Protein AF-0000000082578036 (afdb_homodimer)

Solvent-accessible surface area (backbone atoms only — not comparable to full-atom values): 52840 Å² total; per-residue (Å²): 138,72,38,44,97,33,31,33,40,34,28,41,21,12,24,48,29,72,38,16,24,22,36,36,40,25,34,68,50,31,33,39,33,42,30,36,7,18,36,70,48,51,85,89,39,60,57,35,60,39,32,31,52,32,55,61,60,54,63,76,40,39,90,32,44,64,32,37,40,42,39,36,60,50,49,33,27,42,52,29,39,63,79,47,39,57,81,58,63,42,42,34,38,21,39,60,52,29,39,47,55,50,49,52,47,18,48,75,67,69,43,51,86,61,43,51,75,43,70,46,60,95,76,57,68,52,76,58,84,66,34,39,40,29,75,38,41,28,32,41,44,34,55,62,14,17,17,39,38,38,36,40,97,67,43,25,34,40,34,37,44,62,27,34,68,48,97,60,58,82,48,59,70,51,63,45,70,66,56,40,27,52,52,18,73,69,53,26,43,30,31,37,32,62,10,66,28,46,84,34,79,50,62,34,55,45,66,60,58,24,39,54,33,44,40,53,56,60,55,70,46,73,26,32,36,35,37,22,33,59,48,67,31,47,39,55,51,46,42,50,34,50,38,23,61,76,54,63,25,47,37,26,75,39,42,72,60,40,53,50,42,52,51,40,32,43,74,60,72,32,67,75,84,46,62,76,64,46,55,64,67,55,54,72,69,43,63,45,54,34,30,34,33,38,25,29,32,64,61,34,40,75,88,26,42,43,35,26,28,51,72,60,77,37,92,50,75,80,47,64,60,16,36,41,33,46,37,52,81,82,56,84,57,28,50,55,44,30,47,52,46,49,26,48,32,34,74,50,46,29,42,78,40,41,68,89,77,39,53,40,60,63,56,43,39,32,7,36,55,43,48,54,50,48,47,66,32,30,51,32,45,25,38,38,39,29,41,8,34,42,45,29,22,47,48,34,28,52,49,41,45,73,72,63,32,80,37,56,45,87,60,38,46,15,37,28,28,32,55,20,76,92,44,78,38,78,76,49,73,46,72,56,49,48,25,27,42,41,68,73,28,75,43,57,54,86,34,67,33,52,51,38,15,54,50,34,20,44,38,6,38,34,42,39,32,42,34,33,44,93,31,33,75,46,44,61,59,35,76,50,79,39,26,52,73,37,81,93,46,39,69,62,48,49,53,48,30,38,49,28,38,52,50,26,35,73,73,28,33,76,55,54,68,66,58,28,45,50,40,32,36,51,36,33,37,50,46,43,28,73,72,19,61,40,73,41,48,59,48,71,38,76,26,60,90,138,71,38,44,97,32,31,35,39,33,28,42,21,13,24,48,30,72,38,16,24,23,35,35,40,26,33,67,52,30,32,38,33,42,30,36,6,19,34,68,48,49,84,88,41,60,54,36,59,38,32,32,52,32,56,62,57,52,63,77,38,40,92,33,44,65,32,37,40,41,39,34,60,51,50,33,27,43,52,29,38,64,77,46,40,57,82,59,63,42,42,35,38,21,38,60,53,31,38,47,55,49,48,52,47,18,48,73,67,69,42,50,88,61,44,52,75,42,71,46,60,91,78,54,70,51,74,58,86,67,34,38,39,30,72,39,43,28,32,41,45,33,57,62,13,18,18,40,38,39,36,40,97,66,43,26,34,41,33,36,46,63,28,33,70,50,98,61,61,80,49,58,71,52,63,47,70,66,57,41,28,53,50,20,73,70,52,25,44,30,32,36,31,60,10,69,28,46,84,34,79,51,61,35,55,44,66,60,57,24,40,56,34,43,40,53,56,60,56,69,46,71,26,31,35,37,37,21,33,59,49,68,30,48,38,55,51,45,42,50,35,51,38,24,61,75,54,62,24,47,37,27,75,39,43,70,61,40,52,49,41,53,52,39,32,43,74,58,72,32,67,74,84,46,63,76,63,45,56,65,68,56,53,71,69,43,63,46,54,35,30,34,35,39,25,29,33,63,58,35,40,75,89,27,41,44,38,26,28,51,72,60,77,36,92,51,76,78,47,64,59,14,36,40,32,43,37,52,81,82,56,84,59,29,49,56,44,30,47,52,46,49,25,48,32,33,73,50,46,28,42,78,39,40,68,88,76,39,55,40,58,64,55,45,39,31,8,39,53,43,49,53,50,48,47,66,32,29,51,31,46,24,38,38,37,28,41,8,34,41,43,29,21,47,49,35,27,52,49,40,45,74,72,63,33,78,37,56,44,84,64,39,47,15,38,29,29,33,55,19,74,90,44,79,38,78,76,48,72,46,71,54,48,48,26,27,41,42,68,74,29,74,44,57,53,86,34,68,31,51,52,37,15,54,50,32,21,45,39,6,38,36,42,39,33,44,35,33,45,94,31,34,75,47,46,62,59,36,76,50,78,40,27,54,74,35,81,93,46,41,69,62,48,49,52,50,31,39,50,29,38,51,51,27,34,72,72,28,33,77,54,55,67,68,58,28,44,50,40,33,35,51,36,33,37,51,47,42,29,72,74,20,61,40,73,41,47,60,48,71,38,76,25,60,87

pLDDT: mean 95.04, std 5.03, range [61.22, 98.88]

Structure (mmCIF, N/CA/C/O backbone):
data_AF-0000000082578036-model_v1
#
loop_
_entity.id
_entity.type
_entity.pdbx_description
1 polymer 'Ribonuclease J'
#
loop_
_atom_site.group_PDB
_atom_site.id
_atom_site.type_symbol
_atom_site.label_atom_id
_atom_site.label_alt_id
_atom_site.label_comp_id
_atom_site.label_asym_id
_atom_site.label_entity_id
_atom_site.label_seq_id
_atom_site.pdbx_PDB_ins_code
_atom_site.Cartn_x
_atom_site.Cartn_y
_atom_site.Cartn_z
_atom_site.occupancy
_atom_site.B_iso_or_equiv
_atom_site.auth_seq_id
_atom_site.auth_comp_id
_atom_site.auth_asym_id
_atom_site.auth_atom_id
_atom_site.pdbx_PDB_model_num
ATOM 1 N N . MET A 1 1 ? -8.484 -25.828 -27.875 1 76.19 1 MET A N 1
ATOM 2 C CA . MET A 1 1 ? -7.207 -25.844 -28.594 1 76.19 1 MET A CA 1
ATOM 3 C C . MET A 1 1 ? -6.387 -27.062 -28.188 1 76.19 1 MET A C 1
ATOM 5 O O . MET A 1 1 ? -6.125 -27.297 -27.016 1 76.19 1 MET A O 1
ATOM 9 N N . THR A 1 2 ? -6.191 -28 -29.016 1 85.88 2 THR A N 1
ATOM 10 C CA . THR A 1 2 ? -5.391 -29.203 -28.812 1 85.88 2 THR A CA 1
ATOM 11 C C . THR A 1 2 ? -4.023 -29.062 -29.484 1 85.88 2 THR A C 1
ATOM 13 O O . THR A 1 2 ? -3.938 -28.828 -30.688 1 85.88 2 THR A O 1
ATOM 16 N N . PRO A 1 3 ? -2.99 -29.094 -28.609 1 91.81 3 PRO A N 1
ATOM 17 C CA . PRO A 1 3 ? -1.664 -29 -29.234 1 91.81 3 PRO A CA 1
ATOM 18 C C . PRO A 1 3 ? -1.396 -30.125 -30.219 1 91.81 3 PRO A C 1
ATOM 20 O O . PRO A 1 3 ? -1.666 -31.297 -29.922 1 91.81 3 PRO A O 1
ATOM 23 N N . GLU A 1 4 ? -0.959 -29.859 -31.312 1 92.62 4 GLU A N 1
ATOM 24 C CA . GLU A 1 4 ? -0.638 -30.844 -32.344 1 92.62 4 GLU A CA 1
ATOM 25 C C . GLU A 1 4 ? 0.852 -31.172 -32.344 1 92.62 4 GLU A C 1
ATOM 27 O O . GLU A 1 4 ? 1.444 -31.406 -31.281 1 92.62 4 GLU A O 1
ATOM 32 N N . ASN A 1 5 ? 1.43 -31.375 -33.531 1 95.25 5 ASN A N 1
ATOM 33 C CA . ASN A 1 5 ? 2.867 -31.594 -33.656 1 95.25 5 ASN A CA 1
ATOM 34 C C . ASN A 1 5 ? 3.65 -30.297 -33.469 1 95.25 5 ASN A C 1
ATOM 36 O O . ASN A 1 5 ? 4.328 -29.828 -34.375 1 95.25 5 ASN A O 1
ATOM 40 N N . GLU A 1 6 ? 3.547 -29.781 -32.219 1 97.69 6 GLU A N 1
ATOM 41 C CA . GLU A 1 6 ? 4.121 -28.5 -31.828 1 97.69 6 GLU A CA 1
ATOM 42 C C . GLU A 1 6 ? 4.395 -28.453 -30.328 1 97.69 6 GLU A C 1
ATOM 44 O O . GLU A 1 6 ? 4.082 -29.391 -29.609 1 97.69 6 GLU A O 1
ATOM 49 N N . LEU A 1 7 ? 5.148 -27.531 -29.984 1 98.62 7 LEU A N 1
ATOM 50 C CA . LEU A 1 7 ? 5.383 -27.219 -28.578 1 98.62 7 LEU A CA 1
ATOM 51 C C . LEU A 1 7 ? 4.809 -25.844 -28.219 1 98.62 7 LEU A C 1
ATOM 53 O O . LEU A 1 7 ? 5.215 -24.828 -28.781 1 98.62 7 LEU A O 1
ATOM 57 N N . LEU A 1 8 ? 3.809 -25.906 -27.328 1 98.62 8 LEU A N 1
ATOM 58 C CA . LEU A 1 8 ? 3.121 -24.688 -26.906 1 98.62 8 LEU A CA 1
ATOM 59 C C . LEU A 1 8 ? 3.471 -24.328 -25.469 1 98.62 8 LEU A C 1
ATOM 61 O O . LEU A 1 8 ? 3.727 -25.203 -24.656 1 98.62 8 LEU A O 1
ATOM 65 N N . PHE A 1 9 ? 3.514 -23.047 -25.203 1 98.75 9 PHE A N 1
ATOM 66 C CA . PHE A 1 9 ? 3.619 -22.5 -23.859 1 98.75 9 PHE A CA 1
ATOM 67 C C . PHE A 1 9 ? 2.422 -21.609 -23.547 1 98.75 9 PHE A C 1
ATOM 69 O O . PHE A 1 9 ? 2 -20.812 -24.375 1 98.75 9 PHE A O 1
ATOM 76 N N . LEU A 1 10 ? 1.895 -21.797 -22.359 1 98.62 10 LEU A N 1
ATOM 77 C CA . LEU A 1 10 ? 0.766 -20.984 -21.906 1 98.62 10 LEU A CA 1
ATOM 78 C C . LEU A 1 10 ? 0.841 -20.75 -20.391 1 98.62 10 LEU A C 1
ATOM 80 O O . LEU A 1 10 ? 0.859 -21.703 -19.609 1 98.62 10 LEU A O 1
ATOM 84 N N . ALA A 1 11 ? 0.917 -19.516 -20 1 98.69 11 ALA A N 1
ATOM 85 C CA . ALA A 1 11 ? 0.823 -19.172 -18.578 1 98.69 11 ALA A CA 1
ATOM 86 C C . ALA A 1 11 ? -0.607 -18.797 -18.188 1 98.69 11 ALA A C 1
ATOM 88 O O . ALA A 1 11 ? -1.255 -18.016 -18.891 1 98.69 11 ALA A O 1
ATOM 89 N N . LEU A 1 12 ? -1.112 -19.359 -17.141 1 98.5 12 LEU A N 1
ATOM 90 C CA . LEU A 1 12 ? -2.414 -18.984 -16.594 1 98.5 12 LEU A CA 1
ATOM 91 C C . LEU A 1 12 ? -2.256 -18.125 -15.344 1 98.5 12 LEU A C 1
ATOM 93 O O . LEU A 1 12 ? -3.232 -17.562 -14.844 1 98.5 12 LEU A O 1
ATOM 97 N N . GLY A 1 13 ? -1.043 -18.047 -14.867 1 98.06 13 GLY A N 1
ATOM 98 C CA . GLY A 1 13 ? -0.657 -17.234 -13.734 1 98.06 13 GLY A CA 1
ATOM 99 C C . GLY A 1 13 ? 0.837 -16.969 -13.664 1 98.06 13 GLY A C 1
ATOM 100 O O . GLY A 1 13 ? 1.637 -17.812 -14.07 1 98.06 13 GLY A O 1
ATOM 101 N N . GLY A 1 14 ? 1.219 -15.836 -13.086 1 97.5 14 GLY A N 1
ATOM 102 C CA . GLY A 1 14 ? 2.619 -15.539 -12.828 1 97.5 14 GLY A CA 1
ATOM 103 C C . GLY A 1 14 ? 3.283 -14.773 -13.953 1 97.5 14 GLY A C 1
ATOM 104 O O . GLY A 1 14 ? 4.426 -14.328 -13.82 1 97.5 14 GLY A O 1
ATOM 105 N N . SER A 1 15 ? 2.678 -14.641 -15.094 1 97.94 15 SER A N 1
ATOM 106 C CA . SER A 1 15 ? 3.189 -13.844 -16.203 1 97.94 15 SER A CA 1
ATOM 107 C C . SER A 1 15 ? 2.426 -12.531 -16.344 1 97.94 15 SER A C 1
ATOM 109 O O . SER A 1 15 ? 1.245 -12.531 -16.703 1 97.94 15 SER A O 1
ATOM 111 N N . GLY A 1 16 ? 3.113 -11.469 -16.188 1 96.06 16 GLY A N 1
ATOM 112 C CA . GLY A 1 16 ? 2.484 -10.156 -16.094 1 96.06 16 GLY A CA 1
ATOM 113 C C . GLY A 1 16 ? 2.168 -9.758 -14.656 1 96.06 16 GLY A C 1
ATOM 114 O O . GLY A 1 16 ? 1.565 -8.703 -14.422 1 96.06 16 GLY A O 1
ATOM 115 N N . GLU A 1 17 ? 2.576 -10.594 -13.734 1 94.5 17 GLU A N 1
ATOM 116 C CA . GLU A 1 17 ? 2.389 -10.391 -12.297 1 94.5 17 GLU A CA 1
ATOM 117 C C . GLU A 1 17 ? 3.383 -11.219 -11.492 1 94.5 17 GLU A C 1
ATOM 119 O O . GLU A 1 17 ? 4 -12.148 -12.023 1 94.5 17 GLU A O 1
ATOM 124 N N . ILE A 1 18 ? 3.592 -10.867 -10.281 1 93.19 18 ILE A N 1
ATOM 125 C CA . ILE A 1 18 ? 4.441 -11.641 -9.383 1 93.19 18 ILE A CA 1
ATOM 126 C C . ILE A 1 18 ? 3.572 -12.508 -8.469 1 93.19 18 ILE A C 1
ATOM 128 O O . ILE A 1 18 ? 2.674 -12 -7.789 1 93.19 18 ILE A O 1
ATOM 132 N N . GLY A 1 19 ? 3.846 -13.758 -8.531 1 92.88 19 GLY A N 1
ATOM 133 C CA . GLY A 1 19 ? 3.078 -14.719 -7.762 1 92.88 19 GLY A CA 1
ATOM 134 C C . GLY A 1 19 ? 2.021 -15.438 -8.586 1 92.88 19 GLY A C 1
ATOM 135 O O . GLY A 1 19 ? 1.909 -15.211 -9.789 1 92.88 19 GLY A O 1
ATOM 136 N N . MET A 1 20 ? 1.372 -16.469 -8.047 1 96.88 20 MET A N 1
ATOM 137 C CA . MET A 1 20 ? 0.29 -17.219 -8.68 1 96.88 20 MET A CA 1
ATOM 138 C C . MET A 1 20 ? 0.787 -17.953 -9.922 1 96.88 20 MET A C 1
ATOM 140 O O . MET A 1 20 ? 0.153 -17.891 -10.977 1 96.88 20 MET A O 1
ATOM 144 N N . ASN A 1 21 ? 1.941 -18.531 -9.82 1 98.5 21 ASN A N 1
ATOM 145 C CA . ASN A 1 21 ? 2.582 -19.141 -10.984 1 98.5 21 ASN A CA 1
ATOM 146 C C . ASN A 1 21 ? 1.861 -20.406 -11.422 1 98.5 21 ASN A C 1
ATOM 148 O O . ASN A 1 21 ? 1.65 -21.328 -10.617 1 98.5 21 ASN A O 1
ATOM 152 N N . VAL A 1 22 ? 1.421 -20.453 -12.617 1 98.81 22 VAL A N 1
ATOM 153 C CA . VAL A 1 22 ? 0.853 -21.609 -13.305 1 98.81 22 VAL A CA 1
ATOM 154 C C . VAL A 1 22 ? 1.264 -21.578 -14.781 1 98.81 22 VAL A C 1
ATOM 156 O O . VAL A 1 22 ? 0.798 -20.734 -15.547 1 98.81 22 VAL A O 1
ATOM 159 N N . ASN A 1 23 ? 2.086 -22.516 -15.195 1 98.88 23 ASN A N 1
ATOM 160 C CA . ASN A 1 23 ? 2.551 -22.594 -16.578 1 98.88 23 ASN A CA 1
ATOM 161 C C . ASN A 1 23 ? 2.186 -23.938 -17.219 1 98.88 23 ASN A C 1
ATOM 163 O O . ASN A 1 23 ? 2.287 -24.984 -16.578 1 98.88 23 ASN A O 1
ATOM 167 N N . LEU A 1 24 ? 1.703 -23.891 -18.453 1 98.81 24 LEU A N 1
ATOM 168 C CA . LEU A 1 24 ? 1.323 -25.078 -19.188 1 98.81 24 LEU A CA 1
ATOM 169 C C . LEU A 1 24 ? 2.203 -25.266 -20.422 1 98.81 24 LEU A C 1
ATOM 171 O O . LEU A 1 24 ? 2.543 -24.281 -21.094 1 98.81 24 LEU A O 1
ATOM 175 N N . TYR A 1 25 ? 2.609 -26.516 -20.672 1 98.88 25 TYR A N 1
ATOM 176 C CA . TYR A 1 25 ? 3.287 -26.922 -21.891 1 98.88 25 TYR A CA 1
ATOM 177 C C . TYR A 1 25 ? 2.438 -27.922 -22.672 1 98.88 25 TYR A C 1
ATOM 179 O O . TYR A 1 25 ? 1.999 -28.938 -22.125 1 98.88 25 TYR A O 1
ATOM 187 N N . GLY A 1 26 ? 2.154 -27.609 -23.906 1 98.56 26 GLY A N 1
ATOM 188 C CA . GLY A 1 26 ? 1.348 -28.453 -24.766 1 98.56 26 GLY A CA 1
ATOM 189 C C . GLY A 1 26 ? 2.148 -29.125 -25.859 1 98.56 26 GLY A C 1
ATOM 190 O O . GLY A 1 26 ? 2.977 -28.484 -26.516 1 98.56 26 GLY A O 1
ATOM 191 N N . CYS A 1 27 ? 1.966 -30.375 -26.016 1 98.44 27 CYS A N 1
ATOM 192 C CA . CYS A 1 27 ? 2.666 -31.156 -27.031 1 98.44 27 CYS A CA 1
ATOM 193 C C . CYS A 1 27 ? 1.897 -32.438 -27.375 1 98.44 27 CYS A C 1
ATOM 195 O O . CYS A 1 27 ? 1.554 -33.219 -26.484 1 98.44 27 CYS A O 1
ATOM 197 N N . GLN A 1 28 ? 1.587 -32.625 -28.672 1 97.75 28 GLN A N 1
ATOM 198 C CA . GLN A 1 28 ? 0.988 -33.875 -29.188 1 97.75 28 GLN A CA 1
ATOM 199 C C . GLN A 1 28 ? -0.3 -34.188 -28.438 1 97.75 28 GLN A C 1
ATOM 201 O O . GLN A 1 28 ? -0.475 -35.344 -27.969 1 97.75 28 GLN A O 1
ATOM 206 N N . GLY A 1 29 ? -1.101 -33.219 -28.25 1 97.31 29 GLY A N 1
ATOM 207 C CA . GLY A 1 29 ? -2.439 -33.406 -27.703 1 97.31 29 GLY A CA 1
ATOM 208 C C . GLY A 1 29 ? -2.471 -33.438 -26.188 1 97.31 29 GLY A C 1
ATOM 209 O O . GLY A 1 29 ? -3.537 -33.594 -25.594 1 97.31 29 GLY A O 1
ATOM 210 N N . LYS A 1 30 ? -1.299 -33.281 -25.547 1 98.38 30 LYS A N 1
ATOM 211 C CA . LYS A 1 30 ? -1.223 -33.406 -24.094 1 98.38 30 LYS A CA 1
ATOM 212 C C . LYS A 1 30 ? -0.674 -32.125 -23.469 1 98.38 30 LYS A C 1
ATOM 214 O O . LYS A 1 30 ? -0.05 -31.312 -24.141 1 98.38 30 LYS A O 1
ATOM 219 N N . TRP A 1 31 ? -1.005 -31.969 -22.188 1 98.62 31 TRP A N 1
ATOM 220 C CA . TRP A 1 31 ? -0.553 -30.781 -21.453 1 98.62 31 TRP A CA 1
ATOM 221 C C . TRP A 1 31 ? 0.193 -31.203 -20.188 1 98.62 31 TRP A C 1
ATOM 223 O O . TRP A 1 31 ? -0.137 -32.219 -19.562 1 98.62 31 TRP A O 1
ATOM 233 N N . LEU A 1 32 ? 1.198 -30.469 -19.844 1 98.75 32 LEU A N 1
ATOM 234 C CA . LEU A 1 32 ? 1.952 -30.516 -18.594 1 98.75 32 LEU A CA 1
ATOM 235 C C . LEU A 1 32 ? 1.863 -29.203 -17.859 1 98.75 32 LEU A C 1
ATOM 237 O O . LEU A 1 32 ? 2.033 -28.125 -18.453 1 98.75 32 LEU A O 1
ATOM 241 N N . MET A 1 33 ? 1.523 -29.266 -16.594 1 98.81 33 MET A N 1
ATOM 242 C CA . MET A 1 33 ? 1.465 -28.047 -15.789 1 98.81 33 MET A CA 1
ATOM 243 C C . MET A 1 33 ? 2.691 -27.938 -14.891 1 98.81 33 MET A C 1
ATOM 245 O O . MET A 1 33 ? 3.133 -28.922 -14.305 1 98.81 33 MET A O 1
ATOM 249 N N . VAL A 1 34 ? 3.303 -26.797 -14.852 1 98.88 34 VAL A N 1
ATOM 250 C CA . VAL A 1 34 ? 4.402 -26.5 -13.938 1 98.88 34 VAL A CA 1
ATOM 251 C C . VAL A 1 34 ? 3.957 -25.469 -12.898 1 98.88 34 VAL A C 1
ATOM 253 O O . VAL A 1 34 ? 3.676 -24.328 -13.242 1 98.88 34 VAL A O 1
ATOM 256 N N . ASP A 1 35 ? 3.898 -25.859 -11.609 1 98.81 35 ASP A N 1
ATOM 257 C CA . ASP A 1 35 ? 3.543 -25.047 -10.445 1 98.81 35 ASP A CA 1
ATOM 258 C C . ASP A 1 35 ? 2.057 -24.703 -10.453 1 98.81 35 ASP A C 1
ATOM 260 O O . ASP A 1 35 ? 1.39 -24.812 -11.477 1 98.81 35 ASP A O 1
ATOM 264 N N . CYS A 1 36 ? 1.538 -24.375 -9.406 1 98.75 36 CYS A N 1
ATOM 265 C CA . CYS A 1 36 ? 0.164 -23.969 -9.133 1 98.75 36 CYS A CA 1
ATOM 266 C C . CYS A 1 36 ? 0.074 -23.203 -7.828 1 98.75 36 CYS A C 1
ATOM 268 O O . CYS A 1 36 ? -0.242 -23.766 -6.781 1 98.75 36 CYS A O 1
ATOM 270 N N . GLY A 1 37 ? 0.337 -21.938 -7.961 1 98.38 37 GLY A N 1
ATOM 271 C CA . GLY A 1 37 ? 0.524 -21.141 -6.754 1 98.38 37 GLY A CA 1
ATOM 272 C C . GLY A 1 37 ? -0.562 -20.109 -6.543 1 98.38 37 GLY A C 1
ATOM 273 O O . GLY A 1 37 ? -1.503 -20.016 -7.332 1 98.38 37 GLY A O 1
ATOM 274 N N . ILE A 1 38 ? -0.524 -19.375 -5.418 1 97.5 38 ILE A N 1
ATOM 275 C CA . ILE A 1 38 ? -1.476 -18.344 -5.047 1 97.5 38 ILE A CA 1
ATOM 276 C C . ILE A 1 38 ? -0.761 -16.984 -4.973 1 97.5 38 ILE A C 1
ATOM 278 O O . ILE A 1 38 ? 0.46 -16.922 -5.129 1 97.5 38 ILE A O 1
ATOM 282 N N . THR A 1 39 ? -1.439 -15.953 -4.891 1 94.25 39 THR A N 1
ATOM 283 C CA . THR A 1 39 ? -0.992 -14.664 -4.387 1 94.25 39 THR A CA 1
ATOM 284 C C . THR A 1 39 ? -1.887 -14.188 -3.246 1 94.25 39 THR A C 1
ATOM 286 O O . THR A 1 39 ? -2.951 -14.758 -3.006 1 94.25 39 THR A O 1
ATOM 289 N N . PHE A 1 40 ? -1.438 -13.32 -2.469 1 86.88 40 PHE A N 1
ATOM 290 C CA . PHE A 1 40 ? -2.17 -12.891 -1.282 1 86.88 40 PHE A CA 1
ATOM 291 C C . PHE A 1 40 ? -3.031 -11.672 -1.587 1 86.88 40 PHE A C 1
ATOM 293 O O . PHE A 1 40 ? -2.725 -10.898 -2.498 1 86.88 40 PHE A O 1
ATOM 300 N N . GLY A 1 41 ? -4.047 -11.586 -0.752 1 82.81 41 GLY A N 1
ATOM 301 C CA . GLY A 1 41 ? -4.996 -10.5 -0.917 1 82.81 41 GLY A CA 1
ATOM 302 C C . GLY A 1 41 ? -4.363 -9.125 -0.771 1 82.81 41 GLY A C 1
ATOM 303 O O . GLY A 1 41 ? -3.264 -9 -0.231 1 82.81 41 GLY A O 1
ATOM 304 N N . SER A 1 42 ? -5.008 -8.078 -1.399 1 82.94 42 SER A N 1
ATOM 305 C CA . SER A 1 42 ? -4.656 -6.664 -1.304 1 82.94 42 SER A CA 1
ATOM 306 C C . SER A 1 42 ? -5.871 -5.816 -0.954 1 82.94 42 SER A C 1
ATOM 308 O O . SER A 1 42 ? -7 -6.309 -0.945 1 82.94 42 SER A O 1
ATOM 310 N N . PRO A 1 43 ? -5.602 -4.598 -0.64 1 83 43 PRO A N 1
ATOM 311 C CA . PRO A 1 43 ? -6.738 -3.727 -0.329 1 83 43 PRO A CA 1
ATOM 312 C C . PRO A 1 43 ? -7.742 -3.639 -1.473 1 83 43 PRO A C 1
ATOM 314 O O . PRO A 1 43 ? -8.906 -3.281 -1.253 1 83 43 PRO A O 1
ATOM 317 N N . ASP A 1 44 ? -7.383 -4.051 -2.588 1 87.56 44 ASP A N 1
ATOM 318 C CA . ASP A 1 44 ? -8.266 -4.023 -3.746 1 87.56 44 ASP A CA 1
ATOM 319 C C . ASP A 1 44 ? -9.32 -5.125 -3.66 1 87.56 44 ASP A C 1
ATOM 321 O O . ASP A 1 44 ? -10.32 -5.098 -4.383 1 87.56 44 ASP A O 1
ATOM 325 N N . TYR A 1 45 ? -9.031 -6.129 -2.869 1 92.62 45 TYR A N 1
ATOM 326 C CA . TYR A 1 45 ? -9.961 -7.234 -2.658 1 92.62 45 TYR A CA 1
ATOM 327 C C . TYR A 1 45 ? -10.391 -7.312 -1.199 1 92.62 45 TYR A C 1
ATOM 329 O O . TYR A 1 45 ? -9.922 -8.172 -0.452 1 92.62 45 TYR A O 1
ATOM 337 N N . PRO A 1 46 ? -11.336 -6.449 -0.86 1 92.69 46 PRO A N 1
ATOM 338 C CA . PRO A 1 46 ? -11.719 -6.395 0.553 1 92.69 46 PRO A CA 1
ATOM 339 C C . PRO A 1 46 ? -12.266 -7.723 1.071 1 92.69 46 PRO A C 1
ATOM 341 O O . PRO A 1 46 ? -13.164 -8.297 0.464 1 92.69 46 PRO A O 1
ATOM 344 N N . GLY A 1 47 ? -11.703 -8.172 2.158 1 91.94 47 GLY A N 1
ATOM 345 C CA . GLY A 1 47 ? -12.203 -9.352 2.85 1 91.94 47 GLY A CA 1
ATOM 346 C C . GLY A 1 47 ? -11.602 -10.641 2.344 1 91.94 47 GLY A C 1
ATOM 347 O O . GLY A 1 47 ? -11.969 -11.727 2.801 1 91.94 47 GLY A O 1
ATOM 348 N N . ILE A 1 48 ? -10.609 -10.516 1.422 1 93.25 48 ILE A N 1
ATOM 349 C CA . ILE A 1 48 ? -10.062 -11.703 0.766 1 93.25 48 ILE A CA 1
ATOM 350 C C . ILE A 1 48 ? -8.664 -11.984 1.297 1 93.25 48 ILE A C 1
ATOM 352 O O . ILE A 1 48 ? -7.859 -11.07 1.479 1 93.25 48 ILE A O 1
ATOM 356 N N . ASP A 1 49 ? -8.367 -13.211 1.507 1 85.38 49 ASP A N 1
ATOM 357 C CA . ASP A 1 49 ? -7.047 -13.562 2.027 1 85.38 49 ASP A CA 1
ATOM 358 C C . ASP A 1 49 ? -6.121 -14.031 0.907 1 85.38 49 ASP A C 1
ATOM 360 O O . ASP A 1 49 ? -4.945 -13.656 0.869 1 85.38 49 ASP A O 1
ATOM 364 N N . VAL A 1 50 ? -6.699 -14.891 -0.007 1 94.12 50 VAL A N 1
ATOM 365 C CA . VAL A 1 50 ? -5.832 -15.453 -1.04 1 94.12 50 VAL A CA 1
ATOM 366 C C . VAL A 1 50 ? -6.516 -15.344 -2.4 1 94.12 50 VAL A C 1
ATOM 368 O O . VAL A 1 50 ? -7.746 -15.32 -2.486 1 94.12 50 VAL A O 1
ATOM 371 N N . ILE A 1 51 ? -5.723 -15.227 -3.355 1 96.31 51 ILE A N 1
ATOM 372 C CA . ILE A 1 51 ? -6.156 -15.164 -4.746 1 96.31 51 ILE A CA 1
ATOM 373 C C . ILE A 1 51 ? -5.586 -16.359 -5.52 1 96.31 51 ILE A C 1
ATOM 375 O O . ILE A 1 51 ? -4.402 -16.688 -5.383 1 96.31 51 ILE A O 1
ATOM 379 N N . LEU A 1 52 ? -6.395 -17.047 -6.262 1 97.81 52 LEU A N 1
ATOM 380 C CA . LEU A 1 52 ? -6.047 -18.234 -7.02 1 97.81 52 LEU A CA 1
ATOM 381 C C . LEU A 1 52 ? -6.105 -17.969 -8.516 1 97.81 52 LEU A C 1
ATOM 383 O O . LEU A 1 52 ? -6.824 -17.078 -8.961 1 97.81 52 LEU A O 1
ATOM 387 N N . PRO A 1 53 ? -5.328 -18.719 -9.289 1 98 53 PRO A N 1
ATOM 388 C CA . PRO A 1 53 ? -5.461 -18.609 -10.742 1 98 53 PRO A CA 1
ATOM 389 C C . PRO A 1 53 ? -6.738 -19.266 -11.266 1 98 53 PRO A C 1
ATOM 391 O O . PRO A 1 53 ? -7.184 -20.281 -10.719 1 98 53 PRO A O 1
ATOM 394 N N . ASP A 1 54 ? -7.398 -18.672 -12.242 1 97.69 54 ASP A N 1
ATOM 395 C CA . ASP A 1 54 ? -8.5 -19.312 -12.961 1 97.69 54 ASP A CA 1
ATOM 396 C C . ASP A 1 54 ? -7.988 -20.359 -13.945 1 97.69 54 ASP A C 1
ATOM 398 O O . ASP A 1 54 ? -7.316 -20.031 -14.922 1 97.69 54 ASP A O 1
ATOM 402 N N . LEU A 1 55 ? -8.336 -21.641 -13.719 1 98 55 LEU A N 1
ATOM 403 C CA . LEU A 1 55 ? -7.801 -22.734 -14.508 1 98 55 LEU A CA 1
ATOM 404 C C . LEU A 1 55 ? -8.828 -23.234 -15.516 1 98 55 LEU A C 1
ATOM 406 O O . LEU A 1 55 ? -8.766 -24.375 -15.969 1 98 55 LEU A O 1
ATOM 410 N N . GLN A 1 56 ? -9.773 -22.375 -15.859 1 96.38 56 GLN A N 1
ATOM 411 C CA . GLN A 1 56 ? -10.867 -22.766 -16.75 1 96.38 56 GLN A CA 1
ATOM 412 C C . GLN A 1 56 ? -10.336 -23.422 -18.016 1 96.38 56 GLN A C 1
ATOM 414 O O . GLN A 1 56 ? -10.875 -24.422 -18.484 1 96.38 56 GLN A O 1
ATOM 419 N N . PHE A 1 57 ? -9.289 -22.906 -18.625 1 97.69 57 PHE A N 1
ATOM 420 C CA . PHE A 1 57 ? -8.734 -23.391 -19.875 1 97.69 57 PHE A CA 1
ATOM 421 C C . PHE A 1 57 ? -8.383 -24.875 -19.766 1 97.69 57 PHE A C 1
ATOM 423 O O . PHE A 1 57 ? -8.789 -25.688 -20.594 1 97.69 57 PHE A O 1
ATOM 430 N N . ILE A 1 58 ? -7.637 -25.25 -18.719 1 97.75 58 ILE A N 1
ATOM 431 C CA . ILE A 1 58 ? -7.125 -26.609 -18.609 1 97.75 58 ILE A CA 1
ATOM 432 C C . ILE A 1 58 ? -8.203 -27.516 -18.031 1 97.75 58 ILE A C 1
ATOM 434 O O . ILE A 1 58 ? -8.227 -28.719 -18.312 1 97.75 58 ILE A O 1
ATOM 438 N N . GLU A 1 59 ? -9.07 -26.953 -17.219 1 96.5 59 GLU A N 1
ATOM 439 C CA . GLU A 1 59 ? -10.188 -27.734 -16.703 1 96.5 59 GLU A CA 1
ATOM 440 C C . GLU A 1 59 ? -11.07 -28.266 -17.828 1 96.5 59 GLU A C 1
ATOM 442 O O . GLU A 1 59 ? -11.625 -29.359 -17.734 1 96.5 59 GLU A O 1
ATOM 447 N N . GLU A 1 60 ? -11.203 -27.5 -18.844 1 95.75 60 GLU A N 1
ATOM 448 C CA . GLU A 1 60 ? -11.969 -27.906 -20.016 1 95.75 60 GLU A CA 1
ATOM 449 C C . GLU A 1 60 ? -11.227 -28.984 -20.812 1 95.75 60 GLU A C 1
ATOM 451 O O . GLU A 1 60 ? -11.797 -29.609 -21.703 1 95.75 60 GLU A O 1
ATOM 456 N N . ARG A 1 61 ? -10.023 -29.203 -20.469 1 96 61 ARG A N 1
ATOM 457 C CA . ARG A 1 61 ? -9.164 -30.172 -21.141 1 96 61 ARG A CA 1
ATOM 458 C C . ARG A 1 61 ? -8.531 -31.141 -20.125 1 96 61 ARG A C 1
ATOM 460 O O . ARG A 1 61 ? -7.359 -31.516 -20.266 1 96 61 ARG A O 1
ATOM 467 N N . ILE A 1 62 ? -9.227 -31.438 -19.156 1 95.62 62 ILE A N 1
ATOM 468 C CA . ILE A 1 62 ? -8.688 -32.125 -17.984 1 95.62 62 ILE A CA 1
ATOM 469 C C . ILE A 1 62 ? -8.164 -33.5 -18.391 1 95.62 62 ILE A C 1
ATOM 471 O O . ILE A 1 62 ? -7.176 -33.969 -17.828 1 95.62 62 ILE A O 1
ATOM 475 N N . ASP A 1 63 ? -8.766 -34.156 -19.406 1 96.5 63 ASP A N 1
ATOM 476 C CA . ASP A 1 63 ? -8.367 -35.5 -19.844 1 96.5 63 ASP A CA 1
ATOM 477 C C . ASP A 1 63 ? -7.004 -35.469 -20.531 1 96.5 63 ASP A C 1
ATOM 479 O O . ASP A 1 63 ? -6.355 -36.5 -20.688 1 96.5 63 ASP A O 1
ATOM 483 N N . ASP A 1 64 ? -6.637 -34.281 -20.906 1 97.75 64 ASP A N 1
ATOM 484 C CA . ASP A 1 64 ? -5.379 -34.125 -21.641 1 97.75 64 ASP A CA 1
ATOM 485 C C . ASP A 1 64 ? -4.262 -33.625 -20.719 1 97.75 64 ASP A C 1
ATOM 487 O O . ASP A 1 64 ? -3.1 -33.594 -21.125 1 97.75 64 ASP A O 1
ATOM 491 N N . LEU A 1 65 ? -4.562 -33.281 -19.516 1 98.44 65 LEU A N 1
ATOM 492 C CA . LEU A 1 65 ? -3.543 -32.906 -18.531 1 98.44 65 LEU A CA 1
ATOM 493 C C . LEU A 1 65 ? -2.898 -34.156 -17.922 1 98.44 65 LEU A C 1
ATOM 495 O O . LEU A 1 65 ? -3.59 -35 -17.344 1 98.44 65 LEU A O 1
ATOM 499 N N . LEU A 1 66 ? -1.576 -34.219 -18 1 98.5 66 LEU A N 1
ATOM 500 C CA . LEU A 1 66 ? -0.903 -35.469 -17.609 1 98.5 66 LEU A CA 1
ATOM 501 C C . LEU A 1 66 ? -0.443 -35.406 -16.156 1 98.5 66 LEU A C 1
ATOM 503 O O . LEU A 1 66 ? -0.329 -36.438 -15.492 1 98.5 66 LEU A O 1
ATOM 507 N N . GLY A 1 67 ? -0.123 -34.188 -15.688 1 98.56 67 GLY A N 1
ATOM 508 C CA . GLY A 1 67 ? 0.394 -34 -14.336 1 98.56 67 GLY A CA 1
ATOM 509 C C . GLY A 1 67 ? 0.85 -32.594 -14.031 1 98.56 67 GLY A C 1
ATOM 510 O O . GLY A 1 67 ? 0.842 -31.734 -14.914 1 98.56 67 GLY A O 1
ATOM 511 N N . ILE A 1 68 ? 1.143 -32.375 -12.766 1 98.81 68 ILE A N 1
ATOM 512 C CA . ILE A 1 68 ? 1.662 -31.078 -12.289 1 98.81 68 ILE A CA 1
ATOM 513 C C . ILE A 1 68 ? 3.051 -31.281 -11.688 1 98.81 68 ILE A C 1
ATOM 515 O O . ILE A 1 68 ? 3.223 -32.062 -10.75 1 98.81 68 ILE A O 1
ATOM 519 N N . VAL A 1 69 ? 4.012 -30.641 -12.25 1 98.5 69 VAL A N 1
ATOM 520 C CA . VAL A 1 69 ? 5.383 -30.656 -11.75 1 98.5 69 VAL A CA 1
ATOM 521 C C . VAL A 1 69 ? 5.648 -29.391 -10.93 1 98.5 69 VAL A C 1
ATOM 523 O O . VAL A 1 69 ? 5.379 -28.281 -11.391 1 98.5 69 VAL A O 1
ATOM 526 N N . LEU A 1 70 ? 6.148 -29.562 -9.672 1 98.44 70 LEU A N 1
ATOM 527 C CA . LEU A 1 70 ? 6.34 -28.438 -8.766 1 98.44 70 LEU A CA 1
ATOM 528 C C . LEU A 1 70 ? 7.82 -28.109 -8.625 1 98.44 70 LEU A C 1
ATOM 530 O O . LEU A 1 70 ? 8.617 -28.953 -8.227 1 98.44 70 LEU A O 1
ATOM 534 N N . THR A 1 71 ? 8.172 -26.844 -8.891 1 97.81 71 THR A N 1
ATOM 535 C CA . THR A 1 71 ? 9.57 -26.422 -8.891 1 97.81 71 THR A CA 1
ATOM 536 C C . THR A 1 71 ? 10.102 -26.297 -7.469 1 97.81 71 THR A C 1
ATOM 538 O O . THR A 1 71 ? 11.227 -26.719 -7.18 1 97.81 71 THR A O 1
ATOM 541 N N . HIS A 1 72 ? 9.312 -25.672 -6.59 1 96.5 72 HIS A N 1
ATOM 542 C CA . HIS A 1 72 ? 9.75 -25.516 -5.207 1 96.5 72 HIS A CA 1
ATOM 543 C C . HIS A 1 72 ? 8.57 -25.156 -4.301 1 96.5 72 HIS A C 1
ATOM 545 O O . HIS A 1 72 ? 7.438 -25.047 -4.762 1 96.5 72 HIS A O 1
ATOM 551 N N . GLY A 1 73 ? 8.867 -25 -3.062 1 96.88 73 GLY A N 1
ATOM 552 C CA . GLY A 1 73 ? 7.828 -25.078 -2.047 1 96.88 73 GLY A CA 1
ATOM 553 C C . GLY A 1 73 ? 7.227 -23.719 -1.696 1 96.88 73 GLY A C 1
ATOM 554 O O . GLY A 1 73 ? 6.367 -23.625 -0.818 1 96.88 73 GLY A O 1
ATOM 555 N N . HIS A 1 74 ? 7.57 -22.641 -2.355 1 96.44 74 HIS A N 1
ATOM 556 C CA . HIS A 1 74 ? 6.984 -21.328 -2.037 1 96.44 74 HIS A CA 1
ATOM 557 C C . HIS A 1 74 ? 5.492 -21.312 -2.359 1 96.44 74 HIS A C 1
ATOM 559 O O . HIS A 1 74 ? 5.047 -21.969 -3.303 1 96.44 74 HIS A O 1
ATOM 565 N N . GLU A 1 75 ? 4.754 -20.469 -1.643 1 95.56 75 GLU A N 1
ATOM 566 C CA . GLU A 1 75 ? 3.299 -20.406 -1.747 1 95.56 75 GLU A CA 1
ATOM 567 C C . GLU A 1 75 ? 2.865 -19.984 -3.15 1 95.56 75 GLU A C 1
ATOM 569 O O . GLU A 1 75 ? 1.832 -20.453 -3.646 1 95.56 75 GLU A O 1
ATOM 574 N N . ASP A 1 76 ? 3.596 -19.109 -3.736 1 97.06 76 ASP A N 1
ATOM 575 C CA . ASP A 1 76 ? 3.215 -18.641 -5.062 1 97.06 76 ASP A CA 1
ATOM 576 C C . ASP A 1 76 ? 3.518 -19.688 -6.129 1 97.06 76 ASP A C 1
ATOM 578 O O . ASP A 1 76 ? 3.273 -19.453 -7.316 1 97.06 76 ASP A O 1
ATOM 582 N N . HIS A 1 77 ? 3.984 -20.906 -5.746 1 98.44 77 HIS A N 1
ATOM 583 C CA . HIS A 1 77 ? 4.223 -22.016 -6.668 1 98.44 77 HIS A CA 1
ATOM 584 C C . HIS A 1 77 ? 3.402 -23.25 -6.289 1 98.44 77 HIS A C 1
ATOM 586 O O . HIS A 1 77 ? 3.123 -24.094 -7.137 1 98.44 77 HIS A O 1
ATOM 592 N N . ILE A 1 78 ? 2.959 -23.328 -5.02 1 98.44 78 ILE A N 1
ATOM 593 C CA . ILE A 1 78 ? 2.273 -24.562 -4.629 1 98.44 78 ILE A CA 1
ATOM 594 C C . ILE A 1 78 ? 0.979 -24.219 -3.896 1 98.44 78 ILE A C 1
ATOM 596 O O . ILE A 1 78 ? 0.162 -25.094 -3.621 1 98.44 78 ILE A O 1
ATOM 600 N N . GLY A 1 79 ? 0.738 -23 -3.59 1 97.56 79 GLY A N 1
ATOM 601 C CA . GLY A 1 79 ? -0.258 -22.578 -2.613 1 97.56 79 GLY A CA 1
ATOM 602 C C . GLY A 1 79 ? -1.681 -22.875 -3.053 1 97.56 79 GLY A C 1
ATOM 603 O O . GLY A 1 79 ? -2.59 -22.938 -2.223 1 97.56 79 GLY A O 1
ATOM 604 N N . ALA A 1 80 ? -1.96 -23.031 -4.297 1 98.19 80 ALA A N 1
ATOM 605 C CA . ALA A 1 80 ? -3.312 -23.219 -4.809 1 98.19 80 ALA A CA 1
ATOM 606 C C . ALA A 1 80 ? -3.691 -24.703 -4.805 1 98.19 80 ALA A C 1
ATOM 608 O O . ALA A 1 80 ? -4.863 -25.047 -4.977 1 98.19 80 ALA A O 1
ATOM 609 N N . LEU A 1 81 ? -2.766 -25.578 -4.574 1 98.44 81 LEU A N 1
ATOM 610 C CA . LEU A 1 81 ? -2.951 -27.016 -4.723 1 98.44 81 LEU A CA 1
ATOM 611 C C . LEU A 1 81 ? -4.047 -27.531 -3.787 1 98.44 81 LEU A C 1
ATOM 613 O O . LEU A 1 81 ? -4.902 -28.312 -4.195 1 98.44 81 LEU A O 1
ATOM 617 N N . PRO A 1 82 ? -4.055 -27.078 -2.529 1 96.94 82 PRO A N 1
ATOM 618 C CA . PRO A 1 82 ? -5.09 -27.594 -1.635 1 96.94 82 PRO A CA 1
ATOM 619 C C . PRO A 1 82 ? -6.504 -27.297 -2.125 1 96.94 82 PRO A C 1
ATOM 621 O O . PRO A 1 82 ? -7.457 -27.969 -1.733 1 96.94 82 PRO A O 1
ATOM 624 N N . TYR A 1 83 ? -6.641 -26.328 -3.01 1 96.56 83 TYR A N 1
ATOM 625 C CA . TYR A 1 83 ? -7.961 -25.875 -3.426 1 96.56 83 TYR A CA 1
ATOM 626 C C . TYR A 1 83 ? -8.312 -26.406 -4.812 1 96.56 83 TYR A C 1
ATOM 628 O O . TYR A 1 83 ? -9.492 -26.547 -5.148 1 96.56 83 TYR A O 1
ATOM 636 N N . LEU A 1 84 ? -7.297 -26.688 -5.648 1 97.25 84 LEU A N 1
ATOM 637 C CA . LEU A 1 84 ? -7.59 -26.906 -7.062 1 97.25 84 LEU A CA 1
ATOM 638 C C . LEU A 1 84 ? -7.129 -28.281 -7.508 1 97.25 84 LEU A C 1
ATOM 640 O O . LEU A 1 84 ? -7.617 -28.812 -8.516 1 97.25 84 LEU A O 1
ATOM 644 N N . ALA A 1 85 ? -6.223 -28.953 -6.828 1 97.12 85 ALA A N 1
ATOM 645 C CA . ALA A 1 85 ? -5.551 -30.156 -7.301 1 97.12 85 ALA A CA 1
ATOM 646 C C . ALA A 1 85 ? -6.527 -31.328 -7.387 1 97.12 85 ALA A C 1
ATOM 648 O O . ALA A 1 85 ? -6.461 -32.125 -8.32 1 97.12 85 ALA A O 1
ATOM 649 N N . ALA A 1 86 ? -7.395 -31.453 -6.387 1 96.19 86 ALA A N 1
ATOM 650 C CA . ALA A 1 86 ? -8.328 -32.562 -6.359 1 96.19 86 ALA A CA 1
ATOM 651 C C . ALA A 1 86 ? -9.234 -32.562 -7.59 1 96.19 86 ALA A C 1
ATOM 653 O O . ALA A 1 86 ? -9.531 -33.594 -8.156 1 96.19 86 ALA A O 1
ATOM 654 N N . ASP A 1 87 ? -9.688 -31.375 -7.988 1 95.06 87 ASP A N 1
ATOM 655 C CA . ASP A 1 87 ? -10.562 -31.234 -9.148 1 95.06 87 ASP A CA 1
ATOM 656 C C . ASP A 1 87 ? -9.812 -31.562 -10.445 1 95.06 87 ASP A C 1
ATOM 658 O O . ASP A 1 87 ? -10.406 -32.062 -11.398 1 95.06 87 ASP A O 1
ATOM 662 N N . LEU A 1 88 ? -8.547 -31.25 -10.484 1 97.06 88 LEU A N 1
ATOM 663 C CA . LEU A 1 88 ? -7.746 -31.562 -11.656 1 97.06 88 LEU A CA 1
ATOM 664 C C . LEU A 1 88 ? -7.512 -33.062 -11.766 1 97.06 88 LEU A C 1
ATOM 666 O O . LEU A 1 88 ? -7.426 -33.594 -12.875 1 97.06 88 LEU A O 1
ATOM 670 N N . GLY A 1 89 ? -7.324 -33.719 -10.648 1 96.5 89 GLY A N 1
ATOM 671 C CA . GLY A 1 89 ? -7.328 -35.188 -10.586 1 96.5 89 GLY A CA 1
ATOM 672 C C . GLY A 1 89 ? -6.078 -35.812 -11.18 1 96.5 89 GLY A C 1
ATOM 673 O O . GLY A 1 89 ? -6.102 -36.969 -11.609 1 96.5 89 GLY A O 1
ATOM 674 N N . VAL A 1 90 ? -5.023 -35.062 -11.367 1 98.06 90 VAL A N 1
ATOM 675 C CA . VAL A 1 90 ? -3.799 -35.594 -11.969 1 98.06 90 VAL A CA 1
ATOM 676 C C . VAL A 1 90 ? -2.703 -35.688 -10.906 1 98.06 90 VAL A C 1
ATOM 678 O O . VAL A 1 90 ? -2.783 -35.031 -9.867 1 98.06 90 VAL A O 1
ATOM 681 N N . PRO A 1 91 ? -1.646 -36.5 -11.117 1 98 91 PRO A N 1
ATOM 682 C CA . PRO A 1 91 ? -0.573 -36.625 -10.133 1 98 91 PRO A CA 1
ATOM 683 C C . PRO A 1 91 ? 0.292 -35.375 -10.016 1 98 91 PRO A C 1
ATOM 685 O O . PRO A 1 91 ? 0.491 -34.656 -11.008 1 98 91 PRO A O 1
ATOM 688 N N . LEU A 1 92 ? 0.736 -35.156 -8.789 1 98.5 92 LEU A N 1
ATOM 689 C CA . LEU A 1 92 ? 1.723 -34.125 -8.492 1 98.5 92 LEU A CA 1
ATOM 690 C C . LEU A 1 92 ? 3.123 -34.719 -8.398 1 98.5 92 LEU A C 1
ATOM 692 O O . LEU A 1 92 ? 3.297 -35.844 -7.91 1 98.5 92 LEU A O 1
ATOM 696 N N . TYR A 1 93 ? 4.133 -34.062 -8.883 1 98.12 93 TYR A N 1
ATOM 697 C CA . TYR A 1 93 ? 5.535 -34.438 -8.766 1 98.12 93 TYR A CA 1
ATOM 698 C C . TYR A 1 93 ? 6.34 -33.344 -8.062 1 98.12 93 TYR A C 1
ATOM 700 O O . TYR A 1 93 ? 6.309 -32.188 -8.469 1 98.12 93 TYR A O 1
ATOM 708 N N . ALA A 1 94 ? 7.008 -33.688 -7 1 97.12 94 ALA A N 1
ATOM 709 C CA . ALA A 1 94 ? 7.777 -32.719 -6.215 1 97.12 94 ALA A CA 1
ATOM 710 C C . ALA A 1 94 ? 8.969 -33.406 -5.531 1 97.12 94 ALA A C 1
ATOM 712 O O . ALA A 1 94 ? 8.969 -34.625 -5.324 1 97.12 94 ALA A O 1
ATOM 713 N N . THR A 1 95 ? 10.008 -32.656 -5.246 1 95.44 95 THR A N 1
ATOM 714 C CA . THR A 1 95 ? 11.133 -33.125 -4.453 1 95.44 95 THR A CA 1
ATOM 715 C C . THR A 1 95 ? 10.734 -33.281 -2.99 1 95.44 95 THR A C 1
ATOM 717 O O . THR A 1 95 ? 9.688 -32.781 -2.568 1 95.44 95 THR A O 1
ATOM 720 N N . PRO A 1 96 ? 11.523 -33.969 -2.207 1 94.56 96 PRO A N 1
ATOM 721 C CA . PRO A 1 96 ? 11.117 -34.406 -0.865 1 94.56 96 PRO A CA 1
ATOM 722 C C . PRO A 1 96 ? 10.656 -33.219 0.002 1 94.56 96 PRO A C 1
ATOM 724 O O . PRO A 1 96 ? 9.578 -33.281 0.601 1 94.56 96 PRO A O 1
ATOM 727 N N . PHE A 1 97 ? 11.398 -32.156 0.099 1 94.94 97 PHE A N 1
ATOM 728 C CA . PHE A 1 97 ? 11.047 -31.031 0.95 1 94.94 97 PHE A CA 1
ATOM 729 C C . PHE A 1 97 ? 9.742 -30.391 0.484 1 94.94 97 PHE A C 1
ATOM 731 O O . PHE A 1 97 ? 8.844 -30.141 1.289 1 94.94 97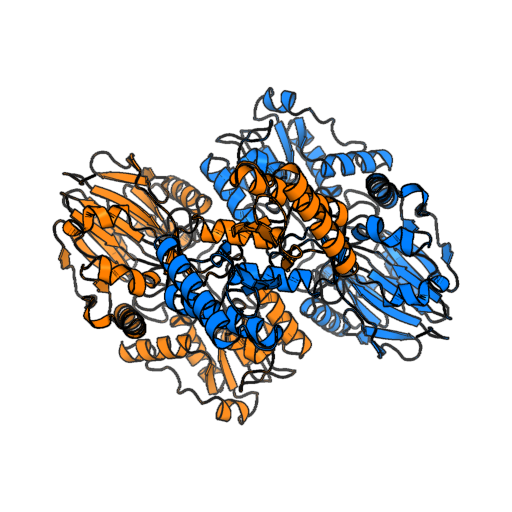 PHE A O 1
ATOM 738 N N . THR A 1 98 ? 9.672 -30.125 -0.852 1 96.38 98 THR A N 1
ATOM 739 C CA . THR A 1 98 ? 8.477 -29.516 -1.432 1 96.38 98 THR A CA 1
ATOM 740 C C . THR A 1 98 ? 7.258 -30.422 -1.214 1 96.38 98 THR A C 1
ATOM 742 O O . THR A 1 98 ? 6.184 -29.938 -0.858 1 96.38 98 THR A O 1
ATOM 745 N N . ALA A 1 99 ? 7.48 -31.688 -1.36 1 97.06 99 ALA A N 1
ATOM 746 C CA . ALA A 1 99 ? 6.402 -32.656 -1.141 1 97.06 99 ALA A CA 1
ATOM 747 C C . ALA A 1 99 ? 5.922 -32.594 0.307 1 97.06 99 ALA A C 1
ATOM 749 O O . ALA A 1 99 ? 4.723 -32.75 0.572 1 97.06 99 ALA A O 1
ATOM 750 N N . GLY A 1 100 ? 6.883 -32.531 1.195 1 96.38 100 GLY A N 1
ATOM 751 C CA . GLY A 1 100 ? 6.516 -32.406 2.598 1 96.38 100 GLY A CA 1
ATOM 752 C C . GLY A 1 100 ? 5.621 -31.219 2.883 1 96.38 100 GLY A C 1
ATOM 753 O O . GLY A 1 100 ? 4.648 -31.328 3.629 1 96.38 100 GLY A O 1
ATOM 754 N N . LEU A 1 101 ? 5.922 -30.078 2.312 1 97 101 LEU A N 1
ATOM 755 C CA . LEU A 1 101 ? 5.113 -28.875 2.484 1 97 101 LEU A CA 1
ATOM 756 C C . LEU A 1 101 ? 3.727 -29.062 1.877 1 97 101 LEU A C 1
ATOM 758 O O . LEU A 1 101 ? 2.723 -28.688 2.48 1 97 101 LEU A O 1
ATOM 762 N N . ILE A 1 102 ? 3.689 -29.688 0.7 1 98.12 102 ILE A N 1
ATOM 763 C CA . ILE A 1 102 ? 2.43 -29.906 -0.002 1 98.12 102 ILE A CA 1
ATOM 764 C C . ILE A 1 102 ? 1.541 -30.844 0.819 1 98.12 102 ILE A C 1
ATOM 766 O O . ILE A 1 102 ? 0.348 -30.578 0.99 1 98.12 102 ILE A O 1
ATOM 770 N N . ARG A 1 103 ? 2.123 -31.891 1.324 1 97.12 103 ARG A N 1
ATOM 771 C CA . ARG A 1 103 ? 1.362 -32.844 2.125 1 97.12 103 ARG A CA 1
ATOM 772 C C . ARG A 1 103 ? 0.696 -32.156 3.311 1 97.12 103 ARG A C 1
ATOM 774 O O . ARG A 1 103 ? -0.472 -32.406 3.609 1 97.12 103 ARG A O 1
ATOM 781 N N . GLY A 1 104 ? 1.466 -31.359 3.973 1 95.56 104 GLY A N 1
ATOM 782 C CA . GLY A 1 104 ? 0.904 -30.609 5.086 1 95.56 104 GLY A CA 1
ATOM 783 C C . GLY A 1 104 ? -0.294 -29.766 4.691 1 95.56 104 GLY A C 1
ATOM 784 O O . GLY A 1 104 ? -1.29 -29.719 5.414 1 95.56 104 GLY A O 1
ATOM 785 N N . LYS A 1 105 ? -0.229 -29.141 3.588 1 96 105 LYS A N 1
ATOM 786 C CA . LYS A 1 105 ? -1.31 -28.281 3.1 1 96 105 LYS A CA 1
ATOM 787 C C . LYS A 1 105 ? -2.541 -29.109 2.738 1 96 105 LYS A C 1
ATOM 789 O O . LYS A 1 105 ? -3.672 -28.688 2.98 1 96 105 LYS A O 1
ATOM 794 N N . LEU A 1 106 ? -2.33 -30.219 2.072 1 97.5 106 LEU A N 1
ATOM 795 C CA . LEU A 1 106 ? -3.428 -31.109 1.694 1 97.5 106 LEU A CA 1
ATOM 796 C C . LEU A 1 106 ? -4.121 -31.672 2.93 1 97.5 106 LEU A C 1
ATOM 798 O O . LEU A 1 106 ? -5.352 -31.781 2.961 1 97.5 106 LEU A O 1
ATOM 802 N N . GLU A 1 107 ? -3.346 -31.984 3.945 1 96.38 107 GLU A N 1
ATOM 803 C CA . GLU A 1 107 ? -3.891 -32.5 5.199 1 96.38 107 GLU A CA 1
ATOM 804 C C . GLU A 1 107 ? -4.754 -31.453 5.895 1 96.38 107 GLU A C 1
ATOM 806 O O . GLU A 1 107 ? -5.812 -31.781 6.438 1 96.38 107 GLU A O 1
ATOM 811 N N . GLU A 1 108 ? -4.258 -30.281 5.883 1 93.69 108 GLU A N 1
ATOM 812 C CA . GLU A 1 108 ? -5.004 -29.188 6.5 1 93.69 108 GLU A CA 1
ATOM 813 C C . GLU A 1 108 ? -6.387 -29.047 5.867 1 93.69 108 GLU A C 1
ATOM 815 O O . GLU A 1 108 ? -7.352 -28.688 6.551 1 93.69 108 GLU A O 1
ATOM 820 N N . GLU A 1 109 ? -6.492 -29.312 4.574 1 93.12 109 GLU A N 1
ATOM 821 C CA . GLU A 1 109 ? -7.762 -29.188 3.863 1 93.12 109 GLU A CA 1
ATOM 822 C C . GLU A 1 109 ? -8.508 -30.531 3.834 1 93.12 109 GLU A C 1
ATOM 824 O O . GLU A 1 109 ? -9.625 -30.609 3.314 1 93.12 109 GLU A O 1
ATOM 829 N N . GLY A 1 110 ? -7.906 -31.578 4.332 1 94.06 110 GLY A N 1
ATOM 830 C CA . GLY A 1 110 ? -8.531 -32.875 4.453 1 94.06 110 GLY A CA 1
ATOM 831 C C . GLY A 1 110 ? -8.664 -33.594 3.125 1 94.06 110 GLY A C 1
ATOM 832 O O . GLY A 1 110 ? -9.641 -34.344 2.902 1 94.06 110 GLY A O 1
ATOM 833 N N . ILE A 1 111 ? -7.703 -33.344 2.201 1 94.75 111 ILE A N 1
ATOM 834 C CA . ILE A 1 111 ? -7.855 -33.969 0.884 1 94.75 111 ILE A CA 1
ATOM 835 C C . ILE A 1 111 ? -6.586 -34.719 0.52 1 94.75 111 ILE A C 1
ATOM 837 O O . ILE A 1 111 ? -6.312 -34.969 -0.66 1 94.75 111 ILE A O 1
ATOM 841 N N . GLU A 1 112 ? -5.754 -35.031 1.461 1 94.5 112 GLU A N 1
ATOM 842 C CA . GLU A 1 112 ? -4.477 -35.688 1.232 1 94.5 112 GLU A CA 1
ATOM 843 C C . GLU A 1 112 ? -4.664 -37.031 0.516 1 94.5 112 GLU A C 1
ATOM 845 O O . GLU A 1 112 ? -3.803 -37.438 -0.257 1 94.5 112 GLU A O 1
ATOM 850 N N . GLU A 1 113 ? -5.836 -37.625 0.646 1 94.94 113 GLU A N 1
ATOM 851 C CA . GLU A 1 113 ? -6.086 -38.938 0.037 1 94.94 113 GLU A CA 1
ATOM 852 C C . GLU A 1 113 ? -6.613 -38.781 -1.387 1 94.94 113 GLU A C 1
ATOM 854 O O . GLU A 1 113 ? -6.609 -39.75 -2.158 1 94.94 113 GLU A O 1
ATOM 859 N N . LYS A 1 114 ? -6.977 -37.625 -1.746 1 95.75 114 LYS A N 1
ATOM 860 C CA . LYS A 1 114 ? -7.594 -37.406 -3.049 1 95.75 114 LYS A CA 1
ATOM 861 C C . LYS A 1 114 ? -6.555 -37 -4.094 1 95.75 114 LYS A C 1
ATOM 863 O O . LYS A 1 114 ? -6.84 -37 -5.293 1 95.75 114 LYS A O 1
ATOM 868 N N . VAL A 1 115 ? -5.398 -36.688 -3.668 1 96.75 115 VAL A N 1
ATOM 869 C CA . VAL A 1 115 ? -4.367 -36.188 -4.57 1 96.75 115 VAL A CA 1
ATOM 870 C C . VAL A 1 115 ? -3.146 -37.094 -4.523 1 96.75 115 VAL A C 1
ATOM 872 O O . VAL A 1 115 ? -2.607 -37.375 -3.451 1 96.75 115 VAL A O 1
ATOM 875 N N . GLU A 1 116 ? -2.748 -37.594 -5.668 1 97.88 116 GLU A N 1
ATOM 876 C CA . GLU A 1 116 ? -1.537 -38.406 -5.754 1 97.88 116 GLU A CA 1
ATOM 877 C C . GLU A 1 116 ? -0.287 -37.531 -5.773 1 97.88 116 GLU A C 1
ATOM 879 O O . GLU A 1 116 ? -0.126 -36.688 -6.66 1 97.88 116 GLU A O 1
ATOM 884 N N . LEU A 1 117 ? 0.535 -37.688 -4.801 1 97.56 117 LEU A N 1
ATOM 885 C CA . LEU A 1 117 ? 1.776 -36.938 -4.688 1 97.56 117 LEU A CA 1
ATOM 886 C C . LEU A 1 117 ? 2.988 -37.844 -4.844 1 97.56 117 LEU A C 1
ATOM 888 O O . LEU A 1 117 ? 3.219 -38.719 -4.012 1 97.56 117 LEU A O 1
ATOM 892 N N . ASN A 1 118 ? 3.732 -37.656 -5.957 1 96.75 118 ASN A N 1
ATOM 893 C CA . ASN A 1 118 ? 4.93 -38.469 -6.25 1 96.75 118 ASN A CA 1
ATOM 894 C C . ASN A 1 118 ? 6.199 -37.719 -5.852 1 96.75 118 ASN A C 1
ATOM 896 O O . ASN A 1 118 ? 6.414 -36.562 -6.27 1 96.75 118 ASN A O 1
ATOM 900 N N . ILE A 1 119 ? 7.008 -38.344 -5.086 1 95.69 119 ILE A N 1
ATOM 901 C CA . ILE A 1 119 ? 8.281 -37.75 -4.672 1 95.69 119 ILE A CA 1
ATOM 902 C C . ILE A 1 119 ? 9.359 -38.094 -5.691 1 95.69 119 ILE A C 1
ATOM 904 O O . ILE A 1 119 ? 9.594 -39.25 -5.992 1 95.69 119 ILE A O 1
ATOM 908 N N . VAL A 1 120 ? 9.836 -37.094 -6.312 1 91.94 120 VAL A N 1
ATOM 909 C CA . VAL A 1 120 ? 10.891 -37.281 -7.305 1 91.94 120 VAL A CA 1
ATOM 910 C C . VAL A 1 120 ? 12.258 -37.156 -6.633 1 91.94 120 VAL A C 1
ATOM 912 O O . VAL A 1 120 ? 12.531 -36.188 -5.93 1 91.94 120 VAL A O 1
ATOM 915 N N . ASP A 1 121 ? 12.938 -38.281 -6.551 1 75 121 ASP A N 1
ATOM 916 C CA . ASP A 1 121 ? 14.297 -38.219 -6.016 1 75 121 ASP A CA 1
ATOM 917 C C . ASP A 1 121 ? 15.258 -37.594 -7.035 1 75 121 ASP A C 1
ATOM 919 O O . ASP A 1 121 ? 15 -37.625 -8.242 1 75 121 ASP A O 1
ATOM 923 N N . GLU A 1 122 ? 15.969 -36.594 -6.758 1 61.22 122 GLU A N 1
ATOM 924 C CA . GLU A 1 122 ? 16.906 -35.938 -7.66 1 61.22 122 GLU A CA 1
ATOM 925 C C . GLU A 1 122 ? 17.641 -36.938 -8.531 1 61.22 122 GLU A C 1
ATOM 927 O O . GLU A 1 122 ? 18.672 -36.625 -9.133 1 61.22 122 GLU A O 1
ATOM 932 N N . GLU A 1 123 ? 16.891 -38.188 -8.531 1 62.25 123 GLU A N 1
ATOM 933 C CA . GLU A 1 123 ? 17.688 -39.281 -9.102 1 62.25 123 GLU A CA 1
ATOM 934 C C . GLU A 1 123 ? 17.312 -39.531 -10.562 1 62.25 123 GLU A C 1
ATOM 936 O O . GLU A 1 123 ? 17.609 -40.594 -11.109 1 62.25 123 GLU A O 1
ATOM 941 N N . GLY A 1 124 ? 16.891 -38.656 -11.312 1 79.94 124 GLY A N 1
ATOM 942 C CA . GLY A 1 124 ? 16.891 -38.812 -12.758 1 79.94 124 GLY A CA 1
ATOM 943 C C . GLY A 1 124 ? 15.609 -38.344 -13.414 1 79.94 124 GLY A C 1
ATOM 944 O O . GLY A 1 124 ? 14.711 -37.844 -12.734 1 79.94 124 GLY A O 1
ATOM 945 N N . PRO A 1 125 ? 15.578 -38.5 -14.805 1 93.75 125 PRO A N 1
ATOM 946 C CA . PRO A 1 125 ? 14.414 -38.062 -15.586 1 93.75 125 PRO A CA 1
ATOM 947 C C . PRO A 1 125 ? 13.234 -39.031 -15.492 1 93.75 125 PRO A C 1
ATOM 949 O O . PRO A 1 125 ? 13.422 -40.188 -15.156 1 93.75 125 PRO A O 1
ATOM 952 N N . PHE A 1 126 ? 12.031 -38.594 -15.547 1 95.19 126 PHE A N 1
ATOM 953 C CA . PHE A 1 126 ? 10.828 -39.375 -15.695 1 95.19 126 PHE A CA 1
ATOM 954 C C . PHE A 1 126 ? 9.977 -38.875 -16.859 1 95.19 126 PHE A C 1
ATOM 956 O O . PHE A 1 126 ? 10.164 -37.75 -17.328 1 95.19 126 PHE A O 1
ATOM 963 N N . ASN A 1 127 ? 9.07 -39.75 -17.375 1 96.38 127 ASN A N 1
ATOM 964 C CA . ASN A 1 127 ? 8.297 -39.438 -18.562 1 96.38 127 ASN A CA 1
ATOM 965 C C . ASN A 1 127 ? 6.816 -39.25 -18.234 1 96.38 127 ASN A C 1
ATOM 967 O O . ASN A 1 127 ? 6.27 -39.969 -17.391 1 96.38 127 ASN A O 1
ATOM 971 N N . LEU A 1 128 ? 6.223 -38.25 -18.828 1 97.69 128 LEU A N 1
ATOM 972 C CA . LEU A 1 128 ? 4.785 -38.031 -18.875 1 97.69 128 LEU A CA 1
ATOM 973 C C . LEU A 1 128 ? 4.324 -37.75 -20.312 1 97.69 128 LEU A C 1
ATOM 975 O O . LEU A 1 128 ? 4.324 -36.625 -20.766 1 97.69 128 LEU A O 1
ATOM 979 N N . GLY A 1 129 ? 3.883 -38.812 -20.969 1 97.75 129 GLY A N 1
ATOM 980 C CA . GLY A 1 129 ? 3.537 -38.656 -22.375 1 97.75 129 GLY A CA 1
ATOM 981 C C . GLY A 1 129 ? 4.703 -38.188 -23.234 1 97.75 129 GLY A C 1
ATOM 982 O O . GLY A 1 129 ? 5.777 -38.781 -23.203 1 97.75 129 GLY A O 1
ATOM 983 N N . PRO A 1 130 ? 4.434 -37.125 -23.953 1 98.25 130 PRO A N 1
ATOM 984 C CA . PRO A 1 130 ? 5.504 -36.656 -24.828 1 98.25 130 PRO A CA 1
ATOM 985 C C . PRO A 1 130 ? 6.574 -35.844 -24.078 1 98.25 130 PRO A C 1
ATOM 987 O O . PRO A 1 130 ? 7.512 -35.344 -24.703 1 98.25 130 PRO A O 1
ATOM 990 N N . PHE A 1 131 ? 6.492 -35.812 -22.812 1 98.56 131 PHE A N 1
ATOM 991 C CA . PHE A 1 131 ? 7.406 -34.969 -22.031 1 98.56 131 PHE A CA 1
ATOM 992 C C . PHE A 1 131 ? 8.375 -35.844 -21.25 1 98.56 131 PHE A C 1
ATOM 994 O O . PHE A 1 131 ? 7.957 -36.781 -20.547 1 98.56 131 PHE A O 1
ATOM 1001 N N . ARG A 1 132 ? 9.641 -35.594 -21.391 1 98.12 132 ARG A N 1
ATOM 1002 C CA . ARG A 1 132 ? 10.664 -36.125 -20.5 1 98.12 132 ARG A CA 1
ATOM 1003 C C . ARG A 1 132 ? 11.148 -35.031 -19.547 1 98.12 132 ARG A C 1
ATOM 1005 O O . ARG A 1 132 ? 11.664 -34 -19.969 1 98.12 132 ARG A O 1
ATOM 1012 N N . ILE A 1 133 ? 11.008 -35.25 -18.234 1 97.81 133 ILE A N 1
ATOM 1013 C CA . ILE A 1 133 ? 11.211 -34.188 -17.25 1 97.81 133 ILE A CA 1
ATOM 1014 C C . ILE A 1 133 ? 12.422 -34.531 -16.375 1 97.81 133 ILE A C 1
ATOM 1016 O O . ILE A 1 133 ? 12.531 -35.625 -15.859 1 97.81 133 ILE A O 1
ATOM 1020 N N . THR A 1 134 ? 13.312 -33.625 -16.281 1 96.5 134 THR A N 1
ATOM 1021 C CA . THR A 1 134 ? 14.469 -33.75 -15.398 1 96.5 134 THR A CA 1
ATOM 1022 C C . THR A 1 134 ? 14.539 -32.531 -14.453 1 96.5 134 THR A C 1
ATOM 1024 O O . THR A 1 134 ? 14.609 -31.391 -14.898 1 96.5 134 THR A O 1
ATOM 1027 N N . TYR A 1 135 ? 14.508 -32.812 -13.148 1 96.12 135 TYR A N 1
ATOM 1028 C CA . TYR A 1 135 ? 14.719 -31.75 -12.164 1 96.12 135 TYR A CA 1
ATOM 1029 C C . TYR A 1 135 ? 16.172 -31.328 -12.117 1 96.12 135 TYR A C 1
ATOM 1031 O O . TYR A 1 135 ? 17.078 -32.156 -12.141 1 96.12 135 TYR A O 1
ATOM 1039 N N . THR A 1 136 ? 16.406 -30.047 -12.164 1 94.62 136 THR A N 1
ATOM 1040 C CA . THR A 1 136 ? 17.75 -29.484 -12.086 1 94.62 136 THR A CA 1
ATOM 1041 C C . THR A 1 136 ? 17.859 -28.516 -10.914 1 94.62 136 THR A C 1
ATOM 1043 O O . THR A 1 136 ? 17.344 -27.391 -10.977 1 94.62 136 THR A O 1
ATOM 1046 N N . PRO A 1 137 ? 18.562 -28.906 -9.883 1 93.56 137 PRO A N 1
ATOM 1047 C CA . PRO A 1 137 ? 18.625 -28.062 -8.688 1 93.56 137 PRO A CA 1
ATOM 1048 C C . PRO A 1 137 ? 19.234 -26.688 -8.969 1 93.56 137 PRO A C 1
ATOM 1050 O O . PRO A 1 137 ? 20.25 -26.594 -9.648 1 93.56 137 PRO A O 1
ATOM 1053 N N . LEU A 1 138 ? 18.562 -25.672 -8.547 1 94 138 LEU A N 1
ATOM 1054 C CA . LEU A 1 138 ? 19.078 -24.312 -8.547 1 94 138 LEU A CA 1
ATOM 1055 C C . LEU A 1 138 ? 19 -23.688 -7.156 1 94 138 LEU A C 1
ATOM 1057 O O . LEU A 1 138 ? 18.141 -24.078 -6.355 1 94 138 LEU A O 1
ATOM 1061 N N . ALA A 1 139 ? 19.906 -22.781 -6.887 1 91.62 139 ALA A N 1
ATOM 1062 C CA . ALA A 1 139 ? 19.875 -22.078 -5.602 1 91.62 139 ALA A CA 1
ATOM 1063 C C . ALA A 1 139 ? 18.672 -21.141 -5.516 1 91.62 139 ALA A C 1
ATOM 1065 O O . ALA A 1 139 ? 18.297 -20.516 -6.508 1 91.62 139 ALA A O 1
ATOM 1066 N N . HIS A 1 140 ? 18.078 -21.109 -4.387 1 92.38 140 HIS A N 1
ATOM 1067 C CA . HIS A 1 140 ? 16.984 -20.219 -4.035 1 92.38 140 HIS A CA 1
ATOM 1068 C C . HIS A 1 140 ? 16.875 -20.031 -2.525 1 92.38 140 HIS A C 1
ATOM 1070 O O . HIS A 1 140 ? 17.797 -20.391 -1.79 1 92.38 140 HIS A O 1
ATOM 1076 N N . SER A 1 141 ? 15.883 -19.375 -2.055 1 89.06 141 SER A N 1
ATOM 1077 C CA . SER A 1 141 ? 15.766 -19.031 -0.64 1 89.06 141 SER A CA 1
ATOM 1078 C C . SER A 1 141 ? 15.125 -20.172 0.147 1 89.06 141 SER A C 1
ATOM 1080 O O . SER A 1 141 ? 15.031 -20.109 1.375 1 89.06 141 SER A O 1
ATOM 1082 N N . ILE A 1 142 ? 14.711 -21.172 -0.515 1 91.38 142 ILE A N 1
ATOM 1083 C CA . ILE A 1 142 ? 14.086 -22.359 0.059 1 91.38 142 ILE A CA 1
ATOM 1084 C C . ILE A 1 142 ? 14.812 -23.609 -0.426 1 91.38 142 ILE A C 1
ATOM 1086 O O . ILE A 1 142 ? 15.375 -23.625 -1.523 1 91.38 142 ILE A O 1
ATOM 1090 N N . PRO A 1 143 ? 14.828 -24.641 0.46 1 90.62 143 PRO A N 1
ATOM 1091 C CA . PRO A 1 143 ? 15.477 -25.859 -0.008 1 90.62 143 PRO A CA 1
ATOM 1092 C C . PRO A 1 143 ? 14.812 -26.438 -1.255 1 90.62 143 PRO A C 1
ATOM 1094 O O . PRO A 1 143 ? 13.594 -26.312 -1.426 1 90.62 143 PRO A O 1
ATOM 1097 N N . GLU A 1 144 ? 15.68 -27.031 -2.018 1 91.62 144 GLU A N 1
ATOM 1098 C CA . GLU A 1 144 ? 15.219 -27.828 -3.158 1 91.62 144 GLU A CA 1
ATOM 1099 C C . GLU A 1 144 ? 14.516 -26.953 -4.188 1 91.62 144 GLU A C 1
ATOM 1101 O O . GLU A 1 144 ? 13.414 -27.281 -4.633 1 91.62 144 GLU A O 1
ATOM 1106 N N . GLY A 1 145 ? 15.117 -25.766 -4.391 1 93.5 145 GLY A N 1
ATOM 1107 C CA . GLY A 1 145 ? 14.727 -25.062 -5.598 1 93.5 145 GLY A CA 1
ATOM 1108 C C . GLY A 1 145 ? 15.18 -25.75 -6.871 1 93.5 145 GLY A C 1
ATOM 1109 O O . GLY A 1 145 ? 16.312 -26.203 -6.961 1 93.5 145 GLY A O 1
ATOM 1110 N N . ASN A 1 146 ? 14.266 -25.875 -7.836 1 95.31 146 ASN A N 1
ATOM 1111 C CA . ASN A 1 146 ? 14.609 -26.641 -9.039 1 95.31 146 ASN A CA 1
ATOM 1112 C C . ASN A 1 146 ? 14.148 -25.922 -10.305 1 95.31 146 ASN A C 1
ATOM 1114 O O . ASN A 1 146 ? 13.062 -25.344 -10.328 1 95.31 146 ASN A O 1
ATOM 1118 N N . ALA A 1 147 ? 14.992 -25.984 -11.242 1 96.81 147 ALA A N 1
ATOM 1119 C CA . ALA A 1 147 ? 14.516 -25.875 -12.617 1 96.81 147 ALA A CA 1
ATOM 1120 C C . ALA A 1 147 ? 14.016 -27.219 -13.133 1 96.81 147 ALA A C 1
ATOM 1122 O O . ALA A 1 147 ? 14.305 -28.266 -12.547 1 96.81 147 ALA A O 1
ATOM 1123 N N . VAL A 1 148 ? 13.234 -27.156 -14.156 1 97.56 148 VAL A N 1
ATOM 1124 C CA . VAL A 1 148 ? 12.797 -28.391 -14.812 1 97.56 148 VAL A CA 1
ATOM 1125 C C . VAL A 1 148 ? 13.18 -28.344 -16.297 1 97.56 148 VAL A C 1
ATOM 1127 O O . VAL A 1 148 ? 12.828 -27.406 -17 1 97.56 148 VAL A O 1
ATOM 1130 N N . LEU A 1 149 ? 14.016 -29.328 -16.641 1 98 149 LEU A N 1
ATOM 1131 C CA . LEU A 1 149 ? 14.281 -29.547 -18.062 1 98 149 LEU A CA 1
ATOM 1132 C C . LEU A 1 149 ? 13.203 -30.406 -18.703 1 98 149 LEU A C 1
ATOM 1134 O O . LEU A 1 149 ? 13 -31.562 -18.297 1 98 149 LEU A O 1
ATOM 1138 N N . ILE A 1 150 ? 12.445 -29.812 -19.625 1 98.75 150 ILE A N 1
ATOM 1139 C CA . ILE A 1 150 ? 11.344 -30.5 -20.297 1 98.75 150 ILE A CA 1
ATOM 1140 C C . ILE A 1 150 ? 11.742 -30.812 -21.734 1 98.75 150 ILE A C 1
ATOM 1142 O O . ILE A 1 150 ? 11.852 -29.906 -22.562 1 98.75 150 ILE A O 1
ATOM 1146 N N . GLU A 1 151 ? 11.922 -32.062 -22 1 98.56 151 GLU A N 1
ATOM 1147 C CA . GLU A 1 151 ? 12.305 -32.469 -23.344 1 98.56 151 GLU A CA 1
ATOM 1148 C C . GLU A 1 151 ? 11.102 -33.031 -24.109 1 98.56 151 GLU A C 1
ATOM 1150 O O . GLU A 1 151 ? 10.32 -33.812 -23.578 1 98.56 151 GLU A O 1
ATOM 1155 N N . THR A 1 152 ? 10.93 -32.531 -25.328 1 98.5 152 THR A N 1
ATOM 1156 C CA . THR A 1 152 ? 9.883 -33 -26.234 1 98.5 152 THR A CA 1
ATOM 1157 C C . THR A 1 152 ? 10.453 -33.281 -27.609 1 98.5 152 THR A C 1
ATOM 1159 O O . THR A 1 152 ? 11.602 -32.969 -27.906 1 98.5 152 THR A O 1
ATOM 1162 N N . PRO A 1 153 ? 9.609 -33.906 -28.469 1 97.94 153 PRO A N 1
ATOM 1163 C CA . PRO A 1 153 ? 10.086 -34.156 -29.828 1 97.94 153 PRO A CA 1
ATOM 1164 C C . PRO A 1 153 ? 10.367 -32.875 -30.594 1 97.94 153 PRO A C 1
ATOM 1166 O O . PRO A 1 153 ? 11.031 -32.906 -31.641 1 97.94 153 PRO A O 1
ATOM 1169 N N . TYR A 1 154 ? 9.984 -31.766 -30.094 1 98.19 154 TYR A N 1
ATOM 1170 C CA . TYR A 1 154 ? 10.07 -30.531 -30.859 1 98.19 154 TYR A CA 1
ATOM 1171 C C . TYR A 1 154 ? 11.078 -29.562 -30.234 1 98.19 154 TYR A C 1
ATOM 1173 O O . TYR A 1 154 ? 11.328 -28.484 -30.766 1 98.19 154 TYR A O 1
ATOM 1181 N N . GLY A 1 155 ? 11.648 -30 -29.109 1 98.06 155 GLY A N 1
ATOM 1182 C CA . GLY A 1 155 ? 12.648 -29.156 -28.484 1 98.06 155 GLY A CA 1
ATOM 1183 C C . GLY A 1 155 ? 12.711 -29.312 -26.984 1 98.06 155 GLY A C 1
ATOM 1184 O O . GLY A 1 155 ? 11.875 -30 -26.391 1 98.06 155 GLY A O 1
ATOM 1185 N N . ARG A 1 156 ? 13.727 -28.688 -26.422 1 98.56 156 ARG A N 1
ATOM 1186 C CA . ARG A 1 156 ? 13.945 -28.719 -24.969 1 98.56 156 ARG A CA 1
ATOM 1187 C C . ARG A 1 156 ? 13.656 -27.359 -24.344 1 98.56 156 ARG A C 1
ATOM 1189 O O . ARG A 1 156 ? 14.062 -26.328 -24.875 1 98.56 156 ARG A O 1
ATOM 1196 N N . VAL A 1 157 ? 12.914 -27.391 -23.266 1 98.88 157 VAL A N 1
ATOM 1197 C CA . VAL A 1 157 ? 12.625 -26.172 -22.5 1 98.88 157 VAL A CA 1
ATOM 1198 C C . VAL A 1 157 ? 13.297 -26.266 -21.125 1 98.88 157 VAL A C 1
ATOM 1200 O O . VAL A 1 157 ? 13.188 -27.281 -20.438 1 98.88 157 VAL A O 1
ATOM 1203 N N . PHE A 1 158 ? 14.07 -25.281 -20.828 1 98.81 158 PHE A N 1
ATOM 1204 C CA . PHE A 1 158 ? 14.586 -25.125 -19.469 1 98.81 158 PHE A CA 1
ATOM 1205 C C . PHE A 1 158 ? 13.766 -24.125 -18.688 1 98.81 158 PHE A C 1
ATOM 1207 O O . PHE A 1 158 ? 13.906 -22.906 -18.891 1 98.81 158 PHE A O 1
ATOM 1214 N N . HIS A 1 159 ? 12.914 -24.578 -17.812 1 98.81 159 HIS A N 1
ATOM 1215 C CA . HIS A 1 159 ? 12.086 -23.766 -16.938 1 98.81 159 HIS A CA 1
ATOM 1216 C C . HIS A 1 159 ? 12.766 -23.547 -15.586 1 98.81 159 HIS A C 1
ATOM 1218 O O . HIS A 1 159 ? 12.812 -24.453 -14.75 1 98.81 159 HIS A O 1
ATOM 1224 N N . THR A 1 160 ? 13.141 -22.391 -15.281 1 98.25 160 THR A N 1
ATOM 1225 C CA . THR A 1 160 ? 14.102 -22.141 -14.211 1 98.25 160 THR A CA 1
ATOM 1226 C C . THR A 1 160 ? 13.422 -22.219 -12.844 1 98.25 160 THR A C 1
ATOM 1228 O O . THR A 1 160 ? 14.086 -22.406 -11.828 1 98.25 160 THR A O 1
ATOM 1231 N N . GLY A 1 161 ? 12.055 -22.031 -12.805 1 97.62 161 GLY A N 1
ATOM 1232 C CA . GLY A 1 161 ? 11.523 -21.672 -11.5 1 97.62 161 GLY A CA 1
ATOM 1233 C C . GLY A 1 161 ? 12.148 -20.406 -10.93 1 97.62 161 GLY A C 1
ATOM 1234 O O . GLY A 1 161 ? 12.578 -19.531 -11.672 1 97.62 161 GLY A O 1
ATOM 1235 N N . ASP A 1 162 ? 12.039 -20.281 -9.586 1 96.94 162 ASP A N 1
ATOM 1236 C CA . ASP A 1 162 ? 12.742 -19.188 -8.922 1 96.94 162 ASP A CA 1
ATOM 1237 C C . ASP A 1 162 ? 14.18 -19.578 -8.602 1 96.94 162 ASP A C 1
ATOM 1239 O O . ASP A 1 162 ? 14.445 -20.719 -8.219 1 96.94 162 ASP A O 1
ATOM 1243 N N . TRP A 1 163 ? 15.078 -18.594 -8.82 1 95.62 163 TRP A N 1
ATOM 1244 C CA . TRP A 1 163 ? 16.469 -19 -8.664 1 95.62 163 TRP A CA 1
ATOM 1245 C C . TRP A 1 163 ? 17.375 -17.797 -8.43 1 95.62 163 TRP A C 1
ATOM 1247 O O . TRP A 1 163 ? 16.938 -16.656 -8.578 1 95.62 163 TRP A O 1
ATOM 1257 N N . LYS A 1 164 ? 18.531 -18.062 -7.984 1 93.62 164 LYS A N 1
ATOM 1258 C CA . LYS A 1 164 ? 19.672 -17.156 -7.938 1 93.62 164 LYS A CA 1
ATOM 1259 C C . LYS A 1 164 ? 20.984 -17.922 -8.047 1 93.62 164 LYS A C 1
ATOM 1261 O O . LYS A 1 164 ? 20.984 -19.156 -8.125 1 93.62 164 LYS A O 1
ATOM 1266 N N . LEU A 1 165 ? 22 -17.234 -8.219 1 89.94 165 LEU A N 1
ATOM 1267 C CA . LEU A 1 165 ? 23.312 -17.875 -8.086 1 89.94 165 LEU A CA 1
ATOM 1268 C C . LEU A 1 165 ? 23.875 -17.672 -6.684 1 89.94 165 LEU A C 1
ATOM 1270 O O . LEU A 1 165 ? 23.719 -16.594 -6.105 1 89.94 165 LEU A O 1
ATOM 1274 N N . ASP A 1 166 ? 24.266 -18.703 -6.137 1 81.25 166 ASP A N 1
ATOM 1275 C CA . ASP A 1 166 ? 24.906 -18.641 -4.82 1 81.25 166 ASP A CA 1
ATOM 1276 C C . ASP A 1 166 ? 26.125 -19.547 -4.758 1 81.25 166 ASP A C 1
ATOM 1278 O O . ASP A 1 166 ? 26.016 -20.766 -4.922 1 81.25 166 ASP A O 1
ATOM 1282 N N . ASP A 1 167 ? 27.234 -18.969 -4.562 1 72.44 167 ASP A N 1
ATOM 1283 C CA . ASP A 1 167 ? 28.484 -19.719 -4.543 1 72.44 167 ASP A CA 1
ATOM 1284 C C . ASP A 1 167 ? 28.562 -20.625 -3.322 1 72.44 167 ASP A C 1
ATOM 1286 O O . ASP A 1 167 ? 29.328 -21.594 -3.312 1 72.44 167 ASP A O 1
ATOM 1290 N N . ALA A 1 168 ? 27.797 -20.281 -2.334 1 69.75 168 ALA A N 1
ATOM 1291 C CA . ALA A 1 168 ? 27.781 -21.078 -1.104 1 69.75 168 ALA A CA 1
ATOM 1292 C C . ALA A 1 168 ? 26.375 -21.234 -0.562 1 69.75 168 ALA A C 1
ATOM 1294 O O . ALA A 1 168 ? 26.031 -20.688 0.488 1 69.75 168 ALA A O 1
ATOM 1295 N N . PRO A 1 169 ? 25.656 -22.109 -1.308 1 71 169 PRO A N 1
ATOM 1296 C CA . PRO A 1 169 ? 24.297 -22.234 -0.796 1 71 169 PRO A CA 1
ATOM 1297 C C . PRO A 1 169 ? 24.234 -22.875 0.589 1 71 169 PRO A C 1
ATOM 1299 O O . PRO A 1 169 ? 24.953 -23.828 0.865 1 71 169 PRO A O 1
ATOM 1302 N N . ALA A 1 170 ? 23.484 -22.312 1.357 1 65.69 170 ALA A N 1
ATOM 1303 C CA . ALA A 1 170 ? 23.391 -22.781 2.742 1 65.69 170 ALA A CA 1
ATOM 1304 C C . ALA A 1 170 ? 22.641 -24.094 2.836 1 65.69 170 ALA A C 1
ATOM 1306 O O . ALA A 1 170 ? 22.875 -24.891 3.754 1 65.69 170 ALA A O 1
ATOM 1307 N N . LEU A 1 171 ? 21.688 -24.141 2.016 1 76.75 171 LEU A N 1
ATOM 1308 C CA . LEU A 1 171 ? 20.875 -25.359 2.088 1 76.75 171 LEU A CA 1
ATOM 1309 C C . LEU A 1 171 ? 20.672 -25.953 0.701 1 76.75 171 LEU A C 1
ATOM 1311 O O . LEU A 1 171 ? 20.234 -25.266 -0.218 1 76.75 171 LEU A O 1
ATOM 1315 N N . GLY A 1 172 ? 21 -27.094 0.598 1 69.62 172 GLY A N 1
ATOM 1316 C CA . GLY A 1 172 ? 20.703 -27.828 -0.624 1 69.62 172 GLY A CA 1
ATOM 1317 C C . GLY A 1 172 ? 21.75 -27.609 -1.706 1 69.62 172 GLY A C 1
ATOM 1318 O O . GLY A 1 172 ? 22.609 -26.75 -1.587 1 69.62 172 GLY A O 1
ATOM 1319 N N . GLY A 1 173 ? 21.891 -28.453 -2.6 1 76.5 173 GLY A N 1
ATOM 1320 C CA . GLY A 1 173 ? 22.844 -28.359 -3.699 1 76.5 173 GLY A CA 1
ATOM 1321 C C . GLY A 1 173 ? 22.312 -27.578 -4.887 1 76.5 173 GLY A C 1
ATOM 1322 O O . GLY A 1 173 ? 21.094 -27.391 -5.016 1 76.5 173 GLY A O 1
ATOM 1323 N N . ALA A 1 174 ? 23.141 -26.844 -5.551 1 85.44 174 ALA A N 1
ATOM 1324 C CA . ALA A 1 174 ? 22.812 -26.156 -6.797 1 85.44 174 ALA A CA 1
ATOM 1325 C C . ALA A 1 174 ? 23.703 -26.641 -7.938 1 85.44 174 ALA A C 1
ATOM 1327 O O . ALA A 1 174 ? 24.844 -27.047 -7.707 1 85.44 174 ALA A O 1
ATOM 1328 N N . SER A 1 175 ? 23.078 -26.641 -9.078 1 89.06 175 SER A N 1
ATOM 1329 C CA . SER A 1 175 ? 23.844 -27 -10.258 1 89.06 175 SER A CA 1
ATOM 1330 C C . SER A 1 175 ? 25.016 -26.047 -10.469 1 89.06 175 SER A C 1
ATOM 1332 O O . SER A 1 175 ? 24.906 -24.844 -10.211 1 89.06 175 SER A O 1
ATOM 1334 N N . THR A 1 176 ? 26.094 -26.609 -10.93 1 92 176 THR A N 1
ATOM 1335 C CA . THR A 1 176 ? 27.281 -25.812 -11.234 1 92 176 THR A CA 1
ATOM 1336 C C . THR A 1 176 ? 27.172 -25.203 -12.633 1 92 176 THR A C 1
ATOM 1338 O O . THR A 1 176 ? 26.328 -25.594 -13.43 1 92 176 THR A O 1
ATOM 1341 N N . ALA A 1 177 ? 28.047 -24.281 -12.828 1 95.5 177 ALA A N 1
ATOM 1342 C CA . ALA A 1 177 ? 28.141 -23.703 -14.156 1 95.5 177 ALA A CA 1
ATOM 1343 C C . ALA A 1 177 ? 28.391 -24.781 -15.219 1 95.5 177 ALA A C 1
ATOM 1345 O O . ALA A 1 177 ? 27.828 -24.703 -16.312 1 95.5 177 ALA A O 1
ATOM 1346 N N . ALA A 1 178 ? 29.172 -25.75 -14.867 1 96.44 178 ALA A N 1
ATOM 1347 C CA . ALA A 1 178 ? 29.516 -26.828 -15.797 1 96.44 178 ALA A CA 1
ATOM 1348 C C . ALA A 1 178 ? 28.281 -27.672 -16.125 1 96.44 178 ALA A C 1
ATOM 1350 O O . ALA A 1 178 ? 28.078 -28.078 -17.266 1 96.44 178 ALA A O 1
ATOM 1351 N N . GLU A 1 179 ? 27.562 -27.953 -15.117 1 94.88 179 GLU A N 1
ATOM 1352 C CA . GLU A 1 179 ? 26.344 -28.75 -15.312 1 94.88 179 GLU A CA 1
ATOM 1353 C C . GLU A 1 179 ? 25.328 -28.016 -16.172 1 94.88 179 GLU A C 1
ATOM 1355 O O . GLU A 1 179 ? 24.688 -28.625 -17.031 1 94.88 179 GLU A O 1
ATOM 1360 N N . LEU A 1 180 ? 25.172 -26.75 -15.953 1 97.19 180 LEU A N 1
ATOM 1361 C CA . LEU A 1 180 ? 24.25 -25.938 -16.734 1 97.19 180 LEU A CA 1
ATOM 1362 C C . LEU A 1 180 ? 24.734 -25.797 -18.172 1 97.19 180 LEU A C 1
ATOM 1364 O O . LEU A 1 180 ? 23.938 -25.859 -19.109 1 97.19 180 LEU A O 1
ATOM 1368 N N . THR A 1 181 ? 26.016 -25.656 -18.281 1 98.19 181 THR A N 1
ATOM 1369 C CA . THR A 1 181 ? 26.609 -25.609 -19.609 1 98.19 181 THR A CA 1
ATOM 1370 C C . THR A 1 181 ? 26.375 -26.906 -20.359 1 98.19 181 THR A C 1
ATOM 1372 O O . THR A 1 181 ? 26.109 -26.906 -21.562 1 98.19 181 THR A O 1
ATOM 1375 N N . ALA A 1 182 ? 26.5 -27.969 -19.625 1 98 182 ALA A N 1
ATOM 1376 C CA . ALA A 1 182 ? 26.25 -29.281 -20.234 1 98 182 ALA A CA 1
ATOM 1377 C C . ALA A 1 182 ? 24.812 -29.375 -20.766 1 98 182 ALA A C 1
ATOM 1379 O O . ALA A 1 182 ? 24.578 -30 -21.797 1 98 182 ALA A O 1
ATOM 1380 N N . ILE A 1 183 ? 23.922 -28.844 -20.062 1 97.69 183 ILE A N 1
ATOM 1381 C CA . ILE A 1 183 ? 22.531 -28.781 -20.531 1 97.69 183 ILE A CA 1
ATOM 1382 C C . ILE A 1 183 ? 22.438 -27.938 -21.797 1 97.69 183 ILE A C 1
ATOM 1384 O O . ILE A 1 183 ? 21.781 -28.328 -22.766 1 97.69 183 ILE A O 1
ATOM 1388 N N . GLY A 1 184 ? 23.062 -26.812 -21.734 1 98.44 184 GLY A N 1
ATOM 1389 C CA . GLY A 1 184 ? 23.109 -25.969 -22.922 1 98.44 184 GLY A CA 1
ATOM 1390 C C . GLY A 1 184 ? 23.688 -26.656 -24.141 1 98.44 184 GLY A C 1
ATOM 1391 O O . GLY A 1 184 ? 23.25 -26.438 -25.266 1 98.44 184 GLY A O 1
ATOM 1392 N N . ASP A 1 185 ? 24.688 -27.531 -23.891 1 98.25 185 ASP A N 1
ATOM 1393 C CA . ASP A 1 185 ? 25.375 -28.234 -24.953 1 98.25 185 ASP A CA 1
ATOM 1394 C C . ASP A 1 185 ? 24.422 -29.188 -25.688 1 98.25 185 ASP A C 1
ATOM 1396 O O . ASP A 1 185 ? 24.641 -29.531 -26.844 1 98.25 185 ASP A O 1
ATOM 1400 N N . LYS A 1 186 ? 23.391 -29.562 -25 1 97.38 186 LYS A N 1
ATOM 1401 C CA . LYS A 1 186 ? 22.406 -30.438 -25.609 1 97.38 186 LYS A CA 1
ATOM 1402 C C . LYS A 1 186 ? 21.453 -29.656 -26.516 1 97.38 186 LYS A C 1
ATOM 1404 O O . LYS A 1 186 ? 20.719 -30.25 -27.312 1 97.38 186 LYS A O 1
ATOM 1409 N N . GLY A 1 187 ? 21.547 -28.391 -26.453 1 98.25 187 GLY A N 1
ATOM 1410 C CA . GLY A 1 187 ? 20.625 -27.547 -27.203 1 98.25 187 GLY A CA 1
ATOM 1411 C C . GLY A 1 187 ? 19.344 -27.266 -26.453 1 98.25 187 GLY A C 1
ATOM 1412 O O . GLY A 1 187 ? 18.594 -28.188 -26.125 1 98.25 187 GLY A O 1
ATOM 1413 N N . VAL A 1 188 ? 19.109 -26.047 -26.172 1 98.75 188 VAL A N 1
ATOM 1414 C CA . VAL A 1 188 ? 17.891 -25.625 -25.484 1 98.75 188 VAL A CA 1
ATOM 1415 C C . VAL A 1 188 ? 17.094 -24.688 -26.375 1 98.75 188 VAL A C 1
ATOM 1417 O O . VAL A 1 188 ? 17.594 -23.641 -26.797 1 98.75 188 VAL A O 1
ATOM 1420 N N . LEU A 1 189 ? 15.883 -25.109 -26.656 1 98.81 189 LEU A N 1
ATOM 1421 C CA . LEU A 1 189 ? 15.016 -24.297 -27.516 1 98.81 189 LEU A CA 1
ATOM 1422 C C . LEU A 1 189 ? 14.57 -23.047 -26.781 1 98.81 189 LEU A C 1
ATOM 1424 O O . LEU A 1 189 ? 14.695 -21.938 -27.297 1 98.81 189 LEU A O 1
ATOM 1428 N N . ALA A 1 190 ? 14.055 -23.219 -25.609 1 98.88 190 ALA A N 1
ATOM 1429 C CA . ALA A 1 190 ? 13.484 -22.078 -24.891 1 98.88 190 ALA A CA 1
ATOM 1430 C C . ALA A 1 190 ? 13.922 -22.094 -23.422 1 98.88 190 ALA A C 1
ATOM 1432 O O . ALA A 1 190 ? 13.977 -23.141 -22.781 1 98.88 190 ALA A O 1
ATOM 1433 N N . LEU A 1 191 ? 14.328 -20.938 -22.953 1 98.88 191 LEU A N 1
ATOM 1434 C CA . LEU A 1 191 ? 14.539 -20.656 -21.531 1 98.88 191 LEU A CA 1
ATOM 1435 C C . LEU A 1 191 ? 13.375 -19.875 -20.953 1 98.88 191 LEU A C 1
ATOM 1437 O O . LEU A 1 191 ? 13.195 -18.688 -21.25 1 98.88 191 LEU A O 1
ATOM 1441 N N . VAL A 1 192 ? 12.492 -20.562 -20.203 1 98.88 192 VAL A N 1
ATOM 1442 C CA . VAL A 1 192 ? 11.43 -19.922 -19.438 1 98.88 192 VAL A CA 1
ATOM 1443 C C . VAL A 1 192 ? 11.969 -19.469 -18.078 1 98.88 192 VAL A C 1
ATOM 1445 O O . VAL A 1 192 ? 12.211 -20.297 -17.203 1 98.88 192 VAL A O 1
ATOM 1448 N N . CYS A 1 193 ? 12.016 -18.172 -17.891 1 98.31 193 CYS A N 1
ATOM 1449 C CA . CYS A 1 193 ? 13.008 -17.719 -16.922 1 98.31 193 CYS A CA 1
ATOM 1450 C C . CYS A 1 193 ? 12.406 -16.672 -15.984 1 98.31 193 CYS A C 1
ATOM 1452 O O . CYS A 1 193 ? 11.703 -15.758 -16.438 1 98.31 193 CYS A O 1
ATOM 1454 N N . ASP A 1 194 ? 12.773 -16.734 -14.727 1 98 194 ASP A N 1
ATOM 1455 C CA . ASP A 1 194 ? 12.445 -15.789 -13.664 1 98 194 ASP A CA 1
ATOM 1456 C C . ASP A 1 194 ? 12.867 -14.375 -14.047 1 98 194 ASP A C 1
ATOM 1458 O O . ASP A 1 194 ? 14.039 -14.125 -14.352 1 98 194 ASP A O 1
ATOM 1462 N N . SER A 1 195 ? 11.883 -13.398 -14 1 98 195 SER A N 1
ATOM 1463 C CA . SER A 1 195 ? 12.188 -12.039 -14.438 1 98 195 SER A CA 1
ATOM 1464 C C . SER A 1 195 ? 12.109 -11.055 -13.281 1 98 195 SER A C 1
ATOM 1466 O O . SER A 1 195 ? 12.242 -9.844 -13.484 1 98 195 SER A O 1
ATOM 1468 N N . THR A 1 196 ? 11.969 -11.5 -12.047 1 96.19 196 THR A N 1
ATOM 1469 C CA . THR A 1 196 ? 11.586 -10.711 -10.883 1 96.19 196 THR A CA 1
ATOM 1470 C C . THR A 1 196 ? 12.57 -9.57 -10.656 1 96.19 196 THR A C 1
ATOM 1472 O O . THR A 1 196 ? 12.164 -8.445 -10.352 1 96.19 196 THR A O 1
ATOM 1475 N N . ASN A 1 197 ? 13.891 -9.828 -10.805 1 95.88 197 ASN A N 1
ATOM 1476 C CA . ASN A 1 197 ? 14.898 -8.852 -10.43 1 95.88 197 ASN A CA 1
ATOM 1477 C C . ASN A 1 197 ? 15.672 -8.344 -11.641 1 95.88 197 ASN A C 1
ATOM 1479 O O . ASN A 1 197 ? 16.844 -7.953 -11.523 1 95.88 197 ASN A O 1
ATOM 1483 N N . VAL A 1 198 ? 15.055 -8.328 -12.797 1 96 198 VAL A N 1
ATOM 1484 C CA . VAL A 1 198 ? 15.742 -7.98 -14.031 1 96 198 VAL A CA 1
ATOM 1485 C C . VAL A 1 198 ? 16.234 -6.535 -13.969 1 96 198 VAL A C 1
ATOM 1487 O O . VAL A 1 198 ? 17.188 -6.164 -14.648 1 96 198 VAL A O 1
ATOM 1490 N N . PHE A 1 199 ? 15.633 -5.703 -13.156 1 91.94 199 PHE A N 1
ATOM 1491 C CA . PHE A 1 199 ? 16.031 -4.301 -13.086 1 91.94 199 PHE A CA 1
ATOM 1492 C C . PHE A 1 199 ? 17.203 -4.117 -12.125 1 91.94 199 PHE A C 1
ATOM 1494 O O . PHE A 1 199 ? 17.766 -3.027 -12.039 1 91.94 199 PHE A O 1
ATOM 1501 N N . ASN A 1 200 ? 17.531 -5.145 -11.375 1 92.69 200 ASN A N 1
ATOM 1502 C CA . ASN A 1 200 ? 18.656 -5.059 -10.445 1 92.69 200 ASN A CA 1
ATOM 1503 C C . ASN A 1 200 ? 19.984 -5.219 -11.164 1 92.69 200 ASN A C 1
ATOM 1505 O O . ASN A 1 200 ? 20.312 -6.305 -11.648 1 92.69 200 ASN A O 1
ATOM 1509 N N . PRO A 1 201 ? 20.781 -4.195 -11.203 1 92.19 201 PRO A N 1
ATOM 1510 C CA . PRO A 1 201 ? 22.062 -4.285 -11.906 1 92.19 201 PRO A CA 1
ATOM 1511 C C . PRO A 1 201 ? 23.078 -5.145 -11.156 1 92.19 201 PRO A C 1
ATOM 1513 O O . PRO A 1 201 ? 24.078 -5.586 -11.75 1 92.19 201 PRO A O 1
ATOM 1516 N N . GLU A 1 202 ? 22.844 -5.379 -9.867 1 91.06 202 GLU A N 1
ATOM 1517 C CA . GLU A 1 202 ? 23.766 -6.16 -9.031 1 91.06 202 GLU A CA 1
ATOM 1518 C C . GLU A 1 202 ? 23.266 -7.594 -8.867 1 91.06 202 GLU A C 1
ATOM 1520 O O . GLU A 1 202 ? 22.078 -7.867 -9.047 1 91.06 202 GLU A O 1
ATOM 1525 N N . ALA A 1 203 ? 24.172 -8.438 -8.516 1 90.62 203 ALA A N 1
ATOM 1526 C CA . ALA A 1 203 ? 23.828 -9.82 -8.188 1 90.62 203 ALA A CA 1
ATOM 1527 C C . ALA A 1 203 ? 23.016 -9.891 -6.898 1 90.62 203 ALA A C 1
ATOM 1529 O O . ALA A 1 203 ? 23.031 -8.953 -6.102 1 90.62 203 ALA A O 1
ATOM 1530 N N . SER A 1 204 ? 22.219 -10.844 -6.668 1 87.69 204 SER A N 1
ATOM 1531 C CA . SER A 1 204 ? 21.328 -11.023 -5.531 1 87.69 204 SER A CA 1
ATOM 1532 C C . SER A 1 204 ? 22.094 -11.102 -4.223 1 87.69 204 SER A C 1
ATOM 1534 O O . SER A 1 204 ? 21.562 -10.781 -3.158 1 87.69 204 SER A O 1
ATOM 1536 N N . GLY A 1 205 ? 23.344 -11.453 -4.215 1 84.12 205 GLY A N 1
ATOM 1537 C CA . GLY A 1 205 ? 24.125 -11.625 -2.996 1 84.12 205 GLY A CA 1
ATOM 1538 C C . GLY A 1 205 ? 24.047 -13.031 -2.441 1 84.12 205 GLY A C 1
ATOM 1539 O O . GLY A 1 205 ? 23.422 -13.914 -3.031 1 84.12 205 GLY A O 1
ATOM 1540 N N . SER A 1 206 ? 24.781 -13.258 -1.296 1 84.88 206 SER A N 1
ATOM 1541 C CA . SER A 1 206 ? 24.875 -14.609 -0.754 1 84.88 206 SER A CA 1
ATOM 1542 C C . SER A 1 206 ? 24.406 -14.664 0.692 1 84.88 206 SER A C 1
ATOM 1544 O O . SER A 1 206 ? 24.469 -13.672 1.414 1 84.88 206 SER A O 1
ATOM 1546 N N . GLU A 1 207 ? 23.906 -15.766 1.056 1 84.06 207 GLU A N 1
ATOM 1547 C CA . GLU A 1 207 ? 23.531 -15.992 2.447 1 84.06 207 GLU A CA 1
ATOM 1548 C C . GLU A 1 207 ? 24.719 -15.844 3.379 1 84.06 207 GLU A C 1
ATOM 1550 O O . GLU A 1 207 ? 24.578 -15.461 4.539 1 84.06 207 GLU A O 1
ATOM 1555 N N . GLY A 1 208 ? 25.828 -16.109 2.869 1 84.12 208 GLY A N 1
ATOM 1556 C CA . GLY A 1 208 ? 27.031 -15.93 3.65 1 84.12 208 GLY A CA 1
ATOM 1557 C C . GLY A 1 208 ? 27.25 -14.484 4.082 1 84.12 208 GLY A C 1
ATOM 1558 O O . GLY A 1 208 ? 27.609 -14.227 5.23 1 84.12 208 GLY A O 1
ATOM 1559 N N . ALA A 1 209 ? 27.047 -13.641 3.154 1 87.19 209 ALA A N 1
ATOM 1560 C CA . ALA A 1 209 ? 27.188 -12.219 3.465 1 87.19 209 ALA A CA 1
ATOM 1561 C C . ALA A 1 209 ? 26.141 -11.781 4.484 1 87.19 209 ALA A C 1
ATOM 1563 O O . ALA A 1 209 ? 26.406 -10.938 5.34 1 87.19 209 ALA A O 1
ATOM 1564 N N . VAL A 1 210 ? 25.031 -12.359 4.406 1 91 210 VAL A N 1
ATOM 1565 C CA . VAL A 1 210 ? 23.953 -12.055 5.348 1 91 210 VAL A CA 1
ATOM 1566 C C . VAL A 1 210 ? 24.344 -12.516 6.75 1 91 210 VAL A C 1
ATOM 1568 O O . VAL A 1 210 ? 24.094 -11.812 7.734 1 91 210 VAL A O 1
ATOM 1571 N N . ARG A 1 211 ? 24.906 -13.719 6.805 1 93.12 211 ARG A N 1
ATOM 1572 C CA . ARG A 1 211 ? 25.344 -14.242 8.102 1 93.12 211 ARG A CA 1
ATOM 1573 C C . ARG A 1 211 ? 26.297 -13.281 8.789 1 93.12 211 ARG A C 1
ATOM 1575 O O . ARG A 1 211 ? 26.172 -13.016 9.984 1 93.12 211 ARG A O 1
ATOM 1582 N N . GLU A 1 212 ? 27.25 -12.734 8.055 1 93.94 212 GLU A N 1
ATOM 1583 C CA . GLU A 1 212 ? 28.219 -11.781 8.609 1 93.94 212 GLU A CA 1
ATOM 1584 C C . GLU A 1 212 ? 27.516 -10.547 9.164 1 93.94 212 GLU A C 1
ATOM 1586 O O . GLU A 1 212 ? 27.844 -10.07 10.25 1 93.94 212 GLU A O 1
ATOM 1591 N N . GLY A 1 213 ? 26.609 -10.07 8.344 1 94.44 213 GLY A N 1
ATOM 1592 C CA . GLY A 1 213 ? 25.844 -8.922 8.781 1 94.44 213 GLY A CA 1
ATOM 1593 C C . GLY A 1 213 ? 25.031 -9.188 10.039 1 94.44 213 GLY A C 1
ATOM 1594 O O . GLY A 1 213 ? 25.016 -8.359 10.953 1 94.44 213 GLY A O 1
ATOM 1595 N N . LEU A 1 214 ? 24.406 -10.336 10.133 1 96.81 214 LEU A N 1
ATOM 1596 C CA . LEU A 1 214 ? 23.594 -10.711 11.281 1 96.81 214 LEU A CA 1
ATOM 1597 C C . LEU A 1 214 ? 24.453 -10.945 12.508 1 96.81 214 LEU A C 1
ATOM 1599 O O . LEU A 1 214 ? 24.078 -10.586 13.625 1 96.81 214 LEU A O 1
ATOM 1603 N N . ASP A 1 215 ? 25.625 -11.555 12.281 1 97 215 ASP A N 1
ATOM 1604 C CA . ASP A 1 215 ? 26.562 -11.766 13.375 1 97 215 ASP A CA 1
ATOM 1605 C C . ASP A 1 215 ? 26.969 -10.438 14.016 1 97 215 ASP A C 1
ATOM 1607 O O . ASP A 1 215 ? 27.047 -10.336 15.242 1 97 215 ASP A O 1
ATOM 1611 N N . GLN A 1 216 ? 27.219 -9.5 13.18 1 96.5 216 GLN A N 1
ATOM 1612 C CA . GLN A 1 216 ? 27.641 -8.188 13.664 1 96.5 216 GLN A CA 1
ATOM 1613 C C . GLN A 1 216 ? 26.531 -7.5 14.445 1 96.5 216 GLN A C 1
ATOM 1615 O O . GLN A 1 216 ? 26.75 -7.016 15.555 1 96.5 216 GLN A O 1
ATOM 1620 N N . VAL A 1 217 ? 25.328 -7.496 13.867 1 96.06 217 VAL A N 1
ATOM 1621 C CA . VAL A 1 217 ? 24.203 -6.781 14.453 1 96.06 217 VAL A CA 1
ATOM 1622 C C . VAL A 1 217 ? 23.766 -7.465 15.75 1 96.06 217 VAL A C 1
ATOM 1624 O O . VAL A 1 217 ? 23.578 -6.801 16.766 1 96.06 217 VAL A O 1
ATOM 1627 N N . ILE A 1 218 ? 23.641 -8.766 15.766 1 97.12 218 ILE A N 1
ATOM 1628 C CA . ILE A 1 218 ? 23.141 -9.531 16.906 1 97.12 218 ILE A CA 1
ATOM 1629 C C . ILE A 1 218 ? 24.219 -9.602 17.984 1 97.12 218 ILE A C 1
ATOM 1631 O O . ILE A 1 218 ? 23.922 -9.523 19.172 1 97.12 218 ILE A O 1
ATOM 1635 N N . GLY A 1 219 ? 25.469 -9.688 17.547 1 96.56 219 GLY A N 1
ATOM 1636 C CA . GLY A 1 219 ? 26.578 -9.695 18.484 1 96.56 219 GLY A CA 1
ATOM 1637 C C . GLY A 1 219 ? 26.734 -8.391 19.234 1 96.56 219 GLY A C 1
ATOM 1638 O O . GLY A 1 219 ? 27.156 -8.391 20.391 1 96.56 219 GLY A O 1
ATOM 1639 N N . ALA A 1 220 ? 26.422 -7.32 18.625 1 95.31 220 ALA A N 1
ATOM 1640 C CA . ALA A 1 220 ? 26.578 -5.996 19.219 1 95.31 220 ALA A CA 1
ATOM 1641 C C . ALA A 1 220 ? 25.406 -5.652 20.141 1 95.31 220 ALA A C 1
ATOM 1643 O O . ALA A 1 220 ? 25.5 -4.727 20.938 1 95.31 220 ALA A O 1
ATOM 1644 N N . ALA A 1 221 ? 24.312 -6.434 20.047 1 95.88 221 ALA A N 1
ATOM 1645 C CA . ALA A 1 221 ? 23.094 -6.125 20.797 1 95.88 221 ALA A CA 1
ATOM 1646 C C . ALA A 1 221 ? 23.281 -6.477 22.281 1 95.88 221 ALA A C 1
ATOM 1648 O O . ALA A 1 221 ? 23.797 -7.543 22.609 1 95.88 221 ALA A O 1
ATOM 1649 N N . LYS A 1 222 ? 22.797 -5.617 23.141 1 94.5 222 LYS A N 1
ATOM 1650 C CA . LYS A 1 222 ? 22.984 -5.805 24.578 1 94.5 222 LYS A CA 1
ATOM 1651 C C . LYS A 1 222 ? 21.781 -6.516 25.203 1 94.5 222 LYS A C 1
ATOM 1653 O O . LYS A 1 222 ? 21.875 -7.113 26.266 1 94.5 222 LYS A O 1
ATOM 1658 N N . GLY A 1 223 ? 20.641 -6.387 24.594 1 96.94 223 GLY A N 1
ATOM 1659 C CA . GLY A 1 223 ? 19.438 -7.031 25.078 1 96.94 223 GLY A CA 1
ATOM 1660 C C . GLY A 1 223 ? 18.984 -8.188 24.219 1 96.94 223 GLY A C 1
ATOM 1661 O O . GLY A 1 223 ? 19.812 -8.875 23.609 1 96.94 223 GLY A O 1
ATOM 1662 N N . ARG A 1 224 ? 17.734 -8.531 24.344 1 97.56 224 ARG A N 1
ATOM 1663 C CA . ARG A 1 224 ? 17.141 -9.555 23.5 1 97.56 224 ARG A CA 1
ATOM 1664 C C . ARG A 1 224 ? 17.141 -9.125 22.031 1 97.56 224 ARG A C 1
ATOM 1666 O O . ARG A 1 224 ? 17.047 -7.93 21.734 1 97.56 224 ARG A O 1
ATOM 1673 N N . VAL A 1 225 ? 17.266 -10.086 21.141 1 98.5 225 VAL A N 1
ATOM 1674 C CA . VAL A 1 225 ? 17.188 -9.797 19.719 1 98.5 225 VAL A CA 1
ATOM 1675 C C . VAL A 1 225 ? 16.062 -10.609 19.094 1 98.5 225 VAL A C 1
ATOM 1677 O O . VAL A 1 225 ? 15.93 -11.812 19.344 1 98.5 225 VAL A O 1
ATOM 1680 N N . LEU A 1 226 ? 15.195 -9.938 18.438 1 98.5 226 LEU A N 1
ATOM 1681 C CA . LEU A 1 226 ? 14.172 -10.594 17.625 1 98.5 226 LEU A CA 1
ATOM 1682 C C . LEU A 1 226 ? 14.422 -10.367 16.141 1 98.5 226 LEU A C 1
ATOM 1684 O O . LEU A 1 226 ? 14.602 -9.227 15.703 1 98.5 226 LEU A O 1
ATOM 1688 N N . VAL A 1 227 ? 14.523 -11.398 15.367 1 98.25 227 VAL A N 1
ATOM 1689 C CA . VAL A 1 227 ? 14.703 -11.32 13.922 1 98.25 227 VAL A CA 1
ATOM 1690 C C . VAL A 1 227 ? 13.438 -11.82 13.219 1 98.25 227 VAL A C 1
ATOM 1692 O O . VAL A 1 227 ? 12.969 -12.93 13.484 1 98.25 227 VAL A O 1
ATOM 1695 N N . THR A 1 228 ? 12.883 -10.938 12.438 1 97.12 228 THR A N 1
ATOM 1696 C CA . THR A 1 228 ? 11.766 -11.391 11.625 1 97.12 228 THR A CA 1
ATOM 1697 C C . THR A 1 228 ? 12.227 -11.75 10.211 1 97.12 228 THR A C 1
ATOM 1699 O O . THR A 1 228 ? 13.094 -11.078 9.648 1 97.12 228 THR A O 1
ATOM 1702 N N . THR A 1 229 ? 11.695 -12.836 9.672 1 94.06 229 THR A N 1
ATOM 1703 C CA . THR A 1 229 ? 11.984 -13.32 8.328 1 94.06 229 THR A CA 1
ATOM 1704 C C . THR A 1 229 ? 10.797 -14.094 7.762 1 94.06 229 THR A C 1
ATOM 1706 O O . THR A 1 229 ? 9.82 -14.344 8.469 1 94.06 229 THR A O 1
ATOM 1709 N N . PHE A 1 230 ? 10.859 -14.375 6.465 1 91.12 230 PHE A N 1
ATOM 1710 C CA . PHE A 1 230 ? 9.859 -15.266 5.875 1 91.12 230 PHE A CA 1
ATOM 1711 C C . PHE A 1 230 ? 10.047 -16.688 6.359 1 91.12 230 PHE A C 1
ATOM 1713 O O . PHE A 1 230 ? 11.172 -17.219 6.355 1 91.12 230 PHE A O 1
ATOM 1720 N N . ALA A 1 231 ? 8.969 -17.25 6.746 1 91.31 231 ALA A N 1
ATOM 1721 C CA . ALA A 1 231 ? 9.039 -18.609 7.273 1 91.31 231 ALA A CA 1
ATOM 1722 C C . ALA A 1 231 ? 9.625 -19.562 6.242 1 91.31 231 ALA A C 1
ATOM 1724 O O . ALA A 1 231 ? 10.344 -20.516 6.594 1 91.31 231 ALA A O 1
ATOM 1725 N N . SER A 1 232 ? 9.375 -19.266 5.008 1 89.44 232 SER A N 1
ATOM 1726 C CA . SER A 1 232 ? 9.781 -20.188 3.951 1 89.44 232 SER A CA 1
ATOM 1727 C C . SER A 1 232 ? 11.273 -20.094 3.672 1 89.44 232 SER A C 1
ATOM 1729 O O . SER A 1 232 ? 11.836 -20.953 2.98 1 89.44 232 SER A O 1
ATOM 1731 N N . ASN A 1 233 ? 11.891 -19.094 4.211 1 92.12 233 ASN A N 1
ATOM 1732 C CA . ASN A 1 233 ? 13.32 -18.938 3.994 1 92.12 233 ASN A CA 1
ATOM 1733 C C . ASN A 1 233 ? 14.133 -19.812 4.93 1 92.12 233 ASN A C 1
ATOM 1735 O O . ASN A 1 233 ? 14.766 -19.328 5.867 1 92.12 233 ASN A O 1
ATOM 1739 N N . ALA A 1 234 ? 14.203 -21.078 4.59 1 91.56 234 ALA A N 1
ATOM 1740 C CA . ALA A 1 234 ? 14.883 -22.062 5.422 1 91.56 234 ALA A CA 1
ATOM 1741 C C . ALA A 1 234 ? 16.375 -21.781 5.504 1 91.56 234 ALA A C 1
ATOM 1743 O O . ALA A 1 234 ? 17.016 -22.062 6.527 1 91.56 234 ALA A O 1
ATOM 1744 N N . ALA A 1 235 ? 16.906 -21.25 4.414 1 88.81 235 ALA A N 1
ATOM 1745 C CA . ALA A 1 235 ? 18.312 -20.891 4.43 1 88.81 235 ALA A CA 1
ATOM 1746 C C . ALA A 1 235 ? 18.594 -19.828 5.496 1 88.81 235 ALA A C 1
ATOM 1748 O O . ALA A 1 235 ? 19.609 -19.906 6.191 1 88.81 235 ALA A O 1
ATOM 1749 N N . ARG A 1 236 ? 17.75 -18.906 5.652 1 92.81 236 ARG A N 1
ATOM 1750 C CA . ARG A 1 236 ? 17.875 -17.875 6.676 1 92.81 236 ARG A CA 1
ATOM 1751 C C . ARG A 1 236 ? 17.75 -18.484 8.07 1 92.81 236 ARG A C 1
ATOM 1753 O O . ARG A 1 236 ? 18.438 -18.047 9.008 1 92.81 236 ARG A O 1
ATOM 1760 N N . LEU A 1 237 ? 16.859 -19.438 8.203 1 94.44 237 LEU A N 1
ATOM 1761 C CA . LEU A 1 237 ? 16.734 -20.109 9.492 1 94.44 237 LEU A CA 1
ATOM 1762 C C . LEU A 1 237 ? 18.031 -20.781 9.898 1 94.44 237 LEU A C 1
ATOM 1764 O O . LEU A 1 237 ? 18.453 -20.703 11.055 1 94.44 237 LEU A O 1
ATOM 1768 N N . GLN A 1 238 ? 18.594 -21.422 8.93 1 92.69 238 GLN A N 1
ATOM 1769 C CA . GLN A 1 238 ? 19.891 -22.031 9.188 1 92.69 238 GLN A CA 1
ATOM 1770 C C . GLN A 1 238 ? 20.906 -21 9.625 1 92.69 238 GLN A C 1
ATOM 1772 O O . GLN A 1 238 ? 21.641 -21.203 10.594 1 92.69 238 GLN A O 1
ATOM 1777 N N . THR A 1 239 ? 20.984 -19.938 8.906 1 93.56 239 THR A N 1
ATOM 1778 C CA . THR A 1 239 ? 21.891 -18.828 9.211 1 93.56 239 THR A CA 1
ATOM 1779 C C . THR A 1 239 ? 21.641 -18.312 10.625 1 93.56 239 THR A C 1
ATOM 1781 O O . THR A 1 239 ? 22.594 -18.094 11.383 1 93.56 239 THR A O 1
ATOM 1784 N N . LEU A 1 240 ? 20.391 -18.156 10.984 1 96.44 240 LEU A N 1
ATOM 1785 C CA . LEU A 1 240 ? 20.047 -17.625 12.297 1 96.44 240 LEU A CA 1
ATOM 1786 C C . LEU A 1 240 ? 20.438 -18.609 13.398 1 96.44 240 LEU A C 1
ATOM 1788 O O . LEU A 1 240 ? 20.812 -18.188 14.492 1 96.44 240 LEU A O 1
ATOM 1792 N N . GLY A 1 241 ? 20.281 -19.891 13.102 1 96.38 241 GLY A N 1
ATOM 1793 C CA . GLY A 1 241 ? 20.781 -20.891 14.031 1 96.38 241 GLY A CA 1
ATOM 1794 C C . GLY A 1 241 ? 22.266 -20.781 14.289 1 96.38 241 GLY A C 1
ATOM 1795 O O . GLY A 1 241 ? 22.719 -20.859 15.43 1 96.38 241 GLY A O 1
ATOM 1796 N N . GLU A 1 242 ? 23.031 -20.547 13.242 1 95.56 242 GLU A N 1
ATOM 1797 C CA . GLU A 1 242 ? 24.484 -20.391 13.344 1 95.56 242 GLU A CA 1
ATOM 1798 C C . GLU A 1 242 ? 24.828 -19.109 14.094 1 95.56 242 GLU A C 1
ATOM 1800 O O . GLU A 1 242 ? 25.734 -19.094 14.93 1 95.56 242 GLU A O 1
ATOM 1805 N N . VAL A 1 243 ? 24.125 -18.094 13.781 1 96.94 243 VAL A N 1
ATOM 1806 C CA . VAL A 1 243 ? 24.359 -16.812 14.438 1 96.94 243 VAL A CA 1
ATOM 1807 C C . VAL A 1 243 ? 24.078 -16.938 15.93 1 96.94 243 VAL A C 1
ATOM 1809 O O . VAL A 1 243 ? 24.797 -16.359 16.75 1 96.94 243 VAL A O 1
ATOM 1812 N N . ALA A 1 244 ? 22.984 -17.688 16.25 1 97.75 244 ALA A N 1
ATOM 1813 C CA . ALA A 1 244 ? 22.688 -17.906 17.672 1 97.75 244 ALA A CA 1
ATOM 1814 C C . ALA A 1 244 ? 23.859 -18.562 18.375 1 97.75 244 ALA A C 1
ATOM 1816 O O . ALA A 1 244 ? 24.219 -18.172 19.484 1 97.75 244 ALA A O 1
ATOM 1817 N N . ARG A 1 245 ? 24.453 -19.531 17.781 1 96.44 245 ARG A N 1
ATOM 1818 C CA . ARG A 1 245 ? 25.609 -20.219 18.328 1 96.44 245 ARG A CA 1
ATOM 1819 C C . ARG A 1 245 ? 26.797 -19.266 18.453 1 96.44 245 ARG A C 1
ATOM 1821 O O . ARG A 1 245 ? 27.453 -19.219 19.5 1 96.44 245 ARG A O 1
ATOM 1828 N N . ASP A 1 246 ? 27.031 -18.547 17.406 1 96.69 246 ASP A N 1
ATOM 1829 C CA . ASP A 1 246 ? 28.172 -17.641 17.359 1 96.69 246 ASP A CA 1
ATOM 1830 C C . ASP A 1 246 ? 28.078 -16.594 18.469 1 96.69 246 ASP A C 1
ATOM 1832 O O . ASP A 1 246 ? 29.094 -16.125 18.984 1 96.69 246 ASP A O 1
ATOM 1836 N N . THR A 1 247 ? 26.891 -16.188 18.812 1 97.19 247 THR A N 1
ATOM 1837 C CA . THR A 1 247 ? 26.703 -15.062 19.719 1 97.19 247 THR A CA 1
ATOM 1838 C C . THR A 1 247 ? 26.328 -15.547 21.109 1 97.19 247 THR A C 1
ATOM 1840 O O . THR A 1 247 ? 26.094 -14.734 22.016 1 97.19 247 THR A O 1
ATOM 1843 N N . GLY A 1 248 ? 26.25 -16.828 21.297 1 96.69 248 GLY A N 1
ATOM 1844 C CA . GLY A 1 248 ? 25.953 -17.391 22.609 1 96.69 248 GLY A CA 1
ATOM 1845 C C . GLY A 1 248 ? 24.516 -17.156 23.047 1 96.69 248 GLY A C 1
ATOM 1846 O O . GLY A 1 248 ? 24.25 -16.938 24.234 1 96.69 248 GLY A O 1
ATOM 1847 N N . ARG A 1 249 ? 23.625 -17.125 22.125 1 98.19 249 ARG A N 1
ATOM 1848 C CA . ARG A 1 249 ? 22.219 -16.891 22.438 1 98.19 249 ARG A CA 1
ATOM 1849 C C . ARG A 1 249 ? 21.391 -18.141 22.234 1 98.19 249 ARG A C 1
ATOM 1851 O O . ARG A 1 249 ? 21.656 -18.938 21.328 1 98.19 249 ARG A O 1
ATOM 1858 N N . GLU A 1 250 ? 20.391 -18.281 23.047 1 98.19 250 GLU A N 1
ATOM 1859 C CA . GLU A 1 250 ? 19.422 -19.375 22.875 1 98.19 250 GLU A CA 1
ATOM 1860 C C . GLU A 1 250 ? 18.312 -18.969 21.891 1 98.19 250 GLU A C 1
ATOM 1862 O O . GLU A 1 250 ? 17.797 -17.859 21.953 1 98.19 250 GLU A O 1
ATOM 1867 N N . LEU A 1 251 ? 18.016 -19.938 21.047 1 98.06 251 LEU A N 1
ATOM 1868 C CA . LEU A 1 251 ? 17.094 -19.641 19.953 1 98.06 251 LEU A CA 1
ATOM 1869 C C . LEU A 1 251 ? 15.656 -19.969 20.344 1 98.06 251 LEU A C 1
ATOM 1871 O O . LEU A 1 251 ? 15.383 -21.047 20.891 1 98.06 251 LEU A O 1
ATOM 1875 N N . CYS A 1 252 ? 14.75 -19.031 20.188 1 98.31 252 CYS A N 1
ATOM 1876 C CA . CYS A 1 252 ? 13.312 -19.219 20.328 1 98.31 252 CYS A CA 1
ATOM 1877 C C . CYS A 1 252 ? 12.586 -18.891 19.016 1 98.31 252 CYS A C 1
ATOM 1879 O O . CYS A 1 252 ? 12.867 -17.875 18.391 1 98.31 252 CYS A O 1
ATOM 1881 N N . VAL A 1 253 ? 11.727 -19.75 18.562 1 97.75 253 VAL A N 1
ATOM 1882 C CA . VAL A 1 253 ? 11.023 -19.562 17.312 1 97.75 253 VAL A CA 1
ATOM 1883 C C . VAL A 1 253 ? 9.539 -19.328 17.578 1 97.75 253 VAL A C 1
ATOM 1885 O O . VAL A 1 253 ? 8.906 -20.078 18.312 1 97.75 253 VAL A O 1
ATOM 1888 N N . ALA A 1 254 ? 9.047 -18.203 16.969 1 97.38 254 ALA A N 1
ATOM 1889 C CA . ALA A 1 254 ? 7.645 -17.844 17.188 1 97.38 254 ALA A CA 1
ATOM 1890 C C . ALA A 1 254 ? 6.895 -17.734 15.867 1 97.38 254 ALA A C 1
ATOM 1892 O O . ALA A 1 254 ? 7.043 -16.75 15.148 1 97.38 254 ALA A O 1
ATOM 1893 N N . GLY A 1 255 ? 6 -18.641 15.562 1 94.62 255 GLY A N 1
ATOM 1894 C CA . GLY A 1 255 ? 5.164 -18.672 14.375 1 94.62 255 GLY A CA 1
ATOM 1895 C C . GLY A 1 255 ? 4.875 -20.078 13.883 1 94.62 255 GLY A C 1
ATOM 1896 O O . GLY A 1 255 ? 5.797 -20.875 13.703 1 94.62 255 GLY A O 1
ATOM 1897 N N . ARG A 1 256 ? 3.627 -20.344 13.633 1 92 256 ARG A N 1
ATOM 1898 C CA . ARG A 1 256 ? 3.217 -21.672 13.203 1 92 256 ARG A CA 1
ATOM 1899 C C . ARG A 1 256 ? 3.887 -22.062 11.891 1 92 256 ARG A C 1
ATOM 1901 O O . ARG A 1 256 ? 4.262 -23.219 11.695 1 92 256 ARG A O 1
ATOM 1908 N N . SER A 1 257 ? 4.004 -21.125 10.992 1 92.56 257 SER A N 1
ATOM 1909 C CA . SER A 1 257 ? 4.633 -21.391 9.703 1 92.56 257 SER A CA 1
ATOM 1910 C C . SER A 1 257 ? 6.109 -21.734 9.867 1 92.56 257 SER A C 1
ATOM 1912 O O . SER A 1 257 ? 6.645 -22.578 9.133 1 92.56 257 SER A O 1
ATOM 1914 N N . LEU A 1 258 ? 6.773 -21.062 10.781 1 95.81 258 LEU A N 1
ATOM 1915 C CA . LEU A 1 258 ? 8.172 -21.375 11.07 1 95.81 258 LEU A CA 1
ATOM 1916 C C . LEU A 1 258 ? 8.312 -22.781 11.617 1 95.81 258 LEU A C 1
ATOM 1918 O O . LEU A 1 258 ? 9.203 -23.531 11.203 1 95.81 258 LEU A O 1
ATOM 1922 N N . ASP A 1 259 ? 7.379 -23.125 12.492 1 94.56 259 ASP A N 1
ATOM 1923 C CA . ASP A 1 259 ? 7.387 -24.469 13.055 1 94.56 259 ASP A CA 1
ATOM 1924 C C . ASP A 1 259 ? 7.215 -25.516 11.969 1 94.56 259 ASP A C 1
ATOM 1926 O O . ASP A 1 259 ? 7.891 -26.547 11.984 1 94.56 259 ASP A O 1
ATOM 1930 N N . ARG A 1 260 ? 6.344 -25.203 11.086 1 93.69 260 ARG A N 1
ATOM 1931 C CA . ARG A 1 260 ? 6.078 -26.141 9.984 1 93.69 260 ARG A CA 1
ATOM 1932 C C . ARG A 1 260 ? 7.316 -26.312 9.109 1 93.69 260 ARG A C 1
ATOM 1934 O O . ARG A 1 260 ? 7.672 -27.438 8.758 1 93.69 260 ARG A O 1
ATOM 1941 N N . ILE A 1 261 ? 7.957 -25.25 8.797 1 95.38 261 ILE A N 1
ATOM 1942 C CA . ILE A 1 261 ? 9.133 -25.297 7.938 1 95.38 261 ILE A CA 1
ATOM 1943 C C . ILE A 1 261 ? 10.258 -26.047 8.641 1 95.38 261 ILE A C 1
ATOM 1945 O O . ILE A 1 261 ? 10.938 -26.875 8.031 1 95.38 261 ILE A O 1
ATOM 1949 N N . LEU A 1 262 ? 10.469 -25.766 9.906 1 95.38 262 LEU A N 1
ATOM 1950 C CA . LEU A 1 262 ? 11.508 -26.438 10.68 1 95.38 262 LEU A CA 1
ATOM 1951 C C . LEU A 1 262 ? 11.258 -27.938 10.727 1 95.38 262 LEU A C 1
ATOM 1953 O O . LEU A 1 262 ? 12.172 -28.734 10.508 1 95.38 262 LEU A O 1
ATOM 1957 N N . ARG A 1 263 ? 10.023 -28.266 10.961 1 94.69 263 ARG A N 1
ATOM 1958 C CA . ARG A 1 263 ? 9.648 -29.672 11.055 1 94.69 263 ARG A CA 1
ATOM 1959 C C . ARG A 1 263 ? 9.898 -30.391 9.734 1 94.69 263 ARG A C 1
ATOM 1961 O O . ARG A 1 263 ? 10.562 -31.438 9.703 1 94.69 263 ARG A O 1
ATOM 1968 N N . VAL A 1 264 ? 9.43 -29.859 8.656 1 95.88 264 VAL A N 1
ATOM 1969 C CA . VAL A 1 264 ? 9.547 -30.484 7.344 1 95.88 264 VAL A CA 1
ATOM 1970 C C . VAL A 1 264 ? 11.008 -30.531 6.914 1 95.88 264 VAL A C 1
ATOM 1972 O O . VAL A 1 264 ? 11.461 -31.516 6.328 1 95.88 264 VAL A O 1
ATOM 1975 N N . ALA A 1 265 ? 11.727 -29.453 7.191 1 95.06 265 ALA A N 1
ATOM 1976 C CA . ALA A 1 265 ? 13.141 -29.406 6.848 1 95.06 265 ALA A CA 1
ATOM 1977 C C . ALA A 1 265 ? 13.914 -30.5 7.562 1 95.06 265 ALA A C 1
ATOM 1979 O O . ALA A 1 265 ? 14.656 -31.266 6.93 1 95.06 265 ALA A O 1
ATOM 1980 N N . LYS A 1 266 ? 13.711 -30.672 8.805 1 94.56 266 LYS A N 1
ATOM 1981 C CA . LYS A 1 266 ? 14.398 -31.703 9.57 1 94.56 266 LYS A CA 1
ATOM 1982 C C . LYS A 1 266 ? 14.031 -33.094 9.062 1 94.56 266 LYS A C 1
ATOM 1984 O O . LYS A 1 266 ? 14.898 -33.969 8.906 1 94.56 266 LYS A O 1
ATOM 1989 N N . GLN A 1 267 ? 12.781 -33.25 8.742 1 94.44 267 GLN A N 1
ATOM 1990 C CA . GLN A 1 267 ? 12.281 -34.531 8.281 1 94.44 267 GLN A CA 1
ATOM 1991 C C . GLN A 1 267 ? 12.875 -34.906 6.926 1 94.44 267 GLN A C 1
ATOM 1993 O O . GLN A 1 267 ? 12.984 -36.062 6.59 1 94.44 267 GLN A O 1
ATOM 1998 N N . THR A 1 268 ? 13.234 -33.938 6.188 1 92.88 268 THR A N 1
ATOM 1999 C CA . THR A 1 268 ? 13.719 -34.188 4.836 1 92.88 268 THR A CA 1
ATOM 2000 C C . THR A 1 268 ? 15.234 -34 4.758 1 92.88 268 THR A C 1
ATOM 2002 O O . THR A 1 268 ? 15.789 -33.844 3.668 1 92.88 268 THR A O 1
ATOM 2005 N N . GLY A 1 269 ? 15.875 -33.906 5.871 1 91.75 269 GLY A N 1
ATOM 2006 C CA . GLY A 1 269 ? 17.328 -33.969 5.93 1 91.75 269 GLY A CA 1
ATOM 2007 C C . GLY A 1 269 ? 17.984 -32.625 5.938 1 91.75 269 GLY A C 1
ATOM 2008 O O . GLY A 1 269 ? 19.203 -32.5 5.762 1 91.75 269 GLY A O 1
ATOM 2009 N N . TYR A 1 270 ? 17.188 -31.609 6.098 1 92.44 270 TYR A N 1
ATOM 2010 C CA . TYR A 1 270 ? 17.734 -30.266 6.191 1 92.44 270 TYR A CA 1
ATOM 2011 C C . TYR A 1 270 ? 17.656 -29.75 7.625 1 92.44 270 TYR A C 1
ATOM 2013 O O . TYR A 1 270 ? 16.922 -30.297 8.453 1 92.44 270 TYR A O 1
ATOM 2021 N N . LEU A 1 271 ? 18.5 -28.719 7.922 1 92.5 271 LEU A N 1
ATOM 2022 C CA . LEU A 1 271 ? 18.531 -28.062 9.219 1 92.5 271 LEU A CA 1
ATOM 2023 C C . LEU A 1 271 ? 18.781 -29.078 10.336 1 92.5 271 LEU A C 1
ATOM 2025 O O . LEU A 1 271 ? 18.234 -28.953 11.43 1 92.5 271 LEU A O 1
ATOM 2029 N N . ARG A 1 272 ? 19.562 -30.016 10.086 1 84.81 272 ARG A N 1
ATOM 2030 C CA . ARG A 1 272 ? 19.859 -31.062 11.062 1 84.81 272 ARG A CA 1
ATOM 2031 C C . ARG A 1 272 ? 20.703 -30.5 12.211 1 84.81 272 ARG A C 1
ATOM 2033 O O . ARG A 1 272 ? 20.609 -30.984 13.344 1 84.81 272 ARG A O 1
ATOM 2040 N N . ASP A 1 273 ? 21.484 -29.531 11.906 1 88.19 273 ASP A N 1
ATOM 2041 C CA . ASP A 1 273 ? 22.344 -28.938 12.938 1 88.19 273 ASP A CA 1
ATOM 2042 C C . ASP A 1 273 ? 21.719 -27.672 13.508 1 88.19 273 ASP A C 1
ATOM 2044 O O . ASP A 1 273 ? 22.422 -26.844 14.094 1 88.19 273 ASP A O 1
ATOM 2048 N N . PHE A 1 274 ? 20.469 -27.516 13.211 1 93.5 274 PHE A N 1
ATOM 2049 C CA . PHE A 1 274 ? 19.766 -26.375 13.781 1 93.5 274 PHE A CA 1
ATOM 2050 C C . PHE A 1 274 ? 19.672 -26.484 15.297 1 93.5 274 PHE A C 1
ATOM 2052 O O . PHE A 1 274 ? 19.375 -27.547 15.828 1 93.5 274 PHE A O 1
ATOM 2059 N N . PRO A 1 275 ? 20 -25.406 15.969 1 95.12 275 PRO A N 1
ATOM 2060 C CA . PRO A 1 275 ? 20.016 -25.5 17.422 1 95.12 275 PRO A CA 1
ATOM 2061 C C . PRO A 1 275 ? 18.641 -25.828 18.016 1 95.12 275 PRO A C 1
ATOM 2063 O O . PRO A 1 275 ? 17.625 -25.531 17.406 1 95.12 275 PRO A O 1
ATOM 2066 N N . ASP A 1 276 ? 18.672 -26.484 19.188 1 94.19 276 ASP A N 1
ATOM 2067 C CA . ASP A 1 276 ? 17.422 -26.688 19.906 1 94.19 276 ASP A CA 1
ATOM 2068 C C . ASP A 1 276 ? 16.797 -25.344 20.281 1 94.19 276 ASP A C 1
ATOM 2070 O O . ASP A 1 276 ? 17.5 -24.406 20.656 1 94.19 276 ASP A O 1
ATOM 2074 N N . THR A 1 277 ? 15.578 -25.312 20.109 1 96.69 277 THR A N 1
ATOM 2075 C CA . THR A 1 277 ? 14.867 -24.078 20.438 1 96.69 277 THR A CA 1
ATOM 2076 C C . THR A 1 277 ? 14.312 -24.141 21.859 1 96.69 277 THR A C 1
ATOM 2078 O O . THR A 1 277 ? 14 -25.219 22.359 1 96.69 277 THR A O 1
ATOM 2081 N N . VAL A 1 278 ? 14.258 -23.078 22.516 1 97.69 278 VAL A N 1
ATOM 2082 C CA . VAL A 1 278 ? 13.641 -22.984 23.828 1 97.69 278 VAL A CA 1
ATOM 2083 C C . VAL A 1 278 ? 12.203 -22.484 23.688 1 97.69 278 VAL A C 1
ATOM 2085 O O . VAL A 1 278 ? 11.867 -21.812 22.719 1 97.69 278 VAL A O 1
ATOM 2088 N N . ASP A 1 279 ? 11.344 -22.875 24.609 1 97.38 279 ASP A N 1
ATOM 2089 C CA . ASP A 1 279 ? 9.961 -22.422 24.578 1 97.38 279 ASP A CA 1
ATOM 2090 C C . ASP A 1 279 ? 9.852 -20.969 25.016 1 97.38 279 ASP A C 1
ATOM 2092 O O . ASP A 1 279 ? 10.852 -20.344 25.406 1 97.38 279 ASP A O 1
ATOM 2096 N N . PHE A 1 280 ? 8.703 -20.406 24.875 1 97.88 280 PHE A N 1
ATOM 2097 C CA . PHE A 1 280 ? 8.477 -18.984 25.125 1 97.88 280 PHE A CA 1
ATOM 2098 C C . PHE A 1 280 ? 8.789 -18.625 26.562 1 97.88 280 PHE A C 1
ATOM 2100 O O . PHE A 1 280 ? 9.406 -17.594 26.844 1 97.88 280 PHE A O 1
ATOM 2107 N N . GLU A 1 281 ? 8.383 -19.422 27.531 1 97.5 281 GLU A N 1
ATOM 2108 C CA . GLU A 1 281 ? 8.594 -19.156 28.938 1 97.5 281 GLU A CA 1
ATOM 2109 C C . GLU A 1 281 ? 10.086 -19.141 29.281 1 97.5 281 GLU A C 1
ATOM 2111 O O . GLU A 1 281 ? 10.555 -18.25 30 1 97.5 281 GLU A O 1
ATOM 2116 N N . THR A 1 282 ? 10.742 -20.109 28.75 1 97.81 282 THR A N 1
ATOM 2117 C CA . THR A 1 282 ? 12.18 -20.172 28.969 1 97.81 282 THR A CA 1
ATOM 2118 C C . THR A 1 282 ? 12.875 -18.938 28.391 1 97.81 282 THR A C 1
ATOM 2120 O O . THR A 1 282 ? 13.766 -18.359 29.031 1 97.81 282 THR A O 1
ATOM 2123 N N . ALA A 1 283 ? 12.477 -18.547 27.188 1 98 283 ALA A N 1
ATOM 2124 C CA . ALA A 1 283 ? 13.062 -17.375 26.547 1 98 283 ALA A CA 1
ATOM 2125 C C . ALA A 1 283 ? 12.875 -16.125 27.391 1 98 283 ALA A C 1
ATOM 2127 O O . ALA A 1 283 ? 13.758 -15.266 27.453 1 98 283 ALA A O 1
ATOM 2128 N N . MET A 1 284 ? 11.703 -16.031 28.094 1 97.25 284 MET A N 1
ATOM 2129 C CA . MET A 1 284 ? 11.391 -14.852 28.891 1 97.25 284 MET A CA 1
ATOM 2130 C C . MET A 1 284 ? 12.125 -14.891 30.234 1 97.25 284 MET A C 1
ATOM 2132 O O . MET A 1 284 ? 12.359 -13.852 30.859 1 97.25 284 MET A O 1
ATOM 2136 N N . ASP A 1 285 ? 12.57 -16.094 30.656 1 97.38 285 ASP A N 1
ATOM 2137 C CA . ASP A 1 285 ? 13.227 -16.25 31.953 1 97.38 285 ASP A CA 1
ATOM 2138 C C . ASP A 1 285 ? 14.742 -16.094 31.812 1 97.38 285 ASP A C 1
ATOM 2140 O O . ASP A 1 285 ? 15.43 -15.812 32.781 1 97.38 285 ASP A O 1
ATOM 2144 N N . LEU A 1 286 ? 15.258 -16.266 30.656 1 97.56 286 LEU A N 1
ATOM 2145 C CA . LEU A 1 286 ? 16.688 -16.125 30.406 1 97.56 286 LEU A CA 1
ATOM 2146 C C . LEU A 1 286 ? 17.109 -14.664 30.438 1 97.56 286 LEU A C 1
ATOM 2148 O O . LEU A 1 286 ? 16.297 -13.766 30.219 1 97.56 286 LEU A O 1
ATOM 2152 N N . PRO A 1 287 ? 18.438 -14.492 30.797 1 97.31 287 PRO A N 1
ATOM 2153 C CA . PRO A 1 287 ? 18.938 -13.125 30.609 1 97.31 287 PRO A CA 1
ATOM 2154 C C . PRO A 1 287 ? 18.703 -12.594 29.203 1 97.31 287 PRO A C 1
ATOM 2156 O O . PRO A 1 287 ? 18.859 -13.336 28.219 1 97.31 287 PRO A O 1
ATOM 2159 N N . ALA A 1 288 ? 18.359 -11.328 29.078 1 96.88 288 ALA A N 1
ATOM 2160 C CA . ALA A 1 288 ? 17.969 -10.727 27.812 1 96.88 288 ALA A CA 1
ATOM 2161 C C . ALA A 1 288 ? 19.062 -10.898 26.75 1 96.88 288 ALA A C 1
ATOM 2163 O O . ALA A 1 288 ? 18.766 -11.156 25.594 1 96.88 288 ALA A O 1
ATOM 2164 N N . ASN A 1 289 ? 20.266 -10.812 27.172 1 96.81 289 ASN A N 1
ATOM 2165 C CA . ASN A 1 289 ? 21.391 -10.828 26.219 1 96.81 289 ASN A CA 1
ATOM 2166 C C . ASN A 1 289 ? 21.703 -12.25 25.766 1 96.81 289 ASN A C 1
ATOM 2168 O O . ASN A 1 289 ? 22.609 -12.461 24.953 1 96.81 289 ASN A O 1
ATOM 2172 N N . GLU A 1 290 ? 20.906 -13.258 26.188 1 97.81 290 GLU A N 1
ATOM 2173 C CA . GLU A 1 290 ? 21.141 -14.656 25.844 1 97.81 290 GLU A CA 1
ATOM 2174 C C . GLU A 1 290 ? 20.016 -15.211 24.984 1 97.81 290 GLU A C 1
ATOM 2176 O O . GLU A 1 290 ? 19.922 -16.422 24.766 1 97.81 290 GLU A O 1
ATOM 2181 N N . VAL A 1 291 ? 19.203 -14.328 24.469 1 98.12 291 VAL A N 1
ATOM 2182 C CA . VAL A 1 291 ? 18.016 -14.82 23.781 1 98.12 291 VAL A CA 1
ATOM 2183 C C . VAL A 1 291 ? 17.984 -14.281 22.359 1 98.12 291 VAL A C 1
ATOM 2185 O O . VAL A 1 291 ? 18.172 -13.078 22.125 1 98.12 291 VAL A O 1
ATOM 2188 N N . LEU A 1 292 ? 17.797 -15.094 21.375 1 98.56 292 LEU A N 1
ATOM 2189 C CA . LEU A 1 292 ? 17.484 -14.766 19.984 1 98.56 292 LEU A CA 1
ATOM 2190 C C . LEU A 1 292 ? 16.141 -15.328 19.578 1 98.56 292 LEU A C 1
ATOM 2192 O O . LEU A 1 292 ? 15.938 -16.547 19.594 1 98.56 292 LEU A O 1
ATOM 2196 N N . ILE A 1 293 ? 15.188 -14.445 19.297 1 98.56 293 ILE A N 1
ATOM 2197 C CA . ILE A 1 293 ? 13.844 -14.844 18.875 1 98.56 293 ILE A CA 1
ATOM 2198 C C . ILE A 1 293 ? 13.711 -14.727 17.359 1 98.56 293 ILE A C 1
ATOM 2200 O O . ILE A 1 293 ? 14.062 -13.695 16.781 1 98.56 293 ILE A O 1
ATOM 2204 N N . VAL A 1 294 ? 13.305 -15.727 16.719 1 98.19 294 VAL A N 1
ATOM 2205 C CA . VAL A 1 294 ? 12.93 -15.68 15.305 1 98.19 294 VAL A CA 1
ATOM 2206 C C . VAL A 1 294 ? 11.406 -15.711 15.18 1 98.19 294 VAL A C 1
ATOM 2208 O O . VAL A 1 294 ? 10.75 -16.625 15.672 1 98.19 294 VAL A O 1
ATOM 2211 N N . ALA A 1 295 ? 10.883 -14.68 14.555 1 97.81 295 ALA A N 1
ATOM 2212 C CA . ALA A 1 295 ? 9.43 -14.57 14.547 1 97.81 295 ALA A CA 1
ATOM 2213 C C . ALA A 1 295 ? 8.914 -14.242 13.148 1 97.81 295 ALA A C 1
ATOM 2215 O O . ALA A 1 295 ? 9.617 -13.625 12.352 1 97.81 295 ALA A O 1
ATOM 2216 N N . THR A 1 296 ? 7.656 -14.695 12.852 1 95.75 296 THR A N 1
ATOM 2217 C CA . THR A 1 296 ? 6.953 -14.289 11.641 1 95.75 296 THR A CA 1
ATOM 2218 C C . THR A 1 296 ? 6.375 -12.883 11.797 1 95.75 296 THR A C 1
ATOM 2220 O O . THR A 1 296 ? 6.355 -12.336 12.906 1 95.75 296 THR A O 1
ATOM 2223 N N . GLY A 1 297 ? 5.949 -12.297 10.664 1 94.25 297 GLY A N 1
ATOM 2224 C CA . GLY A 1 297 ? 5.219 -11.039 10.758 1 94.25 297 GLY A CA 1
ATOM 2225 C C . GLY A 1 297 ? 5.984 -9.859 10.195 1 94.25 297 GLY A C 1
ATOM 2226 O O . GLY A 1 297 ? 5.641 -8.703 10.461 1 94.25 297 GLY A O 1
ATOM 2227 N N . GLY A 1 298 ? 6.996 -10.109 9.398 1 93.56 298 GLY A N 1
ATOM 2228 C CA . GLY A 1 298 ? 7.855 -9.055 8.875 1 93.56 298 GLY A CA 1
ATOM 2229 C C . GLY A 1 298 ? 7.164 -8.164 7.863 1 93.56 298 GLY A C 1
ATOM 2230 O O . GLY A 1 298 ? 7.664 -7.086 7.535 1 93.56 298 GLY A O 1
ATOM 2231 N N . GLN A 1 299 ? 5.961 -8.547 7.434 1 91.44 299 GLN A N 1
ATOM 2232 C CA . GLN A 1 299 ? 5.254 -7.766 6.426 1 91.44 299 GLN A CA 1
ATOM 2233 C C . GLN A 1 299 ? 4.105 -6.977 7.051 1 91.44 299 GLN A C 1
ATOM 2235 O O . GLN A 1 299 ? 3.295 -6.383 6.34 1 91.44 299 GLN A O 1
ATOM 2240 N N . GLY A 1 300 ? 4.004 -7.004 8.359 1 91.19 300 GLY A N 1
ATOM 2241 C CA . GLY A 1 300 ? 2.988 -6.23 9.055 1 91.19 300 GLY A CA 1
ATOM 2242 C C . GLY A 1 300 ? 1.685 -6.984 9.242 1 91.19 300 GLY A C 1
ATOM 2243 O O . GLY A 1 300 ? 0.636 -6.375 9.461 1 91.19 300 GLY A O 1
ATOM 2244 N N . GLU A 1 301 ? 1.703 -8.289 9.188 1 89.44 301 GLU A N 1
ATOM 2245 C CA . GLU A 1 301 ? 0.502 -9.094 9.391 1 89.44 301 GLU A CA 1
ATOM 2246 C C . GLU A 1 301 ? -0.035 -8.93 10.812 1 89.44 301 GLU A C 1
ATOM 2248 O O . GLU A 1 301 ? 0.678 -9.188 11.781 1 89.44 301 GLU A O 1
ATOM 2253 N N . PRO A 1 302 ? -1.3 -8.578 10.992 1 85.88 302 PRO A N 1
ATOM 2254 C CA . PRO A 1 302 ? -1.831 -8.242 12.32 1 85.88 302 PRO A CA 1
ATOM 2255 C C . PRO A 1 302 ? -1.799 -9.43 13.281 1 85.88 302 PRO A C 1
ATOM 2257 O O . PRO A 1 302 ? -1.576 -9.25 14.477 1 85.88 302 PRO A O 1
ATOM 2260 N N . ARG A 1 303 ? -2.004 -10.734 12.766 1 88.19 303 ARG A N 1
ATOM 2261 C CA . ARG A 1 303 ? -2.121 -11.883 13.656 1 88.19 303 ARG A CA 1
ATOM 2262 C C . ARG A 1 303 ? -0.784 -12.602 13.805 1 88.19 303 ARG A C 1
ATOM 2264 O O . ARG A 1 303 ? -0.661 -13.539 14.586 1 88.19 303 ARG A O 1
ATOM 2271 N N . ALA A 1 304 ? 0.245 -12.078 13.141 1 93.75 304 ALA A N 1
ATOM 2272 C CA . ALA A 1 304 ? 1.546 -12.742 13.203 1 93.75 304 ALA A CA 1
ATOM 2273 C C . ALA A 1 304 ? 2.26 -12.43 14.516 1 93.75 304 ALA A C 1
ATOM 2275 O O . ALA A 1 304 ? 1.862 -11.523 15.25 1 93.75 304 ALA A O 1
ATOM 2276 N N . ALA A 1 305 ? 3.248 -13.141 14.82 1 96.44 305 ALA A N 1
ATOM 2277 C CA . ALA A 1 305 ? 3.951 -13.102 16.109 1 96.44 305 ALA A CA 1
ATOM 2278 C C . ALA A 1 305 ? 4.531 -11.711 16.359 1 96.44 305 ALA A C 1
ATOM 2280 O O . ALA A 1 305 ? 4.348 -11.148 17.438 1 96.44 305 ALA A O 1
ATOM 2281 N N . LEU A 1 306 ? 5.195 -11.141 15.43 1 97.25 306 LEU A N 1
ATOM 2282 C CA . LEU A 1 306 ? 5.875 -9.859 15.609 1 97.25 306 LEU A CA 1
ATOM 2283 C C . LEU A 1 306 ? 4.887 -8.773 16.016 1 97.25 306 LEU A C 1
ATOM 2285 O O . LEU A 1 306 ? 5.152 -7.988 16.938 1 97.25 306 LEU A O 1
ATOM 2289 N N . ASN A 1 307 ? 3.762 -8.703 15.273 1 96.56 307 ASN A N 1
ATOM 2290 C CA . ASN A 1 307 ? 2.768 -7.688 15.594 1 96.56 307 ASN A CA 1
ATOM 2291 C C . ASN A 1 307 ? 2.199 -7.887 17 1 96.56 307 ASN A C 1
ATOM 2293 O O . ASN A 1 307 ? 2.016 -6.922 17.734 1 96.56 307 ASN A O 1
ATOM 2297 N N . ARG A 1 308 ? 1.896 -9.102 17.344 1 96.88 308 ARG A N 1
ATOM 2298 C CA . ARG A 1 308 ? 1.369 -9.414 18.672 1 96.88 308 ARG A CA 1
ATOM 2299 C C . ARG A 1 308 ? 2.381 -9.07 19.75 1 96.88 308 ARG A C 1
ATOM 2301 O O . ARG A 1 308 ? 2.008 -8.602 20.844 1 96.88 308 ARG A O 1
ATOM 2308 N N . ILE A 1 309 ? 3.627 -9.328 19.469 1 97.38 309 ILE A N 1
ATOM 2309 C CA . ILE A 1 309 ? 4.695 -8.977 20.406 1 97.38 309 ILE A CA 1
ATOM 2310 C C . ILE A 1 309 ? 4.785 -7.457 20.531 1 97.38 309 ILE A C 1
ATOM 2312 O O . ILE A 1 309 ? 4.867 -6.934 21.656 1 97.38 309 ILE A O 1
ATOM 2316 N N . ALA A 1 310 ? 4.727 -6.777 19.406 1 96.62 310 ALA A N 1
ATOM 2317 C CA . ALA A 1 310 ? 4.793 -5.316 19.406 1 96.62 310 ALA A CA 1
ATOM 2318 C C . ALA A 1 310 ? 3.643 -4.711 20.203 1 96.62 310 ALA A C 1
ATOM 2320 O O . ALA A 1 310 ? 3.838 -3.766 20.969 1 96.62 310 ALA A O 1
ATOM 2321 N N . GLU A 1 311 ? 2.477 -5.34 20.109 1 95.38 311 GLU A N 1
ATOM 2322 C CA . GLU A 1 311 ? 1.28 -4.816 20.766 1 95.38 311 GLU A CA 1
ATOM 2323 C C . GLU A 1 311 ? 1.181 -5.301 22.203 1 95.38 311 GLU A C 1
ATOM 2325 O O . GLU A 1 311 ? 0.356 -4.805 22.984 1 95.38 311 GLU A O 1
ATOM 2330 N N . GLY A 1 312 ? 1.882 -6.316 22.562 1 95.19 312 GLY A N 1
ATOM 2331 C CA . GLY A 1 312 ? 1.919 -6.801 23.938 1 95.19 312 GLY A CA 1
ATOM 2332 C C . GLY A 1 312 ? 0.935 -7.926 24.203 1 95.19 312 GLY A C 1
ATOM 2333 O O . GLY A 1 312 ? 0.641 -8.242 25.359 1 95.19 312 GLY A O 1
ATOM 2334 N N . SER A 1 313 ? 0.417 -8.508 23.141 1 95.12 313 SER A N 1
ATOM 2335 C CA . SER A 1 313 ? -0.585 -9.555 23.328 1 95.12 313 SER A CA 1
ATOM 2336 C C . SER A 1 313 ? 0.038 -10.945 23.203 1 95.12 313 SER A C 1
ATOM 2338 O O . SER A 1 31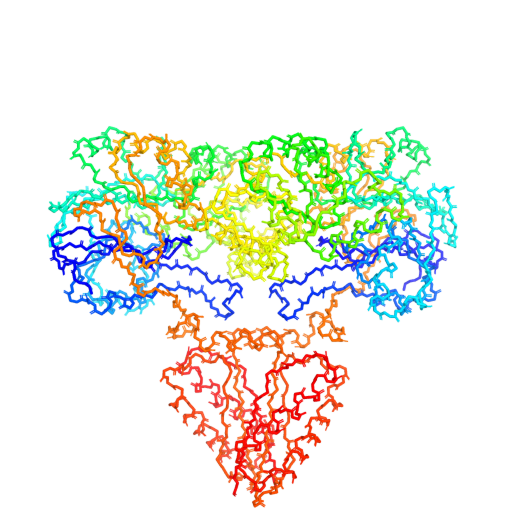3 ? -0.667 -11.953 23.25 1 95.12 313 SER A O 1
ATOM 2340 N N . HIS A 1 314 ? 1.314 -11.055 23 1 96.31 314 HIS A N 1
ATOM 2341 C CA . HIS A 1 314 ? 2.045 -12.32 22.922 1 96.31 314 HIS A CA 1
ATOM 2342 C C . HIS A 1 314 ? 2.773 -12.617 24.234 1 96.31 314 HIS A C 1
ATOM 2344 O O . HIS A 1 314 ? 3.076 -11.703 25 1 96.31 314 HIS A O 1
ATOM 2350 N N . VAL A 1 315 ? 3 -13.812 24.484 1 96.62 315 VAL A N 1
ATOM 2351 C CA . VAL A 1 315 ? 3.775 -14.25 25.641 1 96.62 315 VAL A CA 1
ATOM 2352 C C . VAL A 1 315 ? 5.184 -13.664 25.578 1 96.62 315 VAL A C 1
ATOM 2354 O O . VAL A 1 315 ? 5.727 -13.211 26.578 1 96.62 315 VAL A O 1
ATOM 2357 N N . LEU A 1 316 ? 5.766 -13.656 24.391 1 97.75 316 LEU A N 1
ATOM 2358 C CA . LEU A 1 316 ? 7.074 -13.047 24.188 1 97.75 316 LEU A CA 1
ATOM 2359 C C . LEU A 1 316 ? 6.98 -11.531 24.234 1 97.75 316 LEU A C 1
ATOM 2361 O O . LEU A 1 316 ? 6.02 -10.945 23.734 1 97.75 316 LEU A O 1
ATOM 2365 N N . LYS A 1 317 ? 7.922 -10.977 24.891 1 96.94 317 LYS A N 1
ATOM 2366 C CA . LYS A 1 317 ? 7.949 -9.523 25.047 1 96.94 317 LYS A CA 1
ATOM 2367 C C . LYS A 1 317 ? 9.305 -8.953 24.656 1 96.94 317 LYS A C 1
ATOM 2369 O O . LYS A 1 317 ? 10.32 -9.648 24.734 1 96.94 317 LYS A O 1
ATOM 2374 N N . VAL A 1 318 ? 9.266 -7.766 24.156 1 96.38 318 VAL A N 1
ATOM 2375 C CA . VAL A 1 318 ? 10.469 -6.973 23.938 1 96.38 318 VAL A CA 1
ATOM 2376 C C . VAL A 1 318 ? 10.375 -5.668 24.734 1 96.38 318 VAL A C 1
ATOM 2378 O O . VAL A 1 318 ? 9.289 -5.113 24.906 1 96.38 318 VAL A O 1
ATOM 2381 N N . HIS A 1 319 ? 11.477 -5.246 25.25 1 94.38 319 HIS A N 1
ATOM 2382 C CA . HIS A 1 319 ? 11.547 -4.07 26.109 1 94.38 319 HIS A CA 1
ATOM 2383 C C . HIS A 1 319 ? 12.578 -3.07 25.578 1 94.38 319 HIS A C 1
ATOM 2385 O O . HIS A 1 319 ? 13.242 -3.324 24.578 1 94.38 319 HIS A O 1
ATOM 2391 N N . GLU A 1 320 ? 12.555 -1.929 26.281 1 93.94 320 GLU A N 1
ATOM 2392 C CA . GLU A 1 320 ? 13.547 -0.905 25.969 1 93.94 320 GLU A CA 1
ATOM 2393 C C . GLU A 1 320 ? 14.961 -1.482 25.984 1 93.94 320 GLU A C 1
ATOM 2395 O O . GLU A 1 320 ? 15.344 -2.189 26.906 1 93.94 320 GLU A O 1
ATOM 2400 N N . GLY A 1 321 ? 15.688 -1.211 24.922 1 93.31 321 GLY A N 1
ATOM 2401 C CA . GLY A 1 321 ? 17.047 -1.708 24.828 1 93.31 321 GLY A CA 1
ATOM 2402 C C . GLY A 1 321 ? 17.172 -2.977 24 1 93.31 321 GLY A C 1
ATOM 2403 O O . GLY A 1 321 ? 18.266 -3.346 23.578 1 93.31 321 GLY A O 1
ATOM 2404 N N . ASP A 1 322 ? 16.031 -3.723 23.828 1 97.31 322 ASP A N 1
ATOM 2405 C CA . ASP A 1 322 ? 16.031 -4.879 22.938 1 97.31 322 ASP A CA 1
ATOM 2406 C C . ASP A 1 322 ? 16.125 -4.441 21.469 1 97.31 322 ASP A C 1
ATOM 2408 O O . ASP A 1 322 ? 15.984 -3.254 21.156 1 97.31 322 ASP A O 1
ATOM 2412 N N . THR A 1 323 ? 16.469 -5.391 20.594 1 97.62 323 THR A N 1
ATOM 2413 C CA . THR A 1 323 ? 16.656 -5.098 19.172 1 97.62 323 THR A CA 1
ATOM 2414 C C . THR A 1 323 ? 15.766 -5.98 18.312 1 97.62 323 THR A C 1
ATOM 2416 O O . THR A 1 323 ? 15.656 -7.188 18.547 1 97.62 323 THR A O 1
ATOM 2419 N N . VAL A 1 324 ? 15.07 -5.375 17.406 1 97.94 324 VAL A N 1
ATOM 2420 C CA . VAL A 1 324 ? 14.297 -6.113 16.406 1 97.94 324 VAL A CA 1
ATOM 2421 C C . VAL A 1 324 ? 14.914 -5.914 15.031 1 97.94 324 VAL A C 1
ATOM 2423 O O . VAL A 1 324 ? 15.102 -4.781 14.578 1 97.94 324 VAL A O 1
ATOM 2426 N N . VAL A 1 325 ? 15.234 -6.977 14.352 1 97.75 325 VAL A N 1
ATOM 2427 C CA . VAL A 1 325 ? 15.898 -6.977 13.055 1 97.75 325 VAL A CA 1
ATOM 2428 C C . VAL A 1 325 ? 14.922 -7.453 11.977 1 97.75 325 VAL A C 1
ATOM 2430 O O . VAL A 1 325 ? 14.398 -8.57 12.055 1 97.75 325 VAL A O 1
ATOM 2433 N N . PHE A 1 326 ? 14.695 -6.598 11.031 1 96.38 326 PHE A N 1
ATOM 2434 C CA . PHE A 1 326 ? 13.844 -6.961 9.906 1 96.38 326 PHE A CA 1
ATOM 2435 C C . PHE A 1 326 ? 14.664 -7.566 8.773 1 96.38 326 PHE A C 1
ATOM 2437 O O . PHE A 1 326 ? 15.078 -6.859 7.852 1 96.38 326 PHE A O 1
ATOM 2444 N N . SER A 1 327 ? 14.812 -8.844 8.812 1 95.25 327 SER A N 1
ATOM 2445 C CA . SER A 1 327 ? 15.656 -9.555 7.863 1 95.25 327 SER A CA 1
ATOM 2446 C C . SER A 1 327 ? 14.844 -10.07 6.676 1 95.25 327 SER A C 1
ATOM 2448 O O . SER A 1 327 ? 14.883 -11.266 6.359 1 95.25 327 SER A O 1
ATOM 2450 N N . SER A 1 328 ? 14.086 -9.281 6.066 1 90.56 328 SER A N 1
ATOM 2451 C CA . SER A 1 328 ? 13.289 -9.586 4.883 1 90.56 328 SER A CA 1
ATOM 2452 C C . SER A 1 328 ? 13.008 -8.336 4.059 1 90.56 328 SER A C 1
ATOM 2454 O O . SER A 1 328 ? 13.008 -7.223 4.59 1 90.56 328 SER A O 1
ATOM 2456 N N . ARG A 1 329 ? 12.852 -8.555 2.787 1 86 329 ARG A N 1
ATOM 2457 C CA . ARG A 1 329 ? 12.477 -7.449 1.909 1 86 329 ARG A CA 1
ATOM 2458 C C . ARG A 1 329 ? 11.016 -7.074 2.1 1 86 329 ARG A C 1
ATOM 2460 O O . ARG A 1 329 ? 10.164 -7.945 2.283 1 86 329 ARG A O 1
ATOM 2467 N N . GLN A 1 330 ? 10.727 -5.773 2.033 1 88.31 330 GLN A N 1
ATOM 2468 C CA . GLN A 1 330 ? 9.336 -5.316 2.072 1 88.31 330 GLN A CA 1
ATOM 2469 C C . GLN A 1 330 ? 8.609 -5.648 0.772 1 88.31 330 GLN A C 1
ATOM 2471 O O . GLN A 1 330 ? 9.117 -5.359 -0.316 1 88.31 330 GLN A O 1
ATOM 2476 N N . ILE A 1 331 ? 7.57 -6.41 0.806 1 86.69 331 ILE A N 1
ATOM 2477 C CA . ILE A 1 331 ? 6.719 -6.656 -0.353 1 86.69 331 ILE A CA 1
ATOM 2478 C C . ILE A 1 331 ? 5.93 -5.391 -0.688 1 86.69 331 ILE A C 1
ATOM 2480 O O . ILE A 1 331 ? 5.301 -4.793 0.19 1 86.69 331 ILE A O 1
ATOM 2484 N N . PRO A 1 332 ? 6.035 -4.953 -1.966 1 85.81 332 PRO A N 1
ATOM 2485 C CA . PRO A 1 332 ? 5.316 -3.736 -2.346 1 85.81 332 PRO A CA 1
ATOM 2486 C C . PRO A 1 332 ? 3.859 -3.748 -1.89 1 85.81 332 PRO A C 1
ATOM 2488 O O . PRO A 1 332 ? 3.16 -4.75 -2.068 1 85.81 332 PRO A O 1
ATOM 2491 N N . GLY A 1 333 ? 3.459 -2.588 -1.261 1 85.44 333 GLY A N 1
ATOM 2492 C CA . GLY A 1 333 ? 2.094 -2.469 -0.775 1 85.44 333 GLY A CA 1
ATOM 2493 C C . GLY A 1 333 ? 1.979 -2.629 0.729 1 85.44 333 GLY A C 1
ATOM 2494 O O . GLY A 1 333 ? 0.952 -2.287 1.318 1 85.44 333 GLY A O 1
ATOM 2495 N N . ASN A 1 334 ? 3.033 -3.164 1.394 1 89.19 334 ASN A N 1
ATOM 2496 C CA . ASN A 1 334 ? 2.965 -3.451 2.822 1 89.19 334 ASN A CA 1
ATOM 2497 C C . ASN A 1 334 ? 3.709 -2.398 3.643 1 89.19 334 ASN A C 1
ATOM 2499 O O . ASN A 1 334 ? 3.855 -2.543 4.855 1 89.19 334 ASN A O 1
ATOM 2503 N N . GLU A 1 335 ? 4.121 -1.313 3.012 1 90.44 335 GLU A N 1
ATOM 2504 C CA . GLU A 1 335 ? 4.969 -0.326 3.672 1 90.44 335 GLU A CA 1
ATOM 2505 C C . GLU A 1 335 ? 4.273 0.278 4.887 1 90.44 335 GLU A C 1
ATOM 2507 O O . GLU A 1 335 ? 4.887 0.456 5.938 1 90.44 335 GLU A O 1
ATOM 2512 N N . ILE A 1 336 ? 3.006 0.489 4.723 1 88.94 336 ILE A N 1
ATOM 2513 C CA . ILE A 1 336 ? 2.268 1.151 5.793 1 88.94 336 ILE A CA 1
ATOM 2514 C C . ILE A 1 336 ? 2.123 0.203 6.98 1 88.94 336 ILE A C 1
ATOM 2516 O O . ILE A 1 336 ? 2.361 0.592 8.125 1 88.94 336 ILE A O 1
ATOM 2520 N N . ALA A 1 337 ? 1.777 -1.026 6.719 1 91.19 337 ALA A N 1
ATOM 2521 C CA . ALA A 1 337 ? 1.607 -2.021 7.773 1 91.19 337 ALA A CA 1
ATOM 2522 C C . ALA A 1 337 ? 2.92 -2.27 8.508 1 91.19 337 ALA A C 1
ATOM 2524 O O . ALA A 1 337 ? 2.945 -2.344 9.742 1 91.19 337 ALA A O 1
ATOM 2525 N N . ILE A 1 338 ? 3.994 -2.381 7.816 1 94.5 338 ILE A N 1
ATOM 2526 C CA . ILE A 1 338 ? 5.312 -2.58 8.406 1 94.5 338 ILE A CA 1
ATOM 2527 C C . ILE A 1 338 ? 5.688 -1.367 9.25 1 94.5 338 ILE A C 1
ATOM 2529 O O . ILE A 1 338 ? 6.164 -1.516 10.383 1 94.5 338 ILE A O 1
ATOM 2533 N N . GLY A 1 339 ? 5.445 -0.193 8.688 1 93.62 339 GLY A N 1
ATOM 2534 C CA . GLY A 1 339 ? 5.73 1.035 9.414 1 93.62 339 GLY A CA 1
ATOM 2535 C C . GLY A 1 339 ? 5.016 1.116 10.75 1 93.62 339 GLY A C 1
ATOM 2536 O O . GLY A 1 339 ? 5.59 1.58 11.742 1 93.62 339 GLY A O 1
ATOM 2537 N N . ARG A 1 340 ? 3.807 0.653 10.805 1 94.12 340 ARG A N 1
ATOM 2538 C CA . ARG A 1 340 ? 3.023 0.682 12.039 1 94.12 340 ARG A CA 1
ATOM 2539 C C . ARG A 1 340 ? 3.689 -0.149 13.125 1 94.12 340 ARG A C 1
ATOM 2541 O O . ARG A 1 340 ? 3.77 0.28 14.281 1 94.12 340 ARG A O 1
ATOM 2548 N N . ILE A 1 341 ? 4.129 -1.281 12.766 1 96.44 341 ILE A N 1
ATOM 2549 C CA . ILE A 1 341 ? 4.793 -2.145 13.734 1 96.44 341 ILE A CA 1
ATOM 2550 C C . ILE A 1 341 ? 6.098 -1.496 14.195 1 96.44 341 ILE A C 1
ATOM 2552 O O . ILE A 1 341 ? 6.41 -1.504 15.391 1 96.44 341 ILE A O 1
ATOM 2556 N N . MET A 1 342 ? 6.84 -0.938 13.266 1 96.31 342 MET A N 1
ATOM 2557 C CA . MET A 1 342 ? 8.102 -0.283 13.594 1 96.31 342 MET A CA 1
ATOM 2558 C C . MET A 1 342 ? 7.883 0.881 14.547 1 96.31 342 MET A C 1
ATOM 2560 O O . MET A 1 342 ? 8.641 1.062 15.5 1 96.31 342 MET A O 1
ATOM 2564 N N . ASN A 1 343 ? 6.84 1.619 14.305 1 96.56 343 ASN A N 1
ATOM 2565 C CA . ASN A 1 343 ? 6.523 2.752 15.172 1 96.56 343 ASN A CA 1
ATOM 2566 C C . ASN A 1 343 ? 6.156 2.297 16.578 1 96.56 343 ASN A C 1
ATOM 2568 O O . ASN A 1 343 ? 6.566 2.916 17.562 1 96.56 343 ASN A O 1
ATOM 2572 N N . THR A 1 344 ? 5.352 1.218 16.656 1 96.25 344 THR A N 1
ATOM 2573 C CA . THR A 1 344 ? 4.953 0.667 17.953 1 96.25 344 THR A CA 1
ATOM 2574 C C . THR A 1 344 ? 6.176 0.209 18.75 1 96.25 344 THR A C 1
ATOM 2576 O O . THR A 1 344 ? 6.281 0.48 19.938 1 96.25 344 THR A O 1
ATOM 2579 N N . LEU A 1 345 ? 7.055 -0.428 18.062 1 96.81 345 LEU A N 1
ATOM 2580 C CA . LEU A 1 345 ? 8.281 -0.916 18.688 1 96.81 345 LEU A CA 1
ATOM 2581 C C . LEU A 1 345 ? 9.18 0.244 19.094 1 96.81 345 LEU A C 1
ATOM 2583 O O . LEU A 1 345 ? 9.742 0.247 20.203 1 96.81 345 LEU A O 1
ATOM 2587 N N . ALA A 1 346 ? 9.312 1.238 18.25 1 95.12 346 ALA A N 1
ATOM 2588 C CA . ALA A 1 346 ? 10.133 2.41 18.547 1 95.12 346 ALA A CA 1
ATOM 2589 C C . ALA A 1 346 ? 9.609 3.154 19.766 1 95.12 346 ALA A C 1
ATOM 2591 O O . ALA A 1 346 ? 10.398 3.639 20.594 1 95.12 346 ALA A O 1
ATOM 2592 N N . ALA A 1 347 ? 8.312 3.24 19.844 1 94.44 347 ALA A N 1
ATOM 2593 C CA . ALA A 1 347 ? 7.68 3.918 20.969 1 94.44 347 ALA A CA 1
ATOM 2594 C C . ALA A 1 347 ? 8.039 3.236 22.297 1 94.44 347 ALA A C 1
ATOM 2596 O O . ALA A 1 347 ? 8.047 3.877 23.344 1 94.44 347 ALA A O 1
ATOM 2597 N N . LYS A 1 348 ? 8.422 1.956 22.219 1 94.62 348 LYS A N 1
ATOM 2598 C CA . LYS A 1 348 ? 8.797 1.19 23.406 1 94.62 348 LYS A CA 1
ATOM 2599 C C . LYS A 1 348 ? 10.297 1.277 23.672 1 94.62 348 LYS A C 1
ATOM 2601 O O . LYS A 1 348 ? 10.805 0.651 24.594 1 94.62 348 LYS A O 1
ATOM 2606 N N . GLY A 1 349 ? 10.945 1.979 22.844 1 92.38 349 GLY A N 1
ATOM 2607 C CA . GLY A 1 349 ? 12.383 2.137 23.016 1 92.38 349 GLY A CA 1
ATOM 2608 C C . GLY A 1 349 ? 13.188 0.99 22.438 1 92.38 349 GLY A C 1
ATOM 2609 O O . GLY A 1 349 ? 14.367 0.835 22.734 1 92.38 349 GLY A O 1
ATOM 2610 N N . VAL A 1 350 ? 12.531 0.16 21.609 1 95.69 350 VAL A N 1
ATOM 2611 C CA . VAL A 1 350 ? 13.195 -0.969 20.953 1 95.69 350 VAL A CA 1
ATOM 2612 C C . VAL A 1 350 ? 14.008 -0.478 19.766 1 95.69 350 VAL A C 1
ATOM 2614 O O . VAL A 1 350 ? 13.562 0.388 19.016 1 95.69 350 VAL A O 1
ATOM 2617 N N . GLU A 1 351 ? 15.18 -0.987 19.625 1 93.25 351 GLU A N 1
ATOM 2618 C CA . GLU A 1 351 ? 16.016 -0.646 18.484 1 93.25 351 GLU A CA 1
ATOM 2619 C C . GLU A 1 351 ? 15.602 -1.433 17.234 1 93.25 351 GLU A C 1
ATOM 2621 O O . GLU A 1 351 ? 15.359 -2.641 17.312 1 93.25 351 GLU A O 1
ATOM 2626 N N . LEU A 1 352 ? 15.508 -0.702 16.156 1 94.69 352 LEU A N 1
ATOM 2627 C CA . LEU A 1 352 ? 15.102 -1.332 14.914 1 94.69 352 LEU A CA 1
ATOM 2628 C C . LEU A 1 352 ? 16.25 -1.353 13.906 1 94.69 352 LEU A C 1
ATOM 2630 O O . LEU A 1 352 ? 16.906 -0.335 13.695 1 94.69 352 LEU A O 1
ATOM 2634 N N . ILE A 1 353 ? 16.438 -2.521 13.336 1 94.12 353 ILE A N 1
ATOM 2635 C CA . ILE A 1 353 ? 17.469 -2.666 12.305 1 94.12 353 ILE A CA 1
ATOM 2636 C C . ILE A 1 353 ? 16.828 -3.191 11.023 1 94.12 353 ILE A C 1
ATOM 2638 O O . ILE A 1 353 ? 16.141 -4.215 11.039 1 94.12 353 ILE A O 1
ATOM 2642 N N . THR A 1 354 ? 16.984 -2.447 9.969 1 92.12 354 THR A N 1
ATOM 2643 C CA . THR A 1 354 ? 16.516 -2.844 8.648 1 92.12 354 THR A CA 1
ATOM 2644 C C . THR A 1 354 ? 17.672 -2.92 7.664 1 92.12 354 THR A C 1
ATOM 2646 O O . THR A 1 354 ? 18.844 -2.867 8.062 1 92.12 354 THR A O 1
ATOM 2649 N N . ASP A 1 355 ? 17.312 -3.125 6.367 1 87.31 355 ASP A N 1
ATOM 2650 C CA . ASP A 1 355 ? 18.344 -3.236 5.332 1 87.31 355 ASP A CA 1
ATOM 2651 C C . ASP A 1 355 ? 19.047 -1.896 5.102 1 87.31 355 ASP A C 1
ATOM 2653 O O . ASP A 1 355 ? 20.094 -1.841 4.469 1 87.31 355 ASP A O 1
ATOM 2657 N N . ARG A 1 356 ? 18.609 -0.833 5.664 1 77.81 356 ARG A N 1
ATOM 2658 C CA . ARG A 1 356 ? 19.219 0.488 5.551 1 77.81 356 ARG A CA 1
ATOM 2659 C C . ARG A 1 356 ? 20.438 0.606 6.461 1 77.81 356 ARG A C 1
ATOM 2661 O O . ARG A 1 356 ? 21.375 1.335 6.148 1 77.81 356 ARG A O 1
ATOM 2668 N N . GLN A 1 357 ? 20.328 -0.148 7.555 1 78.12 357 GLN A N 1
ATOM 2669 C CA . GLN A 1 357 ? 21.359 0 8.57 1 78.12 357 GLN A CA 1
ATOM 2670 C C . GLN A 1 357 ? 22.422 -1.093 8.445 1 78.12 357 GLN A C 1
ATOM 2672 O O . GLN A 1 357 ? 23.562 -0.91 8.867 1 78.12 357 GLN A O 1
ATOM 2677 N N . ALA A 1 358 ? 21.938 -2.271 7.926 1 84.38 358 ALA A N 1
ATOM 2678 C CA . ALA A 1 358 ? 22.859 -3.404 7.871 1 84.38 358 ALA A CA 1
ATOM 2679 C C . ALA A 1 358 ? 22.5 -4.348 6.727 1 84.38 358 ALA A C 1
ATOM 2681 O O . ALA A 1 358 ? 21.375 -4.32 6.219 1 84.38 358 ALA A O 1
ATOM 2682 N N . PHE A 1 359 ? 23.531 -5.102 6.324 1 87.19 359 PHE A N 1
ATOM 2683 C CA . PHE A 1 359 ? 23.328 -6.113 5.293 1 87.19 359 PHE A CA 1
ATOM 2684 C C . PHE A 1 359 ? 22.703 -7.367 5.883 1 87.19 359 PHE A C 1
ATOM 2686 O O . PHE A 1 359 ? 23.406 -8.312 6.246 1 87.19 359 PHE A O 1
ATOM 2693 N N . ILE A 1 360 ? 21.375 -7.426 5.969 1 90.38 360 ILE A N 1
ATOM 2694 C CA . ILE A 1 360 ? 20.719 -8.477 6.734 1 90.38 360 ILE A CA 1
ATOM 2695 C C . ILE A 1 360 ? 19.719 -9.211 5.84 1 90.38 360 ILE A C 1
ATOM 2697 O O . ILE A 1 360 ? 18.859 -9.953 6.332 1 90.38 360 ILE A O 1
ATOM 2701 N N . HIS A 1 361 ? 19.797 -8.914 4.562 1 89.56 361 HIS A N 1
ATOM 2702 C CA . HIS A 1 361 ? 18.891 -9.594 3.643 1 89.56 361 HIS A CA 1
ATOM 2703 C C . HIS A 1 361 ? 19.484 -9.68 2.242 1 89.56 361 HIS A C 1
ATOM 2705 O O . HIS A 1 361 ? 20.312 -8.844 1.859 1 89.56 361 HIS A O 1
ATOM 2711 N N . VAL A 1 362 ? 19.109 -10.695 1.564 1 86.94 362 VAL A N 1
ATOM 2712 C CA . VAL A 1 362 ? 19.453 -10.852 0.155 1 86.94 362 VAL A CA 1
ATOM 2713 C C . VAL A 1 362 ? 18.25 -11.398 -0.611 1 86.94 362 VAL A C 1
ATOM 2715 O O . VAL A 1 362 ? 17.406 -12.078 -0.037 1 86.94 362 VAL A O 1
ATOM 2718 N N . SER A 1 363 ? 18.203 -11.125 -1.889 1 87.94 363 SER A N 1
ATOM 2719 C CA . SER A 1 363 ? 17.094 -11.578 -2.729 1 87.94 363 SER A CA 1
ATOM 2720 C C . SER A 1 363 ? 17.266 -13.047 -3.098 1 87.94 363 SER A C 1
ATOM 2722 O O . SER A 1 363 ? 18.375 -13.57 -3.129 1 87.94 363 SER A O 1
ATOM 2724 N N . GLY A 1 364 ? 16.109 -13.68 -3.312 1 90.56 364 GLY A N 1
ATOM 2725 C CA . GLY A 1 364 ? 16.109 -15.055 -3.801 1 90.56 364 GLY A CA 1
ATOM 2726 C C . GLY A 1 364 ? 15.984 -15.148 -5.309 1 90.56 364 GLY A C 1
ATOM 2727 O O . GLY A 1 364 ? 15.867 -16.25 -5.859 1 90.56 364 GLY A O 1
ATOM 2728 N N . HIS A 1 365 ? 16.031 -14.008 -6.023 1 95.31 365 HIS A N 1
ATOM 2729 C CA . HIS A 1 365 ? 15.836 -13.969 -7.469 1 95.31 365 HIS A CA 1
ATOM 2730 C C . HIS A 1 365 ? 17.047 -13.367 -8.172 1 95.31 365 HIS A C 1
ATOM 2732 O O . HIS A 1 365 ? 17.781 -12.578 -7.574 1 95.31 365 HIS A O 1
ATOM 2738 N N . PRO A 1 366 ? 17.281 -13.703 -9.383 1 96.81 366 PRO A N 1
ATOM 2739 C CA . PRO A 1 366 ? 18.5 -13.305 -10.07 1 96.81 366 PRO A CA 1
ATOM 2740 C C . PRO A 1 366 ? 18.469 -11.859 -10.555 1 96.81 366 PRO A C 1
ATOM 2742 O O . PRO A 1 366 ? 17.484 -11.422 -11.141 1 96.81 366 PRO A O 1
ATOM 2745 N N . GLY A 1 367 ? 19.562 -11.172 -10.266 1 96.06 367 GLY A N 1
ATOM 2746 C CA . GLY A 1 367 ? 19.781 -9.891 -10.922 1 96.06 367 GLY A CA 1
ATOM 2747 C C . GLY A 1 367 ? 20.359 -10.031 -12.312 1 96.06 367 GLY A C 1
ATOM 2748 O O . GLY A 1 367 ? 20.484 -11.141 -12.844 1 96.06 367 GLY A O 1
ATOM 2749 N N . ARG A 1 368 ? 20.766 -8.961 -12.914 1 96.75 368 ARG A N 1
ATOM 2750 C CA . ARG A 1 368 ? 21.234 -8.938 -14.297 1 96.75 368 ARG A CA 1
ATOM 2751 C C . ARG A 1 368 ? 22.484 -9.773 -14.469 1 96.75 368 ARG A C 1
ATOM 2753 O O . ARG A 1 368 ? 22.609 -10.523 -15.445 1 96.75 368 ARG A O 1
ATOM 2760 N N . PRO A 1 369 ? 23.469 -9.695 -13.492 1 97 369 PRO A N 1
ATOM 2761 C CA . PRO A 1 369 ? 24.656 -10.516 -13.68 1 97 369 PRO A CA 1
ATOM 2762 C C . PRO A 1 369 ? 24.344 -12.016 -13.711 1 97 369 PRO A C 1
ATOM 2764 O O . PRO A 1 369 ? 24.922 -12.75 -14.523 1 97 369 PRO A O 1
ATOM 2767 N N . GLU A 1 370 ? 23.484 -12.43 -12.859 1 97.25 370 GLU A N 1
ATOM 2768 C CA . GLU A 1 370 ? 23.109 -13.844 -12.828 1 97.25 370 GLU A CA 1
ATOM 2769 C C . GLU A 1 370 ? 22.344 -14.242 -14.086 1 97.25 370 GLU A C 1
ATOM 2771 O O . GLU A 1 370 ? 22.562 -15.328 -14.633 1 97.25 370 GLU A O 1
ATOM 2776 N N . LEU A 1 371 ? 21.469 -13.375 -14.523 1 98.38 371 LEU A N 1
ATOM 2777 C CA . LEU A 1 371 ? 20.734 -13.625 -15.758 1 98.38 371 LEU A CA 1
ATOM 2778 C C . LEU A 1 371 ? 21.688 -13.797 -16.938 1 98.38 371 LEU A C 1
ATOM 2780 O O . LEU A 1 371 ? 21.547 -14.727 -17.734 1 98.38 371 LEU A O 1
ATOM 2784 N N . ALA A 1 372 ? 22.641 -12.906 -17.031 1 98.44 372 ALA A N 1
ATOM 2785 C CA . ALA A 1 372 ? 23.625 -12.969 -18.109 1 98.44 372 ALA A CA 1
ATOM 2786 C C . ALA A 1 372 ? 24.375 -14.297 -18.078 1 98.44 372 ALA A C 1
ATOM 2788 O O . ALA A 1 372 ? 24.609 -14.898 -19.125 1 98.44 372 ALA A O 1
ATOM 2789 N N . GLU A 1 373 ? 24.781 -14.719 -16.891 1 97.88 373 GLU A N 1
ATOM 2790 C CA . GLU A 1 373 ? 25.484 -15.984 -16.75 1 97.88 373 GLU A CA 1
ATOM 2791 C C . GLU A 1 373 ? 24.625 -17.156 -17.219 1 97.88 373 GLU A C 1
ATOM 2793 O O . GLU A 1 373 ? 25.094 -18.047 -17.906 1 97.88 373 GLU A O 1
ATOM 2798 N N . MET A 1 374 ? 23.375 -17.141 -16.828 1 98.31 374 MET A N 1
ATOM 2799 C CA . MET A 1 374 ? 22.453 -18.203 -17.219 1 98.31 374 MET A CA 1
ATOM 2800 C C . MET A 1 374 ? 22.328 -18.281 -18.734 1 98.31 374 MET A C 1
ATOM 2802 O O . MET A 1 374 ? 22.344 -19.375 -19.312 1 98.31 374 MET A O 1
ATOM 2806 N N . TYR A 1 375 ? 22.203 -17.109 -19.406 1 98.62 375 TYR A N 1
ATOM 2807 C CA . TYR A 1 375 ? 22.125 -17.078 -20.859 1 98.62 375 TYR A CA 1
ATOM 2808 C C . TYR A 1 375 ? 23.375 -17.672 -21.5 1 98.62 375 TYR A C 1
ATOM 2810 O O . TYR A 1 375 ? 23.281 -18.391 -22.5 1 98.62 375 TYR A O 1
ATOM 2818 N N . LYS A 1 376 ? 24.453 -17.375 -20.891 1 98.25 376 LYS A N 1
ATOM 2819 C CA . LYS A 1 376 ? 25.734 -17.844 -21.406 1 98.25 376 LYS A CA 1
ATOM 2820 C C . LYS A 1 376 ? 25.859 -19.359 -21.266 1 98.25 376 LYS A C 1
ATOM 2822 O O . LYS A 1 376 ? 26.391 -20.031 -22.156 1 98.25 376 LYS A O 1
ATOM 2827 N N . TRP A 1 377 ? 25.438 -19.891 -20.141 1 98.44 377 TRP A N 1
ATOM 2828 C CA . TRP A 1 377 ? 25.562 -21.328 -19.875 1 98.44 377 TRP A CA 1
ATOM 2829 C C . TRP A 1 377 ? 24.547 -22.125 -20.688 1 98.44 377 TRP A C 1
ATOM 2831 O O . TRP A 1 377 ? 24.906 -23.047 -21.422 1 98.44 377 TRP A O 1
ATOM 2841 N N . ILE A 1 378 ? 23.328 -21.719 -20.688 1 98.69 378 ILE A N 1
ATOM 2842 C CA . ILE A 1 378 ? 22.219 -22.484 -21.25 1 98.69 378 ILE A CA 1
ATOM 2843 C C . ILE A 1 378 ? 22.141 -22.25 -22.766 1 98.69 378 ILE A C 1
ATOM 2845 O O . ILE A 1 378 ? 21.766 -23.156 -23.516 1 98.69 378 ILE A O 1
ATOM 2849 N N . ARG A 1 379 ? 22.469 -21.016 -23.234 1 98.69 379 ARG A N 1
ATOM 2850 C CA . ARG A 1 379 ? 22.469 -20.625 -24.625 1 98.69 379 ARG A CA 1
ATOM 2851 C C . ARG A 1 379 ? 21.141 -20.953 -25.297 1 98.69 379 ARG A C 1
ATOM 2853 O O . ARG A 1 379 ? 21.109 -21.672 -26.312 1 98.69 379 ARG A O 1
ATOM 2860 N N . PRO A 1 380 ? 20.047 -20.453 -24.766 1 98.88 380 PRO A N 1
ATOM 2861 C CA . PRO A 1 380 ? 18.734 -20.766 -25.344 1 98.88 380 PRO A CA 1
ATOM 2862 C C . PRO A 1 380 ? 18.516 -20.078 -26.703 1 98.88 380 PRO A C 1
ATOM 2864 O O . PRO A 1 380 ? 19.094 -19.031 -26.969 1 98.88 380 PRO A O 1
ATOM 2867 N N . GLU A 1 381 ? 17.656 -20.656 -27.547 1 98.75 381 GLU A N 1
ATOM 2868 C CA . GLU A 1 381 ? 17.234 -20.016 -28.781 1 98.75 381 GLU A CA 1
ATOM 2869 C C . GLU A 1 381 ? 16.203 -18.938 -28.516 1 98.75 381 GLU A C 1
ATOM 2871 O O . GLU A 1 381 ? 16.141 -17.938 -29.234 1 98.75 381 GLU A O 1
ATOM 2876 N N . ILE A 1 382 ? 15.375 -19.188 -27.562 1 98.81 382 ILE A N 1
ATOM 2877 C CA . ILE A 1 382 ? 14.266 -18.297 -27.219 1 98.81 382 ILE A CA 1
ATOM 2878 C C . ILE A 1 382 ? 14.25 -18.031 -25.719 1 98.81 382 ILE A C 1
ATOM 2880 O O . ILE A 1 382 ? 14.398 -18.969 -24.922 1 98.81 382 ILE A O 1
ATOM 2884 N N . VAL A 1 383 ? 14.109 -16.781 -25.297 1 98.81 383 VAL A N 1
ATOM 2885 C CA . VAL A 1 383 ? 13.828 -16.484 -23.891 1 98.81 383 VAL A CA 1
ATOM 2886 C C . VAL A 1 383 ? 12.352 -16.156 -23.719 1 98.81 383 VAL A C 1
ATOM 2888 O O . VAL A 1 383 ? 11.789 -15.352 -24.469 1 98.81 383 VAL A O 1
ATOM 2891 N N . VAL A 1 384 ? 11.68 -16.812 -22.781 1 98.88 384 VAL A N 1
ATOM 2892 C CA . VAL A 1 384 ? 10.305 -16.578 -22.359 1 98.88 384 VAL A CA 1
ATOM 2893 C C . VAL A 1 384 ? 10.273 -16.109 -20.906 1 98.88 384 VAL A C 1
ATOM 2895 O O . VAL A 1 384 ? 10.211 -16.938 -20 1 98.88 384 VAL A O 1
ATOM 2898 N N . PRO A 1 385 ? 10.234 -14.766 -20.688 1 98.62 385 PRO A N 1
ATOM 2899 C CA . PRO A 1 385 ? 10.219 -14.281 -19.297 1 98.62 385 PRO A CA 1
ATOM 2900 C C . PRO A 1 385 ? 8.914 -14.625 -18.578 1 98.62 385 PRO A C 1
ATOM 2902 O O . PRO A 1 385 ? 7.836 -14.531 -19.156 1 98.62 385 PRO A O 1
ATOM 2905 N N . VAL A 1 386 ? 9.016 -15.086 -17.328 1 98.56 386 VAL A N 1
ATOM 2906 C CA . VAL A 1 386 ? 7.867 -15.344 -16.453 1 98.56 386 VAL A CA 1
ATOM 2907 C C . VAL A 1 386 ? 8.141 -14.789 -15.062 1 98.56 386 VAL A C 1
ATOM 2909 O O . VAL A 1 386 ? 9.219 -14.242 -14.797 1 98.56 386 VAL A O 1
ATOM 2912 N N . HIS A 1 387 ? 7.145 -14.859 -14.164 1 97.94 387 HIS A N 1
ATOM 2913 C CA . HIS A 1 387 ? 7.258 -14.492 -12.758 1 97.94 387 HIS A CA 1
ATOM 2914 C C . HIS A 1 387 ? 7.691 -13.039 -12.594 1 97.94 387 HIS A C 1
ATOM 2916 O O . HIS A 1 387 ? 8.688 -12.758 -11.93 1 97.94 387 HIS A O 1
ATOM 2922 N N . GLY A 1 388 ? 6.992 -12.172 -13.195 1 97 388 GLY A N 1
ATOM 2923 C CA . GLY A 1 388 ? 7.238 -10.742 -13.172 1 97 388 GLY A CA 1
ATOM 2924 C C . GLY A 1 388 ? 6.074 -9.93 -13.703 1 97 388 GLY A C 1
ATOM 2925 O O . GLY A 1 388 ? 5.25 -10.438 -14.469 1 97 388 GLY A O 1
ATOM 2926 N N . GLU A 1 389 ? 6.035 -8.734 -13.297 1 96.44 389 GLU A N 1
ATOM 2927 C CA . GLU A 1 389 ? 5.086 -7.809 -13.914 1 96.44 389 GLU A CA 1
ATOM 2928 C C . GLU A 1 389 ? 5.434 -7.555 -15.383 1 96.44 389 GLU A C 1
ATOM 2930 O O . GLU A 1 389 ? 6.492 -7.973 -15.852 1 96.44 389 GLU A O 1
ATOM 2935 N N . VAL A 1 390 ? 4.57 -6.898 -16.062 1 96.69 390 VAL A N 1
ATOM 2936 C CA . VAL A 1 390 ? 4.742 -6.656 -17.484 1 96.69 390 VAL A CA 1
ATOM 2937 C C . VAL A 1 390 ? 6.066 -5.934 -17.734 1 96.69 390 VAL A C 1
ATOM 2939 O O . VAL A 1 390 ? 6.844 -6.332 -18.609 1 96.69 390 VAL A O 1
ATOM 2942 N N . ARG A 1 391 ? 6.363 -4.953 -16.953 1 95.12 391 ARG A N 1
ATOM 2943 C CA . ARG A 1 391 ? 7.594 -4.191 -17.141 1 95.12 391 ARG A CA 1
ATOM 2944 C C . ARG A 1 391 ? 8.82 -5.066 -16.906 1 95.12 391 ARG A C 1
ATOM 2946 O O . ARG A 1 391 ? 9.844 -4.91 -17.578 1 95.12 391 ARG A O 1
ATOM 2953 N N . HIS A 1 392 ? 8.773 -6.023 -15.953 1 96.5 392 HIS A N 1
ATOM 2954 C CA . HIS A 1 392 ? 9.867 -6.953 -15.695 1 96.5 392 HIS A CA 1
ATOM 2955 C C . HIS A 1 392 ? 10.109 -7.871 -16.891 1 96.5 392 HIS A C 1
ATOM 2957 O O . HIS A 1 392 ? 11.25 -8.039 -17.328 1 96.5 392 HIS A O 1
ATOM 2963 N N . MET A 1 393 ? 9.023 -8.383 -17.359 1 97.62 393 MET A N 1
ATOM 2964 C CA . MET A 1 393 ? 9.109 -9.367 -18.422 1 97.62 393 MET A CA 1
ATOM 2965 C C . MET A 1 393 ? 9.617 -8.734 -19.719 1 97.62 393 MET A C 1
ATOM 2967 O O . MET A 1 393 ? 10.469 -9.297 -20.406 1 97.62 393 MET A O 1
ATOM 2971 N N . TYR A 1 394 ? 9.109 -7.57 -20 1 95.19 394 TYR A N 1
ATOM 2972 C CA . TYR A 1 394 ? 9.539 -6.871 -21.203 1 95.19 394 TYR A CA 1
ATOM 2973 C C . TYR A 1 394 ? 11.008 -6.465 -21.109 1 95.19 394 TYR A C 1
ATOM 2975 O O . TYR A 1 394 ? 11.758 -6.578 -22.078 1 95.19 394 TYR A O 1
ATOM 2983 N N . GLU A 1 395 ? 11.375 -6.027 -19.938 1 94.5 395 GLU A N 1
ATOM 2984 C CA . GLU A 1 395 ? 12.773 -5.668 -19.719 1 94.5 395 GLU A CA 1
ATOM 2985 C C . GLU A 1 395 ? 13.688 -6.887 -19.859 1 94.5 395 GLU A C 1
ATOM 2987 O O . GLU A 1 395 ? 14.781 -6.789 -20.406 1 94.5 395 GLU A O 1
ATOM 2992 N N . GLN A 1 396 ? 13.289 -8 -19.328 1 97.5 396 GLN A N 1
ATOM 2993 C CA . GLN A 1 396 ? 14.117 -9.195 -19.453 1 97.5 396 GLN A CA 1
ATOM 2994 C C . GLN A 1 396 ? 14.25 -9.625 -20.906 1 97.5 396 GLN A C 1
ATOM 2996 O O . GLN A 1 396 ? 15.328 -10.055 -21.344 1 97.5 396 GLN A O 1
ATOM 3001 N N . ALA A 1 397 ? 13.141 -9.586 -21.656 1 97.38 397 ALA A N 1
ATOM 3002 C CA . ALA A 1 397 ? 13.203 -9.898 -23.078 1 97.38 397 ALA A CA 1
ATOM 3003 C C . ALA A 1 397 ? 14.234 -9.023 -23.797 1 97.38 397 ALA A C 1
ATOM 3005 O O . ALA A 1 397 ? 15.07 -9.523 -24.547 1 97.38 397 ALA A O 1
ATOM 3006 N N . ARG A 1 398 ? 14.164 -7.742 -23.5 1 94.25 398 ARG A N 1
ATOM 3007 C CA . ARG A 1 398 ? 15.109 -6.801 -24.094 1 94.25 398 ARG A CA 1
ATOM 3008 C C . ARG A 1 398 ? 16.531 -7.129 -23.688 1 94.25 398 ARG A C 1
ATOM 3010 O O . ARG A 1 398 ? 17.438 -7.16 -24.531 1 94.25 398 ARG A O 1
ATOM 3017 N N . PHE A 1 399 ? 16.719 -7.371 -22.438 1 96.56 399 PHE A N 1
ATOM 3018 C CA . PHE A 1 399 ? 18.031 -7.648 -21.891 1 96.56 399 PHE A CA 1
ATOM 3019 C C . PHE A 1 399 ? 18.609 -8.922 -22.5 1 96.56 399 PHE A C 1
ATOM 3021 O O . PHE A 1 399 ? 19.797 -8.969 -22.844 1 96.56 399 PHE A O 1
ATOM 3028 N N . ALA A 1 400 ? 17.781 -9.961 -22.594 1 98.62 400 ALA A N 1
ATOM 3029 C CA . ALA A 1 400 ? 18.219 -11.227 -23.172 1 98.62 400 ALA A CA 1
ATOM 3030 C C . ALA A 1 400 ? 18.719 -11.031 -24.609 1 98.62 400 ALA A C 1
ATOM 3032 O O . ALA A 1 400 ? 19.75 -11.562 -24.984 1 98.62 400 ALA A O 1
ATOM 3033 N N . LEU A 1 401 ? 17.938 -10.266 -25.438 1 98 401 LEU A N 1
ATOM 3034 C CA . LEU A 1 401 ? 18.344 -9.969 -26.812 1 98 401 LEU A CA 1
ATOM 3035 C C . LEU A 1 401 ? 19.672 -9.219 -26.844 1 98 401 LEU A C 1
ATOM 3037 O O . LEU A 1 401 ? 20.547 -9.523 -27.656 1 98 401 LEU A O 1
ATOM 3041 N N . GLU A 1 402 ? 19.797 -8.289 -25.938 1 96.94 402 GLU A N 1
ATOM 3042 C CA . GLU A 1 402 ? 21.047 -7.527 -25.828 1 96.94 402 GLU A CA 1
ATOM 3043 C C . GLU A 1 402 ? 22.219 -8.438 -25.484 1 96.94 402 GLU A C 1
ATOM 3045 O O . GLU A 1 402 ? 23.359 -8.156 -25.875 1 96.94 402 GLU A O 1
ATOM 3050 N N . GLN A 1 403 ? 21.953 -9.492 -24.734 1 98 403 GLN A N 1
ATOM 3051 C CA . GLN A 1 403 ? 22.984 -10.422 -24.297 1 98 403 GLN A CA 1
ATOM 3052 C C . GLN A 1 403 ? 23.281 -11.461 -25.391 1 98 403 GLN A C 1
ATOM 3054 O O . GLN A 1 403 ? 24.109 -12.352 -25.188 1 98 403 GLN A O 1
ATOM 3059 N N . GLY A 1 404 ? 22.578 -11.414 -26.5 1 97.81 404 GLY A N 1
ATOM 3060 C CA . GLY A 1 404 ? 22.906 -12.258 -27.641 1 97.81 404 GLY A CA 1
ATOM 3061 C C . GLY A 1 404 ? 21.969 -13.422 -27.812 1 97.81 404 GLY A C 1
ATOM 3062 O O . GLY A 1 404 ? 22.156 -14.258 -28.703 1 97.81 404 GLY A O 1
ATOM 3063 N N . VAL A 1 405 ? 20.953 -13.617 -26.969 1 98.69 405 VAL A N 1
ATOM 3064 C CA . VAL A 1 405 ? 19.953 -14.641 -27.234 1 98.69 405 VAL A CA 1
ATOM 3065 C C . VAL A 1 405 ? 19.219 -14.328 -28.531 1 98.69 405 VAL A C 1
ATOM 3067 O O . VAL A 1 405 ? 18.797 -13.188 -28.766 1 98.69 405 VAL A O 1
ATOM 3070 N N . PRO A 1 406 ? 19.062 -15.258 -29.391 1 98.44 406 PRO A N 1
ATOM 3071 C CA . PRO A 1 406 ? 18.547 -14.977 -30.734 1 98.44 406 PRO A CA 1
ATOM 3072 C C . PRO A 1 406 ? 17.141 -14.398 -30.719 1 98.44 406 PRO A C 1
ATOM 3074 O O . PRO A 1 406 ? 16.828 -13.508 -31.516 1 98.44 406 PRO A O 1
ATOM 3077 N N . LYS A 1 407 ? 16.25 -14.961 -29.875 1 98.62 407 LYS A N 1
ATOM 3078 C CA . LYS A 1 407 ? 14.844 -14.539 -29.875 1 98.62 407 LYS A CA 1
ATOM 3079 C C . LYS A 1 407 ? 14.312 -14.391 -28.453 1 98.62 407 LYS A C 1
ATOM 3081 O O . LYS A 1 407 ? 14.828 -15.008 -27.531 1 98.62 407 LYS A O 1
ATOM 3086 N N . ALA A 1 408 ? 13.359 -13.57 -28.297 1 98.25 408 ALA A N 1
ATOM 3087 C CA . ALA A 1 408 ? 12.617 -13.391 -27.062 1 98.25 408 ALA A CA 1
ATOM 3088 C C . ALA A 1 408 ? 11.148 -13.086 -27.328 1 98.25 408 ALA A C 1
ATOM 3090 O O . ALA A 1 408 ? 10.805 -12.57 -28.406 1 98.25 408 ALA A O 1
ATOM 3091 N N . ILE A 1 409 ? 10.328 -13.477 -26.469 1 97.56 409 ILE A N 1
ATOM 3092 C CA . ILE A 1 409 ? 8.906 -13.211 -26.656 1 97.56 409 ILE A CA 1
ATOM 3093 C C . ILE A 1 409 ? 8.352 -12.445 -25.469 1 97.56 409 ILE A C 1
ATOM 3095 O O . ILE A 1 409 ? 8.773 -12.672 -24.328 1 97.56 409 ILE A O 1
ATOM 3099 N N . ARG A 1 410 ? 7.551 -11.461 -25.75 1 94.44 410 ARG A N 1
ATOM 3100 C CA . ARG A 1 410 ? 6.793 -10.719 -24.75 1 94.44 410 ARG A CA 1
ATOM 3101 C C . ARG A 1 410 ? 5.391 -11.297 -24.578 1 94.44 410 ARG A C 1
ATOM 3103 O O . ARG A 1 410 ? 4.488 -10.984 -25.359 1 94.44 410 ARG A O 1
ATOM 3110 N N . GLN A 1 411 ? 5.234 -12.133 -23.562 1 96.88 411 GLN A N 1
ATOM 3111 C CA . GLN A 1 411 ? 3.951 -12.797 -23.344 1 96.88 411 GLN A CA 1
ATOM 3112 C C . GLN A 1 411 ? 3.412 -12.492 -21.938 1 96.88 411 GLN A C 1
ATOM 3114 O O . GLN A 1 411 ? 4.168 -12.109 -21.047 1 96.88 411 GLN A O 1
ATOM 3119 N N . VAL A 1 412 ? 2.141 -12.492 -21.75 1 96.94 412 VAL A N 1
ATOM 3120 C CA . VAL A 1 412 ? 1.471 -12.391 -20.453 1 96.94 412 VAL A CA 1
ATOM 3121 C C . VAL A 1 412 ? 0.497 -13.547 -20.281 1 96.94 412 VAL A C 1
ATOM 3123 O O . VAL A 1 412 ? 0.307 -14.352 -21.188 1 96.94 412 VAL A O 1
ATOM 3126 N N . ASN A 1 413 ? -0.061 -13.656 -19.062 1 98.38 413 ASN A N 1
ATOM 3127 C CA . ASN A 1 413 ? -1.065 -14.688 -18.812 1 98.38 413 ASN A CA 1
ATOM 3128 C C . ASN A 1 413 ? -2.096 -14.742 -19.938 1 98.38 413 ASN A C 1
ATOM 3130 O O . ASN A 1 413 ? -2.598 -13.703 -20.375 1 98.38 413 ASN A O 1
ATOM 3134 N N . GLY A 1 414 ? -2.385 -15.914 -20.406 1 98.38 414 GLY A N 1
ATOM 3135 C CA . GLY A 1 414 ? -3.424 -16.109 -21.406 1 98.38 414 GLY A CA 1
ATOM 3136 C C . GLY A 1 414 ? -2.881 -16.203 -22.828 1 98.38 414 GLY A C 1
ATOM 3137 O O . GLY A 1 414 ? -3.537 -16.766 -23.703 1 98.38 414 GLY A O 1
ATOM 3138 N N . ASP A 1 415 ? -1.687 -15.711 -23.109 1 98.25 415 ASP A N 1
ATOM 3139 C CA . ASP A 1 415 ? -1.09 -15.812 -24.438 1 98.25 415 ASP A CA 1
ATOM 3140 C C . ASP A 1 415 ? -0.655 -17.25 -24.734 1 98.25 415 ASP A C 1
ATOM 3142 O O . ASP A 1 415 ? 0.163 -17.812 -24 1 98.25 415 ASP A O 1
ATOM 3146 N N . ILE A 1 416 ? -1.203 -17.812 -25.766 1 98.31 416 ILE A N 1
ATOM 3147 C CA . ILE A 1 416 ? -0.723 -19.125 -26.219 1 98.31 416 ILE A CA 1
ATOM 3148 C C . ILE A 1 416 ? 0.439 -18.938 -27.188 1 98.31 416 ILE A C 1
ATOM 3150 O O . ILE A 1 416 ? 0.263 -18.375 -28.281 1 98.31 416 ILE A O 1
ATOM 3154 N N . VAL A 1 417 ? 1.596 -19.406 -26.812 1 98.56 417 VAL A N 1
ATOM 3155 C CA . VAL A 1 417 ? 2.811 -19.188 -27.578 1 98.56 417 VAL A CA 1
ATOM 3156 C C . VAL A 1 417 ? 3.279 -20.5 -28.188 1 98.56 417 VAL A C 1
ATOM 3158 O O . VAL A 1 417 ? 3.508 -21.484 -27.484 1 98.56 417 VAL A O 1
ATOM 3161 N N . ARG A 1 418 ? 3.361 -20.562 -29.516 1 98.62 418 ARG A N 1
ATOM 3162 C CA . ARG A 1 418 ? 4.043 -21.672 -30.172 1 98.62 418 ARG A CA 1
ATOM 3163 C C . ARG A 1 418 ? 5.555 -21.5 -30.141 1 98.62 418 ARG A C 1
ATOM 3165 O O . ARG A 1 418 ? 6.078 -20.531 -30.703 1 98.62 418 ARG A O 1
ATOM 3172 N N . LEU A 1 419 ? 6.234 -22.344 -29.422 1 98.69 419 LEU A N 1
ATOM 3173 C CA . LEU A 1 419 ? 7.691 -22.297 -29.344 1 98.69 419 LEU A CA 1
ATOM 3174 C C . LEU A 1 419 ? 8.312 -23 -30.547 1 98.69 419 LEU A C 1
ATOM 3176 O O . LEU A 1 419 ? 9.367 -22.594 -31.031 1 98.69 419 LEU A O 1
ATOM 3180 N N . ALA A 1 420 ? 7.707 -24.062 -30.938 1 98.31 420 ALA A N 1
ATOM 3181 C CA . ALA A 1 420 ? 8.172 -24.844 -32.094 1 98.31 420 ALA A CA 1
ATOM 3182 C C . ALA A 1 420 ? 7.004 -25.547 -32.781 1 98.31 420 ALA A C 1
ATOM 3184 O O . ALA A 1 420 ? 6.055 -25.969 -32.125 1 98.31 420 ALA A O 1
ATOM 3185 N N . PRO A 1 421 ? 7.008 -25.703 -34.125 1 97.06 421 PRO A N 1
ATOM 3186 C CA . PRO A 1 421 ? 8.062 -25.203 -35.031 1 97.06 421 PRO A CA 1
ATOM 3187 C C . PRO A 1 421 ? 7.934 -23.703 -35.312 1 97.06 421 PRO A C 1
ATOM 3189 O O . PRO A 1 421 ? 6.906 -23.094 -35 1 97.06 421 PRO A O 1
ATOM 3192 N N . ASP A 1 422 ? 8.938 -23.031 -35.812 1 94.31 422 ASP A N 1
ATOM 3193 C CA . ASP A 1 422 ? 8.992 -21.672 -36.344 1 94.31 422 ASP A CA 1
ATOM 3194 C C . ASP A 1 422 ? 8.555 -20.641 -35.312 1 94.31 422 ASP A C 1
ATOM 3196 O O . ASP A 1 422 ? 7.77 -19.734 -35.594 1 94.31 422 ASP A O 1
ATOM 3200 N N . GLY A 1 423 ? 8.906 -20.984 -34.156 1 94.69 423 GLY A N 1
ATOM 3201 C CA . GLY A 1 423 ? 8.555 -20.062 -33.094 1 94.69 423 GLY A CA 1
ATOM 3202 C C . GLY A 1 423 ? 9.648 -19.062 -32.781 1 94.69 423 GLY A C 1
ATOM 3203 O O . GLY A 1 423 ? 10.68 -19.031 -33.469 1 94.69 423 GLY A O 1
ATOM 3204 N N . PRO A 1 424 ? 9.359 -18.172 -31.703 1 98 424 PRO A N 1
ATOM 3205 C CA . PRO A 1 424 ? 8.148 -18.078 -30.891 1 98 424 PRO A CA 1
ATOM 3206 C C . PRO A 1 424 ? 7.07 -17.219 -31.547 1 98 424 PRO A C 1
ATOM 3208 O O . PRO A 1 424 ? 7.383 -16.203 -32.156 1 98 424 PRO A O 1
ATOM 3211 N N . GLU A 1 425 ? 5.848 -17.609 -31.469 1 97.75 425 GLU A N 1
ATOM 3212 C CA . GLU A 1 425 ? 4.734 -16.875 -32.031 1 97.75 425 GLU A CA 1
ATOM 3213 C C . GLU A 1 425 ? 3.479 -17 -31.188 1 97.75 425 GLU A C 1
ATOM 3215 O O . GLU A 1 425 ? 3.129 -18.094 -30.75 1 97.75 425 GLU A O 1
ATOM 3220 N N . LYS A 1 426 ? 2.889 -15.875 -30.891 1 97.25 426 LYS A N 1
ATOM 3221 C CA . LYS A 1 426 ? 1.582 -15.922 -30.25 1 97.25 426 LYS A CA 1
ATOM 3222 C C . LYS A 1 426 ? 0.503 -16.391 -31.219 1 97.25 426 LYS A C 1
ATOM 3224 O O . LYS A 1 426 ? 0.214 -15.719 -32.219 1 97.25 426 LYS A O 1
ATOM 3229 N N . ILE A 1 427 ? -0.142 -17.453 -30.922 1 97.25 427 ILE A N 1
ATOM 3230 C CA . ILE A 1 427 ? -1.029 -18.047 -31.906 1 97.25 427 ILE A CA 1
ATOM 3231 C C . ILE A 1 427 ? -2.471 -18.016 -31.406 1 97.25 427 ILE A C 1
ATOM 3233 O O . ILE A 1 427 ? -3.398 -18.391 -32.125 1 97.25 427 ILE A O 1
ATOM 3237 N N . GLY A 1 428 ? -2.637 -17.672 -30.156 1 96.5 428 GLY A N 1
ATOM 3238 C CA . GLY A 1 428 ? -3.977 -17.594 -29.609 1 96.5 428 GLY A CA 1
ATOM 3239 C C . GLY A 1 428 ? -4.008 -17.031 -28.188 1 96.5 428 GLY A C 1
ATOM 3240 O O . GLY A 1 428 ? -2.99 -16.562 -27.688 1 96.5 428 GLY A O 1
ATOM 3241 N N . GLU A 1 429 ? -5.195 -16.984 -27.609 1 97.06 429 GLU A N 1
ATOM 3242 C CA . GLU A 1 429 ? -5.41 -16.484 -26.266 1 97.06 429 GLU A CA 1
ATOM 3243 C C . GLU A 1 429 ? -6.332 -17.406 -25.469 1 97.06 429 GLU A C 1
ATOM 3245 O O . GLU A 1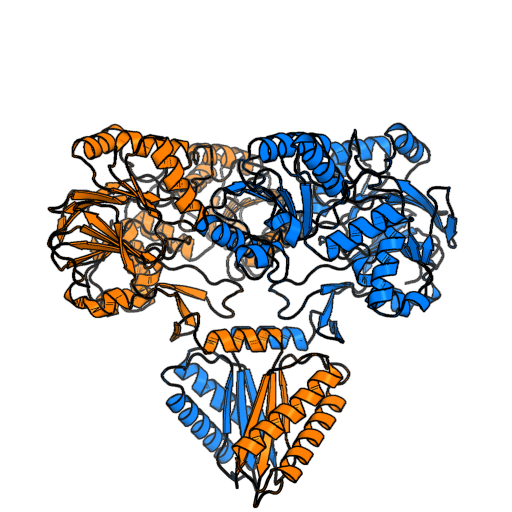 429 ? -7.375 -17.828 -25.969 1 97.06 429 GLU A O 1
ATOM 3250 N N . ALA A 1 430 ? -5.863 -17.812 -24.328 1 97.69 430 ALA A N 1
ATOM 3251 C CA . ALA A 1 430 ? -6.676 -18.578 -23.391 1 97.69 430 ALA A CA 1
ATOM 3252 C C . ALA A 1 430 ? -7.34 -17.672 -22.359 1 97.69 430 ALA A C 1
ATOM 3254 O O . ALA A 1 430 ? -6.805 -16.609 -22.016 1 97.69 430 ALA A O 1
ATOM 3255 N N . PRO A 1 431 ? -8.547 -18.094 -21.938 1 96.06 431 PRO A N 1
ATOM 3256 C CA . PRO A 1 431 ? -9.141 -17.312 -20.844 1 96.06 431 PRO A CA 1
ATOM 3257 C C . PRO A 1 431 ? -8.305 -17.344 -19.562 1 96.06 431 PRO A C 1
ATOM 3259 O O . PRO A 1 431 ? -7.793 -18.406 -19.188 1 96.06 431 PRO A O 1
ATOM 3262 N N . VAL A 1 432 ? -8.07 -16.219 -19.047 1 96.38 432 VAL A N 1
ATOM 3263 C CA . VAL A 1 432 ? -7.348 -16.109 -17.781 1 96.38 432 VAL A CA 1
ATOM 3264 C C . VAL A 1 432 ? -8.125 -15.219 -16.828 1 96.38 432 VAL A C 1
ATOM 3266 O O . VAL A 1 432 ? -8.969 -14.422 -17.25 1 96.38 432 VAL A O 1
ATOM 3269 N N . GLY A 1 433 ? -7.938 -15.398 -15.562 1 94.81 433 GLY A N 1
ATOM 3270 C CA . GLY A 1 433 ? -8.594 -14.617 -14.523 1 94.81 433 GLY A CA 1
ATOM 3271 C C . GLY A 1 433 ? -8.102 -14.969 -13.125 1 94.81 433 GLY A C 1
ATOM 3272 O O . GLY A 1 433 ? -7.148 -15.727 -12.969 1 94.81 433 GLY A O 1
ATOM 3273 N N . ARG A 1 434 ? -8.68 -14.297 -12.18 1 96.19 434 ARG A N 1
ATOM 3274 C CA . ARG A 1 434 ? -8.375 -14.531 -10.766 1 96.19 434 ARG A CA 1
ATOM 3275 C C . ARG A 1 434 ? -9.609 -15.016 -10.016 1 96.19 434 ARG A C 1
ATOM 3277 O O . ARG A 1 434 ? -10.719 -14.562 -10.281 1 96.19 434 ARG A O 1
ATOM 3284 N N . LEU A 1 435 ? -9.375 -15.969 -9.266 1 97 435 LEU A N 1
ATOM 3285 C CA . LEU A 1 435 ? -10.375 -16.422 -8.305 1 97 435 LEU A CA 1
ATOM 3286 C C . LEU A 1 435 ? -10.008 -16 -6.887 1 97 435 LEU A C 1
ATOM 3288 O O . LEU A 1 435 ? -8.836 -15.766 -6.59 1 97 435 LEU A O 1
ATOM 3292 N N . VAL A 1 436 ? -11.016 -15.812 -6.109 1 96.69 436 VAL A N 1
ATOM 3293 C CA . VAL A 1 436 ? -10.766 -15.43 -4.727 1 96.69 436 VAL A CA 1
ATOM 3294 C C . VAL A 1 436 ? -11.422 -16.438 -3.785 1 96.69 436 VAL A C 1
ATOM 3296 O O . VAL A 1 436 ? -12.5 -16.953 -4.078 1 96.69 436 VAL A O 1
ATOM 3299 N N . LEU A 1 437 ? -10.711 -16.719 -2.766 1 95.88 437 LEU A N 1
ATOM 3300 C CA . LEU A 1 437 ? -11.305 -17.469 -1.673 1 95.88 437 LEU A CA 1
ATOM 3301 C C . LEU A 1 437 ? -11.938 -16.547 -0.646 1 95.88 437 LEU A C 1
ATOM 3303 O O . LEU A 1 437 ? -11.242 -15.781 0.025 1 95.88 437 LEU A O 1
ATOM 3307 N N . ASP A 1 438 ? -13.219 -16.562 -0.558 1 95.38 438 ASP A N 1
ATOM 3308 C CA . ASP A 1 438 ? -13.984 -15.75 0.383 1 95.38 438 ASP A CA 1
ATOM 3309 C C . ASP A 1 438 ? -14.773 -16.641 1.348 1 95.38 438 ASP A C 1
ATOM 3311 O O . ASP A 1 438 ? -15.875 -17.094 1.026 1 95.38 438 ASP A O 1
ATOM 3315 N N . GLY A 1 439 ? -14.289 -16.766 2.564 1 93.06 439 GLY A N 1
ATOM 3316 C CA . GLY A 1 439 ? -14.812 -17.828 3.42 1 93.06 439 GLY A CA 1
ATOM 3317 C C . GLY A 1 439 ? -14.578 -19.219 2.871 1 93.06 439 GLY A C 1
ATOM 3318 O O . GLY A 1 439 ? -13.438 -19.578 2.57 1 93.06 439 GLY A O 1
ATOM 3319 N N . ASP A 1 440 ? -15.719 -19.891 2.588 1 93.06 440 ASP A N 1
ATOM 3320 C CA . ASP A 1 440 ? -15.609 -21.25 2.08 1 93.06 440 ASP A CA 1
ATOM 3321 C C . ASP A 1 440 ? -15.898 -21.312 0.583 1 93.06 440 ASP A C 1
ATOM 3323 O O . ASP A 1 440 ? -16.062 -22.391 0.015 1 93.06 440 ASP A O 1
ATOM 3327 N N . ILE A 1 441 ? -15.93 -20.141 0.028 1 94.75 441 ILE A N 1
ATOM 3328 C CA . ILE A 1 441 ? -16.406 -20.094 -1.349 1 94.75 441 ILE A CA 1
ATOM 3329 C C . ILE A 1 441 ? -15.305 -19.547 -2.26 1 94.75 441 ILE A C 1
ATOM 3331 O O . ILE A 1 441 ? -14.633 -18.578 -1.917 1 94.75 441 ILE A O 1
ATOM 3335 N N . ILE A 1 442 ? -15.062 -20.188 -3.316 1 95.31 442 ILE A N 1
ATOM 3336 C CA . ILE A 1 442 ? -14.195 -19.688 -4.371 1 95.31 442 ILE A CA 1
ATOM 3337 C C . ILE A 1 442 ? -15.039 -19.031 -5.465 1 95.31 442 ILE A C 1
ATOM 3339 O O . ILE A 1 442 ? -15.977 -19.641 -5.984 1 95.31 442 ILE A O 1
ATOM 3343 N N . LEU A 1 443 ? -14.852 -17.844 -5.777 1 95.12 443 LEU A N 1
ATOM 3344 C CA . LEU A 1 443 ? -15.617 -17.125 -6.797 1 95.12 443 LEU A CA 1
ATOM 3345 C C . LEU A 1 443 ? -14.711 -16.219 -7.625 1 95.12 443 LEU A C 1
ATOM 3347 O O . LEU A 1 443 ? -13.57 -15.961 -7.242 1 95.12 443 LEU A O 1
ATOM 3351 N N . PRO A 1 444 ? -15.188 -15.75 -8.734 1 94.88 444 PRO A N 1
ATOM 3352 C CA . PRO A 1 444 ? -14.375 -14.852 -9.562 1 94.88 444 PRO A CA 1
ATOM 3353 C C . PRO A 1 444 ? -14.062 -13.531 -8.859 1 94.88 444 PRO A C 1
ATOM 3355 O O . PRO A 1 444 ? -14.922 -12.969 -8.172 1 94.88 444 PRO A O 1
ATOM 3358 N N . ALA A 1 445 ? -12.805 -13.07 -9 1 94.88 445 ALA A N 1
ATOM 3359 C CA . ALA A 1 445 ? -12.344 -11.836 -8.359 1 94.88 445 ALA A CA 1
ATOM 3360 C C . ALA A 1 445 ? -13.047 -10.617 -8.953 1 94.88 445 ALA A C 1
ATOM 3362 O O . ALA A 1 445 ? -13.148 -9.578 -8.297 1 94.88 445 ALA A O 1
ATOM 3363 N N . ASP A 1 446 ? -13.508 -10.664 -10.141 1 92.81 446 ASP A N 1
ATOM 3364 C CA . ASP A 1 446 ? -14.172 -9.547 -10.812 1 92.81 446 ASP A CA 1
ATOM 3365 C C . ASP A 1 446 ? -15.68 -9.766 -10.875 1 92.81 446 ASP A C 1
ATOM 3367 O O . ASP A 1 446 ? -16.375 -9.133 -11.68 1 92.81 446 ASP A O 1
ATOM 3371 N N . GLY A 1 447 ? -16.141 -10.656 -10.086 1 94.31 447 GLY A N 1
ATOM 3372 C CA . GLY A 1 447 ? -17.578 -10.953 -10.055 1 94.31 447 GLY A CA 1
ATOM 3373 C C . GLY A 1 447 ? -18.375 -9.93 -9.281 1 94.31 447 GLY A C 1
ATOM 3374 O O . GLY A 1 447 ? -17.859 -8.891 -8.891 1 94.31 447 GLY A O 1
ATOM 3375 N N . THR A 1 448 ? -19.625 -10.195 -9.148 1 95.56 448 THR A N 1
ATOM 3376 C CA . THR A 1 448 ? -20.594 -9.297 -8.539 1 95.56 448 THR A CA 1
ATOM 3377 C C . THR A 1 448 ? -20.281 -9.078 -7.062 1 95.56 448 THR A C 1
ATOM 3379 O O . THR A 1 448 ? -20.375 -7.961 -6.559 1 95.56 448 THR A O 1
ATOM 3382 N N . THR A 1 449 ? -19.875 -10.109 -6.391 1 96.62 449 THR A N 1
ATOM 3383 C CA . THR A 1 449 ? -19.656 -10.047 -4.949 1 96.62 449 THR A CA 1
ATOM 3384 C C . THR A 1 449 ? -18.609 -8.984 -4.605 1 96.62 449 THR A C 1
ATOM 3386 O O . THR A 1 449 ? -18.891 -8.062 -3.832 1 96.62 449 THR A O 1
ATOM 3389 N N . ILE A 1 450 ? -17.438 -9.07 -5.211 1 96.38 450 ILE A N 1
ATOM 3390 C CA . ILE A 1 450 ? -16.328 -8.18 -4.879 1 96.38 450 ILE A CA 1
ATOM 3391 C C . ILE A 1 450 ? -16.656 -6.758 -5.344 1 96.38 450 ILE A C 1
ATOM 3393 O O . ILE A 1 450 ? -16.328 -5.785 -4.656 1 96.38 450 ILE A O 1
ATOM 3397 N N . ASN A 1 451 ? -17.312 -6.625 -6.457 1 96.94 451 ASN A N 1
ATOM 3398 C CA . ASN A 1 451 ? -17.688 -5.309 -6.961 1 96.94 451 ASN A CA 1
ATOM 3399 C C . ASN A 1 451 ? -18.688 -4.621 -6.043 1 96.94 451 ASN A C 1
ATOM 3401 O O . ASN A 1 451 ? -18.609 -3.414 -5.812 1 96.94 451 ASN A O 1
ATOM 3405 N N . GLU A 1 452 ? -19.625 -5.379 -5.578 1 97.44 452 GLU A N 1
ATOM 3406 C CA . GLU A 1 452 ? -20.578 -4.836 -4.625 1 97.44 452 GLU A CA 1
ATOM 3407 C C . GLU A 1 452 ? -19.891 -4.391 -3.338 1 97.44 452 GLU A C 1
ATOM 3409 O O . GLU A 1 452 ? -20.203 -3.326 -2.797 1 97.44 452 GLU A O 1
ATOM 3414 N N . ARG A 1 453 ? -19 -5.176 -2.842 1 96.94 453 ARG A N 1
ATOM 3415 C CA . ARG A 1 453 ? -18.281 -4.828 -1.625 1 96.94 453 ARG A CA 1
ATOM 3416 C C . ARG A 1 453 ? -17.469 -3.545 -1.812 1 96.94 453 ARG A C 1
ATOM 3418 O O . ARG A 1 453 ? -17.422 -2.699 -0.917 1 96.94 453 ARG A O 1
ATOM 3425 N N . ARG A 1 454 ? -16.812 -3.406 -2.965 1 95.88 454 ARG A N 1
ATOM 3426 C CA . ARG A 1 454 ? -16.062 -2.189 -3.262 1 95.88 454 ARG A CA 1
ATOM 3427 C C . ARG A 1 454 ? -16.984 -0.966 -3.232 1 95.88 454 ARG A C 1
ATOM 3429 O O . ARG A 1 454 ? -16.625 0.066 -2.66 1 95.88 454 ARG A O 1
ATOM 3436 N N . ARG A 1 455 ? -18.156 -1.107 -3.822 1 96.5 455 ARG A N 1
ATOM 3437 C CA . ARG A 1 455 ? -19.094 0.013 -3.928 1 96.5 455 ARG A CA 1
ATOM 3438 C C . ARG A 1 455 ? -19.594 0.43 -2.555 1 96.5 455 ARG A C 1
ATOM 3440 O O . ARG A 1 455 ? -19.594 1.616 -2.219 1 96.5 455 ARG A O 1
ATOM 3447 N N . ILE A 1 456 ? -20 -0.511 -1.756 1 97.69 456 ILE A N 1
ATOM 3448 C CA . ILE A 1 456 ? -20.562 -0.144 -0.466 1 97.69 456 ILE A CA 1
ATOM 3449 C C . ILE A 1 456 ? -19.469 0.323 0.478 1 97.69 456 ILE A C 1
ATOM 3451 O O . ILE A 1 456 ? -19.719 1.06 1.433 1 97.69 456 ILE A O 1
ATOM 3455 N N . ALA A 1 457 ? -18.25 -0.161 0.222 1 96.25 457 ALA A N 1
ATOM 3456 C CA . ALA A 1 457 ? -17.125 0.32 1.011 1 96.25 457 ALA A CA 1
ATOM 3457 C C . ALA A 1 457 ? -16.891 1.811 0.782 1 96.25 457 ALA A C 1
ATOM 3459 O O . ALA A 1 457 ? -16.5 2.533 1.704 1 96.25 457 ALA A O 1
ATOM 3460 N N . LEU A 1 458 ? -17.109 2.311 -0.434 1 95.31 458 LEU A N 1
ATOM 3461 C CA . LEU A 1 458 ? -16.812 3.686 -0.819 1 95.31 458 LEU A CA 1
ATOM 3462 C C . LEU A 1 458 ? -17.953 4.621 -0.438 1 95.31 458 LEU A C 1
ATOM 3464 O O . LEU A 1 458 ? -17.719 5.766 -0.048 1 95.31 458 LEU A O 1
ATOM 3468 N N . TYR A 1 459 ? -19.234 4.086 -0.526 1 96.88 459 TYR A N 1
ATOM 3469 C CA . TYR A 1 459 ? -20.359 5.02 -0.522 1 96.88 459 TYR A CA 1
ATOM 3470 C C . TYR A 1 459 ? -21.328 4.703 0.609 1 96.88 459 TYR A C 1
ATOM 3472 O O . TYR A 1 459 ? -22.203 5.516 0.938 1 96.88 459 TYR A O 1
ATOM 3480 N N . GLY A 1 460 ? -21.172 3.574 1.23 1 97.56 460 GLY A N 1
ATOM 3481 C CA . GLY A 1 460 ? -22.141 3.148 2.225 1 97.56 460 GLY A CA 1
ATOM 3482 C C . GLY A 1 460 ? -23.406 2.555 1.616 1 97.56 460 GLY A C 1
ATOM 3483 O O . GLY A 1 460 ? -23.5 2.422 0.394 1 97.56 460 GLY A O 1
ATOM 3484 N N . GLN A 1 461 ? -24.312 2.158 2.49 1 98.25 461 GLN A N 1
ATOM 3485 C CA . GLN A 1 461 ? -25.516 1.469 2.043 1 98.25 461 GLN A CA 1
ATOM 3486 C C . GLN A 1 461 ? -26.734 1.866 2.889 1 98.25 461 GLN A C 1
ATOM 3488 O O . GLN A 1 461 ? -26.609 2.023 4.105 1 98.25 461 GLN A O 1
ATOM 3493 N N . ILE A 1 462 ? -27.875 2.037 2.219 1 98.69 462 ILE A N 1
ATOM 3494 C CA . ILE A 1 462 ? -29.141 2.309 2.873 1 98.69 462 ILE A CA 1
ATOM 3495 C C . ILE A 1 462 ? -30.156 1.221 2.512 1 98.69 462 ILE A C 1
ATOM 3497 O O . ILE A 1 462 ? -30.25 0.812 1.353 1 98.69 462 ILE A O 1
ATOM 3501 N N . SER A 1 463 ? -30.875 0.718 3.488 1 98.62 463 SER A N 1
ATOM 3502 C CA . SER A 1 463 ? -32 -0.188 3.264 1 98.62 463 SER A CA 1
ATOM 3503 C C . SER A 1 463 ? -33.344 0.503 3.529 1 98.62 463 SER A C 1
ATOM 3505 O O . SER A 1 463 ? -33.5 1.164 4.559 1 98.62 463 SER A O 1
ATOM 3507 N N . VAL A 1 464 ? -34.219 0.361 2.576 1 98.69 464 VAL A N 1
ATOM 3508 C CA . VAL A 1 464 ? -35.562 0.921 2.693 1 98.69 464 VAL A CA 1
ATOM 3509 C C . VAL A 1 464 ? -36.594 -0.191 2.564 1 98.69 464 VAL A C 1
ATOM 3511 O O . VAL A 1 464 ? -36.594 -0.945 1.588 1 98.69 464 VAL A O 1
ATOM 3514 N N . ALA A 1 465 ? -37.469 -0.302 3.535 1 98.69 465 ALA A N 1
ATOM 3515 C CA . ALA A 1 465 ? -38.531 -1.299 3.477 1 98.69 465 ALA A CA 1
ATOM 3516 C C . ALA A 1 465 ? -39.906 -0.638 3.566 1 98.69 465 ALA A C 1
ATOM 3518 O O . ALA A 1 465 ? -40.094 0.255 4.391 1 98.69 465 ALA A O 1
ATOM 3519 N N . VAL A 1 466 ? -40.844 -1.035 2.707 1 98.31 466 VAL A N 1
ATOM 3520 C CA . VAL A 1 466 ? -42.219 -0.586 2.758 1 98.31 466 VAL A CA 1
ATOM 3521 C C . VAL A 1 466 ? -43.156 -1.784 2.621 1 98.31 466 VAL A C 1
ATOM 3523 O O . VAL A 1 466 ? -42.812 -2.783 1.988 1 98.31 466 VAL A O 1
ATOM 3526 N N . ALA A 1 467 ? -44.219 -1.736 3.287 1 97.69 467 ALA A N 1
ATOM 3527 C CA . ALA A 1 467 ? -45.312 -2.674 3.076 1 97.69 467 ALA A CA 1
ATOM 3528 C C . ALA A 1 467 ? -46.5 -1.988 2.391 1 97.69 467 ALA A C 1
ATOM 3530 O O . ALA A 1 467 ? -46.875 -0.877 2.764 1 97.69 467 ALA A O 1
ATOM 3531 N N . ILE A 1 468 ? -46.938 -2.65 1.375 1 96.19 468 ILE A N 1
ATOM 3532 C CA . ILE A 1 468 ? -48 -2.008 0.61 1 96.19 468 ILE A CA 1
ATOM 3533 C C . ILE A 1 468 ? -49.219 -2.945 0.508 1 96.19 468 ILE A C 1
ATOM 3535 O O . ILE A 1 468 ? -49.031 -4.16 0.364 1 96.19 468 ILE A O 1
ATOM 3539 N N . ARG A 1 469 ? -50.406 -2.348 0.647 1 93 469 ARG A N 1
ATOM 3540 C CA . ARG A 1 469 ? -51.688 -2.984 0.42 1 93 469 ARG A CA 1
ATOM 3541 C C . ARG A 1 469 ? -52.562 -2.133 -0.491 1 93 469 ARG A C 1
ATOM 3543 O O . ARG A 1 469 ? -52.906 -0.989 -0.162 1 93 469 ARG A O 1
ATOM 3550 N N . ASN A 1 470 ? -52.969 -2.652 -1.551 1 91.88 470 ASN A N 1
ATOM 3551 C CA . ASN A 1 470 ? -53.781 -1.954 -2.543 1 91.88 470 ASN A CA 1
ATOM 3552 C C . ASN A 1 470 ? -53.156 -0.603 -2.912 1 91.88 470 ASN A C 1
ATOM 3554 O O . ASN A 1 470 ? -53.875 0.411 -2.934 1 91.88 470 ASN A O 1
ATOM 3558 N N . GLY A 1 471 ? -51.812 -0.606 -3.021 1 92.12 471 GLY A N 1
ATOM 3559 C CA . GLY A 1 471 ? -51.094 0.562 -3.504 1 92.12 471 GLY A CA 1
ATOM 3560 C C . GLY A 1 471 ? -50.844 1.601 -2.424 1 92.12 471 GLY A C 1
ATOM 3561 O O . GLY A 1 471 ? -50.281 2.66 -2.691 1 92.12 471 GLY A O 1
ATOM 3562 N N . LYS A 1 472 ? -51.281 1.259 -1.238 1 94.69 472 LYS A N 1
ATOM 3563 C CA . LYS A 1 472 ? -51.094 2.193 -0.131 1 94.69 472 LYS A CA 1
ATOM 3564 C C . LYS A 1 472 ? -50.156 1.621 0.929 1 94.69 472 LYS A C 1
ATOM 3566 O O . LYS A 1 472 ? -50.031 0.402 1.071 1 94.69 472 LYS A O 1
ATOM 3571 N N . LEU A 1 473 ? -49.562 2.52 1.69 1 96.12 473 LEU A N 1
ATOM 3572 C CA . LEU A 1 473 ? -48.656 2.117 2.74 1 96.12 473 LEU A CA 1
ATOM 3573 C C . LEU A 1 473 ? -49.375 1.42 3.879 1 96.12 473 LEU A C 1
ATOM 3575 O O . LEU A 1 473 ? -50.438 1.877 4.312 1 96.12 473 LEU A O 1
ATOM 3579 N N . SER A 1 474 ? -48.906 0.371 4.172 1 94.81 474 SER A N 1
ATOM 3580 C CA . SER A 1 474 ? -49.344 -0.33 5.375 1 94.81 474 SER A CA 1
ATOM 3581 C C . SER A 1 474 ? -48.281 -0.297 6.457 1 94.81 474 SER A C 1
ATOM 3583 O O . SER A 1 474 ? -47.438 -1.212 6.551 1 94.81 474 SER A O 1
ATOM 3585 N N . GLY A 1 475 ? -48.312 0.64 7.375 1 94.75 475 GLY A N 1
ATOM 3586 C CA . GLY A 1 475 ? -47.25 0.868 8.352 1 94.75 475 GLY A CA 1
ATOM 3587 C C . GLY A 1 475 ? -46.25 1.914 7.918 1 94.75 475 GLY A C 1
ATOM 3588 O O . GLY A 1 475 ? -46.281 2.379 6.777 1 94.75 475 GLY A O 1
ATOM 3589 N N . GLU A 1 476 ? -45.344 2.213 8.734 1 96.44 476 GLU A N 1
ATOM 3590 C CA . GLU A 1 476 ? -44.344 3.242 8.453 1 96.44 476 GLU A CA 1
ATOM 3591 C C . GLU A 1 476 ? -43.125 2.652 7.73 1 96.44 476 GLU A C 1
ATOM 3593 O O . GLU A 1 476 ? -42.656 1.572 8.086 1 96.44 476 GLU A O 1
ATOM 3598 N N . PRO A 1 477 ? -42.75 3.336 6.656 1 98.25 477 PRO A N 1
ATOM 3599 C CA . PRO A 1 477 ? -41.5 2.885 6.039 1 98.25 477 PRO A CA 1
ATOM 3600 C C . PRO A 1 477 ? -40.344 2.771 7.043 1 98.25 477 PRO A C 1
ATOM 3602 O O . PRO A 1 477 ? -40.25 3.557 7.992 1 98.25 477 PRO A O 1
ATOM 3605 N N . GLN A 1 478 ? -39.5 1.825 6.883 1 98.31 478 GLN A N 1
ATOM 3606 C CA . GLN A 1 478 ? -38.312 1.637 7.734 1 98.31 478 GLN A CA 1
ATOM 3607 C C . GLN A 1 478 ? -37.031 1.912 6.965 1 98.31 478 GLN A C 1
ATOM 3609 O O . GLN A 1 478 ? -36.906 1.533 5.797 1 98.31 478 GLN A O 1
ATOM 3614 N N . ILE A 1 479 ? -36.094 2.65 7.609 1 98.44 479 ILE A N 1
ATOM 3615 C CA . ILE A 1 479 ? -34.812 3.01 7.016 1 98.44 479 ILE A CA 1
ATOM 3616 C C . ILE A 1 479 ? -33.688 2.521 7.906 1 98.44 479 ILE A C 1
ATOM 3618 O O . ILE A 1 479 ? -33.719 2.727 9.125 1 98.44 479 ILE A O 1
ATOM 3622 N N . ARG A 1 480 ? -32.719 1.843 7.41 1 97.94 480 ARG A N 1
ATOM 3623 C CA . ARG A 1 480 ? -31.5 1.471 8.109 1 97.94 480 ARG A CA 1
ATOM 3624 C C . ARG A 1 480 ? -30.266 1.913 7.324 1 97.94 480 ARG A C 1
ATOM 3626 O O . ARG A 1 480 ? -30.281 1.912 6.09 1 97.94 480 ARG A O 1
ATOM 3633 N N . LEU A 1 481 ? -29.266 2.352 8.031 1 97.88 481 LEU A N 1
ATOM 3634 C CA . LEU A 1 481 ? -28.078 2.918 7.414 1 97.88 481 LEU A CA 1
ATOM 3635 C C . LEU A 1 481 ? -26.844 2.107 7.781 1 97.88 481 LEU A C 1
ATOM 3637 O O . LEU A 1 481 ? -26.734 1.608 8.906 1 97.88 481 LEU A O 1
ATOM 3641 N N . GLN A 1 482 ? -25.906 1.931 6.844 1 97.81 482 GLN A N 1
ATOM 3642 C CA . GLN A 1 482 ? -24.547 1.428 7.059 1 97.81 482 GLN A CA 1
ATOM 3643 C C . GLN A 1 482 ? -23.516 2.332 6.398 1 97.81 482 GLN A C 1
ATOM 3645 O O . GLN A 1 482 ? -23.438 2.395 5.172 1 97.81 482 GLN A O 1
ATOM 3650 N N . GLY A 1 483 ? -22.688 3.039 7.18 1 97.19 483 GLY A N 1
ATOM 3651 C CA . GLY A 1 483 ? -21.547 3.789 6.68 1 97.19 483 GLY A CA 1
ATOM 3652 C C . GLY A 1 483 ? -21.938 5.086 6 1 97.19 483 GLY A C 1
ATOM 3653 O O . GLY A 1 483 ? -21.266 5.523 5.059 1 97.19 483 GLY A O 1
ATOM 3654 N N . ILE A 1 484 ? -23.094 5.703 6.344 1 97.81 484 ILE A N 1
ATOM 3655 C CA . ILE A 1 484 ? -23.531 6.984 5.801 1 97.81 484 ILE A CA 1
ATOM 3656 C C . ILE A 1 484 ? -23.078 8.117 6.73 1 97.81 484 ILE A C 1
ATOM 3658 O O . ILE A 1 484 ? -23.312 8.055 7.938 1 97.81 484 ILE A O 1
ATOM 3662 N N . PRO A 1 485 ? -22.422 9.117 6.168 1 96.44 485 PRO A N 1
ATOM 3663 C CA . PRO A 1 485 ? -21.844 10.156 7.023 1 96.44 485 PRO A CA 1
ATOM 3664 C C . PRO A 1 485 ? -22.891 11.156 7.512 1 96.44 485 PRO A C 1
ATOM 3666 O O . PRO A 1 485 ? -22.828 12.344 7.184 1 96.44 485 PRO A O 1
ATOM 3669 N N . VAL A 1 486 ? -23.844 10.727 8.352 1 96.56 486 VAL A N 1
ATOM 3670 C CA . VAL A 1 486 ? -24.891 11.562 8.938 1 96.56 486 VAL A CA 1
ATOM 3671 C C . VAL A 1 486 ? -24.906 11.375 10.453 1 96.56 486 VAL A C 1
ATOM 3673 O O . VAL A 1 486 ? -25.984 11.328 11.062 1 96.56 486 VAL A O 1
ATOM 3676 N N . GLU A 1 487 ? -23.844 11.227 11.102 1 91.31 487 GLU A N 1
ATOM 3677 C CA . GLU A 1 487 ? -23.75 10.922 12.531 1 91.31 487 GLU A CA 1
ATOM 3678 C C . GLU A 1 487 ? -24.484 11.969 13.367 1 91.31 487 GLU A C 1
ATOM 3680 O O . GLU A 1 487 ? -25.344 11.633 14.18 1 91.31 487 GLU A O 1
ATOM 3685 N N . GLU A 1 488 ? -24.281 13.242 13.148 1 90.19 488 GLU A N 1
ATOM 3686 C CA . GLU A 1 488 ? -24.906 14.312 13.922 1 90.19 488 GLU A CA 1
ATOM 3687 C C . GLU A 1 488 ? -26.344 14.531 13.484 1 90.19 488 GLU A C 1
ATOM 3689 O O . GLU A 1 488 ? -27.203 14.875 14.305 1 90.19 488 GLU A O 1
ATOM 3694 N N . ASP A 1 489 ? -26.672 14.219 12.234 1 93.06 489 ASP A N 1
ATOM 3695 C CA . ASP A 1 489 ? -27.984 14.508 11.664 1 93.06 489 ASP A CA 1
ATOM 3696 C C . ASP A 1 489 ? -28.719 13.211 11.32 1 93.06 489 ASP A C 1
ATOM 3698 O O . ASP A 1 489 ? -29.547 13.188 10.414 1 93.06 489 ASP A O 1
ATOM 3702 N N . ARG A 1 490 ? -28.422 12.18 12 1 95.5 490 ARG A N 1
ATOM 3703 C CA . ARG A 1 490 ? -28.922 10.867 11.633 1 95.5 490 ARG A CA 1
ATOM 3704 C C . ARG A 1 490 ? -30.453 10.836 11.68 1 95.5 490 ARG A C 1
ATOM 3706 O O . ARG A 1 490 ? -31.094 10.383 10.734 1 95.5 490 ARG A O 1
ATOM 3713 N N . GLU A 1 491 ? -31.047 11.328 12.766 1 96.75 491 GLU A N 1
ATOM 3714 C CA . GLU A 1 491 ? -32.5 11.297 12.93 1 96.75 491 GLU A CA 1
ATOM 3715 C C . GLU A 1 491 ? -33.188 12.164 11.875 1 96.75 491 GLU A C 1
ATOM 3717 O O . GLU A 1 491 ? -34.219 11.758 11.312 1 96.75 491 GLU A O 1
ATOM 3722 N N . ASP A 1 492 ? -32.625 13.336 11.609 1 97.56 492 ASP A N 1
ATOM 3723 C CA . ASP A 1 492 ? -33.156 14.211 10.578 1 97.56 492 ASP A CA 1
ATOM 3724 C C . ASP A 1 492 ? -33.094 13.547 9.203 1 97.56 492 ASP A C 1
ATOM 3726 O O . ASP A 1 492 ? -34.031 13.656 8.414 1 97.56 492 ASP A O 1
ATOM 3730 N N . PHE A 1 493 ? -32.062 12.977 8.992 1 97.56 493 PHE A N 1
ATOM 3731 C CA . PHE A 1 493 ? -31.906 12.289 7.719 1 97.56 493 PHE A CA 1
ATOM 3732 C C . PHE A 1 493 ? -32.938 11.164 7.582 1 97.56 493 PHE A C 1
ATOM 3734 O O . PHE A 1 493 ? -33.562 11.031 6.535 1 97.56 493 PHE A O 1
ATOM 3741 N N . ILE A 1 494 ? -33.031 10.297 8.617 1 98.25 494 ILE A N 1
ATOM 3742 C CA . ILE A 1 494 ? -33.969 9.172 8.578 1 98.25 494 ILE A CA 1
ATOM 3743 C C . ILE A 1 494 ? -35.375 9.688 8.336 1 98.25 494 ILE A C 1
ATOM 3745 O O . ILE A 1 494 ? -36.125 9.133 7.523 1 98.25 494 ILE A O 1
ATOM 3749 N N . ASP A 1 495 ? -35.75 10.781 9.008 1 98.12 495 ASP A N 1
ATOM 3750 C CA . ASP A 1 495 ? -37.062 11.367 8.828 1 98.12 495 ASP A CA 1
ATOM 3751 C C . ASP A 1 495 ? -37.281 11.789 7.375 1 98.12 495 ASP A C 1
ATOM 3753 O O . ASP A 1 495 ? -38.344 11.508 6.797 1 98.12 495 ASP A O 1
ATOM 3757 N N . GLU A 1 496 ? -36.312 12.352 6.852 1 98.06 496 GLU A N 1
ATOM 3758 C CA . GLU A 1 496 ? -36.438 12.797 5.465 1 98.06 496 GLU A CA 1
ATOM 3759 C C . GLU A 1 496 ? -36.5 11.609 4.512 1 98.06 496 GLU A C 1
ATOM 3761 O O . GLU A 1 496 ? -37.25 11.641 3.52 1 98.06 496 GLU A O 1
ATOM 3766 N N . ALA A 1 497 ? -35.719 10.625 4.766 1 98.5 497 ALA A N 1
ATOM 3767 C CA . ALA A 1 497 ? -35.719 9.422 3.936 1 98.5 497 ALA A CA 1
ATOM 3768 C C . ALA A 1 497 ? -37.094 8.727 4.012 1 98.5 497 ALA A C 1
ATOM 3770 O O . ALA A 1 497 ? -37.594 8.227 3.004 1 98.5 497 ALA A O 1
ATOM 3771 N N . VAL A 1 498 ? -37.656 8.695 5.207 1 98.5 498 VAL A N 1
ATOM 3772 C CA . VAL A 1 498 ? -38.969 8.109 5.406 1 98.5 498 VAL A CA 1
ATOM 3773 C C . VAL A 1 498 ? -40.031 8.906 4.609 1 98.5 498 VAL A C 1
ATOM 3775 O O . VAL A 1 498 ? -40.875 8.32 3.947 1 98.5 498 VAL A O 1
ATOM 3778 N N . ASP A 1 499 ? -39.938 10.188 4.656 1 98.38 499 ASP A N 1
ATOM 3779 C CA . ASP A 1 499 ? -40.844 11.047 3.902 1 98.38 499 ASP A CA 1
ATOM 3780 C C . ASP A 1 499 ? -40.688 10.805 2.4 1 98.38 499 ASP A C 1
ATOM 3782 O O . ASP A 1 499 ? -41.688 10.781 1.676 1 98.38 499 ASP A O 1
ATOM 3786 N N . ALA A 1 500 ? -39.5 10.695 1.984 1 98.31 500 ALA A N 1
ATOM 3787 C CA . ALA A 1 500 ? -39.25 10.406 0.573 1 98.31 500 ALA A CA 1
ATOM 3788 C C . ALA A 1 500 ? -39.906 9.086 0.165 1 98.31 500 ALA A C 1
ATOM 3790 O O . ALA A 1 500 ? -40.438 8.977 -0.931 1 98.31 500 ALA A O 1
ATOM 3791 N N . ALA A 1 501 ? -39.781 8.109 1.03 1 98.31 501 ALA A N 1
ATOM 3792 C CA . ALA A 1 501 ? -40.375 6.809 0.759 1 98.31 501 ALA A CA 1
ATOM 3793 C C . ALA A 1 501 ? -41.906 6.918 0.696 1 98.31 501 ALA A C 1
ATOM 3795 O O . ALA A 1 501 ? -42.531 6.316 -0.174 1 98.31 501 ALA A O 1
ATOM 3796 N N . ARG A 1 502 ? -42.531 7.68 1.608 1 98 502 ARG A N 1
ATOM 3797 C CA . ARG A 1 502 ? -43.969 7.898 1.612 1 98 502 ARG A CA 1
ATOM 3798 C C . ARG A 1 502 ? -44.438 8.523 0.299 1 98 502 ARG A C 1
ATOM 3800 O O . ARG A 1 502 ? -45.438 8.094 -0.278 1 98 502 ARG A O 1
ATOM 3807 N N . GLU A 1 503 ? -43.688 9.43 -0.089 1 97.75 503 GLU A N 1
ATOM 3808 C CA . GLU A 1 503 ? -44.062 10.133 -1.317 1 97.75 503 GLU A CA 1
ATOM 3809 C C . GLU A 1 503 ? -43.969 9.219 -2.531 1 97.75 503 GLU A C 1
ATOM 3811 O O . GLU A 1 503 ? -44.781 9.289 -3.438 1 97.75 503 GLU A O 1
ATOM 3816 N N . ALA A 1 504 ? -42.906 8.445 -2.553 1 97.62 504 ALA A N 1
ATOM 3817 C CA . ALA A 1 504 ? -42.719 7.508 -3.658 1 97.62 504 ALA A CA 1
ATOM 3818 C C . ALA A 1 504 ? -43.906 6.547 -3.748 1 97.62 504 ALA A C 1
ATOM 3820 O O . ALA A 1 504 ? -44.406 6.25 -4.844 1 97.62 504 ALA A O 1
ATOM 3821 N N . VAL A 1 505 ? -44.406 6.02 -2.613 1 96.88 505 VAL A N 1
ATOM 3822 C CA . VAL A 1 505 ? -45.5 5.082 -2.596 1 96.88 505 VAL A CA 1
ATOM 3823 C C . VAL A 1 505 ? -46.812 5.797 -3.016 1 96.88 505 VAL A C 1
ATOM 3825 O O . VAL A 1 505 ? -47.625 5.227 -3.727 1 96.88 505 VAL A O 1
ATOM 3828 N N . LYS A 1 506 ? -46.969 6.992 -2.529 1 95.94 506 LYS A N 1
ATOM 3829 C CA . LYS A 1 506 ? -48.125 7.773 -2.922 1 95.94 506 LYS A CA 1
ATOM 3830 C C . LYS A 1 506 ? -48.188 7.945 -4.438 1 95.94 506 LYS A C 1
ATOM 3832 O O . LYS A 1 506 ? -49.281 7.867 -5.031 1 95.94 506 LYS A O 1
ATOM 3837 N N . LYS A 1 507 ? -47.125 8.148 -4.996 1 95.31 507 LYS A N 1
ATOM 3838 C CA . LYS A 1 507 ? -47.031 8.43 -6.426 1 95.31 507 LYS A CA 1
ATOM 3839 C C . LYS A 1 507 ? -47.156 7.152 -7.246 1 95.31 507 LYS A C 1
ATOM 3841 O O . LYS A 1 507 ? -47.875 7.105 -8.234 1 95.31 507 LYS A O 1
ATOM 3846 N N . ASP A 1 508 ? -46.469 6.062 -6.836 1 93.88 508 ASP A N 1
ATOM 3847 C CA . ASP A 1 508 ? -46.281 4.918 -7.73 1 93.88 508 ASP A CA 1
ATOM 3848 C C . ASP A 1 508 ? -46.812 3.637 -7.074 1 93.88 508 ASP A C 1
ATOM 3850 O O . ASP A 1 508 ? -46.594 2.541 -7.594 1 93.88 508 ASP A O 1
ATOM 3854 N N . GLY A 1 509 ? -47.438 3.701 -6.004 1 91.81 509 GLY A N 1
ATOM 3855 C CA . GLY A 1 509 ? -47.844 2.543 -5.223 1 91.81 509 GLY A CA 1
ATOM 3856 C C . GLY A 1 509 ? -48.844 1.658 -5.941 1 91.81 509 GLY A C 1
ATOM 3857 O O . GLY A 1 509 ? -48.938 0.468 -5.641 1 91.81 509 GLY A O 1
ATOM 3858 N N . LYS A 1 510 ? -49.625 2.238 -6.844 1 89.69 510 LYS A N 1
ATOM 3859 C CA . LYS A 1 510 ? -50.656 1.483 -7.547 1 89.69 510 LYS A CA 1
ATOM 3860 C C . LYS A 1 510 ? -50.156 0.952 -8.883 1 89.69 510 LYS A C 1
ATOM 3862 O O . LYS A 1 510 ? -50.844 0.209 -9.57 1 89.69 510 LYS A O 1
ATOM 3867 N N . GLY A 1 511 ? -48.938 1.298 -9.125 1 85.75 511 GLY A N 1
ATOM 3868 C CA . GLY A 1 511 ? -48.406 0.944 -10.43 1 85.75 511 GLY A CA 1
ATOM 3869 C C . GLY A 1 511 ? -47.5 -0.273 -10.398 1 85.75 511 GLY A C 1
ATOM 3870 O O . GLY A 1 511 ? -47.75 -1.207 -9.625 1 85.75 511 GLY A O 1
ATOM 3871 N N . ASP A 1 512 ? -46.656 -0.33 -11.312 1 92.94 512 ASP A N 1
ATOM 3872 C CA . ASP A 1 512 ? -45.688 -1.394 -11.484 1 92.94 512 ASP A CA 1
ATOM 3873 C C . ASP A 1 512 ? -44.688 -1.406 -10.328 1 92.94 512 ASP A C 1
ATOM 3875 O O . ASP A 1 512 ? -44.156 -0.357 -9.93 1 92.94 512 ASP A O 1
ATOM 3879 N N . ILE A 1 513 ? -44.438 -2.598 -9.797 1 94.25 513 ILE A N 1
ATOM 3880 C CA . ILE A 1 513 ? -43.625 -2.764 -8.602 1 94.25 513 ILE A CA 1
ATOM 3881 C C . ILE A 1 513 ? -42.188 -2.299 -8.891 1 94.25 513 ILE A C 1
ATOM 3883 O O . ILE A 1 513 ? -41.531 -1.754 -8.008 1 94.25 513 ILE A O 1
ATOM 3887 N N . GLU A 1 514 ? -41.75 -2.482 -10.07 1 95.75 514 GLU A N 1
ATOM 3888 C CA . GLU A 1 514 ? -40.375 -2.08 -10.422 1 95.75 514 GLU A CA 1
ATOM 3889 C C . GLU A 1 514 ? -40.25 -0.561 -10.516 1 95.75 514 GLU A C 1
ATOM 3891 O O . GLU A 1 514 ? -39.219 0.006 -10.18 1 95.75 514 GLU A O 1
ATOM 3896 N N . LYS A 1 515 ? -41.281 -0.006 -11.016 1 96.44 515 LYS A N 1
ATOM 3897 C CA . LYS A 1 515 ? -41.281 1.453 -11.039 1 96.44 515 LYS A CA 1
ATOM 3898 C C . LYS A 1 515 ? -41.281 2.025 -9.625 1 96.44 515 LYS A C 1
ATOM 3900 O O . LYS A 1 515 ? -40.594 3.008 -9.352 1 96.44 515 LYS A O 1
ATOM 3905 N N . LEU A 1 516 ? -42.156 1.407 -8.797 1 97.12 516 LEU A N 1
ATOM 3906 C CA . LEU A 1 516 ? -42.156 1.824 -7.398 1 97.12 516 LEU A CA 1
ATOM 3907 C C . LEU A 1 516 ? -40.781 1.651 -6.77 1 97.12 516 LEU A C 1
ATOM 3909 O O . LEU A 1 516 ? -40.312 2.535 -6.051 1 97.12 516 LEU A O 1
ATOM 3913 N N . ARG A 1 517 ? -40.156 0.54 -7.031 1 97.81 517 ARG A N 1
ATOM 3914 C CA . ARG A 1 517 ? -38.812 0.262 -6.5 1 97.81 517 ARG A CA 1
ATOM 3915 C C . ARG A 1 517 ? -37.812 1.354 -6.898 1 97.81 517 ARG A C 1
ATOM 3917 O O . ARG A 1 517 ? -37.031 1.827 -6.066 1 97.81 517 ARG A O 1
ATOM 3924 N N . GLU A 1 518 ? -37.844 1.751 -8.094 1 97.81 518 GLU A N 1
ATOM 3925 C CA . GLU A 1 518 ? -36.938 2.777 -8.609 1 97.81 518 GLU A CA 1
ATOM 3926 C C . GLU A 1 518 ? -37.25 4.137 -7.988 1 97.81 518 GLU A C 1
ATOM 3928 O O . GLU A 1 518 ? -36.344 4.895 -7.66 1 97.81 518 GLU A O 1
ATOM 3933 N N . SER A 1 519 ? -38.531 4.387 -7.852 1 97.94 519 SER A N 1
ATOM 3934 C CA . SER A 1 519 ? -38.906 5.645 -7.227 1 97.94 519 SER A CA 1
ATOM 3935 C C . SER A 1 519 ? -38.438 5.723 -5.785 1 97.94 519 SER A C 1
ATOM 3937 O O . SER A 1 519 ? -37.969 6.773 -5.336 1 97.94 519 SER A O 1
ATOM 3939 N N . LEU A 1 520 ? -38.562 4.621 -5.09 1 98.5 520 LEU A N 1
ATOM 3940 C CA . LEU A 1 520 ? -38.094 4.539 -3.713 1 98.5 520 LEU A CA 1
ATOM 3941 C C . LEU A 1 520 ? -36.594 4.734 -3.646 1 98.5 520 LEU A C 1
ATOM 3943 O O . LEU A 1 520 ? -36.094 5.535 -2.848 1 98.5 520 LEU A O 1
ATOM 3947 N N . ARG A 1 521 ? -35.844 4.035 -4.484 1 98.5 521 ARG A N 1
ATOM 3948 C CA . ARG A 1 521 ? -34.406 4.102 -4.523 1 98.5 521 ARG A CA 1
ATOM 3949 C C . ARG A 1 521 ? -33.938 5.527 -4.777 1 98.5 521 ARG A C 1
ATOM 3951 O O . ARG A 1 521 ? -33.094 6.055 -4.031 1 98.5 521 ARG A O 1
ATOM 3958 N N . LEU A 1 522 ? -34.5 6.18 -5.766 1 98.25 522 LEU A N 1
ATOM 3959 C CA . LEU A 1 522 ? -34.062 7.516 -6.176 1 98.25 522 LEU A CA 1
ATOM 3960 C C . LEU A 1 522 ? -34.406 8.547 -5.105 1 98.25 522 LEU A C 1
ATOM 3962 O O . LEU A 1 522 ? -33.625 9.453 -4.832 1 98.25 522 LEU A O 1
ATOM 3966 N N . GLY A 1 523 ? -35.656 8.383 -4.582 1 98.25 523 GLY A N 1
ATOM 3967 C CA . GLY A 1 523 ? -36.094 9.32 -3.555 1 98.25 523 GLY A CA 1
ATOM 3968 C C . GLY A 1 523 ? -35.188 9.32 -2.336 1 98.25 523 GLY A C 1
ATOM 3969 O O . GLY A 1 523 ? -34.75 10.383 -1.875 1 98.25 523 GLY A O 1
ATOM 3970 N N . VAL A 1 524 ? -34.875 8.164 -1.863 1 98.5 524 VAL A N 1
ATOM 3971 C CA . VAL A 1 524 ? -34.031 8.031 -0.677 1 98.5 524 VAL A CA 1
ATOM 3972 C C . VAL A 1 524 ? -32.625 8.469 -1.003 1 98.5 524 VAL A C 1
ATOM 3974 O O . VAL A 1 524 ? -31.969 9.141 -0.199 1 98.5 524 VAL A O 1
ATOM 3977 N N . ARG A 1 525 ? -32.094 8.125 -2.141 1 98.38 525 ARG A N 1
ATOM 3978 C CA . ARG A 1 525 ? -30.734 8.508 -2.541 1 98.38 525 ARG A CA 1
ATOM 3979 C C . ARG A 1 525 ? -30.609 10.023 -2.658 1 98.38 525 ARG A C 1
ATOM 3981 O O . ARG A 1 525 ? -29.578 10.594 -2.312 1 98.38 525 ARG A O 1
ATOM 3988 N N . ARG A 1 526 ? -31.656 10.625 -3.182 1 98.19 526 ARG A N 1
ATOM 3989 C CA . ARG A 1 526 ? -31.656 12.078 -3.287 1 98.19 526 ARG A CA 1
ATOM 3990 C C . ARG A 1 526 ? -31.516 12.727 -1.914 1 98.19 526 ARG A C 1
ATOM 3992 O O . ARG A 1 526 ? -30.812 13.727 -1.759 1 98.19 526 ARG A O 1
ATOM 3999 N N . ALA A 1 527 ? -32.25 12.188 -1 1 98.06 527 ALA A N 1
ATOM 4000 C CA . ALA A 1 527 ? -32.125 12.68 0.369 1 98.06 527 ALA A CA 1
ATOM 4001 C C . ALA A 1 527 ? -30.672 12.539 0.866 1 98.06 527 ALA A C 1
ATOM 4003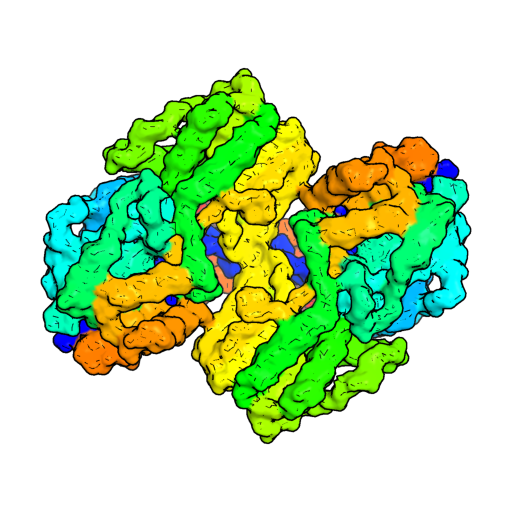 O O . ALA A 1 527 ? -30.125 13.461 1.479 1 98.06 527 ALA A O 1
ATOM 4004 N N . ALA A 1 528 ? -30.078 11.406 0.617 1 98.06 528 ALA A N 1
ATOM 4005 C CA . ALA A 1 528 ? -28.703 11.172 1.045 1 98.06 528 ALA A CA 1
ATOM 4006 C C . ALA A 1 528 ? -27.75 12.172 0.398 1 98.06 528 ALA A C 1
ATOM 4008 O O . ALA A 1 528 ? -26.844 12.711 1.062 1 98.06 528 ALA A O 1
ATOM 4009 N N . VAL A 1 529 ? -27.922 12.445 -0.881 1 97.75 529 VAL A N 1
ATOM 4010 C CA . VAL A 1 529 ? -27.078 13.383 -1.611 1 97.75 529 VAL A CA 1
ATOM 4011 C C . VAL A 1 529 ? -27.203 14.773 -0.997 1 97.75 529 VAL A C 1
ATOM 4013 O O . VAL A 1 529 ? -26.203 15.477 -0.827 1 97.75 529 VAL A O 1
ATOM 4016 N N . ARG A 1 530 ? -28.375 15.133 -0.624 1 97.12 530 ARG A N 1
ATOM 4017 C CA . ARG A 1 530 ? -28.625 16.453 -0.039 1 97.12 530 ARG A CA 1
ATOM 4018 C C . ARG A 1 530 ? -27.891 16.594 1.296 1 97.12 530 ARG A C 1
ATOM 4020 O O . ARG A 1 530 ? -27.344 17.656 1.597 1 97.12 530 ARG A O 1
ATOM 4027 N N . PHE A 1 531 ? -27.922 15.547 2.051 1 97.06 531 PHE A N 1
ATOM 4028 C CA . PHE A 1 531 ? -27.359 15.625 3.395 1 97.06 531 PHE A CA 1
ATOM 4029 C C . PHE A 1 531 ? -25.844 15.484 3.355 1 97.06 531 PHE A C 1
ATOM 4031 O O . PHE A 1 531 ? -25.141 16.047 4.195 1 97.06 531 PHE A O 1
ATOM 4038 N N . THR A 1 532 ? -25.312 14.711 2.4 1 96.62 532 THR A N 1
ATOM 4039 C CA . THR A 1 532 ? -23.938 14.258 2.568 1 96.62 532 THR A CA 1
ATOM 4040 C C . THR A 1 532 ? -23.109 14.547 1.318 1 96.62 532 THR A C 1
ATOM 4042 O O . THR A 1 532 ? -21.891 14.5 1.356 1 96.62 532 THR A O 1
ATOM 4045 N N . GLY A 1 533 ? -23.75 14.758 0.162 1 95.75 533 GLY A N 1
ATOM 4046 C CA . GLY A 1 533 ? -23.062 14.883 -1.113 1 95.75 533 GLY A CA 1
ATOM 4047 C C . GLY A 1 533 ? -22.641 13.547 -1.698 1 95.75 533 GLY A C 1
ATOM 4048 O O . GLY A 1 533 ? -22.031 13.492 -2.773 1 95.75 533 GLY A O 1
ATOM 4049 N N . LYS A 1 534 ? -23.031 12.43 -1.047 1 95.88 534 LYS A N 1
ATOM 4050 C CA . LYS A 1 534 ? -22.656 11.094 -1.5 1 95.88 534 LYS A CA 1
ATOM 4051 C C . LYS A 1 534 ? -23.844 10.367 -2.129 1 95.88 534 LYS A C 1
ATOM 4053 O O . LYS A 1 534 ? -24.984 10.727 -1.878 1 95.88 534 LYS A O 1
ATOM 4058 N N . LYS A 1 535 ? -23.547 9.422 -2.914 1 97.19 535 LYS A N 1
ATOM 4059 C CA . LYS A 1 535 ? -24.547 8.586 -3.562 1 97.19 535 LYS A CA 1
ATOM 4060 C C . LYS A 1 535 ? -24.438 7.137 -3.092 1 97.19 535 LYS A C 1
ATOM 4062 O O . LYS A 1 535 ? -23.953 6.273 -3.822 1 97.19 535 LYS A O 1
ATOM 4067 N N . PRO A 1 536 ? -24.969 6.805 -1.955 1 97.94 536 PRO A N 1
ATOM 4068 C CA . PRO A 1 536 ? -24.891 5.449 -1.406 1 97.94 536 PRO A CA 1
ATOM 4069 C C . PRO A 1 536 ? -25.703 4.434 -2.205 1 97.94 536 PRO A C 1
ATOM 4071 O O . PRO A 1 536 ? -26.516 4.816 -3.043 1 97.94 536 PRO A O 1
ATOM 4074 N N . VAL A 1 537 ? -25.344 3.193 -2.002 1 98.19 537 VAL A N 1
ATOM 4075 C CA . VAL A 1 537 ? -26.172 2.111 -2.525 1 98.19 537 VAL A CA 1
ATOM 4076 C C . VAL A 1 537 ? -27.469 2.033 -1.737 1 98.19 537 VAL A C 1
ATOM 4078 O O . VAL A 1 537 ? -27.469 2.105 -0.506 1 98.19 537 VAL A O 1
ATOM 4081 N N . VAL A 1 538 ? -28.609 1.958 -2.439 1 98.69 538 VAL A N 1
ATOM 4082 C CA . VAL A 1 538 ? -29.906 1.892 -1.772 1 98.69 538 VAL A CA 1
ATOM 4083 C C . VAL A 1 538 ? -30.609 0.583 -2.135 1 98.69 538 VAL A C 1
ATOM 4085 O O . VAL A 1 538 ? -30.953 0.359 -3.295 1 98.69 538 VAL A O 1
ATOM 4088 N N . ASP A 1 539 ? -30.797 -0.249 -1.154 1 98.12 539 ASP A N 1
ATOM 4089 C CA . ASP A 1 539 ? -31.578 -1.469 -1.322 1 98.12 539 ASP A CA 1
ATOM 4090 C C . ASP A 1 539 ? -33.031 -1.239 -0.936 1 98.12 539 ASP A C 1
ATOM 4092 O O . ASP A 1 539 ? -33.344 -0.714 0.142 1 98.12 539 ASP A O 1
ATOM 4096 N N . VAL A 1 540 ? -33.938 -1.638 -1.812 1 98.62 540 VAL A N 1
ATOM 4097 C CA . VAL A 1 540 ? -35.375 -1.419 -1.592 1 98.62 540 VAL A CA 1
ATOM 4098 C C . VAL A 1 540 ? -36.062 -2.76 -1.383 1 98.62 540 VAL A C 1
ATOM 4100 O O . VAL A 1 540 ? -35.969 -3.66 -2.219 1 98.62 540 VAL A O 1
ATOM 4103 N N . LEU A 1 541 ? -36.719 -2.91 -0.293 1 98.56 541 LEU A N 1
ATOM 4104 C CA . LEU A 1 541 ? -37.5 -4.098 0.043 1 98.56 541 LEU A CA 1
ATOM 4105 C C . LEU A 1 541 ? -38.969 -3.773 0.116 1 98.56 541 LEU A C 1
ATOM 4107 O O . LEU A 1 541 ? -39.406 -3.014 0.986 1 98.56 541 LEU A O 1
ATOM 4111 N N . ILE A 1 542 ? -39.75 -4.352 -0.798 1 98.19 542 ILE A N 1
ATOM 4112 C CA . ILE A 1 542 ? -41.188 -4.09 -0.866 1 98.19 542 ILE A CA 1
ATOM 4113 C C . ILE A 1 542 ? -41.969 -5.348 -0.474 1 98.19 542 ILE A C 1
ATOM 4115 O O . ILE A 1 542 ? -41.812 -6.398 -1.098 1 98.19 542 ILE A O 1
ATOM 4119 N N . ILE A 1 543 ? -42.719 -5.215 0.542 1 97.25 543 ILE A N 1
ATOM 4120 C CA . ILE A 1 543 ? -43.594 -6.309 0.977 1 97.25 543 ILE A CA 1
ATOM 4121 C C . ILE A 1 543 ? -45 -6.062 0.496 1 97.25 543 ILE A C 1
ATOM 4123 O O . ILE A 1 543 ? -45.656 -5.105 0.926 1 97.25 543 ILE A O 1
ATOM 4127 N N . GLU A 1 544 ? -45.375 -6.867 -0.337 1 93.81 544 GLU A N 1
ATOM 4128 C CA . GLU A 1 544 ? -46.75 -6.785 -0.822 1 93.81 544 GLU A CA 1
ATOM 4129 C C . GLU A 1 544 ? -47.688 -7.676 -0.002 1 93.81 544 GLU A C 1
ATOM 4131 O O . GLU A 1 544 ? -47.344 -8.82 0.308 1 93.81 544 GLU A O 1
ATOM 4136 N N . GLN A 1 545 ? -48.75 -7.016 0.323 1 89.44 545 GLN A N 1
ATOM 4137 C CA . GLN A 1 545 ? -49.719 -7.727 1.15 1 89.44 545 GLN A CA 1
ATOM 4138 C C . GLN A 1 545 ? -51.031 -7.988 0.383 1 89.44 545 GLN A C 1
ATOM 4140 O O . GLN A 1 545 ? -51.375 -7.223 -0.517 1 89.44 545 GLN A O 1
ATOM 4145 N N . MET B 1 1 ? -6.496 24.156 29.594 1 76.38 1 MET B N 1
ATOM 4146 C CA . MET B 1 1 ? -5.117 24.453 29.969 1 76.38 1 MET B CA 1
ATOM 4147 C C . MET B 1 1 ? -4.688 25.812 29.406 1 76.38 1 MET B C 1
ATOM 4149 O O . MET B 1 1 ? -4.781 26.047 28.203 1 76.38 1 MET B O 1
ATOM 4153 N N . THR B 1 2 ? -4.488 26.781 30.188 1 85.81 2 THR B N 1
ATOM 4154 C CA . THR B 1 2 ? -4.027 28.125 29.812 1 85.81 2 THR B CA 1
ATOM 4155 C C . THR B 1 2 ? -2.541 28.281 30.125 1 85.81 2 THR B C 1
ATOM 4157 O O . THR B 1 2 ? -2.115 28.109 31.266 1 85.81 2 THR B O 1
ATOM 4160 N N . PRO B 1 3 ? -1.776 28.484 29.031 1 91.75 3 PRO B N 1
ATOM 4161 C CA . PRO B 1 3 ? -0.35 28.688 29.297 1 91.75 3 PRO B CA 1
ATOM 4162 C C . PRO B 1 3 ? -0.084 29.875 30.219 1 91.75 3 PRO B C 1
ATOM 4164 O O . PRO B 1 3 ? -0.651 30.953 30.031 1 91.75 3 PRO B O 1
ATOM 4167 N N . GLU B 1 4 ? 0.659 29.734 31.172 1 92.69 4 GLU B N 1
ATOM 4168 C CA . GLU B 1 4 ? 1.009 30.797 32.094 1 92.69 4 GLU B CA 1
ATOM 4169 C C . GLU B 1 4 ? 2.357 31.422 31.75 1 92.69 4 GLU B C 1
ATOM 4171 O O . GLU B 1 4 ? 2.615 31.734 30.594 1 92.69 4 GLU B O 1
ATOM 4176 N N . ASN B 1 5 ? 3.152 31.766 32.781 1 95.31 5 ASN B N 1
ATOM 4177 C CA . ASN B 1 5 ? 4.504 32.281 32.562 1 95.31 5 ASN B CA 1
ATOM 4178 C C . ASN B 1 5 ? 5.457 31.156 32.125 1 95.31 5 ASN B C 1
ATOM 4180 O O . ASN B 1 5 ? 6.414 30.844 32.844 1 95.31 5 ASN B O 1
ATOM 4184 N N . GLU B 1 6 ? 5.164 30.594 30.938 1 97.62 6 GLU B N 1
ATOM 4185 C CA . GLU B 1 6 ? 5.871 29.453 30.375 1 97.62 6 GLU B CA 1
ATOM 4186 C C . GLU B 1 6 ? 5.77 29.422 28.859 1 97.62 6 GLU B C 1
ATOM 4188 O O . GLU B 1 6 ? 5.105 30.266 28.266 1 97.62 6 GLU B O 1
ATOM 4193 N N . LEU B 1 7 ? 6.59 28.672 28.312 1 98.62 7 LEU B N 1
ATOM 4194 C CA . LEU B 1 7 ? 6.531 28.391 26.891 1 98.62 7 LEU B CA 1
ATOM 4195 C C . LEU B 1 7 ? 6.176 26.922 26.641 1 98.62 7 LEU B C 1
ATOM 4197 O O . LEU B 1 7 ? 6.91 26.031 27.062 1 98.62 7 LEU B O 1
ATOM 4201 N N . LEU B 1 8 ? 5 26.734 26.031 1 98.62 8 LEU B N 1
ATOM 4202 C CA . LEU B 1 8 ? 4.496 25.391 25.766 1 98.62 8 LEU B CA 1
ATOM 4203 C C . LEU B 1 8 ? 4.547 25.078 24.281 1 98.62 8 LEU B C 1
ATOM 4205 O O . LEU B 1 8 ? 4.402 25.969 23.438 1 98.62 8 LEU B O 1
ATOM 4209 N N . PHE B 1 9 ? 4.785 23.844 23.969 1 98.75 9 PHE B N 1
ATOM 4210 C CA . PHE B 1 9 ? 4.668 23.297 22.625 1 98.75 9 PHE B CA 1
ATOM 4211 C C . PHE B 1 9 ? 3.641 22.172 22.594 1 98.75 9 PHE B C 1
ATOM 4213 O O . PHE B 1 9 ? 3.613 21.312 23.484 1 98.75 9 PHE B O 1
ATOM 4220 N N . LEU B 1 10 ? 2.811 22.203 21.578 1 98.62 10 LEU B N 1
ATOM 4221 C CA . LEU B 1 10 ? 1.793 21.172 21.406 1 98.62 10 LEU B CA 1
ATOM 4222 C C . LEU B 1 10 ? 1.543 20.906 19.922 1 98.62 10 LEU B C 1
ATOM 4224 O O . LEU B 1 10 ? 1.168 21.828 19.188 1 98.62 10 LEU B O 1
ATOM 4228 N N . ALA B 1 11 ? 1.783 19.703 19.484 1 98.69 11 ALA B N 1
ATOM 4229 C CA . ALA B 1 11 ? 1.413 19.312 18.125 1 98.69 11 ALA B CA 1
ATOM 4230 C C . ALA B 1 11 ? 0.04 18.656 18.094 1 98.69 11 ALA B C 1
ATOM 4232 O O . ALA B 1 11 ? -0.245 17.766 18.906 1 98.69 11 ALA B O 1
ATOM 4233 N N . LEU B 1 12 ? -0.813 19.062 17.203 1 98.5 12 LEU B N 1
ATOM 4234 C CA . LEU B 1 12 ? -2.105 18.406 17 1 98.5 12 LEU B CA 1
ATOM 4235 C C . LEU B 1 12 ? -2.09 17.562 15.727 1 98.5 12 LEU B C 1
ATOM 4237 O O . LEU B 1 12 ? -3.02 16.797 15.477 1 98.5 12 LEU B O 1
ATOM 4241 N N . GLY B 1 13 ? -1.045 17.734 14.961 1 98.06 13 GLY B N 1
ATOM 4242 C CA . GLY B 1 13 ? -0.793 16.984 13.742 1 98.06 13 GLY B CA 1
ATOM 4243 C C . GLY B 1 13 ? 0.656 17.031 13.297 1 98.06 13 GLY B C 1
ATOM 4244 O O . GLY B 1 13 ? 1.344 18.031 13.516 1 98.06 13 GLY B O 1
ATOM 4245 N N . GLY B 1 14 ? 1.104 15.977 12.609 1 97.56 14 GLY B N 1
ATOM 4246 C CA . GLY B 1 14 ? 2.426 15.969 12 1 97.56 14 GLY B CA 1
ATOM 4247 C C . GLY B 1 14 ? 3.49 15.383 12.914 1 97.56 14 GLY B C 1
ATOM 4248 O O . GLY B 1 14 ? 4.629 15.18 12.492 1 97.56 14 GLY B O 1
ATOM 4249 N N . SER B 1 15 ? 3.227 15.164 14.164 1 97.94 15 SER B N 1
ATOM 4250 C CA . SER B 1 15 ? 4.148 14.523 15.094 1 97.94 15 SER B CA 1
ATOM 4251 C C . SER B 1 15 ? 3.727 13.086 15.391 1 97.94 15 SER B C 1
ATOM 4253 O O . SER B 1 15 ? 2.699 12.852 16.031 1 97.94 15 SER B O 1
ATOM 4255 N N . GLY B 1 16 ? 4.551 12.188 15.039 1 96.06 16 GLY B N 1
ATOM 4256 C CA . GLY B 1 16 ? 4.199 10.773 15.07 1 96.06 16 GLY B CA 1
ATOM 4257 C C . GLY B 1 16 ? 3.639 10.273 13.75 1 96.06 16 GLY B C 1
ATOM 4258 O O . GLY B 1 16 ? 3.229 9.117 13.648 1 96.06 16 GLY B O 1
ATOM 4259 N N . GLU B 1 17 ? 3.629 11.156 12.773 1 94.62 17 GLU B N 1
ATOM 4260 C CA . GLU B 1 17 ? 3.148 10.875 11.422 1 94.62 17 GLU B CA 1
ATOM 4261 C C . GLU B 1 17 ? 3.719 11.867 10.414 1 94.62 17 GLU B C 1
ATOM 4263 O O . GLU B 1 17 ? 4.254 12.914 10.797 1 94.62 17 GLU B O 1
ATOM 4268 N N . ILE B 1 18 ? 3.691 11.531 9.18 1 93.25 18 ILE B N 1
ATOM 4269 C CA . ILE B 1 18 ? 4.113 12.438 8.117 1 93.25 18 ILE B CA 1
ATOM 4270 C C . ILE B 1 18 ? 2.889 13.078 7.469 1 93.25 18 ILE B C 1
ATOM 4272 O O . ILE B 1 18 ? 1.974 12.383 7.031 1 93.25 18 ILE B O 1
ATOM 4276 N N . GLY B 1 19 ? 2.906 14.367 7.484 1 92.88 19 GLY B N 1
ATOM 4277 C CA . GLY B 1 19 ? 1.789 15.133 6.957 1 92.88 19 GLY B CA 1
ATOM 4278 C C . GLY B 1 19 ? 0.844 15.633 8.031 1 92.88 19 GLY B C 1
ATOM 4279 O O . GLY B 1 19 ? 1.078 15.414 9.219 1 92.88 19 GLY B O 1
ATOM 4280 N N . MET B 1 20 ? -0.108 16.5 7.699 1 96.88 20 MET B N 1
ATOM 4281 C CA . MET B 1 20 ? -1.132 17.031 8.594 1 96.88 20 MET B CA 1
ATOM 4282 C C . MET B 1 20 ? -0.506 17.875 9.695 1 96.88 20 MET B C 1
ATOM 4284 O O . MET B 1 20 ? -0.833 17.719 10.875 1 96.88 20 MET B O 1
ATOM 4288 N N . ASN B 1 21 ? 0.435 18.688 9.336 1 98.5 21 ASN B N 1
ATOM 4289 C CA . ASN B 1 21 ? 1.204 19.438 10.32 1 98.5 21 ASN B CA 1
ATOM 4290 C C . ASN B 1 21 ? 0.37 20.547 10.953 1 98.5 21 ASN B C 1
ATOM 4292 O O . ASN B 1 21 ? -0.209 21.375 10.25 1 98.5 21 ASN B O 1
ATOM 4296 N N . VAL B 1 22 ? 0.239 20.531 12.227 1 98.81 22 VAL B N 1
ATOM 4297 C CA . VAL B 1 22 ? -0.362 21.562 13.07 1 98.81 22 VAL B CA 1
ATOM 4298 C C . VAL B 1 22 ? 0.395 21.656 14.391 1 98.81 22 VAL B C 1
ATOM 4300 O O . VAL B 1 22 ? 0.329 20.734 15.219 1 98.81 22 VAL B O 1
ATOM 4303 N N . ASN B 1 23 ? 1.079 22.75 14.617 1 98.88 23 ASN B N 1
ATOM 4304 C CA . ASN B 1 23 ? 1.845 22.969 15.844 1 98.88 23 ASN B CA 1
ATOM 4305 C C . ASN B 1 23 ? 1.384 24.219 16.594 1 98.88 23 ASN B C 1
ATOM 4307 O O . ASN B 1 23 ? 1.111 25.234 15.969 1 98.88 23 ASN B O 1
ATOM 4311 N N . LEU B 1 24 ? 1.241 24.094 17.906 1 98.81 24 LEU B N 1
ATOM 4312 C CA . LEU B 1 24 ? 0.817 25.219 18.75 1 98.81 24 LEU B CA 1
ATOM 4313 C C . LEU B 1 24 ? 1.918 25.609 19.719 1 98.81 24 LEU B C 1
ATOM 4315 O O . LEU B 1 24 ? 2.607 24.734 20.266 1 98.81 24 LEU B O 1
ATOM 4319 N N . TYR B 1 25 ? 2.107 26.906 19.891 1 98.88 25 TYR B N 1
ATOM 4320 C CA . TYR B 1 25 ? 2.965 27.484 20.922 1 98.88 25 TYR B CA 1
ATOM 4321 C C . TYR B 1 25 ? 2.148 28.312 21.922 1 98.88 25 TYR B C 1
ATOM 4323 O O . TYR B 1 25 ? 1.39 29.203 21.531 1 98.88 25 TYR B O 1
ATOM 4331 N N . GLY B 1 26 ? 2.252 27.969 23.172 1 98.56 26 GLY B N 1
ATOM 4332 C CA . GLY B 1 26 ? 1.523 28.656 24.234 1 98.56 26 GLY B CA 1
ATOM 4333 C C . GLY B 1 26 ? 2.416 29.5 25.109 1 98.56 26 GLY B C 1
ATOM 4334 O O . GLY B 1 26 ? 3.492 29.062 25.531 1 98.56 26 GLY B O 1
ATOM 4335 N N . CYS B 1 27 ? 2.023 30.703 25.328 1 98.5 27 CYS B N 1
ATOM 4336 C CA . CYS B 1 27 ? 2.777 31.625 26.172 1 98.5 27 CYS B CA 1
ATOM 4337 C C . CYS B 1 27 ? 1.871 32.719 26.719 1 98.5 27 CYS B C 1
ATOM 4339 O O . CYS B 1 27 ? 1.165 33.406 25.969 1 98.5 27 CYS B O 1
ATOM 4341 N N . GLN B 1 28 ? 1.851 32.906 28.062 1 97.75 28 GLN B N 1
ATOM 4342 C CA . GLN B 1 28 ? 1.158 34 28.734 1 97.75 28 GLN B CA 1
ATOM 4343 C C . GLN B 1 28 ? -0.315 34.031 28.344 1 97.75 28 GLN B C 1
ATOM 4345 O O . GLN B 1 28 ? -0.827 35.094 27.953 1 97.75 28 GLN B O 1
ATOM 4350 N N . GLY B 1 29 ? -0.923 32.906 28.328 1 97.31 29 GLY B N 1
ATOM 4351 C CA . GLY B 1 29 ? -2.359 32.781 28.141 1 97.31 29 GLY B CA 1
ATOM 4352 C C . GLY B 1 29 ? -2.77 32.781 26.672 1 97.31 29 GLY B C 1
ATOM 4353 O O . GLY B 1 29 ? -3.957 32.688 26.359 1 97.31 29 GLY B O 1
ATOM 4354 N N . LYS B 1 30 ? -1.791 32.875 25.766 1 98.38 30 LYS B N 1
ATOM 4355 C CA . LYS B 1 30 ? -2.102 32.969 24.328 1 98.38 30 LYS B CA 1
ATOM 4356 C C . LYS B 1 30 ? -1.475 31.812 23.562 1 98.38 30 LYS B C 1
ATOM 4358 O O . LYS B 1 30 ? -0.545 31.172 24.047 1 98.38 30 LYS B O 1
ATOM 4363 N N . TRP B 1 31 ? -2.068 31.547 22.406 1 98.62 31 TRP B N 1
ATOM 4364 C CA . TRP B 1 31 ? -1.585 30.469 21.547 1 98.62 31 TRP B CA 1
ATOM 4365 C C . TRP B 1 31 ? -1.273 30.984 20.141 1 98.62 31 TRP B C 1
ATOM 4367 O O . TRP B 1 31 ? -1.947 31.891 19.656 1 98.62 31 TRP B O 1
ATOM 4377 N N . LEU B 1 32 ? -0.251 30.469 19.547 1 98.75 32 LEU B N 1
ATOM 4378 C CA . LEU B 1 32 ? 0.144 30.656 18.156 1 98.75 32 LEU B CA 1
ATOM 4379 C C . LEU B 1 32 ? 0.147 29.312 17.422 1 98.75 32 LEU B C 1
ATOM 4381 O O . LEU B 1 32 ? 0.674 28.328 17.922 1 98.75 32 LEU B O 1
ATOM 4385 N N . MET B 1 33 ? -0.498 29.281 16.281 1 98.81 33 MET B N 1
ATOM 4386 C CA . MET B 1 33 ? -0.504 28.062 15.484 1 98.81 33 MET B CA 1
ATOM 4387 C C . MET B 1 33 ? 0.459 28.172 14.312 1 98.81 33 MET B C 1
ATOM 4389 O O . MET B 1 33 ? 0.528 29.219 13.656 1 98.81 33 MET B O 1
ATOM 4393 N N . VAL B 1 34 ? 1.265 27.188 14.094 1 98.88 34 VAL B N 1
ATOM 4394 C CA . VAL B 1 34 ? 2.137 27.109 12.93 1 98.88 34 VAL B CA 1
ATOM 4395 C C . VAL B 1 34 ? 1.669 25.969 12.008 1 98.88 34 VAL B C 1
ATOM 4397 O O . VAL B 1 34 ? 1.716 24.797 12.383 1 98.88 34 VAL B O 1
ATOM 4400 N N . ASP B 1 35 ? 1.219 26.297 10.781 1 98.81 35 ASP B N 1
ATOM 4401 C CA . ASP B 1 35 ? 0.761 25.406 9.727 1 98.81 35 ASP B CA 1
ATOM 4402 C C . ASP B 1 35 ? -0.574 24.766 10.086 1 98.81 35 ASP B C 1
ATOM 4404 O O . ASP B 1 35 ? -0.979 24.766 11.25 1 98.81 35 ASP B O 1
ATOM 4408 N N . CYS B 1 36 ? -1.261 24.312 9.188 1 98.75 36 CYS B N 1
ATOM 4409 C CA . CYS B 1 36 ? -2.547 23.625 9.258 1 98.75 36 CYS B CA 1
ATOM 4410 C C . CYS B 1 36 ? -2.793 22.812 7.988 1 98.75 36 CYS B C 1
ATOM 4412 O O . CYS B 1 36 ? -3.467 23.281 7.07 1 98.75 36 CYS B O 1
ATOM 4414 N N . GLY B 1 37 ? -2.24 21.625 8.023 1 98.38 37 GLY B N 1
ATOM 4415 C CA . GLY B 1 37 ? -2.197 20.859 6.785 1 98.38 37 GLY B CA 1
ATOM 4416 C C . GLY B 1 37 ? -3.068 19.625 6.82 1 98.38 37 GLY B C 1
ATOM 4417 O O . GLY B 1 37 ? -3.752 19.375 7.812 1 98.38 37 GLY B O 1
ATOM 4418 N N . ILE B 1 38 ? -3.16 18.891 5.703 1 97.56 38 ILE B N 1
ATOM 4419 C CA . ILE B 1 38 ? -3.941 17.672 5.551 1 97.56 38 ILE B CA 1
ATOM 4420 C C . ILE B 1 38 ? -3.01 16.5 5.262 1 97.56 38 ILE B C 1
ATOM 4422 O O . ILE B 1 38 ? -1.8 16.672 5.109 1 97.56 38 ILE B O 1
ATOM 4426 N N . THR B 1 39 ? -3.467 15.336 5.316 1 94.38 39 THR B N 1
ATOM 4427 C CA . THR B 1 39 ? -2.91 14.148 4.68 1 94.38 39 THR B CA 1
ATOM 4428 C C . THR B 1 39 ? -3.947 13.477 3.787 1 94.38 39 THR B C 1
ATOM 4430 O O . THR B 1 39 ? -5.137 13.797 3.857 1 94.38 39 THR B O 1
ATOM 4433 N N . PHE B 1 40 ? -3.541 12.719 2.885 1 86.94 40 PHE B N 1
ATOM 4434 C CA . PHE B 1 40 ? -4.449 12.125 1.91 1 86.94 40 PHE B CA 1
ATOM 4435 C C . PHE B 1 40 ? -4.934 10.766 2.385 1 86.94 40 PHE B C 1
ATOM 4437 O O . PHE B 1 40 ? -4.254 10.094 3.166 1 86.94 40 PHE B O 1
ATOM 4444 N N . GLY B 1 41 ? -6.094 10.453 1.832 1 82.88 41 GLY B N 1
ATOM 4445 C CA . GLY B 1 41 ? -6.723 9.195 2.201 1 82.88 41 GLY B CA 1
ATOM 4446 C C . GLY B 1 41 ? -5.879 7.98 1.863 1 82.88 41 GLY B C 1
ATOM 4447 O O . GLY B 1 41 ? -4.949 8.07 1.057 1 82.88 41 GLY B O 1
ATOM 4448 N N . SER B 1 42 ? -6.109 6.828 2.609 1 83 42 SER B N 1
ATOM 4449 C CA . SER B 1 42 ? -5.504 5.52 2.387 1 83 42 SER B CA 1
ATOM 4450 C C . SER B 1 42 ? -6.562 4.422 2.326 1 83 42 SER B C 1
ATOM 4452 O O . SER B 1 42 ? -7.738 4.672 2.607 1 83 42 SER B O 1
ATOM 4454 N N . PRO B 1 43 ? -6.125 3.285 1.92 1 83.12 43 PRO B N 1
ATOM 4455 C CA . PRO B 1 43 ? -7.094 2.186 1.874 1 83.12 43 PRO B CA 1
ATOM 4456 C C . PRO B 1 43 ? -7.742 1.914 3.229 1 83.12 43 PRO B C 1
ATOM 4458 O O . PRO B 1 43 ? -8.82 1.313 3.291 1 83.12 43 PRO B O 1
ATOM 4461 N N . ASP B 1 44 ? -7.203 2.422 4.238 1 87.69 44 ASP B N 1
ATOM 4462 C CA . ASP B 1 44 ? -7.75 2.232 5.578 1 87.69 44 ASP B CA 1
ATOM 4463 C C . ASP B 1 44 ? -8.992 3.092 5.789 1 87.69 44 ASP B C 1
ATOM 4465 O O . ASP B 1 44 ? -9.75 2.871 6.734 1 87.69 44 ASP B O 1
ATOM 4469 N N . TYR B 1 45 ? -9.117 4.113 4.984 1 92.75 45 TYR B N 1
ATOM 4470 C CA . TYR B 1 45 ? -10.281 4.996 5.043 1 92.75 45 TYR B CA 1
ATOM 4471 C C . TYR B 1 45 ? -11.062 4.953 3.736 1 92.75 45 TYR B C 1
ATOM 4473 O O . TYR B 1 45 ? -10.984 5.879 2.928 1 92.75 45 TYR B O 1
ATOM 4481 N N . PRO B 1 46 ? -11.859 3.893 3.605 1 92.75 46 PRO B N 1
ATOM 4482 C CA . PRO B 1 46 ? -12.555 3.729 2.328 1 92.75 46 PRO B CA 1
ATOM 4483 C C . PRO B 1 46 ? -13.484 4.895 2.006 1 92.75 46 PRO B C 1
ATOM 4485 O O . PRO B 1 46 ? -14.312 5.277 2.838 1 92.75 46 PRO B O 1
ATOM 4488 N N . GLY B 1 47 ? -13.312 5.441 0.825 1 92.19 47 GLY B N 1
ATOM 4489 C CA . GLY B 1 47 ? -14.203 6.469 0.319 1 92.19 47 GLY B CA 1
ATOM 4490 C C . GLY B 1 47 ? -13.781 7.875 0.703 1 92.19 47 GLY B C 1
ATOM 4491 O O . GLY B 1 47 ? -14.477 8.844 0.395 1 92.19 47 GLY B O 1
ATOM 4492 N N . ILE B 1 48 ? -12.578 7.984 1.335 1 93.31 48 ILE B N 1
ATOM 4493 C CA . ILE B 1 48 ? -12.156 9.273 1.883 1 93.31 48 ILE B CA 1
ATOM 4494 C C . ILE B 1 48 ? -11.055 9.867 1.012 1 93.31 48 ILE B C 1
ATOM 4496 O O . ILE B 1 48 ? -10.148 9.156 0.578 1 93.31 48 ILE B O 1
ATOM 4500 N N . ASP B 1 49 ? -11.133 11.133 0.807 1 85.12 49 ASP B N 1
ATOM 4501 C CA . ASP B 1 49 ? -10.125 11.781 -0.029 1 85.12 49 ASP B CA 1
ATOM 4502 C C . ASP B 1 49 ? -9.031 12.414 0.824 1 85.12 49 ASP B C 1
ATOM 4504 O O . ASP B 1 49 ? -7.84 12.266 0.532 1 85.12 49 ASP B O 1
ATOM 4508 N N . VAL B 1 50 ? -9.469 13.156 1.883 1 94.19 50 VAL B N 1
ATOM 4509 C CA . VAL B 1 50 ? -8.477 13.867 2.684 1 94.19 50 VAL B CA 1
ATOM 4510 C C . VAL B 1 50 ? -8.758 13.656 4.168 1 94.19 50 VAL B C 1
ATOM 4512 O O . VAL B 1 50 ? -9.898 13.391 4.555 1 94.19 50 VAL B O 1
ATOM 4515 N N . ILE B 1 51 ? -7.746 13.719 4.883 1 96.38 51 ILE B N 1
ATOM 4516 C CA . ILE B 1 51 ? -7.793 13.602 6.336 1 96.38 51 ILE B CA 1
ATOM 4517 C C . ILE B 1 51 ? -7.309 14.906 6.973 1 96.38 51 ILE B C 1
ATOM 4519 O O . ILE B 1 51 ? -6.293 15.461 6.555 1 96.38 51 ILE B O 1
ATOM 4523 N N . LEU B 1 52 ? -8.031 15.43 7.91 1 97.81 52 LEU B N 1
ATOM 4524 C CA . LEU B 1 52 ? -7.762 16.688 8.586 1 97.81 52 LEU B CA 1
ATOM 4525 C C . LEU B 1 52 ? -7.395 16.453 10.047 1 97.81 52 LEU B C 1
ATOM 4527 O O . LEU B 1 52 ? -7.781 15.438 10.633 1 97.81 52 LEU B O 1
ATOM 4531 N N . PRO B 1 53 ? -6.621 17.359 10.625 1 98 53 PRO B N 1
ATOM 4532 C CA . PRO B 1 53 ? -6.371 17.266 12.062 1 98 53 PRO B CA 1
ATOM 4533 C C . PRO B 1 53 ? -7.59 17.656 12.898 1 98 53 PRO B C 1
ATOM 4535 O O . PRO B 1 53 ? -8.352 18.547 12.5 1 98 53 PRO B O 1
ATOM 4538 N N . ASP B 1 54 ? -7.848 16.969 14 1 97.62 54 ASP B N 1
ATOM 4539 C CA . ASP B 1 54 ? -8.844 17.391 14.984 1 97.62 54 ASP B CA 1
ATOM 4540 C C . ASP B 1 54 ? -8.328 18.547 15.836 1 97.62 54 ASP B C 1
ATOM 4542 O O . ASP B 1 54 ? -7.387 18.375 16.609 1 97.62 54 ASP B O 1
ATOM 4546 N N . LEU B 1 55 ? -8.984 19.719 15.734 1 98 55 LEU B N 1
ATOM 4547 C CA . LEU B 1 55 ? -8.508 20.922 16.391 1 98 55 LEU B CA 1
ATOM 4548 C C . LEU B 1 55 ? -9.328 21.219 17.641 1 98 55 LEU B C 1
ATOM 4550 O O . LEU B 1 55 ? -9.391 22.359 18.094 1 98 55 LEU B O 1
ATOM 4554 N N . GLN B 1 56 ? -9.969 20.203 18.188 1 96.31 56 GLN B N 1
ATOM 4555 C CA . GLN B 1 56 ? -10.867 20.375 19.312 1 96.31 56 GLN B CA 1
ATOM 4556 C C . GLN B 1 56 ? -10.18 21.156 20.438 1 96.31 56 GLN B C 1
ATOM 4558 O O . GLN B 1 56 ? -10.781 22.047 21.047 1 96.31 56 GLN B O 1
ATOM 4563 N N . PHE B 1 57 ? -8.93 20.875 20.75 1 97.56 57 PHE B N 1
ATOM 4564 C CA . PHE B 1 57 ? -8.195 21.5 21.844 1 97.56 57 PHE B CA 1
ATOM 4565 C C . PHE B 1 57 ? -8.195 23.031 21.688 1 97.56 57 PHE B C 1
ATOM 4567 O O . PHE B 1 57 ? -8.531 23.75 22.625 1 97.56 57 PHE B O 1
ATOM 4574 N N . ILE B 1 58 ? -7.816 23.516 20.5 1 97.75 58 ILE B N 1
ATOM 4575 C CA . ILE B 1 58 ? -7.637 24.938 20.312 1 97.75 58 ILE B CA 1
ATOM 4576 C C . ILE B 1 58 ? -8.984 25.609 20.031 1 97.75 58 ILE B C 1
ATOM 4578 O O . ILE B 1 58 ? -9.18 26.781 20.344 1 97.75 58 ILE B O 1
ATOM 4582 N N . GLU B 1 59 ? -9.898 24.844 19.453 1 96.44 59 GLU B N 1
ATOM 4583 C CA . GLU B 1 59 ? -11.242 25.359 19.25 1 96.44 59 GLU B CA 1
ATOM 4584 C C . GLU B 1 59 ? -11.906 25.734 20.578 1 96.44 59 GLU B C 1
ATOM 4586 O O . GLU B 1 59 ? -12.68 26.688 20.641 1 96.44 59 GLU B O 1
ATOM 4591 N N . GLU B 1 60 ? -11.625 24.984 21.562 1 95.69 60 GLU B N 1
ATOM 4592 C CA . GLU B 1 60 ? -12.156 25.266 22.891 1 95.69 60 GLU B CA 1
ATOM 4593 C C . GLU B 1 60 ? -11.477 26.5 23.5 1 95.69 60 GLU B C 1
ATOM 4595 O O . GLU B 1 60 ? -11.922 27.016 24.531 1 95.69 60 GLU B O 1
ATOM 4600 N N . ARG B 1 61 ? -10.461 26.953 22.875 1 95.94 61 ARG B N 1
ATOM 4601 C CA . ARG B 1 61 ? -9.68 28.094 23.344 1 95.94 61 ARG B CA 1
ATOM 4602 C C . ARG B 1 61 ? -9.523 29.141 22.25 1 95.94 61 ARG B C 1
ATOM 4604 O O . ARG B 1 61 ? -8.461 29.75 22.109 1 95.94 61 ARG B O 1
ATOM 4611 N N . ILE B 1 62 ? -10.484 29.25 21.484 1 95.56 62 ILE B N 1
ATOM 4612 C CA . ILE B 1 62 ? -10.398 30 20.219 1 95.56 62 ILE B CA 1
ATOM 4613 C C . ILE B 1 62 ? -10.094 31.469 20.516 1 95.56 62 ILE B C 1
ATOM 4615 O O . ILE B 1 62 ? -9.398 32.125 19.75 1 95.56 62 ILE B O 1
ATOM 4619 N N . ASP B 1 63 ? -10.547 32.031 21.672 1 96.44 63 ASP B N 1
ATOM 4620 C CA . ASP B 1 63 ? -10.336 33.406 22.031 1 96.44 63 ASP B CA 1
ATOM 4621 C C . ASP B 1 63 ? -8.867 33.688 22.359 1 96.44 63 ASP B C 1
ATOM 4623 O O . ASP B 1 63 ? -8.43 34.844 22.375 1 96.44 63 ASP B O 1
ATOM 4627 N N . ASP B 1 64 ? -8.188 32.594 22.594 1 97.75 64 ASP B N 1
ATOM 4628 C CA . ASP B 1 64 ? -6.789 32.75 22.984 1 97.75 64 ASP B CA 1
ATOM 4629 C C . ASP B 1 64 ? -5.855 32.469 21.812 1 97.75 64 ASP B C 1
ATOM 4631 O O . ASP B 1 64 ? -4.641 32.656 21.922 1 97.75 64 ASP B O 1
ATOM 4635 N N . LEU B 1 65 ? -6.363 32.031 20.719 1 98.44 65 LEU B N 1
ATOM 4636 C CA . LEU B 1 65 ? -5.559 31.859 19.516 1 98.44 65 LEU B CA 1
ATOM 4637 C C . LEU B 1 65 ? -5.355 33.188 18.781 1 98.44 65 LEU B C 1
ATOM 4639 O O . LEU B 1 65 ? -6.324 33.844 18.422 1 98.44 65 LEU B O 1
ATOM 4643 N N . LEU B 1 66 ? -4.102 33.531 18.531 1 98.5 66 LEU B N 1
ATOM 4644 C CA . LEU B 1 66 ? -3.809 34.875 18.031 1 98.5 66 LEU B CA 1
ATOM 4645 C C . LEU B 1 66 ? -3.725 34.875 16.5 1 98.5 66 LEU B C 1
ATOM 4647 O O . LEU B 1 66 ? -3.992 35.875 15.867 1 98.5 66 LEU B O 1
ATOM 4651 N N . GLY B 1 67 ? -3.291 33.719 15.938 1 98.56 67 GLY B N 1
ATOM 4652 C CA . GLY B 1 67 ? -3.105 33.625 14.492 1 98.56 67 GLY B CA 1
ATOM 4653 C C . GLY B 1 67 ? -2.455 32.344 14.055 1 98.56 67 GLY B C 1
ATOM 4654 O O . GLY B 1 67 ? -2.068 31.516 14.891 1 98.56 67 GLY B O 1
ATOM 4655 N N . ILE B 1 68 ? -2.445 32.125 12.75 1 98.81 68 ILE B N 1
ATOM 4656 C CA . ILE B 1 68 ? -1.807 30.969 12.125 1 98.81 68 ILE B CA 1
ATOM 4657 C C . ILE B 1 68 ? -0.68 31.438 11.211 1 98.81 68 ILE B C 1
ATOM 4659 O O . ILE B 1 68 ? -0.911 32.219 10.273 1 98.81 68 ILE B O 1
ATOM 4663 N N . VAL B 1 69 ? 0.511 31.031 11.5 1 98.56 69 VAL B N 1
ATOM 4664 C CA . VAL B 1 69 ? 1.677 31.312 10.672 1 98.56 69 VAL B CA 1
ATOM 4665 C C . VAL B 1 69 ? 1.988 30.109 9.781 1 98.56 69 VAL B C 1
ATOM 4667 O O . VAL B 1 69 ? 2.078 28.984 10.266 1 98.56 69 VAL B O 1
ATOM 4670 N N . LEU B 1 70 ? 2.113 30.344 8.445 1 98.5 70 LEU B N 1
ATOM 4671 C CA . LEU B 1 70 ? 2.305 29.25 7.496 1 98.5 70 LEU B CA 1
ATOM 4672 C C . LEU B 1 70 ? 3.74 29.219 6.984 1 98.5 70 LEU B C 1
ATOM 4674 O O . LEU B 1 70 ? 4.223 30.219 6.422 1 98.5 70 LEU B O 1
ATOM 4678 N N . THR B 1 71 ? 4.406 28.078 7.121 1 97.81 71 THR B N 1
ATOM 4679 C CA . THR B 1 71 ? 5.816 27.938 6.77 1 97.81 71 THR B CA 1
ATOM 4680 C C . THR B 1 71 ? 5.988 27.906 5.254 1 97.81 71 THR B C 1
ATOM 4682 O O . THR B 1 71 ? 6.898 28.531 4.707 1 97.81 71 THR B O 1
ATOM 4685 N N . HIS B 1 72 ? 5.156 27.094 4.578 1 96.5 72 HIS B N 1
ATOM 4686 C CA . HIS B 1 72 ? 5.258 26.984 3.127 1 96.5 72 HIS B CA 1
ATOM 4687 C C . HIS B 1 72 ? 3.994 26.375 2.529 1 96.5 72 HIS B C 1
ATOM 4689 O O . HIS B 1 72 ? 3.051 26.062 3.256 1 96.5 72 HIS B O 1
ATOM 4695 N N . GLY B 1 73 ? 4.004 26.25 1.248 1 96.88 73 GLY B N 1
ATOM 4696 C CA . GLY B 1 73 ? 2.752 26.094 0.522 1 96.88 73 GLY B CA 1
ATOM 4697 C C . GLY B 1 73 ? 2.375 24.641 0.299 1 96.88 73 GLY B C 1
ATOM 4698 O O . GLY B 1 73 ? 1.359 24.359 -0.335 1 96.88 73 GLY B O 1
ATOM 4699 N N . HIS B 1 74 ? 3.078 23.656 0.831 1 96.38 74 HIS B N 1
ATOM 4700 C CA . HIS B 1 74 ? 2.713 22.266 0.635 1 96.38 74 HIS B CA 1
ATOM 4701 C C . HIS B 1 74 ? 1.387 21.938 1.316 1 96.38 74 HIS B C 1
ATOM 4703 O O . HIS B 1 74 ? 1.064 22.516 2.359 1 96.38 74 HIS B O 1
ATOM 4709 N N . GLU B 1 75 ? 0.682 20.953 0.781 1 95.62 75 GLU B N 1
ATOM 4710 C CA . GLU B 1 75 ? -0.654 20.578 1.239 1 95.62 75 GLU B CA 1
ATOM 4711 C C . GLU B 1 75 ? -0.632 20.125 2.695 1 95.62 75 GLU B C 1
ATOM 4713 O O . GLU B 1 75 ? -1.582 20.375 3.443 1 95.62 75 GLU B O 1
ATOM 4718 N N . ASP B 1 76 ? 0.387 19.438 3.055 1 97.06 76 ASP B N 1
ATOM 4719 C CA . ASP B 1 76 ? 0.454 18.922 4.422 1 97.06 76 ASP B CA 1
ATOM 4720 C C . ASP B 1 76 ? 0.786 20.047 5.406 1 97.06 76 ASP B C 1
ATOM 4722 O O . ASP B 1 76 ? 0.897 19.797 6.613 1 97.06 76 ASP B O 1
ATOM 4726 N N . HIS B 1 77 ? 0.881 21.328 4.949 1 98.44 77 HIS B N 1
ATOM 4727 C CA . HIS B 1 77 ? 1.11 22.484 5.812 1 98.44 77 HIS B CA 1
ATOM 4728 C C . HIS B 1 77 ? -0.014 23.5 5.68 1 98.44 77 HIS B C 1
ATOM 4730 O O . HIS B 1 77 ? -0.246 24.297 6.59 1 98.44 77 HIS B O 1
ATOM 4736 N N . ILE B 1 78 ? -0.767 23.469 4.566 1 98.44 78 ILE B N 1
ATOM 4737 C CA . ILE B 1 78 ? -1.765 24.516 4.387 1 98.44 78 ILE B CA 1
ATOM 4738 C C . ILE B 1 78 ? -3.102 23.891 3.986 1 98.44 78 ILE B C 1
ATOM 4740 O O . ILE B 1 78 ? -4.125 24.578 3.943 1 98.44 78 ILE B O 1
ATOM 4744 N N . GLY B 1 79 ? -3.158 22.641 3.725 1 97.56 79 GLY B N 1
ATOM 4745 C CA . GLY B 1 79 ? -4.258 22 3.014 1 97.56 79 GLY B CA 1
ATOM 4746 C C . GLY B 1 79 ? -5.555 22 3.795 1 97.56 79 GLY B C 1
ATOM 4747 O O . GLY B 1 79 ? -6.637 21.875 3.217 1 97.56 79 GLY B O 1
ATOM 4748 N N . ALA B 1 80 ? -5.547 22.141 5.066 1 98.19 80 ALA B N 1
ATOM 4749 C CA . ALA B 1 80 ? -6.746 22.062 5.902 1 98.19 80 ALA B CA 1
ATOM 4750 C C . ALA B 1 80 ? -7.41 23.438 6.027 1 98.19 80 ALA B C 1
ATOM 4752 O O . ALA B 1 80 ? -8.547 23.531 6.488 1 98.19 80 ALA B O 1
ATOM 4753 N N . LEU B 1 81 ? -6.766 24.469 5.598 1 98.44 81 LEU B N 1
ATOM 4754 C CA . LEU B 1 81 ? -7.203 25.844 5.824 1 98.44 81 LEU B CA 1
ATOM 4755 C C . LEU B 1 81 ? -8.57 26.094 5.199 1 98.44 81 LEU B C 1
ATOM 4757 O O . LEU B 1 81 ? -9.445 26.703 5.824 1 98.44 81 LEU B O 1
ATOM 4761 N N . PRO B 1 82 ? -8.797 25.625 3.975 1 96.88 82 PRO B N 1
ATOM 4762 C CA . PRO B 1 82 ? -10.109 25.891 3.373 1 96.88 82 PRO B CA 1
ATOM 4763 C C . PRO B 1 82 ? -11.266 25.312 4.188 1 96.88 82 PRO B C 1
ATOM 4765 O O . PRO B 1 82 ? -12.406 25.766 4.059 1 96.88 82 PRO B O 1
ATOM 4768 N N . TYR B 1 83 ? -10.977 24.375 5.07 1 96.5 83 TYR B N 1
ATOM 4769 C CA . TYR B 1 83 ? -12.031 23.672 5.789 1 96.5 83 TYR B CA 1
ATOM 4770 C C . TYR B 1 83 ? -12.133 24.156 7.23 1 96.5 83 TYR B C 1
ATOM 4772 O O . TYR B 1 83 ? -13.188 24.062 7.852 1 96.5 83 TYR B O 1
ATOM 4780 N N . LEU B 1 84 ? -11.016 24.656 7.793 1 97.19 84 LEU B N 1
ATOM 4781 C CA . LEU B 1 84 ? -10.984 24.828 9.234 1 97.19 84 LEU B CA 1
ATOM 4782 C C . LEU B 1 84 ? -10.727 26.297 9.594 1 97.19 84 LEU B C 1
ATOM 4784 O O . LEU B 1 84 ? -11.047 26.734 10.695 1 97.19 84 LEU B O 1
ATOM 4788 N N . ALA B 1 85 ? -10.172 27.109 8.727 1 97 85 ALA B N 1
ATOM 4789 C CA . ALA B 1 85 ? -9.672 28.438 9.047 1 97 85 ALA B CA 1
ATOM 4790 C C . ALA B 1 85 ? -10.812 29.391 9.406 1 97 85 ALA B C 1
ATOM 4792 O O . ALA B 1 85 ? -10.688 30.203 10.312 1 97 85 ALA B O 1
ATOM 4793 N N . ALA B 1 86 ? -11.906 29.297 8.656 1 96.06 86 ALA B N 1
ATOM 4794 C CA . ALA B 1 86 ? -13.031 30.203 8.891 1 96.06 86 ALA B CA 1
ATOM 4795 C C . ALA B 1 86 ? -13.578 30.047 10.305 1 96.06 86 ALA B C 1
ATOM 4797 O O . ALA B 1 86 ? -13.938 31.031 10.953 1 96.06 86 ALA B O 1
ATOM 4798 N N . ASP B 1 87 ? -13.672 28.797 10.766 1 95 87 ASP B N 1
ATOM 4799 C CA . ASP B 1 87 ? -14.188 28.516 12.109 1 95 87 ASP B CA 1
ATOM 4800 C C . ASP B 1 87 ? -13.219 29.016 13.18 1 95 87 ASP B C 1
ATOM 4802 O O . ASP B 1 87 ? -13.648 29.406 14.266 1 95 87 ASP B O 1
ATOM 4806 N N . LEU B 1 88 ? -11.945 28.969 12.891 1 97 88 LEU B N 1
ATOM 4807 C CA . LEU B 1 88 ? -10.961 29.469 13.836 1 97 88 LEU B CA 1
ATOM 4808 C C . LEU B 1 88 ? -11.023 30.984 13.922 1 97 88 LEU B C 1
ATOM 4810 O O . LEU B 1 88 ? -10.781 31.562 14.984 1 97 88 LEU B O 1
ATOM 4814 N N . GLY B 1 89 ? -11.266 31.656 12.82 1 96.5 89 GLY B N 1
ATOM 4815 C CA . GLY B 1 89 ? -11.578 33.062 12.797 1 96.5 89 GLY B CA 1
ATOM 4816 C C . GLY B 1 89 ? -10.383 33.969 13.086 1 96.5 89 GLY B C 1
ATOM 4817 O O . GLY B 1 89 ? -10.539 35.094 13.539 1 96.5 89 GLY B O 1
ATOM 4818 N N . VAL B 1 90 ? -9.18 33.469 12.984 1 98.06 90 VAL B N 1
ATOM 4819 C CA . VAL B 1 90 ? -7.988 34.25 13.281 1 98.06 90 VAL B CA 1
ATOM 4820 C C . VAL B 1 90 ? -7.227 34.531 11.984 1 98.06 90 VAL B C 1
ATOM 4822 O O . VAL B 1 90 ? -7.422 33.844 10.977 1 98.06 90 VAL B O 1
ATOM 4825 N N . PRO B 1 91 ? -6.34 35.531 11.953 1 98 91 PRO B N 1
ATOM 4826 C CA . PRO B 1 91 ? -5.594 35.875 10.734 1 98 91 PRO B CA 1
ATOM 4827 C C . PRO B 1 91 ? -4.543 34.844 10.375 1 98 91 PRO B C 1
ATOM 4829 O O . PRO B 1 91 ? -3.965 34.188 11.273 1 98 91 PRO B O 1
ATOM 4832 N N . LEU B 1 92 ? -4.387 34.688 9.07 1 98.5 92 LEU B N 1
ATOM 4833 C CA . LEU B 1 92 ? -3.311 33.875 8.516 1 98.5 92 LEU B CA 1
ATOM 4834 C C . LEU B 1 92 ? -2.129 34.75 8.102 1 98.5 92 LEU B C 1
ATOM 4836 O O . LEU B 1 92 ? -2.316 35.844 7.613 1 98.5 92 LEU B O 1
ATOM 4840 N N . TYR B 1 93 ? -0.913 34.281 8.297 1 98.19 93 TYR B N 1
ATOM 4841 C CA . TYR B 1 93 ? 0.308 34.969 7.852 1 98.19 93 TYR B CA 1
ATOM 4842 C C . TYR B 1 93 ? 1.123 34.031 6.945 1 98.19 93 TYR B C 1
ATOM 4844 O O . TYR B 1 93 ? 1.431 32.906 7.312 1 98.19 93 TYR B O 1
ATOM 4852 N N . ALA B 1 94 ? 1.425 34.5 5.762 1 97.25 94 ALA B N 1
ATOM 4853 C CA . ALA B 1 94 ? 2.156 33.688 4.789 1 97.25 94 ALA B CA 1
ATOM 4854 C C . ALA B 1 94 ? 2.979 34.562 3.852 1 97.25 94 ALA B C 1
ATOM 4856 O O . ALA B 1 94 ? 2.676 35.75 3.68 1 97.25 94 ALA B O 1
ATOM 4857 N N . THR B 1 95 ? 4.047 34.031 3.291 1 95.56 95 THR B N 1
ATOM 4858 C CA . THR B 1 95 ? 4.82 34.719 2.26 1 95.56 95 THR B CA 1
ATOM 4859 C C . THR B 1 95 ? 4.047 34.75 0.944 1 95.56 95 THR B C 1
ATOM 4861 O O . THR B 1 95 ? 3.051 34.062 0.781 1 95.56 95 THR B O 1
ATOM 4864 N N . PRO B 1 96 ? 4.461 35.562 -0.008 1 94.62 96 PRO B N 1
ATOM 4865 C CA . PRO B 1 96 ? 3.652 35.844 -1.195 1 94.62 96 PRO B CA 1
ATOM 4866 C C . PRO B 1 96 ? 3.246 34.594 -1.952 1 94.62 96 PRO B C 1
ATOM 4868 O O . PRO B 1 96 ? 2.068 34.406 -2.273 1 94.62 96 PRO B O 1
ATOM 4871 N N . PHE B 1 97 ? 4.148 33.75 -2.311 1 94.62 97 PHE B N 1
ATOM 4872 C CA . PHE B 1 97 ? 3.838 32.531 -3.074 1 94.62 97 PHE B CA 1
ATOM 4873 C C . PHE B 1 97 ? 2.854 31.656 -2.32 1 94.62 97 PHE B C 1
ATOM 4875 O O . PHE B 1 97 ? 1.853 31.203 -2.885 1 94.62 97 PHE B O 1
ATOM 4882 N N . THR B 1 98 ? 3.156 31.391 -0.981 1 96.56 98 THR B N 1
ATOM 4883 C CA . THR B 1 98 ? 2.295 30.578 -0.138 1 96.56 98 THR B CA 1
ATOM 4884 C C . THR B 1 98 ? 0.904 31.188 -0.021 1 96.56 98 THR B C 1
ATOM 4886 O O . THR B 1 98 ? -0.103 30.484 -0.115 1 96.56 98 THR B O 1
ATOM 4889 N N . ALA B 1 99 ? 0.893 32.469 0.124 1 97.12 99 ALA B N 1
ATOM 4890 C CA . ALA B 1 99 ? -0.379 33.188 0.204 1 97.12 99 ALA B CA 1
ATOM 4891 C C . ALA B 1 99 ? -1.186 33 -1.08 1 97.12 99 ALA B C 1
ATOM 4893 O O . ALA B 1 99 ? -2.412 32.906 -1.038 1 97.12 99 ALA B O 1
ATOM 4894 N N . GLY B 1 100 ? -0.47 33.094 -2.184 1 96.38 100 GLY B N 1
ATOM 4895 C CA . GLY B 1 100 ? -1.141 32.875 -3.455 1 96.38 100 GLY B CA 1
ATOM 4896 C C . GLY B 1 100 ? -1.809 31.516 -3.543 1 96.38 100 GLY B C 1
ATOM 4897 O O . GLY B 1 100 ? -2.938 31.406 -4.027 1 96.38 100 GLY B O 1
ATOM 4898 N N . LEU B 1 101 ? -1.157 30.484 -3.098 1 97 101 LEU B N 1
ATOM 4899 C CA . LEU B 1 101 ? -1.717 29.141 -3.098 1 97 101 LEU B CA 1
ATOM 4900 C C . LEU B 1 101 ? -2.92 29.047 -2.164 1 97 101 LEU B C 1
ATOM 4902 O O . LEU B 1 101 ? -3.938 28.453 -2.512 1 97 101 LEU B O 1
ATOM 4906 N N . ILE B 1 102 ? -2.789 29.672 -0.997 1 98.12 102 ILE B N 1
ATOM 4907 C CA . ILE B 1 102 ? -3.855 29.656 -0.002 1 98.12 102 ILE B CA 1
ATOM 4908 C C . ILE B 1 102 ? -5.094 30.359 -0.554 1 98.12 102 ILE B C 1
ATOM 4910 O O . ILE B 1 102 ? -6.211 29.859 -0.435 1 98.12 102 ILE B O 1
ATOM 4914 N N . ARG B 1 103 ? -4.883 31.5 -1.159 1 97.06 103 ARG B N 1
ATOM 4915 C CA . ARG B 1 103 ? -5.996 32.25 -1.721 1 97.06 103 ARG B CA 1
ATOM 4916 C C . ARG B 1 103 ? -6.777 31.422 -2.727 1 97.06 103 ARG B C 1
ATOM 4918 O O . ARG B 1 103 ? -8.008 31.422 -2.721 1 97.06 103 ARG B O 1
ATOM 4925 N N . GLY B 1 104 ? -6.051 30.781 -3.58 1 95.5 104 GLY B N 1
ATOM 4926 C CA . GLY B 1 104 ? -6.703 29.906 -4.539 1 95.5 104 GLY B CA 1
ATOM 4927 C C . GLY B 1 104 ? -7.566 28.844 -3.887 1 95.5 104 GLY B C 1
ATOM 4928 O O . GLY B 1 104 ? -8.672 28.562 -4.352 1 95.5 104 GLY B O 1
ATOM 4929 N N . LYS B 1 105 ? -7.105 28.266 -2.854 1 96 105 LYS B N 1
ATOM 4930 C CA . LYS B 1 105 ? -7.836 27.219 -2.139 1 96 105 LYS B CA 1
ATOM 4931 C C . LYS B 1 105 ? -9.078 27.781 -1.462 1 96 105 LYS B C 1
ATOM 4933 O O . LYS B 1 105 ? -10.125 27.125 -1.429 1 96 105 LYS B O 1
ATOM 4938 N N . LEU B 1 106 ? -8.945 28.938 -0.829 1 97.44 106 LEU B N 1
ATOM 4939 C CA . LEU B 1 106 ? -10.07 29.594 -0.169 1 97.44 106 LEU B CA 1
ATOM 4940 C C . LEU B 1 106 ? -11.148 29.969 -1.179 1 97.44 106 LEU B C 1
ATOM 4942 O O . LEU B 1 106 ? -12.344 29.828 -0.902 1 97.44 106 LEU B O 1
ATOM 4946 N N . GLU B 1 107 ? -10.727 30.406 -2.342 1 96.31 107 GLU B N 1
ATOM 4947 C CA . GLU B 1 107 ? -11.656 30.766 -3.408 1 96.31 107 GLU B CA 1
ATOM 4948 C C . GLU B 1 107 ? -12.43 29.547 -3.898 1 96.31 107 GLU B C 1
ATOM 4950 O O . GLU B 1 107 ? -13.633 29.625 -4.152 1 96.31 107 GLU B O 1
ATOM 4955 N N . GLU B 1 108 ? -11.727 28.5 -4.035 1 93.56 108 GLU B N 1
ATOM 4956 C CA . GLU B 1 108 ? -12.367 27.266 -4.477 1 93.56 108 GLU B CA 1
ATOM 4957 C C . GLU B 1 108 ? -13.484 26.844 -3.527 1 93.56 108 GLU B C 1
ATOM 4959 O O . GLU B 1 108 ? -14.5 26.297 -3.959 1 93.56 108 GLU B O 1
ATOM 4964 N N . GLU B 1 109 ? -13.328 27.125 -2.25 1 92.94 109 GLU B N 1
ATOM 4965 C CA . GLU B 1 109 ? -14.32 26.766 -1.249 1 92.94 109 GLU B CA 1
ATOM 4966 C C . GLU B 1 109 ? -15.297 27.922 -1.003 1 92.94 109 GLU B C 1
ATOM 4968 O O . GLU B 1 109 ? -16.25 27.781 -0.225 1 92.94 109 GLU B O 1
ATOM 4973 N N . GLY B 1 110 ? -15.07 29.047 -1.603 1 93.94 110 GLY B N 1
ATOM 4974 C CA . GLY B 1 110 ? -15.961 30.203 -1.529 1 93.94 110 GLY B CA 1
ATOM 4975 C C . GLY B 1 110 ? -15.914 30.906 -0.19 1 93.94 110 GLY B C 1
ATOM 4976 O O . GLY B 1 110 ? -16.922 31.422 0.288 1 93.94 110 GLY B O 1
ATOM 4977 N N . ILE B 1 111 ? -14.711 30.891 0.465 1 94.69 111 ILE B N 1
ATOM 4978 C CA . ILE B 1 111 ? -14.656 31.484 1.794 1 94.69 111 ILE B CA 1
ATOM 4979 C C . ILE B 1 111 ? -13.523 32.5 1.852 1 94.69 111 ILE B C 1
ATOM 4981 O O . ILE B 1 111 ? -13.016 32.812 2.932 1 94.69 111 ILE B O 1
ATOM 4985 N N . GLU B 1 112 ? -13.031 32.938 0.746 1 94.44 112 GLU B N 1
ATOM 4986 C CA . GLU B 1 112 ? -11.898 33.875 0.667 1 94.44 112 GLU B CA 1
ATOM 4987 C C . GLU B 1 112 ? -12.172 35.156 1.445 1 94.44 112 GLU B C 1
ATOM 4989 O O . GLU B 1 112 ? -11.25 35.75 1.993 1 94.44 112 GLU B O 1
ATOM 4994 N N . GLU B 1 113 ? -13.438 35.5 1.622 1 94.81 113 GLU B N 1
ATOM 4995 C CA . GLU B 1 113 ? -13.789 36.75 2.307 1 94.81 113 GLU B CA 1
ATOM 4996 C C . GLU B 1 113 ? -13.906 36.531 3.812 1 94.81 113 GLU B C 1
ATOM 4998 O O . GLU B 1 113 ? -13.906 37.5 4.586 1 94.81 113 GLU B O 1
ATOM 5003 N N . LYS B 1 114 ? -13.93 35.312 4.223 1 95.69 114 LYS B N 1
ATOM 5004 C CA . LYS B 1 114 ? -14.148 35 5.633 1 95.69 114 LYS B CA 1
ATOM 5005 C C . LYS B 1 114 ? -12.828 34.875 6.379 1 95.69 114 LYS B C 1
ATOM 5007 O O . LYS B 1 114 ? -12.805 34.844 7.609 1 95.69 114 LYS B O 1
ATOM 5012 N N . VAL B 1 115 ? -11.773 34.781 5.668 1 96.69 115 VAL B N 1
ATOM 5013 C CA . VAL B 1 115 ? -10.477 34.531 6.273 1 96.69 115 VAL B CA 1
ATOM 5014 C C . VAL B 1 115 ? -9.516 35.656 5.961 1 96.69 115 VAL B C 1
ATOM 5016 O O . VAL B 1 115 ? -9.328 36.031 4.793 1 96.69 115 VAL B O 1
ATOM 5019 N N . GLU B 1 116 ? -8.953 36.25 6.98 1 97.88 116 GLU B N 1
ATOM 5020 C CA . GLU B 1 116 ? -7.949 37.312 6.785 1 97.88 116 GLU B CA 1
ATOM 5021 C C . GLU B 1 116 ? -6.578 36.688 6.473 1 97.88 116 GLU B C 1
ATOM 5023 O O . GLU B 1 116 ? -6.035 35.938 7.273 1 97.88 116 GLU B O 1
ATOM 5028 N N . LEU B 1 117 ? -6.078 37 5.332 1 97.62 117 LEU B N 1
ATOM 5029 C CA . LEU B 1 117 ? -4.773 36.531 4.891 1 97.62 117 LEU B CA 1
ATOM 5030 C C . LEU B 1 117 ? -3.775 37.656 4.77 1 97.62 117 LEU B C 1
ATOM 5032 O O . LEU B 1 117 ? -3.941 38.562 3.93 1 97.62 117 LEU B O 1
ATOM 5036 N N . ASN B 1 118 ? -2.76 37.688 5.664 1 96.75 118 ASN B N 1
ATOM 5037 C CA . ASN B 1 118 ? -1.715 38.688 5.676 1 96.75 118 ASN B CA 1
ATOM 5038 C C . ASN B 1 118 ? -0.457 38.219 4.957 1 96.75 118 ASN B C 1
ATOM 5040 O O . ASN B 1 118 ? 0.081 37.156 5.277 1 96.75 118 ASN B O 1
ATOM 5044 N N . ILE B 1 119 ? 0 38.969 4.031 1 95.81 119 ILE B N 1
ATOM 5045 C CA . ILE B 1 119 ? 1.222 38.656 3.303 1 95.81 119 ILE B CA 1
ATOM 5046 C C . ILE B 1 119 ? 2.43 39.219 4.035 1 95.81 119 ILE B C 1
ATOM 5048 O O . ILE B 1 119 ? 2.48 40.438 4.305 1 95.81 119 ILE B O 1
ATOM 5052 N N . VAL B 1 120 ? 3.248 38.375 4.477 1 92.25 120 VAL B N 1
ATOM 5053 C CA . VAL B 1 120 ? 4.453 38.781 5.184 1 92.25 120 VAL B CA 1
ATOM 5054 C C . VAL B 1 120 ? 5.609 38.938 4.199 1 92.25 120 VAL B C 1
ATOM 5056 O O . VAL B 1 120 ? 5.898 38 3.434 1 92.25 120 VAL B O 1
ATOM 5059 N N . ASP B 1 121 ? 6.055 40.156 4.051 1 75.56 121 ASP B N 1
ATOM 5060 C CA . ASP B 1 121 ? 7.227 40.344 3.203 1 75.56 121 ASP B CA 1
ATOM 5061 C C . ASP B 1 121 ? 8.508 39.938 3.936 1 75.56 121 ASP B C 1
ATOM 5063 O O . ASP B 1 121 ? 8.547 39.969 5.168 1 75.56 121 ASP B O 1
ATOM 5067 N N . GLU B 1 122 ? 9.297 39.125 3.434 1 62.41 122 GLU B N 1
ATOM 5068 C CA . GLU B 1 122 ? 10.516 38.625 4.051 1 62.41 122 GLU B CA 1
ATOM 5069 C C . GLU B 1 122 ? 11.289 39.75 4.746 1 62.41 122 GLU B C 1
ATOM 5071 O O . GLU B 1 122 ? 12.414 39.531 5.199 1 62.41 122 GLU B O 1
ATOM 5076 N N . GLU B 1 123 ? 10.445 40.906 4.914 1 63.34 123 GLU B N 1
ATOM 5077 C CA . GLU B 1 123 ? 11.273 42.031 5.309 1 63.34 123 GLU B CA 1
ATOM 5078 C C . GLU B 1 123 ? 11.141 42.312 6.801 1 63.34 123 GLU B C 1
ATOM 5080 O O . GLU B 1 123 ? 11.516 43.406 7.27 1 63.34 123 GLU B O 1
ATOM 5085 N N . GLY B 1 124 ? 10.867 41.406 7.613 1 80.06 124 GLY B N 1
ATOM 5086 C CA . GLY B 1 124 ? 11.141 41.656 9.016 1 80.06 124 GLY B CA 1
ATOM 5087 C C . GLY B 1 124 ? 10.18 40.938 9.953 1 80.06 124 GLY B C 1
ATOM 5088 O O . GLY B 1 124 ? 9.297 40.219 9.508 1 80.06 124 GLY B O 1
ATOM 5089 N N . PRO B 1 125 ? 10.469 41.156 11.328 1 93.81 125 PRO B N 1
ATOM 5090 C CA . PRO B 1 125 ? 9.648 40.5 12.352 1 93.81 125 PRO B CA 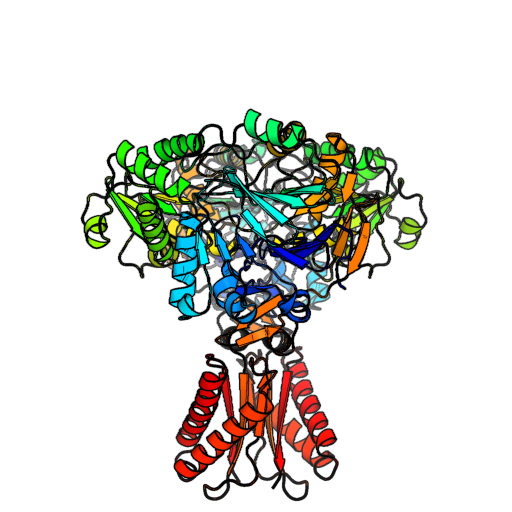1
ATOM 5091 C C . PRO B 1 125 ? 8.312 41.188 12.578 1 93.81 125 PRO B C 1
ATOM 5093 O O . PRO B 1 125 ? 8.156 42.375 12.227 1 93.81 125 PRO B O 1
ATOM 5096 N N . PHE B 1 126 ? 7.281 40.531 12.922 1 95.31 126 PHE B N 1
ATOM 5097 C CA . PHE B 1 126 ? 6.008 41.062 13.383 1 95.31 126 PHE B CA 1
ATOM 5098 C C . PHE B 1 126 ? 5.598 40.438 14.703 1 95.31 126 PHE B C 1
ATOM 5100 O O . PHE B 1 126 ? 6.125 39.375 15.078 1 95.31 126 PHE B O 1
ATOM 5107 N N . ASN B 1 127 ? 4.688 41.125 15.445 1 96.44 127 ASN B N 1
ATOM 5108 C CA . ASN B 1 127 ? 4.316 40.656 16.781 1 96.44 127 ASN B CA 1
ATOM 5109 C C . ASN B 1 127 ? 2.873 40.156 16.828 1 96.44 127 ASN B C 1
ATOM 5111 O O . ASN B 1 127 ? 1.999 40.719 16.156 1 96.44 127 ASN B O 1
ATOM 5115 N N . LEU B 1 128 ? 2.66 39.094 17.516 1 97.69 128 LEU B N 1
ATOM 5116 C CA . LEU B 1 128 ? 1.356 38.594 17.922 1 97.69 128 LEU B CA 1
ATOM 5117 C C . LEU B 1 128 ? 1.329 38.25 19.406 1 97.69 128 LEU B C 1
ATOM 5119 O O . LEU B 1 128 ? 1.681 37.156 19.828 1 97.69 128 LEU B O 1
ATOM 5123 N N . GLY B 1 129 ? 0.857 39.219 20.188 1 97.75 129 GLY B N 1
ATOM 5124 C CA . GLY B 1 129 ? 0.907 39.031 21.625 1 97.75 129 GLY B CA 1
ATOM 5125 C C . GLY B 1 129 ? 2.316 38.812 22.156 1 97.75 129 GLY B C 1
ATOM 5126 O O . GLY B 1 129 ? 3.203 39.625 21.891 1 97.75 129 GLY B O 1
ATOM 5127 N N . PRO B 1 130 ? 2.457 37.75 22.891 1 98.25 130 PRO B N 1
ATOM 5128 C CA . PRO B 1 130 ? 3.783 37.531 23.469 1 98.25 130 PRO B CA 1
ATOM 5129 C C . PRO B 1 130 ? 4.777 36.969 22.469 1 98.25 130 PRO B C 1
ATOM 5131 O O . PRO B 1 130 ? 5.922 36.656 22.812 1 98.25 130 PRO B O 1
ATOM 5134 N N . PHE B 1 131 ? 4.391 36.844 21.266 1 98.56 131 PHE B N 1
ATOM 5135 C CA . PHE B 1 131 ? 5.238 36.219 20.266 1 98.56 131 PHE B CA 1
ATOM 5136 C C . PHE B 1 131 ? 5.777 37.25 19.281 1 98.56 131 PHE B C 1
ATOM 5138 O O . PHE B 1 131 ? 5.02 38.062 18.734 1 98.56 131 PHE B O 1
ATOM 5145 N N . ARG B 1 132 ? 7.066 37.281 19.109 1 98.12 132 ARG B N 1
ATOM 5146 C CA . ARG B 1 132 ? 7.715 37.969 18 1 98.12 132 ARG B CA 1
ATOM 5147 C C . ARG B 1 132 ? 8.164 36.969 16.922 1 98.12 132 ARG B C 1
ATOM 5149 O O . ARG B 1 132 ? 8.961 36.094 17.188 1 98.12 132 ARG B O 1
ATOM 5156 N N . ILE B 1 133 ? 7.664 37.125 15.695 1 97.88 133 ILE B N 1
ATOM 5157 C CA . ILE B 1 133 ? 7.828 36.125 14.664 1 97.88 133 ILE B CA 1
ATOM 5158 C C . ILE B 1 133 ? 8.688 36.656 13.531 1 97.88 133 ILE B C 1
ATOM 5160 O O . ILE B 1 133 ? 8.445 37.781 13.031 1 97.88 133 ILE B O 1
ATOM 5164 N N . THR B 1 134 ? 9.695 35.969 13.188 1 96.56 134 THR B N 1
ATOM 5165 C CA . THR B 1 134 ? 10.547 36.281 12.047 1 96.56 134 THR B CA 1
ATOM 5166 C C . THR B 1 134 ? 10.633 35.094 11.086 1 96.56 134 THR B C 1
ATOM 5168 O O . THR B 1 134 ? 11.039 34 11.477 1 96.56 134 THR B O 1
ATOM 5171 N N . TYR B 1 135 ? 10.227 35.312 9.836 1 96.19 135 TYR B N 1
ATOM 5172 C CA . TYR B 1 135 ? 10.398 34.281 8.805 1 96.19 135 TYR B CA 1
ATOM 5173 C C . TYR B 1 135 ? 11.859 34.188 8.391 1 96.19 135 TYR B C 1
ATOM 5175 O O . TYR B 1 135 ? 12.547 35.188 8.219 1 96.19 135 TYR B O 1
ATOM 5183 N N . THR B 1 136 ? 12.352 33 8.336 1 94.62 136 THR B N 1
ATOM 5184 C CA . THR B 1 136 ? 13.711 32.688 7.918 1 94.62 136 THR B CA 1
ATOM 5185 C C . THR B 1 136 ? 13.727 31.734 6.73 1 94.62 136 THR B C 1
ATOM 5187 O O . THR B 1 136 ? 13.484 30.547 6.891 1 94.62 136 THR B O 1
ATOM 5190 N N . PRO B 1 137 ? 14.062 32.25 5.574 1 93.56 137 PRO B N 1
ATOM 5191 C CA . PRO B 1 137 ? 14 31.406 4.383 1 93.56 137 PRO B CA 1
ATOM 5192 C C . PRO B 1 137 ? 14.93 30.203 4.465 1 93.56 137 PRO B C 1
ATOM 5194 O O . PRO B 1 137 ? 16.094 30.344 4.867 1 93.56 137 PRO B O 1
ATOM 5197 N N . LEU B 1 138 ? 14.398 29.062 4.188 1 93.94 138 LEU B N 1
ATOM 5198 C CA . LEU B 1 138 ? 15.164 27.828 4.031 1 93.94 138 LEU B CA 1
ATOM 5199 C C . LEU B 1 138 ? 14.867 27.172 2.688 1 93.94 138 LEU B C 1
ATOM 5201 O O . LEU B 1 138 ? 13.781 27.344 2.131 1 93.94 138 LEU B O 1
ATOM 5205 N N . ALA B 1 139 ? 15.867 26.438 2.172 1 91.62 139 ALA B N 1
ATOM 5206 C CA . ALA B 1 139 ? 15.656 25.719 0.92 1 91.62 139 ALA B CA 1
ATOM 5207 C C . ALA B 1 139 ? 14.688 24.562 1.111 1 91.62 139 ALA B C 1
ATOM 5209 O O . ALA B 1 139 ? 14.703 23.891 2.146 1 91.62 139 ALA B O 1
ATOM 5210 N N . HIS B 1 140 ? 13.852 24.375 0.165 1 92.31 140 HIS B N 1
ATOM 5211 C CA . HIS B 1 140 ? 12.898 23.266 0.077 1 92.31 140 HIS B CA 1
ATOM 5212 C C . HIS B 1 140 ? 12.469 23.016 -1.366 1 92.31 140 HIS B C 1
ATOM 5214 O O . HIS B 1 140 ? 13.086 23.547 -2.297 1 92.31 140 HIS B O 1
ATOM 5220 N N . SER B 1 141 ? 11.555 22.172 -1.591 1 88.88 141 SER B N 1
ATOM 5221 C CA . SER B 1 141 ? 11.164 21.766 -2.941 1 88.88 141 SER B CA 1
ATOM 5222 C C . SER B 1 141 ? 10.125 22.734 -3.516 1 88.88 141 SER B C 1
ATOM 5224 O O . SER B 1 141 ? 9.742 22.609 -4.684 1 88.88 141 SER B O 1
ATOM 5226 N N . ILE B 1 142 ? 9.68 23.641 -2.752 1 91.31 142 ILE B N 1
ATOM 5227 C CA . ILE B 1 142 ? 8.711 24.656 -3.123 1 91.31 142 ILE B CA 1
ATOM 5228 C C . ILE B 1 142 ? 9.258 26.047 -2.799 1 91.31 142 ILE B C 1
ATOM 5230 O O . ILE B 1 142 ? 10.07 26.203 -1.881 1 91.31 142 ILE B O 1
ATOM 5234 N N . PRO B 1 143 ? 8.852 27.031 -3.629 1 90.69 143 PRO B N 1
ATOM 5235 C CA . PRO B 1 143 ? 9.336 28.375 -3.307 1 90.69 143 PRO B CA 1
ATOM 5236 C C . PRO B 1 143 ? 8.891 28.844 -1.922 1 90.69 143 PRO B C 1
ATOM 5238 O O . PRO B 1 143 ? 7.805 28.469 -1.462 1 90.69 143 PRO B O 1
ATOM 5241 N N . GLU B 1 144 ? 9.766 29.625 -1.387 1 91.75 144 GLU B N 1
ATOM 5242 C CA . GLU B 1 144 ? 9.453 30.328 -0.149 1 91.75 144 GLU B CA 1
ATOM 5243 C C . GLU B 1 144 ? 9.211 29.359 1 1 91.75 144 GLU B C 1
ATOM 5245 O O . GLU B 1 144 ? 8.211 29.453 1.714 1 91.75 144 GLU B O 1
ATOM 5250 N N . GLY B 1 145 ? 10.078 28.312 1.026 1 93.5 145 GLY B N 1
ATOM 5251 C CA . GLY B 1 145 ? 10.164 27.562 2.271 1 93.5 145 GLY B CA 1
ATOM 5252 C C . GLY B 1 145 ? 10.766 28.375 3.41 1 93.5 145 GLY B C 1
ATOM 5253 O O . GLY B 1 145 ? 11.773 29.062 3.227 1 93.5 145 GLY B O 1
ATOM 5254 N N . ASN B 1 146 ? 10.109 28.359 4.57 1 95.38 146 ASN B N 1
ATOM 5255 C CA . ASN B 1 146 ? 10.578 29.203 5.664 1 95.38 146 ASN B CA 1
ATOM 5256 C C . ASN B 1 146 ? 10.594 28.438 6.988 1 95.38 146 ASN B C 1
ATOM 5258 O O . ASN B 1 146 ? 9.695 27.656 7.27 1 95.38 146 ASN B O 1
ATOM 5262 N N . ALA B 1 147 ? 11.617 28.703 7.699 1 96.81 147 ALA B N 1
ATOM 5263 C CA . ALA B 1 147 ? 11.531 28.531 9.148 1 96.81 147 ALA B CA 1
ATOM 5264 C C . ALA B 1 147 ? 10.906 29.766 9.805 1 96.81 147 ALA B C 1
ATOM 5266 O O . ALA B 1 147 ? 10.828 30.828 9.195 1 96.81 147 ALA B O 1
ATOM 5267 N N . VAL B 1 148 ? 10.438 29.562 10.984 1 97.56 148 VAL B N 1
ATOM 5268 C CA . VAL B 1 148 ? 9.922 30.688 11.766 1 97.56 148 VAL B CA 1
ATOM 5269 C C . VAL B 1 148 ? 10.656 30.766 13.102 1 97.56 148 VAL B C 1
ATOM 5271 O O . VAL B 1 148 ? 10.695 29.797 13.859 1 97.56 148 VAL B O 1
ATOM 5274 N N . LEU B 1 149 ? 11.336 31.906 13.266 1 98 149 LEU B N 1
ATOM 5275 C CA . LEU B 1 149 ? 11.898 32.219 14.578 1 98 149 LEU B CA 1
ATOM 5276 C C . LEU B 1 149 ? 10.852 32.844 15.484 1 98 149 LEU B C 1
ATOM 5278 O O . LEU B 1 149 ? 10.328 33.938 15.172 1 98 149 LEU B O 1
ATOM 5282 N N . ILE B 1 150 ? 10.484 32.125 16.547 1 98.75 150 ILE B N 1
ATOM 5283 C CA . ILE B 1 150 ? 9.469 32.594 17.484 1 98.75 150 ILE B CA 1
ATOM 5284 C C . ILE B 1 150 ? 10.133 33 18.797 1 98.75 150 ILE B C 1
ATOM 5286 O O . ILE B 1 150 ? 10.625 32.156 19.547 1 98.75 150 ILE B O 1
ATOM 5290 N N . GLU B 1 151 ? 10.117 34.281 19.047 1 98.56 151 GLU B N 1
ATOM 5291 C CA . GLU B 1 151 ? 10.719 34.812 20.266 1 98.56 151 GLU B CA 1
ATOM 5292 C C . GLU B 1 151 ? 9.656 35.094 21.312 1 98.56 151 GLU B C 1
ATOM 5294 O O . GLU B 1 151 ? 8.617 35.688 21 1 98.56 151 GLU B O 1
ATOM 5299 N N . THR B 1 152 ? 9.891 34.656 22.516 1 98.5 152 THR B N 1
ATOM 5300 C CA . THR B 1 152 ? 9.023 34.875 23.672 1 98.5 152 THR B CA 1
ATOM 5301 C C . THR B 1 152 ? 9.844 35.344 24.875 1 98.5 152 THR B C 1
ATOM 5303 O O . THR B 1 152 ? 11.07 35.25 24.859 1 98.5 152 THR B O 1
ATOM 5306 N N . PRO B 1 153 ? 9.125 35.781 25.922 1 97.94 153 PRO B N 1
ATOM 5307 C CA . PRO B 1 153 ? 9.859 36.188 27.125 1 97.94 153 PRO B CA 1
ATOM 5308 C C . PRO B 1 153 ? 10.578 35 27.781 1 97.94 153 PRO B C 1
ATOM 5310 O O . PRO B 1 153 ? 11.453 35.188 28.625 1 97.94 153 PRO B O 1
ATOM 5313 N N . TYR B 1 154 ? 10.32 33.812 27.344 1 98.25 154 TYR B N 1
ATOM 5314 C CA . TYR B 1 154 ? 10.852 32.656 28.031 1 98.25 154 TYR B CA 1
ATOM 5315 C C . TYR B 1 154 ? 11.852 31.906 27.156 1 98.25 154 TYR B C 1
ATOM 5317 O O . TYR B 1 154 ? 12.438 30.906 27.594 1 98.25 154 TYR B O 1
ATOM 5325 N N . GLY B 1 155 ? 12.031 32.406 25.938 1 98.06 155 GLY B N 1
ATOM 5326 C CA . GLY B 1 155 ? 12.992 31.766 25.062 1 98.06 155 GLY B CA 1
ATOM 5327 C C . GLY B 1 155 ? 12.648 31.906 23.594 1 98.06 155 GLY B C 1
ATOM 5328 O O . GLY B 1 155 ? 11.57 32.375 23.25 1 98.06 155 GLY B O 1
ATOM 5329 N N . ARG B 1 156 ? 13.586 31.484 22.781 1 98.56 156 ARG B N 1
ATOM 5330 C CA . ARG B 1 156 ? 13.438 31.516 21.344 1 98.56 156 ARG B CA 1
ATOM 5331 C C . ARG B 1 156 ? 13.289 30.125 20.766 1 98.56 156 ARG B C 1
ATOM 5333 O O . ARG B 1 156 ? 14.023 29.203 21.156 1 98.56 156 ARG B O 1
ATOM 5340 N N . VAL B 1 157 ? 12.312 29.953 19.891 1 98.88 157 VAL B N 1
ATOM 5341 C CA . VAL B 1 157 ? 12.102 28.688 19.188 1 98.88 157 VAL B CA 1
ATOM 5342 C C . VAL B 1 157 ? 12.383 28.875 17.703 1 98.88 157 VAL B C 1
ATOM 5344 O O . VAL B 1 157 ? 11.891 29.812 17.078 1 98.88 157 VAL B O 1
ATOM 5347 N N . PHE B 1 158 ? 13.25 28.062 17.188 1 98.88 158 PHE B N 1
ATOM 5348 C CA . PHE B 1 158 ? 13.438 28 15.75 1 98.88 158 PHE B CA 1
ATOM 5349 C C . PHE B 1 158 ? 12.672 26.812 15.164 1 98.88 158 PHE B C 1
ATOM 5351 O O . PHE B 1 158 ? 13.102 25.672 15.289 1 98.88 158 PHE B O 1
ATOM 5358 N N . HIS B 1 159 ? 11.555 27.062 14.539 1 98.81 159 HIS B N 1
ATOM 5359 C CA . HIS B 1 159 ? 10.719 26.078 13.875 1 98.81 159 HIS B CA 1
ATOM 5360 C C . HIS B 1 159 ? 11.078 25.969 12.391 1 98.81 159 HIS B C 1
ATOM 5362 O O . HIS B 1 159 ? 10.727 26.844 11.602 1 98.81 159 HIS B O 1
ATOM 5368 N N . THR B 1 160 ? 11.602 24.906 11.984 1 98.31 160 THR B N 1
ATOM 5369 C CA . THR B 1 160 ? 12.297 24.828 10.703 1 98.31 160 THR B CA 1
ATOM 5370 C C . THR B 1 160 ? 11.297 24.734 9.555 1 98.31 160 THR B C 1
ATOM 5372 O O . THR B 1 160 ? 11.641 25.031 8.406 1 98.31 160 THR B O 1
ATOM 5375 N N . GLY B 1 161 ? 10.047 24.266 9.836 1 97.62 161 GLY B N 1
ATOM 5376 C CA . GLY B 1 161 ? 9.297 23.766 8.695 1 97.62 161 GLY B CA 1
ATOM 5377 C C . GLY B 1 161 ? 10 22.641 7.957 1 97.62 161 GLY B C 1
ATOM 5378 O O . GLY B 1 161 ? 10.781 21.891 8.547 1 97.62 161 GLY B O 1
ATOM 5379 N N . ASP B 1 162 ? 9.594 22.453 6.688 1 96.88 162 ASP B N 1
ATOM 5380 C CA . ASP B 1 162 ? 10.32 21.516 5.84 1 96.88 162 ASP B CA 1
ATOM 5381 C C . ASP B 1 162 ? 11.523 22.188 5.176 1 96.88 162 ASP B C 1
ATOM 5383 O O . ASP B 1 162 ? 11.445 23.344 4.766 1 96.88 162 ASP B O 1
ATOM 5387 N N . TRP B 1 163 ? 12.633 21.422 5.137 1 95.62 163 TRP B N 1
ATOM 5388 C CA . TRP B 1 163 ? 13.828 22.109 4.656 1 95.62 163 TRP B CA 1
ATOM 5389 C C . TRP B 1 163 ? 14.875 21.109 4.184 1 95.62 163 TRP B C 1
ATOM 5391 O O . TRP B 1 163 ? 14.734 19.906 4.402 1 95.62 163 TRP B O 1
ATOM 5401 N N . LYS B 1 164 ? 15.805 21.594 3.471 1 93.44 164 LYS B N 1
ATOM 5402 C CA . LYS B 1 164 ? 17.062 20.938 3.125 1 93.44 164 LYS B CA 1
ATOM 5403 C C . LYS B 1 164 ? 18.172 21.969 2.924 1 93.44 164 LYS B C 1
ATOM 5405 O O . LYS B 1 164 ? 17.953 23.172 3.033 1 93.44 164 LYS B O 1
ATOM 5410 N N . LEU B 1 165 ? 19.328 21.516 2.822 1 89.94 165 LEU B N 1
ATOM 5411 C CA . LEU B 1 165 ? 20.391 22.391 2.383 1 89.94 165 LEU B CA 1
ATOM 5412 C C . LEU B 1 165 ? 20.625 22.266 0.881 1 89.94 165 LEU B C 1
ATOM 5414 O O . LEU B 1 165 ? 20.578 21.156 0.335 1 89.94 165 LEU B O 1
ATOM 5418 N N . ASP B 1 166 ? 20.641 23.344 0.27 1 81.25 166 ASP B N 1
ATOM 5419 C CA . ASP B 1 166 ? 20.938 23.359 -1.161 1 81.25 166 ASP B CA 1
ATOM 5420 C C . ASP B 1 166 ? 21.891 24.484 -1.507 1 81.25 166 ASP B C 1
ATOM 5422 O O . ASP B 1 166 ? 21.578 25.672 -1.305 1 81.25 166 ASP B O 1
ATOM 5426 N N . ASP B 1 167 ? 23.016 24.141 -1.98 1 72.38 167 ASP B N 1
ATOM 5427 C CA . ASP B 1 167 ? 24.047 25.125 -2.295 1 72.38 167 ASP B CA 1
ATOM 5428 C C . ASP B 1 167 ? 23.625 26 -3.479 1 72.38 167 ASP B C 1
ATOM 5430 O O . ASP B 1 167 ? 24.141 27.109 -3.648 1 72.38 167 ASP B O 1
ATOM 5434 N N . ALA B 1 168 ? 22.734 25.469 -4.258 1 69.88 168 ALA B N 1
ATOM 5435 C CA . ALA B 1 168 ? 22.281 26.203 -5.434 1 69.88 168 ALA B CA 1
ATOM 5436 C C . ALA B 1 168 ? 20.766 26.062 -5.605 1 69.88 168 ALA B C 1
ATOM 5438 O O . ALA B 1 168 ? 20.297 25.422 -6.555 1 69.88 168 ALA B O 1
ATOM 5439 N N . PRO B 1 169 ? 20.109 26.797 -4.703 1 70.56 169 PRO B N 1
ATOM 5440 C CA . PRO B 1 169 ? 18.656 26.625 -4.848 1 70.56 169 PRO B CA 1
ATOM 5441 C C . PRO B 1 169 ? 18.125 27.203 -6.164 1 70.56 169 PRO B C 1
ATOM 5443 O O . PRO B 1 169 ? 18.547 28.281 -6.59 1 70.56 169 PRO B O 1
ATOM 5446 N N . ALA B 1 170 ? 17.312 26.453 -6.766 1 65.38 170 ALA B N 1
ATOM 5447 C CA . ALA B 1 170 ? 16.797 26.859 -8.07 1 65.38 170 ALA B CA 1
ATOM 5448 C C . ALA B 1 170 ? 15.797 28 -7.941 1 65.38 170 ALA B C 1
ATOM 5450 O O . ALA B 1 170 ? 15.633 28.797 -8.875 1 65.38 170 ALA B O 1
ATOM 5451 N N . LEU B 1 171 ? 15.078 27.891 -6.895 1 75.75 171 LEU B N 1
ATOM 5452 C CA . LEU B 1 171 ? 14.055 28.922 -6.738 1 75.75 171 LEU B CA 1
ATOM 5453 C C . LEU B 1 171 ? 14.086 29.5 -5.328 1 75.75 171 LEU B C 1
ATOM 5455 O O . LEU B 1 171 ? 14.047 28.75 -4.344 1 75.75 171 LEU B O 1
ATOM 5459 N N . GLY B 1 172 ? 14.188 30.672 -5.25 1 69.56 172 GLY B N 1
ATOM 5460 C CA . GLY B 1 172 ? 14.07 31.375 -3.979 1 69.56 172 GLY B CA 1
ATOM 5461 C C . GLY B 1 172 ? 15.367 31.422 -3.197 1 69.56 172 GLY B C 1
ATOM 5462 O O . GLY B 1 172 ? 16.344 30.75 -3.557 1 69.56 172 GLY B O 1
ATOM 5463 N N . GLY B 1 173 ? 15.531 32.281 -2.348 1 76.62 173 GLY B N 1
ATOM 5464 C CA . GLY B 1 173 ? 16.719 32.406 -1.521 1 76.62 173 GLY B CA 1
ATOM 5465 C C . GLY B 1 173 ? 16.656 31.594 -0.252 1 76.62 173 GLY B C 1
ATOM 5466 O O . GLY B 1 173 ? 15.578 31.172 0.175 1 76.62 173 GLY B O 1
ATOM 5467 N N . ALA B 1 174 ? 17.766 31.031 0.19 1 85.5 174 ALA B N 1
ATOM 5468 C CA . ALA B 1 174 ? 17.906 30.328 1.464 1 85.5 174 ALA B CA 1
ATOM 5469 C C . ALA B 1 174 ? 18.922 31.016 2.361 1 85.5 174 ALA B C 1
ATOM 5471 O O . ALA B 1 174 ? 19.859 31.656 1.87 1 85.5 174 ALA B O 1
ATOM 5472 N N . SER B 1 175 ? 18.609 30.922 3.615 1 88.94 175 SER B N 1
ATOM 5473 C CA . SER B 1 175 ? 19.562 31.469 4.578 1 88.94 175 SER B CA 1
ATOM 5474 C C . SER B 1 175 ? 20.922 30.781 4.477 1 88.94 175 SER B C 1
ATOM 5476 O O . SER B 1 175 ? 20.984 29.578 4.215 1 88.94 175 SER B O 1
ATOM 5478 N N . THR B 1 176 ? 21.922 31.562 4.68 1 91.94 176 THR B N 1
ATOM 5479 C CA . THR B 1 176 ? 23.297 31.047 4.664 1 91.94 176 THR B CA 1
ATOM 5480 C C . THR B 1 176 ? 23.656 30.453 6.023 1 91.94 176 THR B C 1
ATOM 5482 O O . THR B 1 176 ? 22.953 30.688 7.016 1 91.94 176 THR B O 1
ATOM 5485 N N . ALA B 1 177 ? 24.719 29.75 5.977 1 95.44 177 ALA B N 1
ATOM 5486 C CA . ALA B 1 177 ? 25.266 29.234 7.23 1 95.44 177 ALA B CA 1
ATOM 5487 C C . ALA B 1 177 ? 25.531 30.359 8.227 1 95.44 177 ALA B C 1
ATOM 5489 O O . ALA B 1 177 ? 25.297 30.219 9.422 1 95.44 177 ALA B O 1
ATOM 5490 N N . ALA B 1 178 ? 25.984 31.469 7.715 1 96.44 178 ALA B N 1
ATOM 5491 C CA . ALA B 1 178 ? 26.312 32.625 8.562 1 96.44 178 ALA B CA 1
ATOM 5492 C C . ALA B 1 178 ? 25.062 33.188 9.195 1 96.44 178 ALA B C 1
ATOM 5494 O O . ALA B 1 178 ? 25.062 33.562 10.367 1 96.44 178 ALA B O 1
ATOM 5495 N N . GLU B 1 179 ? 24.062 33.281 8.406 1 94.81 179 GLU B N 1
ATOM 5496 C CA . GLU B 1 179 ? 22.797 33.844 8.906 1 94.81 179 GLU B CA 1
ATOM 5497 C C . GLU B 1 179 ? 22.203 32.938 9.977 1 94.81 179 GLU B C 1
ATOM 5499 O O . GLU B 1 179 ? 21.672 33.406 10.984 1 94.81 179 GLU B O 1
ATOM 5504 N N . LEU B 1 180 ? 22.266 31.656 9.773 1 97.25 180 LEU B N 1
ATOM 5505 C CA . LEU B 1 180 ? 21.75 30.688 10.742 1 97.25 180 LEU B CA 1
ATOM 5506 C C . LEU B 1 180 ? 22.594 30.688 12.016 1 97.25 180 LEU B C 1
ATOM 5508 O O . LEU B 1 180 ? 22.062 30.609 13.117 1 97.25 180 LEU B O 1
ATOM 5512 N N . THR B 1 181 ? 23.859 30.828 11.797 1 98.19 181 THR B N 1
ATOM 5513 C CA . THR B 1 181 ? 24.75 30.922 12.938 1 98.19 181 THR B CA 1
ATOM 5514 C C . THR B 1 181 ? 24.438 32.188 13.758 1 98.19 181 THR B C 1
ATOM 5516 O O . THR B 1 181 ? 24.5 32.156 14.992 1 98.19 181 THR B O 1
ATOM 5519 N N . ALA B 1 182 ? 24.156 33.219 13.047 1 98 182 ALA B N 1
ATOM 5520 C CA . ALA B 1 182 ? 23.797 34.469 13.727 1 98 182 ALA B CA 1
ATOM 5521 C C . ALA B 1 182 ? 22.547 34.281 14.586 1 98 182 ALA B C 1
ATOM 5523 O O . ALA B 1 182 ? 22.438 34.875 15.664 1 98 182 ALA B O 1
ATOM 5524 N N . ILE B 1 183 ? 21.641 33.562 14.117 1 97.69 183 ILE B N 1
ATOM 5525 C CA . ILE B 1 183 ? 20.453 33.219 14.906 1 97.69 183 ILE B CA 1
ATOM 5526 C C . ILE B 1 183 ? 20.844 32.406 16.141 1 97.69 183 ILE B C 1
ATOM 5528 O O . ILE B 1 183 ? 20.375 32.688 17.234 1 97.69 183 ILE B O 1
ATOM 5532 N N . GLY B 1 184 ? 21.656 31.438 15.922 1 98.44 184 GLY B N 1
ATOM 5533 C CA . GLY B 1 184 ? 22.172 30.656 17.031 1 98.44 184 GLY B CA 1
ATOM 5534 C C . GLY B 1 184 ? 22.875 31.484 18.078 1 98.44 184 GLY B C 1
ATOM 5535 O O . GLY B 1 184 ? 22.781 31.203 19.266 1 98.44 184 GLY B O 1
ATOM 5536 N N . ASP B 1 185 ? 23.578 32.531 17.609 1 98.25 185 ASP B N 1
ATOM 5537 C CA . ASP B 1 185 ? 24.344 33.406 18.5 1 98.25 185 ASP B CA 1
ATOM 5538 C C . ASP B 1 185 ? 23.422 34.156 19.453 1 98.25 185 ASP B C 1
ATOM 5540 O O . ASP B 1 185 ? 23.844 34.562 20.547 1 98.25 185 ASP B O 1
ATOM 5544 N N . LYS B 1 186 ? 22.203 34.281 19.047 1 97.38 186 LYS B N 1
ATOM 5545 C CA . LYS B 1 186 ? 21.234 34.969 19.906 1 97.38 186 LYS B CA 1
ATOM 5546 C C . LYS B 1 186 ? 20.734 34.031 21 1 97.38 186 LYS B C 1
ATOM 5548 O O . LYS B 1 186 ? 20.109 34.469 21.969 1 97.38 186 LYS B O 1
ATOM 5553 N N . GLY B 1 187 ? 21.062 32.812 20.875 1 98.25 187 GLY B N 1
ATOM 5554 C CA . GLY B 1 187 ? 20.547 31.812 21.797 1 98.25 187 GLY B CA 1
ATOM 5555 C C . GLY B 1 187 ? 19.203 31.234 21.391 1 98.25 187 GLY B C 1
ATOM 5556 O O . GLY B 1 187 ? 18.219 31.984 21.266 1 98.25 187 GLY B O 1
ATOM 5557 N N . VAL B 1 188 ? 19.172 30 21.156 1 98.75 188 VAL B N 1
ATOM 5558 C CA . VAL B 1 188 ? 17.938 29.312 20.781 1 98.75 188 VAL B CA 1
ATOM 5559 C C . VAL B 1 188 ? 17.594 28.25 21.812 1 98.75 188 VAL B C 1
ATOM 5561 O O . VAL B 1 188 ? 18.375 27.344 22.078 1 98.75 188 VAL B O 1
ATOM 5564 N N . LEU B 1 189 ? 16.422 28.438 22.406 1 98.81 189 LEU B N 1
ATOM 5565 C CA . LEU B 1 189 ? 15.977 27.484 23.422 1 98.81 189 LEU B CA 1
ATOM 5566 C C . LEU B 1 189 ? 15.633 26.141 22.781 1 98.81 189 LEU B C 1
ATOM 5568 O O . LEU B 1 189 ? 16.109 25.094 23.234 1 98.81 189 LEU B O 1
ATOM 5572 N N . ALA B 1 190 ? 14.82 26.172 21.781 1 98.88 190 ALA B N 1
ATOM 5573 C CA . ALA B 1 190 ? 14.344 24.922 21.188 1 98.88 190 ALA B CA 1
ATOM 5574 C C . ALA B 1 190 ? 14.398 24.984 19.672 1 98.88 190 ALA B C 1
ATOM 5576 O O . ALA B 1 190 ? 14.07 26.016 19.062 1 98.88 190 ALA B O 1
ATOM 5577 N N . LEU B 1 191 ? 14.906 23.938 19.078 1 98.88 191 LEU B N 1
ATOM 5578 C CA . LEU B 1 191 ? 14.812 23.672 17.641 1 98.88 191 LEU B CA 1
ATOM 5579 C C . LEU B 1 191 ? 13.727 22.641 17.344 1 98.88 191 LEU B C 1
ATOM 5581 O O . LEU B 1 191 ? 13.875 21.469 17.656 1 98.88 191 LEU B O 1
ATOM 5585 N N . VAL B 1 192 ? 12.562 23.125 16.859 1 98.81 192 VAL B N 1
ATOM 5586 C CA . VAL B 1 192 ? 11.5 22.25 16.375 1 98.81 192 VAL B CA 1
ATOM 5587 C C . VAL B 1 192 ? 11.766 21.875 14.914 1 98.81 192 VAL B C 1
ATOM 5589 O O . VAL B 1 192 ? 11.609 22.719 14.016 1 98.81 192 VAL B O 1
ATOM 5592 N N . CYS B 1 193 ? 12.031 20.609 14.68 1 98.31 193 CYS B N 1
ATOM 5593 C CA . CYS B 1 193 ? 12.828 20.344 13.484 1 98.31 193 CYS B CA 1
ATOM 5594 C C . CYS B 1 193 ? 12.25 19.172 12.711 1 98.31 193 CYS B C 1
ATOM 5596 O O . CYS B 1 193 ? 11.883 18.141 13.297 1 98.31 193 CYS B O 1
ATOM 5598 N N . ASP B 1 194 ? 12.273 19.281 11.391 1 98 194 ASP B N 1
ATOM 5599 C CA . ASP B 1 194 ? 11.898 18.25 10.422 1 98 194 ASP B CA 1
ATOM 5600 C C . ASP B 1 194 ? 12.688 16.969 10.656 1 98 194 ASP B C 1
ATOM 5602 O O . ASP B 1 194 ? 13.914 16.984 10.664 1 98 194 ASP B O 1
ATOM 5606 N N . SER B 1 195 ? 11.938 15.805 10.82 1 98 195 SER B N 1
ATOM 5607 C CA . SER B 1 195 ? 12.609 14.555 11.141 1 98 195 SER B CA 1
ATOM 5608 C C . SER B 1 195 ? 12.461 13.539 10.008 1 98 195 SER B C 1
ATOM 5610 O O . SER B 1 195 ? 12.883 12.391 10.133 1 98 195 SER B O 1
ATOM 5612 N N . THR B 1 196 ? 11.922 13.922 8.867 1 96.19 196 THR B N 1
ATOM 5613 C CA . THR B 1 196 ? 11.438 13.039 7.809 1 96.19 196 THR B CA 1
ATOM 5614 C C . THR B 1 196 ? 12.547 12.125 7.309 1 96.19 196 THR B C 1
ATOM 5616 O O . THR B 1 196 ? 12.328 10.93 7.09 1 96.19 196 THR B O 1
ATOM 5619 N N . ASN B 1 197 ? 13.797 12.656 7.141 1 95.88 197 ASN B N 1
ATOM 5620 C CA . ASN B 1 197 ? 14.859 11.891 6.496 1 95.88 197 ASN B CA 1
ATOM 5621 C C . ASN B 1 197 ? 16 11.586 7.469 1 95.88 197 ASN B C 1
ATOM 5623 O O . ASN B 1 197 ? 17.156 11.445 7.059 1 95.88 197 ASN B O 1
ATOM 5627 N N . VAL B 1 198 ? 15.695 11.477 8.734 1 96 198 VAL B N 1
ATOM 5628 C CA . VAL B 1 198 ? 16.719 11.312 9.758 1 96 1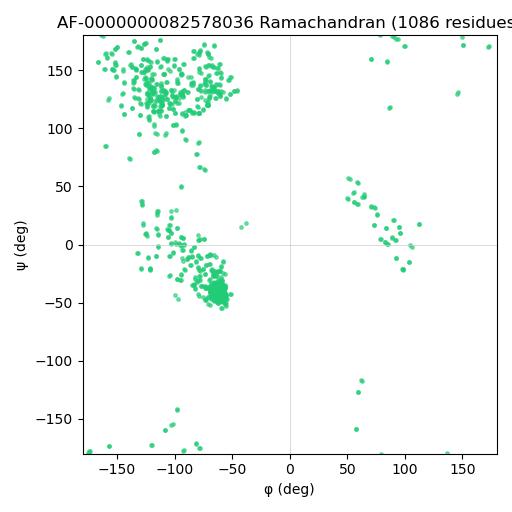98 VAL B CA 1
ATOM 5629 C C . VAL B 1 198 ? 17.469 10 9.539 1 96 198 VAL B C 1
ATOM 5631 O O . VAL B 1 198 ? 18.625 9.852 9.945 1 96 198 VAL B O 1
ATOM 5634 N N . PHE B 1 199 ? 16.875 9.031 8.875 1 91.94 199 PHE B N 1
ATOM 5635 C CA . PHE B 1 199 ? 17.516 7.742 8.672 1 91.94 199 PHE B CA 1
ATOM 5636 C C . PHE B 1 199 ? 18.438 7.777 7.453 1 91.94 199 PHE B C 1
ATOM 5638 O O . PHE B 1 199 ? 19.188 6.832 7.207 1 91.94 199 PHE B O 1
ATOM 5645 N N . ASN B 1 200 ? 18.359 8.828 6.676 1 92.69 200 ASN B N 1
ATOM 5646 C CA . ASN B 1 200 ? 19.203 8.953 5.5 1 92.69 200 ASN B CA 1
ATOM 5647 C C . ASN B 1 200 ? 20.609 9.406 5.871 1 92.69 200 ASN B C 1
ATOM 5649 O O . ASN B 1 200 ? 20.812 10.547 6.289 1 92.69 200 ASN B O 1
ATOM 5653 N N . PRO B 1 201 ? 21.578 8.578 5.688 1 92.19 201 PRO B N 1
ATOM 5654 C CA . PRO B 1 201 ? 22.953 8.945 6.055 1 92.19 201 PRO B CA 1
ATOM 5655 C C . PRO B 1 201 ? 23.562 9.969 5.102 1 92.19 201 PRO B C 1
ATOM 5657 O O . PRO B 1 201 ? 24.562 10.617 5.438 1 92.19 201 PRO B O 1
ATOM 5660 N N . GLU B 1 202 ? 22.969 10.125 3.908 1 91 202 GLU B N 1
ATOM 5661 C CA . GLU B 1 202 ? 23.469 11.055 2.898 1 91 202 GLU B CA 1
ATOM 5662 C C . GLU B 1 202 ? 22.656 12.352 2.887 1 91 202 GLU B C 1
ATOM 5664 O O . GLU B 1 202 ? 21.531 12.383 3.365 1 91 202 GLU B O 1
ATOM 5669 N N . ALA B 1 203 ? 23.266 13.344 2.348 1 90.44 203 ALA B N 1
ATOM 5670 C CA . ALA B 1 203 ? 22.578 14.609 2.146 1 90.44 203 ALA B CA 1
ATOM 5671 C C . ALA B 1 203 ? 21.469 14.469 1.102 1 90.44 203 ALA B C 1
ATOM 5673 O O . ALA B 1 203 ? 21.469 13.531 0.304 1 90.44 203 ALA B O 1
ATOM 5674 N N . SER B 1 204 ? 20.469 15.242 1.104 1 87.5 204 SER B N 1
ATOM 5675 C CA . SER B 1 204 ? 19.297 15.195 0.237 1 87.5 204 SER B CA 1
ATOM 5676 C C . SER B 1 204 ? 19.688 15.398 -1.225 1 87.5 204 SER B C 1
ATOM 5678 O O . SER B 1 204 ? 18.984 14.938 -2.127 1 87.5 204 SER B O 1
ATOM 5680 N N . GLY B 1 205 ? 20.781 16 -1.54 1 83.94 205 GLY B N 1
ATOM 5681 C CA . GLY B 1 205 ? 21.172 16.281 -2.91 1 83.94 205 GLY B CA 1
ATOM 5682 C C . GLY B 1 205 ? 20.688 17.641 -3.398 1 83.94 205 GLY B C 1
ATOM 5683 O O . GLY B 1 205 ? 20.047 18.391 -2.648 1 83.94 205 GLY B O 1
ATOM 5684 N N . SER B 1 206 ? 21.047 17.984 -4.676 1 84.88 206 SER B N 1
ATOM 5685 C CA . SER B 1 206 ? 20.734 19.312 -5.191 1 84.88 206 SER B CA 1
ATOM 5686 C C . SER B 1 206 ? 19.906 19.234 -6.473 1 84.88 206 SER B C 1
ATOM 5688 O O . SER B 1 206 ? 20.016 18.25 -7.219 1 84.88 206 SER B O 1
ATOM 5690 N N . GLU B 1 207 ? 19.125 20.203 -6.672 1 84 207 GLU B N 1
ATOM 5691 C CA . GLU B 1 207 ? 18.375 20.312 -7.922 1 84 207 GLU B CA 1
ATOM 5692 C C . GLU B 1 207 ? 19.312 20.375 -9.125 1 84 207 GLU B C 1
ATOM 5694 O O . GLU B 1 207 ? 18.953 19.938 -10.219 1 84 207 GLU B O 1
ATOM 5699 N N . GLY B 1 208 ? 20.422 20.891 -8.898 1 84 208 GLY B N 1
ATOM 5700 C CA . GLY B 1 208 ? 21.406 20.938 -9.961 1 84 208 GLY B CA 1
ATOM 5701 C C . GLY B 1 208 ? 21.797 19.562 -10.469 1 84 208 GLY B C 1
ATOM 5702 O O . GLY B 1 208 ? 21.922 19.359 -11.68 1 84 208 GLY B O 1
ATOM 5703 N N . ALA B 1 209 ? 22.016 18.719 -9.547 1 87.12 209 ALA B N 1
ATOM 5704 C CA . ALA B 1 209 ? 22.344 17.344 -9.922 1 87.12 209 ALA B CA 1
ATOM 5705 C C . ALA B 1 209 ? 21.203 16.672 -10.656 1 87.12 209 ALA B C 1
ATOM 5707 O O . ALA B 1 209 ? 21.422 15.875 -11.578 1 87.12 209 ALA B O 1
ATOM 5708 N N . VAL B 1 210 ? 20.047 17.016 -10.297 1 90.94 210 VAL B N 1
ATOM 5709 C CA . VAL B 1 210 ? 18.875 16.469 -10.953 1 90.94 210 VAL B CA 1
ATOM 5710 C C . VAL B 1 210 ? 18.812 16.969 -12.398 1 90.94 210 VAL B C 1
ATOM 5712 O O . VAL B 1 210 ? 18.469 16.203 -13.305 1 90.94 210 VAL B O 1
ATOM 5715 N N . ARG B 1 211 ? 19.078 18.266 -12.562 1 93.06 211 ARG B N 1
ATOM 5716 C CA . ARG B 1 211 ? 19.062 18.828 -13.906 1 93.06 211 ARG B CA 1
ATOM 5717 C C . ARG B 1 211 ? 20 18.062 -14.836 1 93.06 211 ARG B C 1
ATOM 5719 O O . ARG B 1 211 ? 19.641 17.75 -15.969 1 93.06 211 ARG B O 1
ATOM 5726 N N . GLU B 1 212 ? 21.188 17.734 -14.367 1 93.88 212 GLU B N 1
ATOM 5727 C CA . GLU B 1 212 ? 22.156 16.984 -15.164 1 93.88 212 GLU B CA 1
ATOM 5728 C C . GLU B 1 212 ? 21.609 15.617 -15.555 1 93.88 212 GLU B C 1
ATOM 5730 O O . GLU B 1 212 ? 21.75 15.195 -16.703 1 93.88 212 GLU B O 1
ATOM 5735 N N . GLY B 1 213 ? 21.062 14.992 -14.555 1 94.38 213 GLY B N 1
ATOM 5736 C CA . GLY B 1 213 ? 20.453 13.695 -14.82 1 94.38 213 GLY B CA 1
ATOM 5737 C C . GLY B 1 213 ? 19.328 13.75 -15.836 1 94.38 213 GLY B C 1
ATOM 5738 O O . GLY B 1 213 ? 19.266 12.914 -16.734 1 94.38 213 GLY B O 1
ATOM 5739 N N . LEU B 1 214 ? 18.469 14.75 -15.734 1 96.75 214 LEU B N 1
ATOM 5740 C CA . LEU B 1 214 ? 17.344 14.914 -16.641 1 96.75 214 LEU B CA 1
ATOM 5741 C C . LEU B 1 214 ? 17.828 15.297 -18.047 1 96.75 214 LEU B C 1
ATOM 5743 O O . LEU B 1 214 ? 17.266 14.828 -19.031 1 96.75 214 LEU B O 1
ATOM 5747 N N . ASP B 1 215 ? 18.844 16.125 -18.078 1 96.94 215 ASP B N 1
ATOM 5748 C CA . ASP B 1 215 ? 19.438 16.5 -19.375 1 96.94 215 ASP B CA 1
ATOM 5749 C C . ASP B 1 215 ? 19.922 15.266 -20.125 1 96.94 215 ASP B C 1
ATOM 5751 O O . ASP B 1 215 ? 19.719 15.148 -21.328 1 96.94 215 ASP B O 1
ATOM 5755 N N . GLN B 1 216 ? 20.562 14.422 -19.406 1 96.44 216 GLN B N 1
ATOM 5756 C CA . GLN B 1 216 ? 21.109 13.211 -20 1 96.44 216 GLN B CA 1
ATOM 5757 C C . GLN B 1 216 ? 20 12.289 -20.5 1 96.44 216 GLN B C 1
ATOM 5759 O O . GLN B 1 216 ? 20.047 11.836 -21.656 1 96.44 216 GLN B O 1
ATOM 5764 N N . VAL B 1 217 ? 19.016 12.055 -19.656 1 96 217 VAL B N 1
ATOM 5765 C CA . VAL B 1 217 ? 17.953 11.109 -19.969 1 96 217 VAL B CA 1
ATOM 5766 C C . VAL B 1 217 ? 17.094 11.656 -21.109 1 96 217 VAL B C 1
ATOM 5768 O O . VAL B 1 217 ? 16.797 10.938 -22.062 1 96 217 VAL B O 1
ATOM 5771 N N . ILE B 1 218 ? 16.688 12.898 -21.047 1 97.06 218 ILE B N 1
ATOM 5772 C CA . ILE B 1 218 ? 15.781 13.516 -22.016 1 97.06 218 ILE B CA 1
ATOM 5773 C C . ILE B 1 218 ? 16.516 13.773 -23.328 1 97.06 218 ILE B C 1
ATOM 5775 O O . ILE B 1 218 ? 15.961 13.609 -24.406 1 97.06 218 ILE B O 1
ATOM 5779 N N . GLY B 1 219 ? 17.797 14.125 -23.188 1 96.5 219 GLY B N 1
ATOM 5780 C CA . GLY B 1 219 ? 18.609 14.336 -24.375 1 96.5 219 GLY B CA 1
ATOM 5781 C C . GLY B 1 219 ? 18.828 13.07 -25.188 1 96.5 219 GLY B C 1
ATOM 5782 O O . GLY B 1 219 ? 18.953 13.125 -26.406 1 96.5 219 GLY B O 1
ATOM 5783 N N . ALA B 1 220 ? 18.906 11.977 -24.547 1 95.19 220 ALA B N 1
ATOM 5784 C CA . ALA B 1 220 ? 19.172 10.695 -25.188 1 95.19 220 ALA B CA 1
ATOM 5785 C C . ALA B 1 220 ? 17.906 10.102 -25.797 1 95.19 220 ALA B C 1
ATOM 5787 O O . ALA B 1 220 ? 17.984 9.195 -26.625 1 95.19 220 ALA B O 1
ATOM 5788 N N . ALA B 1 221 ? 16.734 10.641 -25.406 1 95.81 221 ALA B N 1
ATOM 5789 C CA . ALA B 1 221 ? 15.469 10.078 -25.859 1 95.81 221 ALA B CA 1
ATOM 5790 C C . ALA B 1 221 ? 15.203 10.414 -27.328 1 95.81 221 ALA B C 1
ATOM 5792 O O . ALA B 1 221 ? 15.398 11.555 -27.75 1 95.81 221 ALA B O 1
ATOM 5793 N N . LYS B 1 222 ? 14.711 9.469 -28.062 1 94.44 222 LYS B N 1
ATOM 5794 C CA . LYS B 1 222 ? 14.484 9.648 -29.5 1 94.44 222 LYS B CA 1
ATOM 5795 C C . LYS B 1 222 ? 13.055 10.078 -29.781 1 94.44 222 LYS B C 1
ATOM 5797 O O . LYS B 1 222 ? 12.773 10.656 -30.828 1 94.44 222 LYS B O 1
ATOM 5802 N N . GLY B 1 223 ? 12.156 9.742 -28.922 1 96.94 223 GLY B N 1
ATOM 5803 C CA . GLY B 1 223 ? 10.758 10.109 -29.078 1 96.94 223 GLY B CA 1
ATOM 5804 C C . GLY B 1 223 ? 10.305 11.18 -28.094 1 96.94 223 GLY B C 1
ATOM 5805 O O . GLY B 1 223 ? 11.094 12.031 -27.688 1 96.94 223 GLY B O 1
ATOM 5806 N N . ARG B 1 224 ? 9.016 11.25 -27.906 1 97.56 224 ARG B N 1
ATOM 5807 C CA . ARG B 1 224 ? 8.445 12.148 -26.922 1 97.56 224 ARG B CA 1
ATOM 5808 C C . ARG B 1 224 ? 8.898 11.766 -25.516 1 97.56 224 ARG B C 1
ATOM 5810 O O . ARG B 1 224 ? 9.141 10.586 -25.234 1 97.56 224 ARG B O 1
ATOM 5817 N N . VAL B 1 225 ? 9.047 12.75 -24.656 1 98.5 225 VAL B N 1
ATOM 5818 C CA . VAL B 1 225 ? 9.383 12.492 -23.266 1 98.5 225 VAL B CA 1
ATOM 5819 C C . VAL B 1 225 ? 8.297 13.07 -22.359 1 98.5 225 VAL B C 1
ATOM 5821 O O . VAL B 1 225 ? 7.871 14.211 -22.531 1 98.5 225 VAL B O 1
ATOM 5824 N N . LEU B 1 226 ? 7.785 12.258 -21.516 1 98.5 226 LEU B N 1
ATOM 5825 C CA . LEU B 1 226 ? 6.879 12.703 -20.469 1 98.5 226 LEU B CA 1
ATOM 5826 C C . LEU B 1 226 ? 7.535 12.57 -19.094 1 98.5 226 LEU B C 1
ATOM 5828 O O . LEU B 1 226 ? 8.047 11.508 -18.75 1 98.5 226 LEU B O 1
ATOM 5832 N N . VAL B 1 227 ? 7.602 13.633 -18.344 1 98.25 227 VAL B N 1
ATOM 5833 C CA . VAL B 1 227 ? 8.141 13.625 -16.984 1 98.25 227 VAL B CA 1
ATOM 5834 C C . VAL B 1 227 ? 7.016 13.875 -15.984 1 98.25 227 VAL B C 1
ATOM 5836 O O . VAL B 1 227 ? 6.281 14.859 -16.094 1 98.25 227 VAL B O 1
ATOM 5839 N N . THR B 1 228 ? 6.863 12.922 -15.102 1 97.06 228 THR B N 1
ATOM 5840 C CA . THR B 1 228 ? 5.906 13.164 -14.031 1 97.06 228 THR B CA 1
ATOM 5841 C C . THR B 1 228 ? 6.621 13.641 -12.766 1 97.06 228 THR B C 1
ATOM 5843 O O . THR B 1 228 ? 7.719 13.18 -12.453 1 97.06 228 THR B O 1
ATOM 5846 N N . THR B 1 229 ? 6.023 14.609 -12.094 1 94.12 229 THR B N 1
ATOM 5847 C CA . THR B 1 229 ? 6.539 15.172 -10.852 1 94.12 229 THR B CA 1
ATOM 5848 C C . THR B 1 229 ? 5.398 15.711 -9.984 1 94.12 229 THR B C 1
ATOM 5850 O O . THR B 1 229 ? 4.242 15.727 -10.422 1 94.12 229 THR B O 1
ATOM 5853 N N . PHE B 1 230 ? 5.719 16.031 -8.734 1 91.19 230 PHE B N 1
ATOM 5854 C CA . PHE B 1 230 ? 4.742 16.719 -7.891 1 91.19 230 PHE B CA 1
ATOM 5855 C C . PHE B 1 230 ? 4.508 18.141 -8.375 1 91.19 230 PHE B C 1
ATOM 5857 O O . PHE B 1 230 ? 5.461 18.875 -8.633 1 91.19 230 PHE B O 1
ATOM 5864 N N . ALA B 1 231 ? 3.268 18.453 -8.469 1 91.31 231 ALA B N 1
ATOM 5865 C CA . ALA B 1 231 ? 2.93 19.797 -8.969 1 91.31 231 ALA B CA 1
ATOM 5866 C C . ALA B 1 231 ? 3.541 20.875 -8.094 1 91.31 231 ALA B C 1
ATOM 5868 O O . ALA B 1 231 ? 3.939 21.938 -8.586 1 91.31 231 ALA B O 1
ATOM 5869 N N . SER B 1 232 ? 3.68 20.562 -6.844 1 89.5 232 SER B N 1
ATOM 5870 C CA . SER B 1 232 ? 4.129 21.578 -5.898 1 89.5 232 SER B CA 1
ATOM 5871 C C . SER B 1 232 ? 5.633 21.797 -5.996 1 89.5 232 SER B C 1
ATOM 5873 O O . SER B 1 232 ? 6.16 22.766 -5.441 1 89.5 232 SER B O 1
ATOM 5875 N N . ASN B 1 233 ? 6.285 20.922 -6.695 1 92.12 233 ASN B N 1
ATOM 5876 C CA . ASN B 1 233 ? 7.73 21.062 -6.844 1 92.12 233 ASN B CA 1
ATOM 5877 C C . ASN B 1 233 ? 8.086 22.078 -7.93 1 92.12 233 ASN B C 1
ATOM 5879 O O . ASN B 1 233 ? 8.562 21.703 -9 1 92.12 233 ASN B O 1
ATOM 5883 N N . ALA B 1 234 ? 7.98 23.344 -7.586 1 91.31 234 ALA B N 1
ATOM 5884 C CA . ALA B 1 234 ? 8.211 24.422 -8.539 1 91.31 234 ALA B CA 1
ATOM 5885 C C . ALA B 1 234 ? 9.672 24.453 -9 1 91.31 234 ALA B C 1
ATOM 5887 O O . ALA B 1 234 ? 9.961 24.812 -10.141 1 91.31 234 ALA B O 1
ATOM 5888 N N . ALA B 1 235 ? 10.539 24.062 -8.094 1 88.62 235 ALA B N 1
ATOM 5889 C CA . ALA B 1 235 ? 11.953 24 -8.461 1 88.62 235 ALA B CA 1
ATOM 5890 C C . ALA B 1 235 ? 12.172 22.984 -9.586 1 88.62 235 ALA B C 1
ATOM 5892 O O . ALA B 1 235 ? 12.953 23.234 -10.508 1 88.62 235 ALA B O 1
ATOM 5893 N N . ARG B 1 236 ? 11.516 21.906 -9.547 1 92.81 236 ARG B N 1
ATOM 5894 C CA . ARG B 1 236 ? 11.594 20.891 -10.594 1 92.81 236 ARG B CA 1
ATOM 5895 C C . ARG B 1 236 ? 11.008 21.422 -11.898 1 92.81 236 ARG B C 1
ATOM 5897 O O . ARG B 1 236 ? 11.508 21.094 -12.984 1 92.81 236 ARG B O 1
ATOM 5904 N N . LEU B 1 237 ? 9.945 22.172 -11.789 1 94.44 237 LEU B N 1
ATOM 5905 C CA . LEU B 1 237 ? 9.359 22.766 -12.984 1 94.44 237 LEU B CA 1
ATOM 5906 C C . LEU B 1 237 ? 10.359 23.688 -13.68 1 94.44 237 LEU B C 1
ATOM 5908 O O . LEU B 1 237 ? 10.484 23.656 -14.906 1 94.44 237 LEU B O 1
ATOM 5912 N N . GLN B 1 238 ? 10.992 24.453 -12.859 1 92.62 238 GLN B N 1
ATOM 5913 C CA . GLN B 1 238 ? 12.039 25.297 -13.414 1 92.62 238 GLN B CA 1
ATOM 5914 C C . GLN B 1 238 ? 13.109 24.484 -14.117 1 92.62 238 GLN B C 1
ATOM 5916 O O . GLN B 1 238 ? 13.523 24.797 -15.234 1 92.62 238 GLN B O 1
ATOM 5921 N N . THR B 1 239 ? 13.562 23.469 -13.453 1 93.5 239 THR B N 1
ATOM 5922 C CA . THR B 1 239 ? 14.578 22.562 -14.008 1 93.5 239 THR B CA 1
ATOM 5923 C C . THR B 1 239 ? 14.109 21.969 -15.328 1 93.5 239 THR B C 1
ATOM 5925 O O . THR B 1 239 ? 14.867 21.922 -16.297 1 93.5 239 THR B O 1
ATOM 5928 N N . LEU B 1 240 ? 12.867 21.547 -15.375 1 96.44 240 LEU B N 1
ATOM 5929 C CA . LEU B 1 240 ? 12.328 20.922 -16.578 1 96.44 240 LEU B CA 1
ATOM 5930 C C . LEU B 1 240 ? 12.219 21.938 -17.719 1 96.44 240 LEU B C 1
ATOM 5932 O O . LEU B 1 240 ? 12.391 21.578 -18.875 1 96.44 240 LEU B O 1
ATOM 5936 N N . GLY B 1 241 ? 11.883 23.172 -17.359 1 96.31 241 GLY B N 1
ATOM 5937 C CA . GLY B 1 241 ? 11.922 24.234 -18.359 1 96.31 241 GLY B CA 1
ATOM 5938 C C . GLY B 1 241 ? 13.297 24.406 -18.969 1 96.31 241 GLY B C 1
ATOM 5939 O O . GLY B 1 241 ? 13.43 24.547 -20.188 1 96.31 241 GLY B O 1
ATOM 5940 N N . GLU B 1 242 ? 14.32 24.375 -18.141 1 95.5 242 GLU B N 1
ATOM 5941 C CA . GLU B 1 242 ? 15.703 24.5 -18.609 1 95.5 242 GLU B CA 1
ATOM 5942 C C . GLU B 1 242 ? 16.109 23.312 -19.453 1 95.5 242 GLU B C 1
ATOM 5944 O O . GLU B 1 242 ? 16.766 23.469 -20.484 1 95.5 242 GLU B O 1
ATOM 5949 N N . VAL B 1 243 ? 15.719 22.188 -19 1 96.88 243 VAL B N 1
ATOM 5950 C CA . VAL B 1 243 ? 16.031 20.953 -19.719 1 96.88 243 VAL B CA 1
ATOM 5951 C C . VAL B 1 243 ? 15.383 20.984 -21.109 1 96.88 243 VAL B C 1
ATOM 5953 O O . VAL B 1 243 ? 15.977 20.547 -22.094 1 96.88 243 VAL B O 1
ATOM 5956 N N . ALA B 1 244 ? 14.125 21.484 -21.141 1 97.75 244 ALA B N 1
ATOM 5957 C CA . ALA B 1 244 ? 13.438 21.609 -22.422 1 97.75 244 ALA B CA 1
ATOM 5958 C C . ALA B 1 244 ? 14.242 22.469 -23.391 1 97.75 244 ALA B C 1
ATOM 5960 O O . ALA B 1 244 ? 14.391 22.125 -24.562 1 97.75 244 ALA B O 1
ATOM 5961 N N . ARG B 1 245 ? 14.758 23.547 -22.922 1 96.44 245 ARG B N 1
ATOM 5962 C CA . ARG B 1 245 ? 15.578 24.438 -23.719 1 96.44 245 ARG B CA 1
ATOM 5963 C C . ARG B 1 245 ? 16.875 23.75 -24.156 1 96.44 245 ARG B C 1
ATOM 5965 O O . ARG B 1 245 ? 17.25 23.812 -25.328 1 96.44 245 ARG B O 1
ATOM 5972 N N . ASP B 1 246 ? 17.5 23.125 -23.219 1 96.62 246 ASP B N 1
ATOM 5973 C CA . ASP B 1 246 ? 18.766 22.453 -23.484 1 96.62 246 ASP B CA 1
ATOM 5974 C C . ASP B 1 246 ? 18.625 21.391 -24.562 1 96.62 246 ASP B C 1
ATOM 5976 O O . ASP B 1 246 ? 19.547 21.141 -25.328 1 96.62 246 ASP B O 1
ATOM 5980 N N . THR B 1 247 ? 17.5 20.75 -24.609 1 97.19 247 THR B N 1
ATOM 5981 C CA . THR B 1 247 ? 17.328 19.594 -25.469 1 97.19 247 THR B CA 1
ATOM 5982 C C . THR B 1 247 ? 16.531 19.953 -26.719 1 97.19 247 THR B C 1
ATOM 5984 O O . THR B 1 247 ? 16.234 19.094 -27.547 1 97.19 247 THR B O 1
ATOM 5987 N N . GLY B 1 248 ? 16.141 21.172 -26.844 1 96.69 248 GLY B N 1
ATOM 5988 C CA . GLY B 1 248 ? 15.414 21.641 -28.016 1 96.69 248 GLY B CA 1
ATOM 5989 C C . GLY B 1 248 ? 14 21.109 -28.094 1 96.69 248 GLY B C 1
ATOM 5990 O O . GLY B 1 248 ? 13.5 20.828 -29.188 1 96.69 248 GLY B O 1
ATOM 5991 N N . ARG B 1 249 ? 13.391 20.922 -26.984 1 98.19 249 ARG B N 1
ATOM 5992 C CA . ARG B 1 249 ? 12.039 20.391 -26.953 1 98.19 249 ARG B CA 1
ATOM 5993 C C . ARG B 1 249 ? 11.039 21.453 -26.516 1 98.19 249 ARG B C 1
ATOM 5995 O O . ARG B 1 249 ? 11.352 22.312 -25.688 1 98.19 249 ARG B O 1
ATOM 6002 N N . GLU B 1 250 ? 9.859 21.375 -27.062 1 98.19 250 GLU B N 1
ATOM 6003 C CA . GLU B 1 250 ? 8.758 22.234 -26.625 1 98.19 250 GLU B CA 1
ATOM 6004 C C . GLU B 1 250 ? 8.047 21.656 -25.406 1 98.19 250 GLU B C 1
ATOM 6006 O O . GLU B 1 250 ? 7.766 20.453 -25.359 1 98.19 250 GLU B O 1
ATOM 6011 N N . LEU B 1 251 ? 7.77 22.547 -24.5 1 98.06 251 LEU B N 1
ATOM 6012 C CA . LEU B 1 251 ? 7.227 22.109 -23.219 1 98.06 251 LEU B CA 1
ATOM 6013 C C . LEU B 1 251 ? 5.703 22.125 -23.234 1 98.06 251 LEU B C 1
ATOM 6015 O O . LEU B 1 251 ? 5.09 23.094 -23.672 1 98.06 251 LEU B O 1
ATOM 6019 N N . CYS B 1 252 ? 5.078 21.016 -22.875 1 98.31 252 CYS B N 1
ATOM 6020 C CA . CYS B 1 252 ? 3.641 20.891 -22.656 1 98.31 252 CYS B CA 1
ATOM 6021 C C . CYS B 1 252 ? 3.34 20.469 -21.219 1 98.31 252 CYS B C 1
ATOM 6023 O O . CYS B 1 252 ? 3.971 19.547 -20.703 1 98.31 252 CYS B O 1
ATOM 6025 N N . VAL B 1 253 ? 2.457 21.141 -20.562 1 97.75 253 VAL B N 1
ATOM 6026 C CA . VAL B 1 253 ? 2.135 20.844 -19.156 1 97.75 253 VAL B CA 1
ATOM 6027 C C . VAL B 1 253 ? 0.711 20.312 -19.062 1 97.75 253 VAL B C 1
ATOM 6029 O O . VAL B 1 253 ? -0.225 20.891 -19.609 1 97.75 253 VAL B O 1
ATOM 6032 N N . ALA B 1 254 ? 0.617 19.125 -18.391 1 97.38 254 ALA B N 1
ATOM 6033 C CA . ALA B 1 254 ? -0.688 18.484 -18.266 1 97.38 254 ALA B CA 1
ATOM 6034 C C . ALA B 1 254 ? -1.049 18.266 -16.797 1 97.38 254 ALA B C 1
ATOM 6036 O O . ALA B 1 254 ? -0.521 17.344 -16.156 1 97.38 254 ALA B O 1
ATOM 6037 N N . GLY B 1 255 ? -2.01 18.969 -16.266 1 94.75 255 GLY B N 1
ATOM 6038 C CA . GLY B 1 255 ? -2.518 18.859 -14.898 1 94.75 255 GLY B CA 1
ATOM 6039 C C . GLY B 1 255 ? -2.955 20.188 -14.312 1 94.75 255 GLY B C 1
ATOM 6040 O O . GLY B 1 255 ? -2.203 21.172 -14.352 1 94.75 255 GLY B O 1
ATOM 6041 N N . ARG B 1 256 ? -4.137 20.219 -13.773 1 91.88 256 ARG B N 1
ATOM 6042 C CA . ARG B 1 256 ? -4.691 21.453 -13.219 1 91.88 256 ARG B CA 1
ATOM 6043 C C . ARG B 1 256 ? -3.809 22 -12.094 1 91.88 256 ARG B C 1
ATOM 6045 O O . ARG B 1 256 ? -3.641 23.219 -11.969 1 91.88 256 ARG B O 1
ATOM 6052 N N . SER B 1 257 ? -3.279 21.109 -11.266 1 92.62 257 SER B N 1
ATOM 6053 C CA . SER B 1 257 ? -2.42 21.531 -10.164 1 92.62 257 SER B CA 1
ATOM 6054 C C . SER B 1 257 ? -1.132 22.172 -10.688 1 92.62 257 SER B C 1
ATOM 6056 O O . SER B 1 257 ? -0.611 23.109 -10.078 1 92.62 257 SER B O 1
ATOM 6058 N N . LEU B 1 258 ? -0.594 21.625 -11.75 1 95.81 258 LEU B N 1
ATOM 6059 C CA . LEU B 1 258 ? 0.592 22.203 -12.367 1 95.81 258 LEU B CA 1
ATOM 6060 C C . LEU B 1 258 ? 0.299 23.609 -12.898 1 95.81 258 LEU B C 1
ATOM 6062 O O . LEU B 1 258 ? 1.094 24.531 -12.703 1 95.81 258 LEU B O 1
ATOM 6066 N N . ASP B 1 259 ? -0.866 23.719 -13.5 1 94.62 259 ASP B N 1
ATOM 6067 C CA . ASP B 1 259 ? -1.276 25.031 -14.016 1 94.62 259 ASP B CA 1
ATOM 6068 C C . ASP B 1 259 ? -1.384 26.047 -12.891 1 94.62 259 ASP B C 1
ATOM 6070 O O . ASP B 1 259 ? -0.963 27.203 -13.047 1 94.62 259 ASP B O 1
ATOM 6074 N N . ARG B 1 260 ? -1.92 25.578 -11.828 1 93.62 260 ARG B N 1
ATOM 6075 C CA . ARG B 1 260 ? -2.09 26.453 -10.672 1 93.62 260 ARG B CA 1
ATOM 6076 C C . ARG B 1 260 ? -0.739 26.922 -10.133 1 93.62 260 ARG B C 1
ATOM 6078 O O . ARG B 1 260 ? -0.548 28.094 -9.844 1 93.62 260 ARG B O 1
ATOM 6085 N N . ILE B 1 261 ? 0.161 26.031 -10.016 1 95.31 261 ILE B N 1
ATOM 6086 C CA . ILE B 1 261 ? 1.477 26.328 -9.469 1 95.31 261 ILE B CA 1
ATOM 6087 C C . ILE B 1 261 ? 2.221 27.281 -10.406 1 95.31 261 ILE B C 1
ATOM 6089 O O . ILE B 1 261 ? 2.842 28.25 -9.961 1 95.31 261 ILE B O 1
ATOM 6093 N N . LEU B 1 262 ? 2.162 27.016 -11.695 1 95.31 262 LEU B N 1
ATOM 6094 C CA . LEU B 1 262 ? 2.82 27.875 -12.68 1 95.31 262 LEU B CA 1
ATOM 6095 C C . LEU B 1 262 ? 2.264 29.281 -12.633 1 95.31 262 LEU B C 1
ATOM 6097 O O . LEU B 1 262 ? 3.025 30.266 -12.625 1 95.31 262 LEU B O 1
ATOM 6101 N N . ARG B 1 263 ? 0.969 29.344 -12.539 1 94.69 263 ARG B N 1
ATOM 6102 C CA . ARG B 1 263 ? 0.308 30.641 -12.5 1 94.69 263 ARG B CA 1
ATOM 6103 C C . ARG B 1 263 ? 0.719 31.438 -11.258 1 94.69 263 ARG B C 1
ATOM 6105 O O . ARG B 1 263 ? 1.144 32.594 -11.367 1 94.69 263 ARG B O 1
ATOM 6112 N N . VAL B 1 264 ? 0.653 30.844 -10.109 1 95.81 264 VAL B N 1
ATOM 6113 C CA . VAL B 1 264 ? 0.951 31.516 -8.852 1 95.81 264 VAL B CA 1
ATOM 6114 C C . VAL B 1 264 ? 2.436 31.859 -8.797 1 95.81 264 VAL B C 1
ATOM 6116 O O . VAL B 1 264 ? 2.809 32.938 -8.312 1 95.81 264 VAL B O 1
ATOM 6119 N N . ALA B 1 265 ? 3.266 30.953 -9.273 1 95 265 ALA B N 1
ATOM 6120 C CA . ALA B 1 265 ? 4.703 31.203 -9.297 1 95 265 ALA B CA 1
ATOM 6121 C C . ALA B 1 265 ? 5.035 32.438 -10.148 1 95 265 ALA B C 1
ATOM 6123 O O . ALA B 1 265 ? 5.738 33.344 -9.695 1 95 265 ALA B O 1
ATOM 6124 N N . LYS B 1 266 ? 4.512 32.5 -11.297 1 94.5 266 LYS B N 1
ATOM 6125 C CA . LYS B 1 266 ? 4.762 33.656 -12.18 1 94.5 266 LYS B CA 1
ATOM 6126 C C . LYS B 1 266 ? 4.254 34.938 -11.562 1 94.5 266 LYS B C 1
ATOM 6128 O O . LYS B 1 266 ? 4.938 35.969 -11.609 1 94.5 266 LYS B O 1
ATOM 6133 N N . GLN B 1 267 ? 3.113 34.844 -10.938 1 94.31 267 GLN B N 1
ATOM 6134 C CA . GLN B 1 267 ? 2.492 36 -10.328 1 94.31 267 GLN B CA 1
ATOM 6135 C C . GLN B 1 267 ? 3.316 36.531 -9.156 1 94.31 267 GLN B C 1
ATOM 6137 O O . GLN B 1 267 ? 3.268 37.719 -8.828 1 94.31 267 GLN B O 1
ATOM 6142 N N . THR B 1 268 ? 4.039 35.656 -8.555 1 92.81 268 THR B N 1
ATOM 6143 C CA . THR B 1 268 ? 4.773 36.062 -7.355 1 92.81 268 THR B CA 1
ATOM 6144 C C . THR B 1 268 ? 6.262 36.188 -7.656 1 92.81 268 THR B C 1
ATOM 6146 O O . THR B 1 268 ? 7.09 36.156 -6.742 1 92.81 268 THR B O 1
ATOM 6149 N N . GLY B 1 269 ? 6.621 36.188 -8.906 1 91.62 269 GLY B N 1
ATOM 6150 C CA . GLY B 1 269 ? 7.969 36.531 -9.312 1 91.62 269 GLY B CA 1
ATOM 6151 C C . GLY B 1 269 ? 8.875 35.344 -9.516 1 91.62 269 GLY B C 1
ATOM 6152 O O . GLY B 1 269 ? 10.094 35.5 -9.648 1 91.62 269 GLY B O 1
ATOM 6153 N N . TYR B 1 270 ? 8.273 34.188 -9.5 1 92.38 270 TYR B N 1
ATOM 6154 C CA . TYR B 1 270 ? 9.031 32.969 -9.758 1 92.38 270 TYR B CA 1
ATOM 6155 C C . TYR B 1 270 ? 8.727 32.438 -11.148 1 92.38 270 TYR B C 1
ATOM 6157 O O . TYR B 1 270 ? 7.73 32.812 -11.766 1 92.38 270 TYR B O 1
ATOM 6165 N N . LEU B 1 271 ? 9.648 31.594 -11.664 1 92.38 271 LEU B N 1
ATOM 6166 C CA . LEU B 1 271 ? 9.508 30.922 -12.953 1 92.38 271 LEU B CA 1
ATOM 6167 C C . LEU B 1 271 ? 9.281 31.938 -14.062 1 92.38 271 LEU B C 1
ATOM 6169 O O . LEU B 1 271 ? 8.508 31.688 -14.992 1 92.38 271 LEU B O 1
ATOM 6173 N N . ARG B 1 272 ? 9.891 33.031 -13.984 1 84.88 272 ARG B N 1
ATOM 6174 C CA . ARG B 1 272 ? 9.727 34.062 -14.984 1 84.88 272 ARG B CA 1
ATOM 6175 C C . ARG B 1 272 ? 10.359 33.656 -16.312 1 84.88 272 ARG B C 1
ATOM 6177 O O . ARG B 1 272 ? 9.898 34.094 -17.375 1 84.88 272 ARG B O 1
ATOM 6184 N N . ASP B 1 273 ? 11.367 32.875 -16.25 1 88.06 273 ASP B N 1
ATOM 6185 C CA . ASP B 1 273 ? 12.047 32.438 -17.469 1 88.06 273 ASP B CA 1
ATOM 6186 C C . ASP B 1 273 ? 11.578 31.047 -17.906 1 88.06 273 ASP B C 1
ATOM 6188 O O . ASP B 1 273 ? 12.266 30.375 -18.656 1 88.06 273 ASP B O 1
ATOM 6192 N N . PHE B 1 274 ? 10.492 30.656 -17.312 1 93.44 274 PHE B N 1
ATOM 6193 C CA . PHE B 1 274 ? 9.906 29.391 -17.719 1 93.44 274 PHE B CA 1
ATOM 6194 C C . PHE B 1 274 ? 9.43 29.438 -19.172 1 93.44 274 PHE B C 1
ATOM 6196 O O . PHE B 1 274 ? 8.797 30.422 -19.578 1 93.44 274 PHE B O 1
ATOM 6203 N N . PRO B 1 275 ? 9.789 28.438 -19.922 1 95.12 275 PRO B N 1
ATOM 6204 C CA . PRO B 1 275 ? 9.422 28.5 -21.344 1 95.12 275 PRO B CA 1
ATOM 6205 C C . PRO B 1 275 ? 7.91 28.516 -21.562 1 95.12 275 PRO B C 1
ATOM 6207 O O . PRO B 1 275 ? 7.152 28.031 -20.719 1 95.12 275 PRO B O 1
ATOM 6210 N N . ASP B 1 276 ? 7.516 29.141 -22.688 1 94.19 276 ASP B N 1
ATOM 6211 C CA . ASP B 1 276 ? 6.109 29.047 -23.078 1 94.19 276 ASP B CA 1
ATOM 6212 C C . ASP B 1 276 ? 5.691 27.609 -23.328 1 94.19 276 ASP B C 1
ATOM 6214 O O . ASP B 1 276 ? 6.461 26.812 -23.891 1 94.19 276 ASP B O 1
ATOM 6218 N N . THR B 1 277 ? 4.586 27.328 -22.859 1 96.69 277 THR B N 1
ATOM 6219 C CA . THR B 1 277 ? 4.078 25.969 -23.031 1 96.69 277 THR B CA 1
ATOM 6220 C C . THR B 1 277 ? 3.189 25.875 -24.266 1 96.69 277 THR B C 1
ATOM 6222 O O . THR B 1 277 ? 2.562 26.859 -24.656 1 96.69 277 THR B O 1
ATOM 6225 N N . VAL B 1 278 ? 3.201 24.812 -24.922 1 97.62 278 VAL B N 1
ATOM 6226 C CA . VAL B 1 278 ? 2.307 24.562 -26.047 1 97.62 278 VAL B CA 1
ATOM 6227 C C . VAL B 1 278 ? 1.086 23.781 -25.578 1 97.62 278 VAL B C 1
ATOM 6229 O O . VAL B 1 278 ? 1.146 23.078 -24.562 1 97.62 278 VAL B O 1
ATOM 6232 N N . ASP B 1 279 ? -0.04 23.969 -26.25 1 97.38 279 ASP B N 1
ATOM 6233 C CA . ASP B 1 279 ? -1.248 23.234 -25.875 1 97.38 279 ASP B CA 1
ATOM 6234 C C . ASP B 1 279 ? -1.163 21.766 -26.312 1 97.38 279 ASP B C 1
ATOM 6236 O O . ASP B 1 279 ? -0.184 21.359 -26.953 1 97.38 279 ASP B O 1
ATOM 6240 N N . PHE B 1 280 ? -2.1 21 -25.906 1 97.88 280 PHE B N 1
ATOM 6241 C CA . PHE B 1 280 ? -2.086 19.547 -26.109 1 97.88 280 PHE B CA 1
ATOM 6242 C C . PHE B 1 280 ? -2.072 19.234 -27.609 1 97.88 280 PHE B C 1
ATOM 6244 O O . PHE B 1 280 ? -1.341 18.344 -28.047 1 97.88 280 PHE B O 1
ATOM 6251 N N . GLU B 1 281 ? -2.852 19.906 -28.406 1 97.5 281 GLU B N 1
ATOM 6252 C CA . GLU B 1 281 ? -2.945 19.656 -29.844 1 97.5 281 GLU B CA 1
ATOM 6253 C C . GLU B 1 281 ? -1.615 19.938 -30.547 1 97.5 281 GLU B C 1
ATOM 6255 O O . GLU B 1 281 ? -1.162 19.141 -31.375 1 97.5 281 GLU B O 1
ATOM 6260 N N . THR B 1 282 ? -1.065 21.016 -30.172 1 97.81 282 THR B N 1
ATOM 6261 C CA . THR B 1 282 ? 0.233 21.375 -30.734 1 97.81 282 THR B CA 1
ATOM 6262 C C . THR B 1 282 ? 1.283 20.328 -30.375 1 97.81 282 THR B C 1
ATOM 6264 O O . THR B 1 282 ? 2.086 19.922 -31.219 1 97.81 282 THR B O 1
ATOM 6267 N N . ALA B 1 283 ? 1.29 19.906 -29.109 1 97.94 283 ALA B N 1
ATOM 6268 C CA . ALA B 1 283 ? 2.244 18.891 -28.656 1 97.94 283 ALA B CA 1
ATOM 6269 C C . ALA B 1 283 ? 2.115 17.609 -29.469 1 97.94 283 ALA B C 1
ATOM 6271 O O . ALA B 1 283 ? 3.113 16.938 -29.75 1 97.94 283 ALA B O 1
ATOM 6272 N N . MET B 1 284 ? 0.852 17.25 -29.875 1 97.25 284 MET B N 1
ATOM 6273 C CA . MET B 1 284 ? 0.604 16 -30.594 1 97.25 284 MET B CA 1
ATOM 6274 C C . MET B 1 284 ? 0.96 16.156 -32.062 1 97.25 284 MET B C 1
ATOM 6276 O O . MET B 1 284 ? 1.237 15.172 -32.75 1 97.25 284 MET B O 1
ATOM 6280 N N . ASP B 1 285 ? 1.032 17.406 -32.562 1 97.38 285 ASP B N 1
ATOM 6281 C CA . ASP B 1 285 ? 1.305 17.672 -33.969 1 97.38 285 ASP B CA 1
ATOM 6282 C C . ASP B 1 285 ? 2.803 17.828 -34.219 1 97.38 285 ASP B C 1
ATOM 6284 O O . ASP B 1 285 ? 3.271 17.656 -35.344 1 97.38 285 ASP B O 1
ATOM 6288 N N . LEU B 1 286 ? 3.545 18.141 -33.219 1 97.56 286 LEU B N 1
ATOM 6289 C CA . LEU B 1 286 ? 4.988 18.312 -33.344 1 97.56 286 LEU B CA 1
ATOM 6290 C C . LEU B 1 286 ? 5.68 16.953 -33.5 1 97.56 286 LEU B C 1
ATOM 6292 O O . LEU B 1 286 ? 5.148 15.922 -33.125 1 97.56 286 LEU B O 1
ATOM 6296 N N . PRO B 1 287 ? 6.883 17.047 -34.188 1 97.31 287 PRO B N 1
ATOM 6297 C CA . PRO B 1 287 ? 7.676 15.82 -34.188 1 97.31 287 PRO B CA 1
ATOM 6298 C C . PRO B 1 287 ? 7.918 15.297 -32.75 1 97.31 287 PRO B C 1
ATOM 6300 O O . PRO B 1 287 ? 8.156 16.078 -31.844 1 97.31 287 PRO B O 1
ATOM 6303 N N . ALA B 1 288 ? 7.875 13.984 -32.594 1 96.88 288 ALA B N 1
ATOM 6304 C CA . ALA B 1 288 ? 7.941 13.344 -31.281 1 96.88 288 ALA B CA 1
ATOM 6305 C C . ALA B 1 288 ? 9.203 13.766 -30.531 1 96.88 288 ALA B C 1
ATOM 6307 O O . ALA B 1 288 ? 9.156 14 -29.312 1 96.88 288 ALA B O 1
ATOM 6308 N N . ASN B 1 289 ? 10.258 13.922 -31.219 1 96.81 289 ASN B N 1
ATOM 6309 C CA . ASN B 1 289 ? 11.547 14.195 -30.578 1 96.81 289 ASN B CA 1
ATOM 6310 C C . ASN B 1 289 ? 11.664 15.664 -30.172 1 96.81 289 ASN B C 1
ATOM 6312 O O . ASN B 1 289 ? 12.68 16.062 -29.594 1 96.81 289 ASN B O 1
ATOM 6316 N N . GLU B 1 290 ? 10.602 16.469 -30.359 1 97.81 290 GLU B N 1
ATOM 6317 C CA . GLU B 1 290 ? 10.641 17.891 -30.047 1 97.81 290 GLU B CA 1
ATOM 6318 C C . GLU B 1 290 ? 9.664 18.234 -28.922 1 97.81 290 GLU B C 1
ATOM 6320 O O . GLU B 1 290 ? 9.398 19.406 -28.656 1 97.81 290 GLU B O 1
ATOM 6325 N N . VAL B 1 291 ? 9.195 17.219 -28.25 1 98.12 291 VAL B N 1
ATOM 6326 C CA . VAL B 1 291 ? 8.141 17.469 -27.281 1 98.12 291 VAL B CA 1
ATOM 6327 C C . VAL B 1 291 ? 8.57 16.969 -25.891 1 98.12 291 VAL B C 1
ATOM 6329 O O . VAL B 1 291 ? 9.047 15.844 -25.766 1 98.12 291 VAL B O 1
ATOM 6332 N N . LEU B 1 292 ? 8.469 17.75 -24.891 1 98.56 292 LEU B N 1
ATOM 6333 C CA . LEU B 1 292 ? 8.586 17.406 -23.469 1 98.56 292 LEU B CA 1
ATOM 6334 C C . LEU B 1 292 ? 7.289 17.688 -22.734 1 98.56 292 LEU B C 1
ATOM 6336 O O . LEU B 1 292 ? 6.852 18.844 -22.656 1 98.56 292 LEU B O 1
ATOM 6340 N N . ILE B 1 293 ? 6.645 16.641 -22.234 1 98.56 293 ILE B N 1
ATOM 6341 C CA . ILE B 1 293 ? 5.391 16.766 -21.5 1 98.56 293 ILE B CA 1
ATOM 6342 C C . ILE B 1 293 ? 5.664 16.656 -20 1 98.56 293 ILE B C 1
ATOM 6344 O O . ILE B 1 293 ? 6.348 15.742 -19.547 1 98.56 293 ILE B O 1
ATOM 6348 N N . VAL B 1 294 ? 5.234 17.578 -19.25 1 98.19 294 VAL B N 1
ATOM 6349 C CA . VAL B 1 294 ? 5.23 17.5 -17.797 1 98.19 294 VAL B CA 1
ATOM 6350 C C . VAL B 1 294 ? 3.812 17.219 -17.297 1 98.19 294 VAL B C 1
ATOM 6352 O O . VAL B 1 294 ? 2.883 17.969 -17.594 1 98.19 294 VAL B O 1
ATOM 6355 N N . ALA B 1 295 ? 3.684 16.125 -16.578 1 97.81 295 ALA B N 1
ATOM 6356 C CA . ALA B 1 295 ? 2.33 15.711 -16.219 1 97.81 295 ALA B CA 1
ATOM 6357 C C . ALA B 1 295 ? 2.25 15.336 -14.734 1 97.81 295 ALA B C 1
ATOM 6359 O O . ALA B 1 295 ? 3.244 14.898 -14.148 1 97.81 295 ALA B O 1
ATOM 6360 N N . THR B 1 296 ? 1.041 15.523 -14.133 1 95.75 296 THR B N 1
ATOM 6361 C CA . THR B 1 296 ? 0.759 15.008 -12.797 1 95.75 296 THR B CA 1
ATOM 6362 C C . THR B 1 296 ? 0.467 13.516 -12.844 1 95.75 296 THR B C 1
ATOM 6364 O O . THR B 1 296 ? 0.295 12.945 -13.922 1 95.75 296 THR B O 1
ATOM 6367 N N . GLY B 1 297 ? 0.461 12.883 -11.656 1 94.25 297 GLY B N 1
ATOM 6368 C CA . GLY B 1 297 ? 0.007 11.5 -11.602 1 94.25 297 GLY B CA 1
ATOM 6369 C C . GLY B 1 297 ? 1.119 10.523 -11.273 1 94.25 297 GLY B C 1
ATOM 6370 O O . GLY B 1 297 ? 0.969 9.312 -11.477 1 94.25 297 GLY B O 1
ATOM 6371 N N . GLY B 1 298 ? 2.215 10.992 -10.734 1 93.56 298 GLY B N 1
ATOM 6372 C CA . GLY B 1 298 ? 3.375 10.156 -10.469 1 93.56 298 GLY B CA 1
ATOM 6373 C C . GLY B 1 298 ? 3.15 9.172 -9.336 1 93.56 298 GLY B C 1
ATOM 6374 O O . GLY B 1 298 ? 3.926 8.227 -9.164 1 93.56 298 GLY B O 1
ATOM 6375 N N . GLN B 1 299 ? 2.039 9.312 -8.617 1 91.44 299 GLN B N 1
ATOM 6376 C CA . GLN B 1 299 ? 1.776 8.422 -7.492 1 91.44 299 GLN B CA 1
ATOM 6377 C C . GLN B 1 299 ? 0.695 7.406 -7.836 1 91.44 299 GLN B C 1
ATOM 6379 O O . GLN B 1 299 ? 0.222 6.676 -6.961 1 91.44 299 GLN B O 1
ATOM 6384 N N . GLY B 1 300 ? 0.265 7.383 -9.078 1 91.25 300 GLY B N 1
ATOM 6385 C CA . GLY B 1 300 ? -0.707 6.395 -9.516 1 91.25 300 GLY B CA 1
ATOM 6386 C C . GLY B 1 300 ? -2.143 6.859 -9.359 1 91.25 300 GLY B C 1
ATOM 6387 O O . GLY B 1 300 ? -3.064 6.039 -9.336 1 91.25 300 GLY B O 1
ATOM 6388 N N . GLU B 1 301 ? -2.381 8.141 -9.281 1 89.44 301 GLU B N 1
ATOM 6389 C CA . GLU B 1 301 ? -3.734 8.672 -9.156 1 89.44 301 GLU B CA 1
ATOM 6390 C C . GLU B 1 301 ? -4.562 8.375 -10.406 1 89.44 301 GLU B C 1
ATOM 6392 O O . GLU B 1 301 ? -4.18 8.742 -11.516 1 89.44 301 GLU B O 1
ATOM 6397 N N . PRO B 1 302 ? -5.73 7.766 -10.273 1 85.88 302 PRO B N 1
ATOM 6398 C CA . PRO B 1 302 ? -6.496 7.297 -11.43 1 85.88 302 PRO B CA 1
ATOM 6399 C C . PRO B 1 302 ? -6.945 8.438 -12.344 1 85.88 302 PRO B C 1
ATOM 6401 O O . PRO B 1 302 ? -7 8.273 -13.562 1 85.88 302 PRO B O 1
ATOM 6404 N N . ARG B 1 303 ? -7.273 9.688 -11.766 1 88.12 303 ARG B N 1
ATOM 6405 C CA . ARG B 1 303 ? -7.84 10.766 -12.562 1 88.12 303 ARG B CA 1
ATOM 6406 C C . ARG B 1 303 ? -6.754 11.734 -13.023 1 88.12 303 ARG B C 1
ATOM 6408 O O . ARG B 1 303 ? -7.027 12.664 -13.781 1 88.12 303 ARG B O 1
ATOM 6415 N N . ALA B 1 304 ? -5.504 11.438 -12.648 1 93.62 304 ALA B N 1
ATOM 6416 C CA . ALA B 1 304 ? -4.418 12.352 -13.016 1 93.62 304 ALA B CA 1
ATOM 6417 C C . ALA B 1 304 ? -4.004 12.156 -14.469 1 93.62 304 ALA B C 1
ATOM 6419 O O . ALA B 1 304 ? -4.375 11.164 -15.102 1 93.62 304 ALA B O 1
ATOM 6420 N N . ALA B 1 305 ? -3.301 13.047 -15 1 96.38 305 ALA B N 1
ATOM 6421 C CA . ALA B 1 305 ? -2.943 13.117 -16.406 1 96.38 305 ALA B CA 1
ATOM 6422 C C . ALA B 1 305 ? -2.172 11.867 -16.844 1 96.38 305 ALA B C 1
ATOM 6424 O O . ALA B 1 305 ? -2.5 11.25 -17.859 1 96.38 305 ALA B O 1
ATOM 6425 N N . LEU B 1 306 ? -1.195 11.461 -16.109 1 97.19 306 LEU B N 1
ATOM 6426 C CA . LEU B 1 306 ? -0.336 10.352 -16.5 1 97.19 306 LEU B CA 1
ATOM 6427 C C . LEU B 1 306 ? -1.15 9.07 -16.672 1 97.19 306 LEU B C 1
ATOM 6429 O O . LEU B 1 306 ? -0.958 8.336 -17.641 1 97.19 306 LEU B O 1
ATOM 6433 N N . ASN B 1 307 ? -2.014 8.797 -15.672 1 96.56 307 ASN B N 1
ATOM 6434 C CA . ASN B 1 307 ? -2.826 7.586 -15.766 1 96.56 307 ASN B CA 1
ATOM 6435 C C . ASN B 1 307 ? -3.748 7.629 -16.984 1 96.56 307 ASN B C 1
ATOM 6437 O O . ASN B 1 307 ? -3.906 6.625 -17.688 1 96.56 307 ASN B O 1
ATOM 6441 N N . ARG B 1 308 ? -4.383 8.75 -17.219 1 96.88 308 ARG B N 1
ATOM 6442 C CA . ARG B 1 308 ? -5.27 8.914 -18.359 1 96.88 308 ARG B CA 1
ATOM 6443 C C . ARG B 1 308 ? -4.504 8.75 -19.672 1 96.88 308 ARG B C 1
ATOM 6445 O O . ARG B 1 308 ? -5.027 8.195 -20.641 1 96.88 308 ARG B O 1
ATOM 6452 N N . ILE B 1 309 ? -3.301 9.266 -19.703 1 97.44 309 ILE B N 1
ATOM 6453 C CA . ILE B 1 309 ? -2.443 9.109 -20.875 1 97.44 309 ILE B CA 1
ATOM 6454 C C . ILE B 1 309 ? -2.084 7.641 -21.062 1 97.44 309 ILE B C 1
ATOM 6456 O O . ILE B 1 309 ? -2.172 7.113 -22.172 1 97.44 309 ILE B O 1
ATOM 6460 N N . ALA B 1 310 ? -1.723 6.996 -19.969 1 96.62 310 ALA B N 1
ATOM 6461 C CA . ALA B 1 310 ? -1.36 5.582 -20.016 1 96.62 310 ALA B CA 1
ATOM 6462 C C . ALA B 1 310 ? -2.525 4.734 -20.531 1 96.62 310 ALA B C 1
ATOM 6464 O O . ALA B 1 310 ? -2.334 3.826 -21.328 1 96.62 310 ALA B O 1
ATOM 6465 N N . GLU B 1 311 ? -3.732 5.113 -20.125 1 95.31 311 GLU B N 1
ATOM 6466 C CA . GLU B 1 311 ? -4.922 4.34 -20.469 1 95.31 311 GLU B CA 1
ATOM 6467 C C . GLU B 1 311 ? -5.465 4.754 -21.844 1 95.31 311 GLU B C 1
ATOM 6469 O O . GLU B 1 311 ? -6.336 4.082 -22.391 1 95.31 311 GLU B O 1
ATOM 6474 N N . GLY B 1 312 ? -5.094 5.879 -22.344 1 95.12 312 GLY B N 1
ATOM 6475 C CA . GLY B 1 312 ? -5.496 6.32 -23.656 1 95.12 312 GLY B CA 1
ATOM 6476 C C . GLY B 1 312 ? -6.723 7.211 -23.656 1 95.12 312 GLY B C 1
ATOM 6477 O O . GLY B 1 312 ? -7.348 7.434 -24.688 1 95.12 312 GLY B O 1
ATOM 6478 N N . SER B 1 313 ? -7.074 7.715 -22.484 1 95.12 313 SER B N 1
ATOM 6479 C CA . SER B 1 313 ? -8.281 8.531 -22.375 1 95.12 313 SER B CA 1
ATOM 6480 C C . SER B 1 313 ? -7.945 10.016 -22.391 1 95.12 313 SER B C 1
ATOM 6482 O O . SER B 1 313 ? -8.836 10.859 -22.234 1 95.12 313 SER B O 1
ATOM 6484 N N . HIS B 1 314 ? -6.707 10.383 -22.5 1 96.25 314 HIS B N 1
ATOM 6485 C CA . HIS B 1 314 ? -6.254 11.766 -22.562 1 96.25 314 HIS B CA 1
ATOM 6486 C C . HIS B 1 314 ? -5.949 12.18 -24 1 96.25 314 HIS B C 1
ATOM 6488 O O . HIS B 1 314 ? -5.664 11.328 -24.844 1 96.25 314 HIS B O 1
ATOM 6494 N N . VAL B 1 315 ? -6.043 13.398 -24.281 1 96.62 315 VAL B N 1
ATOM 6495 C CA . VAL B 1 315 ? -5.684 13.945 -25.578 1 96.62 315 VAL B CA 1
ATOM 6496 C C . VAL B 1 315 ? -4.211 13.664 -25.875 1 96.62 315 VAL B C 1
ATOM 6498 O O . VAL B 1 315 ? -3.852 13.297 -27 1 96.62 315 VAL B O 1
ATOM 6501 N N . LEU B 1 316 ? -3.363 13.805 -24.875 1 97.75 316 LEU B N 1
ATOM 6502 C CA . LEU B 1 316 ? -1.946 13.484 -25.016 1 97.75 316 LEU B CA 1
ATOM 6503 C C . LEU B 1 316 ? -1.735 11.977 -25.078 1 97.75 316 LEU B C 1
ATOM 6505 O O . LEU B 1 316 ? -2.404 11.219 -24.359 1 97.75 316 LEU B O 1
ATOM 6509 N N . LYS B 1 317 ? -0.89 11.609 -25.969 1 96.88 317 LYS B N 1
ATOM 6510 C CA . LYS B 1 317 ? -0.604 10.195 -26.156 1 96.88 317 LYS B CA 1
ATOM 6511 C C . LYS B 1 317 ? 0.897 9.922 -26.109 1 96.88 317 LYS B C 1
ATOM 6513 O O . LYS B 1 317 ? 1.699 10.805 -26.422 1 96.88 317 LYS B O 1
ATOM 6518 N N . VAL B 1 318 ? 1.216 8.766 -25.641 1 96.31 318 VAL B N 1
ATOM 6519 C CA . VAL B 1 318 ? 2.574 8.242 -25.75 1 96.31 318 VAL B CA 1
ATOM 6520 C C . VAL B 1 318 ? 2.557 6.926 -26.531 1 96.31 318 VAL B C 1
ATOM 6522 O O . VAL B 1 318 ? 1.598 6.156 -26.438 1 96.31 318 VAL B O 1
ATOM 6525 N N . HIS B 1 319 ? 3.557 6.734 -27.328 1 94.25 319 HIS B N 1
ATOM 6526 C CA . HIS B 1 319 ? 3.654 5.574 -28.203 1 94.25 319 HIS B CA 1
ATOM 6527 C C . HIS B 1 319 ? 4.957 4.82 -27.969 1 94.25 319 HIS B C 1
ATOM 6529 O O . HIS B 1 319 ? 5.785 5.23 -27.156 1 94.25 319 HIS B O 1
ATOM 6535 N N . GLU B 1 320 ? 4.996 3.672 -28.672 1 93.81 320 GLU B N 1
ATOM 6536 C CA . GLU B 1 320 ? 6.223 2.881 -28.641 1 93.81 320 GLU B CA 1
ATOM 6537 C C . GLU B 1 320 ? 7.441 3.734 -28.984 1 93.81 320 GLU B C 1
ATOM 6539 O O . GLU B 1 320 ? 7.426 4.48 -29.969 1 93.81 320 GLU B O 1
ATOM 6544 N N . GLY B 1 321 ? 8.453 3.652 -28.141 1 93.12 321 GLY B N 1
ATOM 6545 C CA . GLY B 1 321 ? 9.664 4.422 -28.375 1 93.12 321 GLY B CA 1
ATOM 6546 C C . GLY B 1 321 ? 9.719 5.707 -27.578 1 93.12 321 GLY B C 1
ATOM 6547 O O . GLY B 1 321 ? 10.789 6.305 -27.422 1 93.12 321 GLY B O 1
ATOM 6548 N N . ASP B 1 322 ? 8.531 6.211 -27.109 1 97.25 322 ASP B N 1
ATOM 6549 C CA . ASP B 1 322 ? 8.516 7.363 -26.219 1 97.25 322 ASP B CA 1
ATOM 6550 C C . ASP B 1 322 ? 9.047 6.992 -24.828 1 97.25 322 ASP B C 1
ATOM 6552 O O . ASP B 1 322 ? 9.242 5.812 -24.531 1 97.25 322 ASP B O 1
ATOM 6556 N N . THR B 1 323 ? 9.398 8.008 -24.031 1 97.56 323 THR B N 1
ATOM 6557 C CA . THR B 1 323 ? 9.984 7.797 -22.719 1 97.56 323 THR B CA 1
ATOM 6558 C C . THR B 1 323 ? 9.172 8.5 -21.641 1 97.56 323 THR B C 1
ATOM 6560 O O . THR B 1 323 ? 8.766 9.656 -21.812 1 97.56 323 THR B O 1
ATOM 6563 N N . VAL B 1 324 ? 8.852 7.793 -20.594 1 97.88 324 VAL B N 1
ATOM 6564 C CA . VAL B 1 324 ? 8.219 8.383 -19.438 1 97.88 324 VAL B CA 1
ATOM 6565 C C . VAL B 1 324 ? 9.18 8.359 -18.25 1 97.88 324 VAL B C 1
ATOM 6567 O O . VAL B 1 324 ? 9.703 7.297 -17.891 1 97.88 324 VAL B O 1
ATOM 6570 N N . VAL B 1 325 ? 9.43 9.477 -17.641 1 97.69 325 VAL B N 1
ATOM 6571 C CA . VAL B 1 325 ? 10.383 9.648 -16.547 1 97.69 325 VAL B CA 1
ATOM 6572 C C . VAL B 1 325 ? 9.625 9.945 -15.258 1 97.69 325 VAL B C 1
ATOM 6574 O O . VAL B 1 325 ? 8.883 10.922 -15.172 1 97.69 325 VAL B O 1
ATOM 6577 N N . PHE B 1 326 ? 9.82 9.086 -14.305 1 96.38 326 PHE B N 1
ATOM 6578 C CA . PHE B 1 326 ? 9.211 9.297 -12.992 1 96.38 326 PHE B CA 1
ATOM 6579 C C . PHE B 1 326 ? 10.148 10.086 -12.086 1 96.38 326 PHE B C 1
ATOM 6581 O O . PHE B 1 326 ? 10.914 9.5 -11.312 1 96.38 326 PHE B O 1
ATOM 6588 N N . SER B 1 327 ? 10 11.367 -12.133 1 95.25 327 SER B N 1
ATOM 6589 C CA . SER B 1 327 ? 10.898 12.266 -11.406 1 95.25 327 SER B CA 1
ATOM 6590 C C . SER B 1 327 ? 10.32 12.633 -10.039 1 95.25 327 SER B C 1
ATOM 6592 O O . SER B 1 327 ? 10.195 13.812 -9.711 1 95.25 327 SER B O 1
ATOM 6594 N N . SER B 1 328 ? 9.906 11.719 -9.281 1 90.62 328 SER B N 1
ATOM 6595 C CA . SER B 1 328 ? 9.391 11.898 -7.926 1 90.62 328 SER B CA 1
ATOM 6596 C C . SER B 1 328 ? 9.578 10.633 -7.09 1 90.62 328 SER B C 1
ATOM 6598 O O . SER B 1 328 ? 9.672 9.531 -7.633 1 90.62 328 SER B O 1
ATOM 6600 N N . ARG B 1 329 ? 9.711 10.859 -5.809 1 86.06 329 ARG B N 1
ATOM 6601 C CA . ARG B 1 329 ? 9.797 9.727 -4.895 1 86.06 329 ARG B CA 1
ATOM 6602 C C . ARG B 1 329 ? 8.438 9.055 -4.723 1 86.06 329 ARG B C 1
ATOM 6604 O O . ARG B 1 329 ? 7.406 9.727 -4.672 1 86.06 329 ARG B O 1
ATOM 6611 N N . GLN B 1 330 ? 8.445 7.715 -4.613 1 88.38 330 GLN B N 1
ATOM 6612 C CA . GLN B 1 330 ? 7.211 6.988 -4.324 1 88.38 330 GLN B CA 1
ATOM 6613 C C . GLN B 1 330 ? 6.77 7.203 -2.879 1 88.38 330 GLN B C 1
ATOM 6615 O O . GLN B 1 330 ? 7.57 7.051 -1.952 1 88.38 330 GLN B O 1
ATOM 6620 N N . ILE B 1 331 ? 5.617 7.734 -2.641 1 86.69 331 ILE B N 1
ATOM 6621 C CA . ILE B 1 331 ? 5.039 7.828 -1.305 1 86.69 331 ILE B CA 1
ATOM 6622 C C . ILE B 1 331 ? 4.637 6.438 -0.819 1 86.69 331 ILE B C 1
ATOM 6624 O O . ILE B 1 331 ? 3.959 5.695 -1.533 1 86.69 331 ILE B O 1
ATOM 6628 N N . PRO B 1 332 ? 5.141 6.062 0.38 1 85.75 332 PRO B N 1
ATOM 6629 C CA . PRO B 1 332 ? 4.805 4.734 0.892 1 85.75 332 PRO B CA 1
ATOM 6630 C C . PRO B 1 332 ? 3.309 4.43 0.807 1 85.75 332 PRO B C 1
ATOM 6632 O O . PRO B 1 332 ? 2.482 5.266 1.176 1 85.75 332 PRO B O 1
ATOM 6635 N N . GLY B 1 333 ? 3.02 3.203 0.265 1 85.31 333 GLY B N 1
ATOM 6636 C CA . GLY B 1 333 ? 1.631 2.791 0.126 1 85.31 333 GLY B CA 1
ATOM 6637 C C . GLY B 1 333 ? 1.12 2.885 -1.3 1 85.31 333 GLY B C 1
ATOM 6638 O O . GLY B 1 333 ? 0.073 2.324 -1.628 1 85.31 333 GLY B O 1
ATOM 6639 N N . ASN B 1 334 ? 1.847 3.609 -2.182 1 89.25 334 ASN B N 1
ATOM 6640 C CA . ASN B 1 334 ? 1.372 3.838 -3.541 1 89.25 334 ASN B CA 1
ATOM 6641 C C . ASN B 1 334 ? 2.092 2.939 -4.543 1 89.25 334 ASN B C 1
ATOM 6643 O O . ASN B 1 334 ? 1.901 3.076 -5.754 1 89.25 334 ASN B O 1
ATOM 6647 N N . GLU B 1 335 ? 2.859 1.982 -4.066 1 90.5 335 GLU B N 1
ATOM 6648 C CA . GLU B 1 335 ? 3.703 1.174 -4.938 1 90.5 335 GLU B CA 1
ATOM 6649 C C . GLU B 1 335 ? 2.867 0.403 -5.957 1 90.5 335 GLU B C 1
ATOM 6651 O O . GLU B 1 335 ? 3.232 0.32 -7.129 1 90.5 335 GLU B O 1
ATOM 6656 N N . ILE B 1 336 ? 1.752 -0.056 -5.492 1 88.88 336 ILE B N 1
ATOM 6657 C CA . ILE B 1 336 ? 0.928 -0.886 -6.363 1 88.88 336 ILE B CA 1
ATOM 6658 C C . ILE B 1 336 ? 0.302 -0.025 -7.457 1 88.88 336 ILE B C 1
ATOM 6660 O O . ILE B 1 336 ? 0.328 -0.39 -8.633 1 88.88 336 ILE B O 1
ATOM 6664 N N . ALA B 1 337 ? -0.216 1.113 -7.082 1 91.19 337 ALA B N 1
ATOM 6665 C CA . ALA B 1 337 ? -0.841 2.021 -8.039 1 91.19 337 ALA B CA 1
ATOM 6666 C C . ALA B 1 337 ? 0.171 2.512 -9.07 1 91.19 337 ALA B C 1
ATOM 6668 O O . ALA B 1 337 ? -0.124 2.553 -10.273 1 91.19 337 ALA B O 1
ATOM 6669 N N . ILE B 1 338 ? 1.337 2.854 -8.664 1 94.44 338 ILE B N 1
ATOM 6670 C CA . ILE B 1 338 ? 2.404 3.301 -9.555 1 94.44 338 ILE B CA 1
ATOM 6671 C C . ILE B 1 338 ? 2.799 2.168 -10.5 1 94.44 338 ILE B C 1
ATOM 6673 O O . ILE B 1 338 ? 2.939 2.377 -11.703 1 94.44 338 ILE B O 1
ATOM 6677 N N . GLY B 1 339 ? 2.949 0.989 -9.922 1 93.62 339 GLY B N 1
ATOM 6678 C CA . GLY B 1 339 ? 3.291 -0.175 -10.727 1 93.62 339 GLY B CA 1
ATOM 6679 C C . GLY B 1 339 ? 2.303 -0.438 -11.844 1 93.62 339 GLY B C 1
ATOM 6680 O O . GLY B 1 339 ? 2.699 -0.801 -12.953 1 93.62 339 GLY B O 1
ATOM 6681 N N . ARG B 1 340 ? 1.049 -0.232 -11.586 1 94.12 340 ARG B N 1
ATOM 6682 C CA . ARG B 1 340 ? 0.01 -0.453 -12.594 1 94.12 340 ARG B CA 1
ATOM 6683 C C . ARG B 1 340 ? 0.202 0.468 -13.789 1 94.12 340 ARG B C 1
ATOM 6685 O O . ARG B 1 340 ? 0.079 0.035 -14.938 1 94.12 340 ARG B O 1
ATOM 6692 N N . ILE B 1 341 ? 0.473 1.676 -13.516 1 96.5 341 ILE B N 1
ATOM 6693 C CA . ILE B 1 341 ? 0.688 2.633 -14.594 1 96.5 341 ILE B CA 1
ATOM 6694 C C . ILE B 1 341 ? 1.939 2.25 -15.383 1 96.5 341 ILE B C 1
ATOM 6696 O O . ILE B 1 341 ? 1.942 2.293 -16.609 1 96.5 341 ILE B O 1
ATOM 6700 N N . MET B 1 342 ? 2.988 1.878 -14.68 1 96.31 342 MET B N 1
ATOM 6701 C CA . MET B 1 342 ? 4.238 1.486 -15.32 1 96.31 342 MET B CA 1
ATOM 6702 C C . MET B 1 342 ? 4.027 0.276 -16.219 1 96.31 342 MET B C 1
ATOM 6704 O O . MET B 1 342 ? 4.551 0.228 -17.344 1 96.31 342 MET B O 1
ATOM 6708 N N . ASN B 1 343 ? 3.248 -0.649 -15.75 1 96.5 343 ASN B N 1
ATOM 6709 C CA . ASN B 1 343 ? 2.969 -1.846 -16.531 1 96.5 343 ASN B CA 1
ATOM 6710 C C . ASN B 1 343 ? 2.18 -1.514 -17.797 1 96.5 343 ASN B C 1
ATOM 6712 O O . ASN B 1 343 ? 2.455 -2.061 -18.875 1 96.5 343 ASN B O 1
ATOM 6716 N N . THR B 1 344 ? 1.178 -0.618 -17.656 1 96.19 344 THR B N 1
ATOM 6717 C CA . THR B 1 344 ? 0.372 -0.195 -18.797 1 96.19 344 THR B CA 1
ATOM 6718 C C . THR B 1 344 ? 1.241 0.483 -19.844 1 96.19 344 THR B C 1
ATOM 6720 O O . THR B 1 344 ? 1.104 0.208 -21.047 1 96.19 344 THR B O 1
ATOM 6723 N N . LEU B 1 345 ? 2.113 1.302 -19.391 1 96.81 345 LEU B N 1
ATOM 6724 C CA . LEU B 1 345 ? 3.018 2.012 -20.297 1 96.81 345 LEU B CA 1
ATOM 6725 C C . LEU B 1 345 ? 4.012 1.05 -20.938 1 96.81 345 LEU B C 1
ATOM 6727 O O . LEU B 1 345 ? 4.273 1.132 -22.141 1 96.81 345 LEU B O 1
ATOM 6731 N N . ALA B 1 346 ? 4.547 0.133 -20.172 1 95.06 346 ALA B N 1
ATOM 6732 C CA . ALA B 1 346 ? 5.492 -0.854 -20.688 1 95.06 346 ALA B CA 1
ATOM 6733 C C . ALA B 1 346 ? 4.852 -1.721 -21.766 1 95.06 346 ALA B C 1
ATOM 6735 O O . ALA B 1 346 ? 5.492 -2.057 -22.766 1 95.06 346 ALA B O 1
ATOM 6736 N N . ALA B 1 347 ? 3.621 -2.072 -21.516 1 94.31 347 ALA B N 1
ATOM 6737 C CA . ALA B 1 347 ? 2.885 -2.896 -22.469 1 94.31 347 ALA B CA 1
ATOM 6738 C C . ALA B 1 347 ? 2.758 -2.191 -23.812 1 94.31 347 ALA B C 1
ATOM 6740 O O . ALA B 1 347 ? 2.641 -2.844 -24.859 1 94.31 347 ALA B O 1
ATOM 6741 N N . LYS B 1 348 ? 2.871 -0.857 -23.812 1 94.56 348 LYS B N 1
ATOM 6742 C CA . LYS B 1 348 ? 2.777 -0.065 -25.031 1 94.56 348 LYS B CA 1
ATOM 6743 C C . LYS B 1 348 ? 4.152 0.148 -25.656 1 94.56 348 LYS B C 1
ATOM 6745 O O . LYS B 1 348 ? 4.281 0.841 -26.672 1 94.56 348 LYS B O 1
ATOM 6750 N N . GLY B 1 349 ? 5.121 -0.383 -25.031 1 92.25 349 GLY B N 1
ATOM 6751 C CA . GLY B 1 349 ? 6.469 -0.25 -25.562 1 92.25 349 GLY B CA 1
ATOM 6752 C C . GLY B 1 349 ? 7.141 1.05 -25.172 1 92.25 349 GLY B C 1
ATOM 6753 O O . GLY B 1 349 ? 8.156 1.435 -25.75 1 92.25 349 GLY B O 1
ATOM 6754 N N . VAL B 1 350 ? 6.555 1.748 -24.188 1 95.62 350 VAL B N 1
ATOM 6755 C CA . VAL B 1 350 ? 7.109 3.006 -23.688 1 95.62 350 VAL B CA 1
ATOM 6756 C C . VAL B 1 350 ? 8.273 2.723 -22.75 1 95.62 350 VAL B C 1
ATOM 6758 O O . VAL B 1 350 ? 8.211 1.805 -21.938 1 95.62 350 VAL B O 1
ATOM 6761 N N . GLU B 1 351 ? 9.312 3.461 -22.891 1 93.19 351 GLU B N 1
ATOM 6762 C CA . GLU B 1 351 ? 10.461 3.328 -22 1 93.19 351 GLU B CA 1
ATOM 6763 C C . GLU B 1 351 ? 10.211 4.047 -20.672 1 93.19 351 GLU B C 1
ATOM 6765 O O . GLU B 1 351 ? 9.719 5.176 -20.656 1 93.19 351 GLU B O 1
ATOM 6770 N N . LEU B 1 352 ? 10.531 3.344 -19.625 1 94.69 352 LEU B N 1
ATOM 6771 C CA . LEU B 1 352 ? 10.32 3.912 -18.297 1 94.69 352 LEU B CA 1
ATOM 6772 C C . LEU B 1 352 ? 11.648 4.195 -17.609 1 94.69 352 LEU B C 1
ATOM 6774 O O . LEU B 1 352 ? 12.539 3.342 -17.594 1 94.69 352 LEU B O 1
ATOM 6778 N N . ILE B 1 353 ? 11.734 5.395 -17.078 1 94.06 353 ILE B N 1
ATOM 6779 C CA . ILE B 1 353 ? 12.93 5.773 -16.328 1 94.06 353 ILE B CA 1
ATOM 6780 C C . ILE B 1 353 ? 12.539 6.188 -14.906 1 94.06 353 ILE B C 1
ATOM 6782 O O . ILE B 1 353 ? 11.672 7.051 -14.719 1 94.06 353 ILE B O 1
ATOM 6786 N N . THR B 1 354 ? 13.094 5.508 -13.945 1 92.12 354 THR B N 1
ATOM 6787 C CA . THR B 1 354 ? 12.891 5.832 -12.539 1 92.12 354 THR B CA 1
ATOM 6788 C C . THR B 1 354 ? 14.227 6.164 -11.867 1 92.12 354 THR B C 1
ATOM 6790 O O . THR B 1 354 ? 15.242 6.344 -12.547 1 92.12 354 THR B O 1
ATOM 6793 N N . ASP B 1 355 ? 14.164 6.332 -10.523 1 87.12 355 ASP B N 1
ATOM 6794 C CA . ASP B 1 355 ? 15.367 6.672 -9.766 1 87.12 355 ASP B CA 1
ATOM 6795 C C . ASP B 1 355 ? 16.359 5.504 -9.758 1 87.12 355 ASP B C 1
ATOM 6797 O O . ASP B 1 355 ? 17.531 5.68 -9.406 1 87.12 355 ASP B O 1
ATOM 6801 N N . ARG B 1 356 ? 16.016 4.355 -10.219 1 77.75 356 ARG B N 1
ATOM 6802 C CA . ARG B 1 356 ? 16.891 3.191 -10.297 1 77.75 356 ARG B CA 1
ATOM 6803 C C . ARG B 1 356 ? 17.844 3.299 -11.484 1 77.75 356 ARG B C 1
ATOM 6805 O O . ARG B 1 356 ? 18.953 2.785 -11.43 1 77.75 356 ARG B O 1
ATOM 6812 N N . GLN B 1 357 ? 17.312 3.99 -12.492 1 77.75 357 GLN B N 1
ATOM 6813 C CA . GLN B 1 357 ? 18.062 4.031 -13.742 1 77.75 357 GLN B CA 1
ATOM 6814 C C . GLN B 1 357 ? 18.875 5.316 -13.852 1 77.75 357 GLN B C 1
ATOM 6816 O O . GLN B 1 357 ? 19.891 5.359 -14.547 1 77.75 357 GLN B O 1
ATOM 6821 N N . ALA B 1 358 ? 18.312 6.391 -13.195 1 84 358 ALA B N 1
ATOM 6822 C CA . ALA B 1 358 ? 18.969 7.688 -13.344 1 84 358 ALA B CA 1
ATOM 6823 C C . ALA B 1 358 ? 18.719 8.57 -12.125 1 84 358 ALA B C 1
ATOM 6825 O O . ALA B 1 358 ? 17.781 8.328 -11.359 1 84 358 ALA B O 1
ATOM 6826 N N . PHE B 1 359 ? 19.656 9.523 -11.953 1 86.75 359 PHE B N 1
ATOM 6827 C CA . PHE B 1 359 ? 19.5 10.492 -10.883 1 86.75 359 PHE B CA 1
ATOM 6828 C C . PHE B 1 359 ? 18.5 11.578 -11.273 1 86.75 359 PHE B C 1
ATOM 6830 O O . PHE B 1 359 ? 18.891 12.625 -11.789 1 86.75 359 PHE B O 1
ATOM 6837 N N . ILE B 1 360 ? 17.219 11.391 -11.016 1 89.81 360 ILE B N 1
ATOM 6838 C CA . ILE B 1 360 ? 16.188 12.266 -11.57 1 89.81 360 ILE B CA 1
ATOM 6839 C C . ILE B 1 360 ? 15.312 12.812 -10.445 1 89.81 360 ILE B C 1
ATOM 6841 O O . ILE B 1 360 ? 14.234 13.352 -10.695 1 89.81 360 ILE B O 1
ATOM 6845 N N . HIS B 1 361 ? 15.766 12.555 -9.227 1 89.44 361 HIS B N 1
ATOM 6846 C CA . HIS B 1 361 ? 14.992 13.07 -8.094 1 89.44 361 HIS B CA 1
ATOM 6847 C C . HIS B 1 361 ? 15.883 13.312 -6.883 1 89.44 361 HIS B C 1
ATOM 6849 O O . HIS B 1 361 ? 16.922 12.664 -6.734 1 89.44 361 HIS B O 1
ATOM 6855 N N . VAL B 1 362 ? 15.5 14.25 -6.117 1 86.69 362 VAL B N 1
ATOM 6856 C CA . VAL B 1 362 ? 16.141 14.508 -4.832 1 86.69 362 VAL B CA 1
ATOM 6857 C C . VAL B 1 362 ? 15.07 14.812 -3.777 1 86.69 362 VAL B C 1
ATOM 6859 O O . VAL B 1 362 ? 13.984 15.297 -4.105 1 86.69 362 VAL B O 1
ATOM 6862 N N . SER B 1 363 ? 15.398 14.57 -2.531 1 87.69 363 SER B N 1
ATOM 6863 C CA . SER B 1 363 ? 14.469 14.812 -1.435 1 87.69 363 SER B CA 1
ATOM 6864 C C . SER B 1 363 ? 14.414 16.297 -1.074 1 87.69 363 SER B C 1
ATOM 6866 O O . SER B 1 363 ? 15.375 17.031 -1.311 1 87.69 363 SER B O 1
ATOM 6868 N N . GLY B 1 364 ? 13.242 16.688 -0.566 1 90.44 364 GLY B N 1
ATOM 6869 C CA . GLY B 1 364 ? 13.086 18.047 -0.056 1 90.44 364 GLY B CA 1
ATOM 6870 C C . GLY B 1 364 ? 13.328 18.156 1.438 1 90.44 364 GLY B C 1
ATOM 6871 O O . GLY B 1 364 ? 13.117 19.219 2.031 1 90.44 364 GLY B O 1
ATOM 6872 N N . HIS B 1 365 ? 13.781 17.062 2.09 1 95.25 365 HIS B N 1
ATOM 6873 C CA . HIS B 1 365 ? 13.961 17.016 3.535 1 95.25 365 HIS B CA 1
ATOM 6874 C C . HIS B 1 365 ? 15.406 16.688 3.898 1 95.25 365 HIS B C 1
ATOM 6876 O O . HIS B 1 365 ? 16.125 16.047 3.121 1 95.25 365 HIS B O 1
ATOM 6882 N N . PRO B 1 366 ? 15.859 17.109 5.027 1 96.75 366 PRO B N 1
ATOM 6883 C CA . PRO B 1 366 ? 17.266 16.984 5.383 1 96.75 366 PRO B CA 1
ATOM 6884 C C . PRO B 1 366 ? 17.656 15.578 5.816 1 96.75 366 PRO B C 1
ATOM 6886 O O . PRO B 1 366 ? 16.953 14.961 6.621 1 96.75 366 PRO B O 1
ATOM 6889 N N . GLY B 1 367 ? 18.75 15.117 5.25 1 96 367 GLY B N 1
ATOM 6890 C CA . GLY B 1 367 ? 19.391 13.922 5.801 1 96 367 GLY B CA 1
ATOM 6891 C C . GLY B 1 367 ? 20.266 14.219 7.008 1 96 367 GLY B C 1
ATOM 6892 O O . GLY B 1 367 ? 20.266 15.336 7.523 1 96 367 GLY B O 1
ATOM 6893 N N . ARG B 1 368 ? 21 13.266 7.461 1 96.69 368 ARG B N 1
ATOM 6894 C CA . ARG B 1 368 ? 21.797 13.375 8.688 1 96.69 368 ARG B CA 1
ATOM 6895 C C . ARG B 1 368 ? 22.859 14.461 8.562 1 96.69 368 ARG B C 1
ATOM 6897 O O . ARG B 1 368 ? 23.062 15.242 9.492 1 96.69 368 ARG B O 1
ATOM 6904 N N . PRO B 1 369 ? 23.547 14.562 7.375 1 96.94 369 PRO B N 1
ATOM 6905 C CA . PRO B 1 369 ? 24.547 15.625 7.281 1 96.94 369 PRO B CA 1
ATOM 6906 C C . PRO B 1 369 ? 23.953 17.016 7.434 1 96.94 369 PRO B C 1
ATOM 6908 O O . PRO B 1 369 ? 24.547 17.875 8.094 1 96.94 369 PRO B O 1
ATOM 6911 N N . GLU B 1 370 ? 22.844 17.234 6.824 1 97.19 370 GLU B N 1
ATOM 6912 C CA . GLU B 1 370 ? 22.188 18.531 6.926 1 97.19 370 GLU B CA 1
ATOM 6913 C C . GLU B 1 370 ? 21.703 18.797 8.344 1 97.19 370 GLU B C 1
ATOM 6915 O O . GLU B 1 370 ? 21.812 19.922 8.844 1 97.19 370 GLU B O 1
ATOM 6920 N N . LEU B 1 371 ? 21.156 17.781 8.969 1 98.38 371 LEU B N 1
ATOM 6921 C CA . LEU B 1 371 ? 20.719 17.906 10.352 1 98.38 371 LEU B CA 1
ATOM 6922 C C . LEU B 1 371 ? 21.875 18.297 11.258 1 98.38 371 LEU B C 1
ATOM 6924 O O . LEU B 1 371 ? 21.734 19.203 12.086 1 98.38 371 LEU B O 1
ATOM 6928 N N . ALA B 1 372 ? 22.984 17.625 11.086 1 98.44 372 ALA B N 1
ATOM 6929 C CA . ALA B 1 372 ? 24.172 17.922 11.891 1 98.44 372 ALA B CA 1
ATOM 6930 C C . ALA B 1 372 ? 24.609 19.375 11.719 1 98.44 372 ALA B C 1
ATOM 6932 O O . ALA B 1 372 ? 24.969 20.047 12.688 1 98.44 372 ALA B O 1
ATOM 6933 N N . GLU B 1 373 ? 24.594 19.828 10.469 1 97.88 373 GLU B N 1
ATOM 6934 C CA . GLU B 1 373 ? 24.969 21.219 10.195 1 97.88 373 GLU B CA 1
ATOM 6935 C C . GLU B 1 373 ? 24.016 22.188 10.891 1 97.88 373 GLU B C 1
ATOM 6937 O O . GLU B 1 373 ? 24.469 23.188 11.461 1 97.88 373 GLU B O 1
ATOM 6942 N N . MET B 1 374 ? 22.75 21.906 10.82 1 98.31 374 MET B N 1
ATOM 6943 C CA . MET B 1 374 ? 21.75 22.766 11.461 1 98.31 374 MET B CA 1
ATOM 6944 C C . MET B 1 374 ? 22 22.859 12.961 1 98.31 374 MET B C 1
ATOM 6946 O O . MET B 1 374 ? 21.922 23.938 13.547 1 98.31 374 MET B O 1
ATOM 6950 N N . TYR B 1 375 ? 22.297 21.719 13.609 1 98.62 375 TYR B N 1
ATOM 6951 C CA . TYR B 1 375 ? 22.578 21.688 15.039 1 98.62 375 TYR B CA 1
ATOM 6952 C C . TYR B 1 375 ? 23.797 22.562 15.359 1 98.62 375 TYR B C 1
ATOM 6954 O O . TYR B 1 375 ? 23.812 23.25 16.375 1 98.62 375 TYR B O 1
ATOM 6962 N N . LYS B 1 376 ? 24.719 22.469 14.5 1 98.25 376 LYS B N 1
ATOM 6963 C CA . LYS B 1 376 ? 25.969 23.203 14.695 1 98.25 376 LYS B CA 1
ATOM 6964 C C . LYS B 1 376 ? 25.75 24.703 14.578 1 98.25 376 LYS B C 1
ATOM 6966 O O . LYS B 1 376 ? 26.328 25.484 15.32 1 98.25 376 LYS B O 1
ATOM 6971 N N . TRP B 1 377 ? 24.969 25.125 13.594 1 98.44 377 TRP B N 1
ATOM 6972 C CA . TRP B 1 377 ? 24.719 26.531 13.352 1 98.44 377 TRP B CA 1
ATOM 6973 C C . TRP B 1 377 ? 23.797 27.125 14.406 1 98.44 377 TRP B C 1
ATOM 6975 O O . TRP B 1 377 ? 24.125 28.125 15.047 1 98.44 377 TRP B O 1
ATOM 6985 N N . ILE B 1 378 ? 22.719 26.484 14.711 1 98.69 378 ILE B N 1
ATOM 6986 C CA . ILE B 1 378 ? 21.656 27.016 15.547 1 98.69 378 ILE B CA 1
ATOM 6987 C C . ILE B 1 378 ? 22 26.812 17.016 1 98.69 378 ILE B C 1
ATOM 6989 O O . ILE B 1 378 ? 21.656 27.641 17.859 1 98.69 378 ILE B O 1
ATOM 6993 N N . ARG B 1 379 ? 22.688 25.703 17.359 1 98.69 379 ARG B N 1
ATOM 6994 C CA . ARG B 1 379 ? 23.109 25.344 18.703 1 98.69 379 ARG B CA 1
ATOM 6995 C C . ARG B 1 379 ? 21.953 25.422 19.688 1 98.69 379 ARG B C 1
ATOM 6997 O O . ARG B 1 379 ? 22.016 26.125 20.688 1 98.69 379 ARG B O 1
ATOM 7004 N N . PRO B 1 380 ? 20.875 24.688 19.422 1 98.88 380 PRO B N 1
ATOM 7005 C CA . PRO B 1 380 ? 19.703 24.734 20.312 1 98.88 380 PRO B CA 1
ATOM 7006 C C . PRO B 1 380 ? 19.969 24.062 21.656 1 98.88 380 PRO B C 1
ATOM 7008 O O . PRO B 1 380 ? 20.781 23.141 21.75 1 98.88 380 PRO B O 1
ATOM 7011 N N . GLU B 1 381 ? 19.25 24.469 22.703 1 98.75 381 GLU B N 1
ATOM 7012 C CA . GLU B 1 381 ? 19.281 23.781 24 1 98.75 381 GLU B CA 1
ATOM 7013 C C . GLU B 1 381 ? 18.453 22.5 23.969 1 98.75 381 GLU B C 1
ATOM 7015 O O . GLU B 1 381 ? 18.781 21.531 24.656 1 98.75 381 GLU B O 1
ATOM 7020 N N . ILE B 1 382 ? 17.391 22.547 23.25 1 98.81 382 ILE B N 1
ATOM 7021 C CA . ILE B 1 382 ? 16.438 21.438 23.172 1 98.81 382 ILE B CA 1
ATOM 7022 C C . ILE B 1 382 ? 16.109 21.156 21.703 1 98.81 382 ILE B C 1
ATOM 7024 O O . ILE B 1 382 ? 15.859 22.062 20.922 1 98.81 382 ILE B O 1
ATOM 7028 N N . VAL B 1 383 ? 16.125 19.891 21.297 1 98.81 383 VAL B N 1
ATOM 7029 C CA . VAL B 1 383 ? 15.586 19.5 20 1 98.81 383 VAL B CA 1
ATOM 7030 C C . VAL B 1 383 ? 14.203 18.859 20.188 1 98.81 383 VAL B C 1
ATOM 7032 O O . VAL B 1 383 ? 14.023 18 21.031 1 98.81 383 VAL B O 1
ATOM 7035 N N . VAL B 1 384 ? 13.211 19.344 19.453 1 98.88 384 VAL B N 1
ATOM 7036 C CA . VAL B 1 384 ? 11.852 18.812 19.391 1 98.88 384 VAL B CA 1
ATOM 7037 C C . VAL B 1 384 ? 11.555 18.328 17.984 1 98.88 384 VAL B C 1
ATOM 7039 O O . VAL B 1 384 ? 11.102 19.094 17.125 1 98.88 384 VAL B O 1
ATOM 7042 N N . PRO B 1 385 ? 11.742 17 17.734 1 98.62 385 PRO B N 1
ATOM 7043 C CA . PRO B 1 385 ? 11.484 16.484 16.391 1 98.62 385 PRO B CA 1
ATOM 7044 C C . PRO B 1 385 ? 10.008 16.531 16.016 1 98.62 385 PRO B C 1
ATOM 7046 O O . PRO B 1 385 ? 9.141 16.234 16.844 1 98.62 385 PRO B O 1
ATOM 7049 N N . VAL B 1 386 ? 9.688 16.969 14.789 1 98.62 386 VAL B N 1
ATOM 7050 C CA . VAL B 1 386 ? 8.336 16.953 14.234 1 98.62 386 VAL B CA 1
ATOM 7051 C C . VAL B 1 386 ? 8.367 16.438 12.805 1 98.62 386 VAL B C 1
ATOM 7053 O O . VAL B 1 386 ? 9.438 16.109 12.273 1 98.62 386 VAL B O 1
ATOM 7056 N N . HIS B 1 387 ? 7.191 16.266 12.18 1 97.94 387 HIS B N 1
ATOM 7057 C CA . HIS B 1 387 ? 7.027 15.898 10.781 1 97.94 387 HIS B CA 1
ATOM 7058 C C . HIS B 1 387 ? 7.691 14.562 10.477 1 97.94 387 HIS B C 1
ATOM 7060 O O . HIS B 1 387 ? 8.531 14.469 9.578 1 97.94 387 HIS B O 1
ATOM 7066 N N . GLY B 1 388 ? 7.348 13.594 11.227 1 97.06 388 GLY B N 1
ATOM 7067 C CA . GLY B 1 388 ? 7.875 12.242 11.109 1 97.06 388 GLY B CA 1
ATOM 7068 C C . GLY B 1 388 ? 7.07 11.219 11.891 1 97.06 388 GLY B C 1
ATOM 7069 O O . GLY B 1 388 ? 6.379 11.57 12.844 1 97.06 388 GLY B O 1
ATOM 7070 N N . GLU B 1 389 ? 7.184 10.031 11.469 1 96.5 389 GLU B N 1
ATOM 7071 C CA . GLU B 1 389 ? 6.633 8.945 12.273 1 96.5 389 GLU B CA 1
ATOM 7072 C C . GLU B 1 389 ? 7.371 8.812 13.602 1 96.5 389 GLU B C 1
ATOM 7074 O O . GLU B 1 389 ? 8.406 9.445 13.812 1 96.5 389 GLU B O 1
ATOM 7079 N N . VAL B 1 390 ? 6.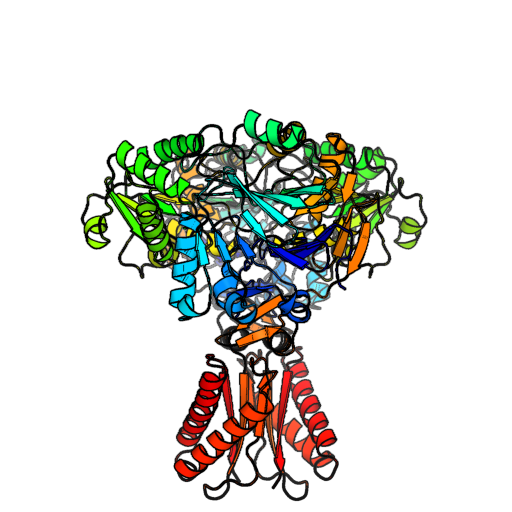855 8.008 14.461 1 96.75 390 VAL B N 1
ATOM 7080 C CA . VAL B 1 390 ? 7.426 7.84 15.789 1 96.75 390 VAL B CA 1
ATOM 7081 C C . VAL B 1 390 ? 8.891 7.414 15.68 1 96.75 390 VAL B C 1
ATOM 7083 O O . VAL B 1 390 ? 9.758 7.984 16.344 1 96.75 390 VAL B O 1
ATOM 7086 N N . ARG B 1 391 ? 9.188 6.5 14.82 1 95.06 391 ARG B N 1
ATOM 7087 C CA . ARG B 1 391 ? 10.555 6.016 14.68 1 95.06 391 ARG B CA 1
ATOM 7088 C C . ARG B 1 391 ? 11.477 7.121 14.172 1 95.06 391 ARG B C 1
ATOM 7090 O O . ARG B 1 391 ? 12.641 7.199 14.57 1 95.06 391 ARG B O 1
ATOM 7097 N N . HIS B 1 392 ? 11 8.016 13.281 1 96.44 392 HIS B N 1
ATOM 7098 C CA . HIS B 1 392 ? 11.781 9.141 12.789 1 96.44 392 HIS B CA 1
ATOM 7099 C C . HIS B 1 392 ? 12.109 10.117 13.906 1 96.44 392 HIS B C 1
ATOM 7101 O O . HIS B 1 392 ? 13.266 10.531 14.062 1 96.44 392 HIS B O 1
ATOM 7107 N N . MET B 1 393 ? 11.094 10.406 14.648 1 97.62 393 MET B N 1
ATOM 7108 C CA . MET B 1 393 ? 11.234 11.422 15.688 1 97.62 393 MET B CA 1
ATOM 7109 C C . MET B 1 393 ? 12.156 10.938 16.797 1 97.62 393 MET B C 1
ATOM 7111 O O . MET B 1 393 ? 13.016 11.68 17.281 1 97.62 393 MET B O 1
ATOM 7115 N N . TYR B 1 394 ? 11.992 9.703 17.172 1 95.25 394 TYR B N 1
ATOM 7116 C CA . TYR B 1 394 ? 12.844 9.141 18.219 1 95.25 394 TYR B CA 1
ATOM 7117 C C . TYR B 1 394 ? 14.289 9.047 17.75 1 95.25 394 TYR B C 1
ATOM 7119 O O . TYR B 1 394 ? 15.219 9.328 18.516 1 95.25 394 TYR B O 1
ATOM 7127 N N . GLU B 1 395 ? 14.438 8.656 16.5 1 94.5 395 GLU B N 1
ATOM 7128 C CA . GLU B 1 395 ? 15.781 8.586 15.945 1 94.5 395 GLU B CA 1
ATOM 7129 C C . GLU B 1 395 ? 16.422 9.969 15.883 1 94.5 395 GLU B C 1
ATOM 7131 O O . GLU B 1 395 ? 17.625 10.117 16.156 1 94.5 395 GLU B O 1
ATOM 7136 N N . GLN B 1 396 ? 15.695 10.969 15.508 1 97.5 396 GLN B N 1
ATOM 7137 C CA . GLN B 1 396 ? 16.266 12.312 15.453 1 97.5 396 GLN B CA 1
ATOM 7138 C C . GLN B 1 396 ? 16.656 12.797 16.844 1 97.5 396 GLN B C 1
ATOM 7140 O O . GLN B 1 396 ? 17.688 13.445 17.016 1 97.5 396 GLN B O 1
ATOM 7145 N N . ALA B 1 397 ? 15.797 12.547 17.844 1 97.38 397 ALA B N 1
ATOM 7146 C CA . ALA B 1 397 ? 16.141 12.906 19.219 1 97.38 397 ALA B CA 1
ATOM 7147 C C . ALA B 1 397 ? 17.469 12.281 19.625 1 97.38 397 ALA B C 1
ATOM 7149 O O . ALA B 1 397 ? 18.344 12.961 20.172 1 97.38 397 ALA B O 1
ATOM 7150 N N . ARG B 1 398 ? 17.594 11.008 19.328 1 94.19 398 ARG B N 1
ATOM 7151 C CA . ARG B 1 398 ? 18.828 10.297 19.641 1 94.19 398 ARG B CA 1
ATOM 7152 C C . ARG B 1 398 ? 20.016 10.906 18.906 1 94.19 398 ARG B C 1
ATOM 7154 O O . ARG B 1 398 ? 21.062 11.141 19.5 1 94.19 398 ARG B O 1
ATOM 7161 N N . PHE B 1 399 ? 19.828 11.141 17.656 1 96.56 399 PHE B N 1
ATOM 7162 C CA . PHE B 1 399 ? 20.891 11.664 16.812 1 96.56 399 PHE B CA 1
ATOM 7163 C C . PHE B 1 399 ? 21.328 13.047 17.297 1 96.56 399 PHE B C 1
ATOM 7165 O O . PHE B 1 399 ? 22.516 13.344 17.344 1 96.56 399 PHE B O 1
ATOM 7172 N N . ALA B 1 400 ? 20.344 13.891 17.609 1 98.62 400 ALA B N 1
ATOM 7173 C CA . ALA B 1 400 ? 20.641 15.234 18.094 1 98.62 400 ALA B CA 1
ATOM 7174 C C . ALA B 1 400 ? 21.5 15.188 19.344 1 98.62 400 ALA B C 1
ATOM 7176 O O . ALA B 1 400 ? 22.469 15.938 19.484 1 98.62 400 ALA B O 1
ATOM 7177 N N . LEU B 1 401 ? 21.141 14.305 20.328 1 98.06 401 LEU B N 1
ATOM 7178 C CA . LEU B 1 401 ? 21.906 14.133 21.547 1 98.06 401 LEU B CA 1
ATOM 7179 C C . LEU B 1 401 ? 23.328 13.672 21.234 1 98.06 401 LEU B C 1
ATOM 7181 O O . LEU B 1 401 ? 24.297 14.164 21.828 1 98.06 401 LEU B O 1
ATOM 7185 N N . GLU B 1 402 ? 23.422 12.766 20.312 1 96.94 402 GLU B N 1
ATOM 7186 C CA . GLU B 1 402 ? 24.719 12.273 19.875 1 96.94 402 GLU B CA 1
ATOM 7187 C C . GLU B 1 402 ? 25.578 13.391 19.281 1 96.94 402 GLU B C 1
ATOM 7189 O O . GLU B 1 402 ? 26.797 13.367 19.375 1 96.94 402 GLU B O 1
ATOM 7194 N N . GLN B 1 403 ? 24.906 14.352 18.641 1 98 403 GLN B N 1
ATOM 7195 C CA . GLN B 1 403 ? 25.594 15.461 18 1 98 403 GLN B CA 1
ATOM 7196 C C . GLN B 1 403 ? 25.922 16.562 19 1 98 403 GLN B C 1
ATOM 7198 O O . GLN B 1 403 ? 26.484 17.609 18.625 1 98 403 GLN B O 1
ATOM 7203 N N . GLY B 1 404 ? 25.531 16.406 20.25 1 97.81 404 GLY B N 1
ATOM 7204 C CA . GLY B 1 404 ? 25.969 17.344 21.281 1 97.81 404 GLY B CA 1
ATOM 7205 C C . GLY B 1 404 ? 24.875 18.297 21.734 1 97.81 404 GLY B C 1
ATOM 7206 O O . GLY B 1 404 ? 25.109 19.172 22.562 1 97.81 404 GLY B O 1
ATOM 7207 N N . VAL B 1 405 ? 23.672 18.25 21.156 1 98.69 405 VAL B N 1
ATOM 7208 C CA . VAL B 1 405 ? 22.578 19.047 21.688 1 98.69 405 VAL B CA 1
ATOM 7209 C C . VAL B 1 405 ? 22.25 18.625 23.125 1 98.69 405 VAL B C 1
ATOM 7211 O O . VAL B 1 405 ? 22.156 17.422 23.406 1 98.69 405 VAL B O 1
ATOM 7214 N N . PRO B 1 406 ? 22.125 19.516 24.016 1 98.44 406 PRO B N 1
ATOM 7215 C CA . PRO B 1 406 ? 22.031 19.172 25.438 1 98.44 406 PRO B CA 1
ATOM 7216 C C . PRO B 1 406 ? 20.812 18.312 25.75 1 98.44 406 PRO B C 1
ATOM 7218 O O . PRO B 1 406 ? 20.891 17.406 26.578 1 98.44 406 PRO B O 1
ATOM 7221 N N . LYS B 1 407 ? 19.656 18.656 25.172 1 98.69 407 LYS B N 1
ATOM 7222 C CA . LYS B 1 407 ? 18.406 17.969 25.516 1 98.69 407 LYS B CA 1
ATOM 7223 C C . LYS B 1 407 ? 17.594 17.672 24.266 1 98.69 407 LYS B C 1
ATOM 7225 O O . LYS B 1 407 ? 17.719 18.359 23.25 1 98.69 407 LYS B O 1
ATOM 7230 N N . ALA B 1 408 ? 16.812 16.672 24.312 1 98.25 408 ALA B N 1
ATOM 7231 C CA . ALA B 1 408 ? 15.844 16.312 23.297 1 98.25 408 ALA B CA 1
ATOM 7232 C C . ALA B 1 408 ? 14.586 15.719 23.922 1 98.25 408 ALA B C 1
ATOM 7234 O O . ALA B 1 408 ? 14.625 15.18 25.031 1 98.25 408 ALA B O 1
ATOM 7235 N N . ILE B 1 409 ? 13.516 15.898 23.281 1 97.56 409 ILE B N 1
ATOM 7236 C CA . ILE B 1 409 ? 12.273 15.352 23.812 1 97.56 409 ILE B CA 1
ATOM 7237 C C . ILE B 1 409 ? 11.609 14.461 22.766 1 97.56 409 ILE B C 1
ATOM 7239 O O . ILE B 1 409 ? 11.68 14.742 21.562 1 97.56 409 ILE B O 1
ATOM 7243 N N . ARG B 1 410 ? 11.117 13.336 23.219 1 94.38 410 ARG B N 1
ATOM 7244 C CA . ARG B 1 410 ? 10.305 12.43 22.422 1 94.38 410 ARG B CA 1
ATOM 7245 C C . ARG B 1 410 ? 8.82 12.703 22.609 1 94.38 410 ARG B C 1
ATOM 7247 O O . ARG B 1 410 ? 8.227 12.25 23.594 1 94.38 410 ARG B O 1
ATOM 7254 N N . GLN B 1 411 ? 8.242 13.453 21.656 1 96.94 411 GLN B N 1
ATOM 7255 C CA . GLN B 1 411 ? 6.836 13.828 21.781 1 96.94 411 GLN B CA 1
ATOM 7256 C C . GLN B 1 411 ? 6.043 13.375 20.562 1 96.94 411 GLN B C 1
ATOM 7258 O O . GLN B 1 411 ? 6.617 13.133 19.5 1 96.94 411 GLN B O 1
ATOM 7263 N N . VAL B 1 412 ? 4.789 13.125 20.688 1 96.94 412 VAL B N 1
ATOM 7264 C CA . VAL B 1 412 ? 3.857 12.844 19.594 1 96.94 412 VAL B CA 1
ATOM 7265 C C . VAL B 1 412 ? 2.656 13.781 19.688 1 96.94 412 VAL B C 1
ATOM 7267 O O . VAL B 1 412 ? 2.541 14.562 20.641 1 96.94 412 VAL B O 1
ATOM 7270 N N . ASN B 1 413 ? 1.805 13.742 18.656 1 98.38 413 ASN B N 1
ATOM 7271 C CA . ASN B 1 413 ? 0.584 14.539 18.688 1 98.38 413 ASN B CA 1
ATOM 7272 C C . ASN B 1 413 ? -0.126 14.414 20.031 1 98.38 413 ASN B C 1
ATOM 7274 O O . ASN B 1 413 ? -0.286 13.312 20.562 1 98.38 413 ASN B O 1
ATOM 7278 N N . GLY B 1 414 ? -0.516 15.523 20.594 1 98.38 414 GLY B N 1
ATOM 7279 C CA . GLY B 1 414 ? -1.295 15.531 21.828 1 98.38 414 GLY B CA 1
ATOM 7280 C C . GLY B 1 414 ? -0.453 15.781 23.062 1 98.38 414 GLY B C 1
ATOM 7281 O O . GLY B 1 414 ? -0.969 16.219 24.094 1 98.38 414 GLY B O 1
ATOM 7282 N N . ASP B 1 415 ? 0.845 15.539 23.031 1 98.25 415 ASP B N 1
ATOM 7283 C CA . ASP B 1 415 ? 1.717 15.797 24.172 1 98.25 415 ASP B CA 1
ATOM 7284 C C . ASP B 1 415 ? 1.912 17.297 24.391 1 98.25 415 ASP B C 1
ATOM 7286 O O . ASP B 1 415 ? 2.395 18 23.5 1 98.25 415 ASP B O 1
ATOM 7290 N N . ILE B 1 416 ? 1.53 17.766 25.547 1 98.38 416 ILE B N 1
ATOM 7291 C CA . ILE B 1 416 ? 1.832 19.156 25.906 1 98.38 416 ILE B CA 1
ATOM 7292 C C . ILE B 1 416 ? 3.211 19.234 26.547 1 98.38 416 ILE B C 1
ATOM 7294 O O . ILE B 1 416 ? 3.426 18.672 27.625 1 98.38 416 ILE B O 1
ATOM 7298 N N . VAL B 1 417 ? 4.113 19.922 25.891 1 98.56 417 VAL B N 1
ATOM 7299 C CA . VAL B 1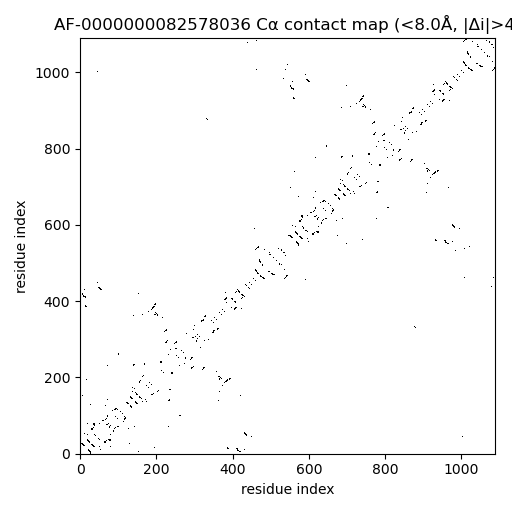 417 ? 5.504 19.969 26.344 1 98.56 417 VAL B CA 1
ATOM 7300 C C . VAL B 1 417 ? 5.828 21.375 26.859 1 98.56 417 VAL B C 1
ATOM 7302 O O . VAL B 1 417 ? 5.672 22.359 26.125 1 98.56 417 VAL B O 1
ATOM 7305 N N . ARG B 1 418 ? 6.219 21.484 28.109 1 98.62 418 ARG B N 1
ATOM 7306 C CA . ARG B 1 418 ? 6.793 22.734 28.609 1 98.62 418 ARG B CA 1
ATOM 7307 C C . ARG B 1 418 ? 8.258 22.859 28.203 1 98.62 418 ARG B C 1
ATOM 7309 O O . ARG B 1 418 ? 9.086 22.031 28.594 1 98.62 418 ARG B O 1
ATOM 7316 N N . LEU B 1 419 ? 8.547 23.812 27.359 1 98.69 419 LEU B N 1
ATOM 7317 C CA . LEU B 1 419 ? 9.914 24.062 26.922 1 98.69 419 LEU B CA 1
ATOM 7318 C C . LEU B 1 419 ? 10.656 24.922 27.953 1 98.69 419 LEU B C 1
ATOM 7320 O O . LEU B 1 419 ? 11.859 24.734 28.156 1 98.69 419 LEU B O 1
ATOM 7324 N N . ALA B 1 420 ? 9.961 25.844 28.516 1 98.38 420 ALA B N 1
ATOM 7325 C CA . ALA B 1 420 ? 10.516 26.734 29.531 1 98.38 420 ALA B CA 1
ATOM 7326 C C . ALA B 1 420 ? 9.438 27.203 30.5 1 98.38 420 ALA B C 1
ATOM 7328 O O . ALA B 1 420 ? 8.289 27.406 30.109 1 98.38 420 ALA B O 1
ATOM 7329 N N . PRO B 1 421 ? 9.75 27.375 31.828 1 97.12 421 PRO B N 1
ATOM 7330 C CA . PRO B 1 421 ? 11.07 27.125 32.406 1 97.12 421 PRO B CA 1
ATOM 7331 C C . PRO B 1 421 ? 11.32 25.641 32.688 1 97.12 421 PRO B C 1
ATOM 7333 O O . PRO B 1 421 ? 10.398 24.828 32.594 1 97.12 421 PRO B O 1
ATOM 7336 N N . ASP B 1 422 ? 12.539 25.188 32.906 1 94.44 422 ASP B N 1
ATOM 7337 C CA . ASP B 1 422 ? 13 23.875 33.375 1 94.44 422 ASP B CA 1
ATOM 7338 C C . ASP B 1 422 ? 12.539 22.766 32.438 1 94.44 422 ASP B C 1
ATOM 7340 O O . ASP B 1 422 ? 12.047 21.734 32.875 1 94.44 422 ASP B O 1
ATOM 7344 N N . GLY B 1 423 ? 12.531 23.156 31.25 1 94.88 423 GLY B N 1
ATOM 7345 C CA . GLY B 1 423 ? 12.125 22.156 30.281 1 94.88 423 GLY B CA 1
ATOM 7346 C C . GLY B 1 423 ? 13.297 21.375 29.703 1 94.88 423 GLY B C 1
ATOM 7347 O O . GLY B 1 423 ? 14.438 21.562 30.109 1 94.88 423 GLY B O 1
ATOM 7348 N N . PRO B 1 424 ? 12.93 20.438 28.688 1 98.06 424 PRO B N 1
ATOM 7349 C CA . PRO B 1 424 ? 11.602 20.078 28.188 1 98.06 424 PRO B CA 1
ATOM 7350 C C . PRO B 1 424 ? 10.922 19.016 29.062 1 98.06 424 PRO B C 1
ATOM 7352 O O . PRO B 1 424 ? 11.578 18.109 29.562 1 98.06 424 PRO B O 1
ATOM 7355 N N . GLU B 1 425 ? 9.656 19.156 29.312 1 97.75 425 GLU B N 1
ATOM 7356 C CA . GLU B 1 425 ? 8.898 18.203 30.125 1 97.75 425 GLU B CA 1
ATOM 7357 C C . GLU B 1 425 ? 7.469 18.062 29.609 1 97.75 425 GLU B C 1
ATOM 7359 O O . GLU B 1 425 ? 6.805 19.047 29.312 1 97.75 425 GLU B O 1
ATOM 7364 N N . LYS B 1 426 ? 7.074 16.828 29.438 1 97.31 426 LYS B N 1
ATOM 7365 C CA . LYS B 1 426 ? 5.664 16.594 29.141 1 97.31 426 LYS B CA 1
ATOM 7366 C C . LYS B 1 426 ? 4.789 16.859 30.359 1 97.31 426 LYS B C 1
ATOM 7368 O O . LYS B 1 426 ? 4.898 16.172 31.375 1 97.31 426 LYS B O 1
ATOM 7373 N N . ILE B 1 427 ? 3.879 17.766 30.25 1 97.25 427 ILE B N 1
ATOM 7374 C CA . ILE B 1 427 ? 3.16 18.203 31.453 1 97.25 427 ILE B CA 1
ATOM 7375 C C . ILE B 1 427 ? 1.681 17.844 31.312 1 97.25 427 ILE B C 1
ATOM 7377 O O . ILE B 1 427 ? 0.904 18.031 32.25 1 97.25 427 ILE B O 1
ATOM 7381 N N . GLY B 1 428 ? 1.289 17.438 30.156 1 96.5 428 GLY B N 1
ATOM 7382 C CA . GLY B 1 428 ? -0.104 17.078 29.938 1 96.5 428 GLY B CA 1
ATOM 7383 C C . GLY B 1 428 ? -0.365 16.484 28.562 1 96.5 428 GLY B C 1
ATOM 7384 O O . GLY B 1 428 ? 0.572 16.219 27.812 1 96.5 428 GLY B O 1
ATOM 7385 N N . GLU B 1 429 ? -1.624 16.188 28.281 1 97.06 429 GLU B N 1
ATOM 7386 C CA . GLU B 1 429 ? -2.061 15.617 27.016 1 97.06 429 GLU B CA 1
ATOM 7387 C C . GLU B 1 429 ? -3.316 16.312 26.5 1 97.06 429 GLU B C 1
ATOM 7389 O O . GLU B 1 429 ? -4.266 16.531 27.25 1 97.06 429 GLU B O 1
ATOM 7394 N N . ALA B 1 430 ? -3.244 16.766 25.297 1 97.69 430 ALA B N 1
ATOM 7395 C CA . ALA B 1 430 ? -4.402 17.328 24.594 1 97.69 430 ALA B CA 1
ATOM 7396 C C . ALA B 1 430 ? -5.098 16.281 23.75 1 97.69 430 ALA B C 1
ATOM 7398 O O . ALA B 1 430 ? -4.457 15.344 23.266 1 97.69 430 ALA B O 1
ATOM 7399 N N . PRO B 1 431 ? -6.43 16.422 23.641 1 96.06 431 PRO B N 1
ATOM 7400 C CA . PRO B 1 431 ? -7.102 15.508 22.719 1 96.06 431 PRO B CA 1
ATOM 7401 C C . PRO B 1 431 ? -6.633 15.688 21.266 1 96.06 431 PRO B C 1
ATOM 7403 O O . PRO B 1 431 ? -6.457 16.812 20.812 1 96.06 431 PRO B O 1
ATOM 7406 N N . VAL B 1 432 ? -6.301 14.617 20.688 1 96.38 432 VAL B N 1
ATOM 7407 C CA . VAL B 1 432 ? -5.914 14.625 19.281 1 96.38 432 VAL B CA 1
ATOM 7408 C C . VAL B 1 432 ? -6.711 13.562 18.516 1 96.38 432 VAL B C 1
ATOM 7410 O O . VAL B 1 432 ? -7.234 12.625 19.125 1 96.38 432 VAL B O 1
ATOM 7413 N N . GLY B 1 433 ? -6.887 13.742 17.266 1 94.75 433 GLY B N 1
ATOM 7414 C CA . GLY B 1 433 ? -7.605 12.828 16.391 1 94.75 433 GLY B CA 1
ATOM 7415 C C . GLY B 1 433 ? -7.551 13.227 14.93 1 94.75 433 GLY B C 1
ATOM 7416 O O . GLY B 1 433 ? -6.832 14.156 14.562 1 94.75 433 GLY B O 1
ATOM 7417 N N . ARG B 1 434 ? -8.195 12.422 14.141 1 96.19 434 ARG B N 1
ATOM 7418 C CA . ARG B 1 434 ? -8.297 12.672 12.703 1 96.19 434 ARG B CA 1
ATOM 7419 C C . ARG B 1 434 ? -9.75 12.875 12.281 1 96.19 434 ARG B C 1
ATOM 7421 O O . ARG B 1 434 ? -10.648 12.211 12.805 1 96.19 434 ARG B O 1
ATOM 7428 N N . LEU B 1 435 ? -9.906 13.852 11.523 1 97 435 LEU B N 1
ATOM 7429 C CA . LEU B 1 435 ? -11.18 14.07 10.844 1 97 435 LEU B CA 1
ATOM 7430 C C . LEU B 1 435 ? -11.086 13.68 9.375 1 97 435 LEU B C 1
ATOM 7432 O O . LEU B 1 435 ? -10 13.68 8.797 1 97 435 LEU B O 1
ATOM 7436 N N . VAL B 1 436 ? -12.188 13.25 8.867 1 96.69 436 VAL B N 1
ATOM 7437 C CA . VAL B 1 436 ? -12.211 12.883 7.453 1 96.69 436 VAL B CA 1
ATOM 7438 C C . VAL B 1 436 ? -13.266 13.703 6.719 1 96.69 436 VAL B C 1
ATOM 7440 O O . VAL B 1 436 ? -14.328 13.992 7.273 1 96.69 436 VAL B O 1
ATOM 7443 N N . LEU B 1 437 ? -12.891 14.102 5.57 1 96 437 LEU B N 1
ATOM 7444 C CA . LEU B 1 437 ? -13.875 14.688 4.668 1 96 437 LEU B CA 1
ATOM 7445 C C . LEU B 1 437 ? -14.523 13.617 3.799 1 96 437 LEU B C 1
ATOM 7447 O O . LEU B 1 437 ? -13.859 12.992 2.969 1 96 437 LEU B O 1
ATOM 7451 N N . ASP B 1 438 ? -15.773 13.359 4.023 1 95.31 438 ASP B N 1
ATOM 7452 C CA . ASP B 1 438 ? -16.562 12.391 3.277 1 95.31 438 ASP B CA 1
ATOM 7453 C C . ASP B 1 438 ? -17.719 13.062 2.549 1 95.31 438 ASP B C 1
ATOM 7455 O O . ASP B 1 438 ? -18.781 13.297 3.137 1 95.31 438 ASP B O 1
ATOM 7459 N N . GLY B 1 439 ? -17.578 13.266 1.247 1 93.19 439 GLY B N 1
ATOM 7460 C CA . GLY B 1 439 ? -18.5 14.156 0.572 1 93.19 439 GLY B CA 1
ATOM 7461 C C . GLY B 1 439 ? -18.438 15.586 1.08 1 93.19 439 GLY B C 1
ATOM 7462 O O . GLY B 1 439 ? -17.359 16.188 1.1 1 93.19 439 GLY B O 1
ATOM 7463 N N . ASP B 1 440 ? -19.594 16.016 1.647 1 93.12 440 ASP B N 1
ATOM 7464 C CA . ASP B 1 440 ? -19.656 17.391 2.148 1 93.12 440 ASP B CA 1
ATOM 7465 C C . ASP B 1 440 ? -19.578 17.422 3.674 1 93.12 440 ASP B C 1
ATOM 7467 O O . ASP B 1 440 ? -19.812 18.453 4.293 1 93.12 440 ASP B O 1
ATOM 7471 N N . ILE B 1 441 ? -19.219 16.297 4.188 1 94.62 441 ILE B N 1
ATOM 7472 C CA . ILE B 1 441 ? -19.328 16.188 5.641 1 94.62 441 ILE B CA 1
ATOM 7473 C C . ILE B 1 441 ? -17.953 15.914 6.242 1 94.62 441 ILE B C 1
ATOM 7475 O O . ILE B 1 441 ? -17.188 15.102 5.719 1 94.62 441 ILE B O 1
ATOM 7479 N N . ILE B 1 442 ? -17.609 16.609 7.223 1 95.19 442 ILE B N 1
ATOM 7480 C CA . ILE B 1 442 ? -16.422 16.328 8.031 1 95.19 442 ILE B CA 1
ATOM 7481 C C . ILE B 1 442 ? -16.828 15.555 9.281 1 95.19 442 ILE B C 1
ATOM 7483 O O . ILE B 1 442 ? -17.703 15.977 10.023 1 95.19 442 ILE B O 1
ATOM 7487 N N . LEU B 1 443 ? -16.328 14.438 9.5 1 95.06 443 LEU B N 1
ATOM 7488 C CA . LEU B 1 443 ? -16.656 13.617 10.664 1 95.06 443 LEU B CA 1
ATOM 7489 C C . LEU B 1 443 ? -15.422 12.945 11.234 1 95.06 443 LEU B C 1
ATOM 7491 O O . LEU B 1 443 ? -14.375 12.914 10.578 1 95.06 443 LEU B O 1
ATOM 7495 N N . PRO B 1 444 ? -15.5 12.422 12.414 1 94.81 444 PRO B N 1
ATOM 7496 C CA . PRO B 1 444 ? -14.352 11.734 13 1 94.81 444 PRO B CA 1
ATOM 7497 C C . PRO B 1 444 ? -13.953 10.484 12.219 1 94.81 444 PRO B C 1
ATOM 7499 O O . PRO B 1 444 ? -14.82 9.734 11.758 1 94.81 444 PRO B O 1
ATOM 7502 N N . ALA B 1 445 ? -12.625 10.289 12.031 1 94.88 445 ALA B N 1
ATOM 7503 C CA . ALA B 1 445 ? -12.094 9.156 11.281 1 94.88 445 ALA B CA 1
ATOM 7504 C C . ALA B 1 445 ? -12.367 7.844 11.992 1 94.88 445 ALA B C 1
ATOM 7506 O O . ALA B 1 445 ? -12.406 6.781 11.367 1 94.88 445 ALA B O 1
ATOM 7507 N N . ASP B 1 446 ? -12.523 7.832 13.273 1 92.81 446 ASP B N 1
ATOM 7508 C CA . ASP B 1 446 ? -12.766 6.625 14.062 1 92.81 446 ASP B CA 1
ATOM 7509 C C . ASP B 1 446 ? -14.227 6.527 14.484 1 92.81 446 ASP B C 1
ATOM 7511 O O . ASP B 1 446 ? -14.562 5.797 15.422 1 92.81 446 ASP B O 1
ATOM 7515 N N . GLY B 1 447 ? -15.039 7.273 13.836 1 94.31 447 GLY B N 1
ATOM 7516 C CA . GLY B 1 447 ? -16.453 7.273 14.164 1 94.31 447 GLY B CA 1
ATOM 7517 C C . GLY B 1 447 ? -17.203 6.078 13.586 1 94.31 447 GLY B C 1
ATOM 7518 O O . GLY B 1 447 ? -16.578 5.152 13.055 1 94.31 447 GLY B O 1
ATOM 7519 N N . THR B 1 448 ? -18.469 6.074 13.766 1 95.56 448 THR B N 1
ATOM 7520 C CA . THR B 1 448 ? -19.344 4.973 13.391 1 95.56 448 THR B CA 1
ATOM 7521 C C . THR B 1 448 ? -19.359 4.785 11.875 1 95.56 448 THR B C 1
ATOM 7523 O O . THR B 1 448 ? -19.344 3.652 11.383 1 95.56 448 THR B O 1
ATOM 7526 N N . THR B 1 449 ? -19.344 5.852 11.148 1 96.56 449 THR B N 1
ATOM 7527 C CA . THR B 1 449 ? -19.484 5.801 9.695 1 96.56 449 THR B CA 1
ATOM 7528 C C . THR B 1 449 ? -18.359 4.961 9.086 1 96.56 449 THR B C 1
ATOM 7530 O O . THR B 1 449 ? -18.625 3.982 8.383 1 96.56 449 THR B O 1
ATOM 7533 N N . ILE B 1 450 ? -17.109 5.293 9.391 1 96.31 450 ILE B N 1
ATOM 7534 C CA . ILE B 1 450 ? -15.961 4.633 8.781 1 96.31 450 ILE B CA 1
ATOM 7535 C C . ILE B 1 450 ? -15.867 3.193 9.273 1 96.31 450 ILE B C 1
ATOM 7537 O O . ILE B 1 450 ? -15.539 2.287 8.508 1 96.31 450 ILE B O 1
ATOM 7541 N N . ASN B 1 451 ? -16.203 2.961 10.516 1 96.94 451 ASN B N 1
ATOM 7542 C CA . ASN B 1 451 ? -16.172 1.609 11.062 1 96.94 451 ASN B CA 1
ATOM 7543 C C . ASN B 1 451 ? -17.203 0.707 10.398 1 96.94 451 ASN B C 1
ATOM 7545 O O . ASN B 1 451 ? -16.922 -0.462 10.117 1 96.94 451 ASN B O 1
ATOM 7549 N N . GLU B 1 452 ? -18.344 1.251 10.188 1 97.44 452 GLU B N 1
ATOM 7550 C CA . GLU B 1 452 ? -19.375 0.495 9.484 1 97.44 452 GLU B CA 1
ATOM 7551 C C . GLU B 1 452 ? -18.938 0.168 8.062 1 97.44 452 GLU B C 1
ATOM 7553 O O . GLU B 1 452 ? -19.156 -0.949 7.582 1 97.44 452 GLU B O 1
ATOM 7558 N N . ARG B 1 453 ? -18.391 1.105 7.379 1 96.94 453 ARG B N 1
ATOM 7559 C CA . ARG B 1 453 ? -17.922 0.884 6.012 1 96.94 453 ARG B CA 1
ATOM 7560 C C . ARG B 1 453 ? -16.859 -0.207 5.965 1 96.94 453 ARG B C 1
ATOM 7562 O O . ARG B 1 453 ? -16.859 -1.048 5.062 1 96.94 453 ARG B O 1
ATOM 7569 N N . ARG B 1 454 ? -15.914 -0.179 6.918 1 95.81 454 ARG B N 1
ATOM 7570 C CA . ARG B 1 454 ? -14.891 -1.211 6.992 1 95.81 454 ARG B CA 1
ATOM 7571 C C . ARG B 1 454 ? -15.508 -2.594 7.152 1 95.81 454 ARG B C 1
ATOM 7573 O O . ARG B 1 454 ? -15.102 -3.545 6.484 1 95.81 454 ARG B O 1
ATOM 7580 N N . ARG B 1 455 ? -16.516 -2.674 8.016 1 96.5 455 ARG B N 1
ATOM 7581 C CA . ARG B 1 455 ? -17.141 -3.959 8.312 1 96.5 455 ARG B CA 1
ATOM 7582 C C . ARG B 1 455 ? -17.875 -4.508 7.098 1 96.5 455 ARG B C 1
ATOM 7584 O O . ARG B 1 455 ? -17.719 -5.676 6.742 1 96.5 455 ARG B O 1
ATOM 7591 N N . ILE B 1 456 ? -18.641 -3.691 6.449 1 97.62 456 ILE B N 1
ATOM 7592 C CA . ILE B 1 456 ? -19.422 -4.199 5.332 1 97.62 456 ILE B CA 1
ATOM 7593 C C . ILE B 1 456 ? -18.5 -4.453 4.133 1 97.62 456 ILE B C 1
ATOM 7595 O O . ILE B 1 456 ? -18.844 -5.25 3.252 1 97.62 456 ILE B O 1
ATOM 7599 N N . ALA B 1 457 ? -17.391 -3.73 4.098 1 96.25 457 ALA B N 1
ATOM 7600 C CA . ALA B 1 457 ? -16.422 -3.988 3.043 1 96.25 457 ALA B CA 1
ATOM 7601 C C . ALA B 1 457 ? -15.828 -5.395 3.17 1 96.25 457 ALA B C 1
ATOM 7603 O O . ALA B 1 457 ? -15.539 -6.047 2.164 1 96.25 457 ALA B O 1
ATOM 7604 N N . LEU B 1 458 ? -15.656 -5.902 4.395 1 95.31 458 LEU B N 1
ATOM 7605 C CA . LEU B 1 458 ? -15 -7.172 4.66 1 95.31 458 LEU B CA 1
ATOM 7606 C C . LEU B 1 458 ? -15.984 -8.336 4.539 1 95.31 458 LEU B C 1
ATOM 7608 O O . LEU B 1 458 ? -15.617 -9.414 4.07 1 95.31 458 LEU B O 1
ATOM 7612 N N . TYR B 1 459 ? -17.281 -8.078 4.949 1 96.81 459 TYR B N 1
ATOM 7613 C CA . TYR B 1 459 ? -18.156 -9.219 5.195 1 96.81 459 TYR B CA 1
ATOM 7614 C C . TYR B 1 459 ? -19.422 -9.141 4.344 1 96.81 459 TYR B C 1
ATOM 7616 O O . TYR B 1 459 ? -20.156 -10.117 4.223 1 96.81 459 TYR B O 1
ATOM 7624 N N . GLY B 1 460 ? -19.641 -8.023 3.727 1 97.56 460 GLY B N 1
ATOM 7625 C CA . GLY B 1 460 ? -20.891 -7.832 3.01 1 97.56 460 GLY B CA 1
ATOM 7626 C C . GLY B 1 460 ? -22.062 -7.492 3.924 1 97.56 460 GLY B C 1
ATOM 7627 O O . GLY B 1 460 ? -21.891 -7.352 5.137 1 97.56 460 GLY B O 1
ATOM 7628 N N . GLN B 1 461 ? -23.219 -7.309 3.311 1 98.25 461 GLN B N 1
ATOM 7629 C CA . GLN B 1 461 ? -24.391 -6.871 4.055 1 98.25 461 GLN B CA 1
ATOM 7630 C C . GLN B 1 461 ? -25.672 -7.523 3.518 1 98.25 461 GLN B C 1
ATOM 7632 O O . GLN B 1 461 ? -25.828 -7.676 2.305 1 98.25 461 GLN B O 1
ATOM 7637 N N . ILE B 1 462 ? -26.547 -7.918 4.445 1 98.69 462 ILE B N 1
ATOM 7638 C CA . ILE B 1 462 ? -27.859 -8.461 4.113 1 98.69 462 ILE B CA 1
ATOM 7639 C C . ILE B 1 462 ? -28.953 -7.59 4.738 1 98.69 462 ILE B C 1
ATOM 7641 O O . ILE B 1 462 ? -28.844 -7.18 5.895 1 98.69 462 ILE B O 1
ATOM 7645 N N . SER B 1 463 ? -29.984 -7.266 3.984 1 98.62 463 SER B N 1
ATOM 7646 C CA . SER B 1 463 ? -31.172 -6.598 4.5 1 98.62 463 SER B CA 1
ATOM 7647 C C . SER B 1 463 ? -32.375 -7.551 4.551 1 98.62 463 SER B C 1
ATOM 7649 O O . SER B 1 463 ? -32.656 -8.258 3.576 1 98.62 463 SER B O 1
ATOM 7651 N N . VAL B 1 464 ? -33 -7.574 5.699 1 98.69 464 VAL B N 1
ATOM 7652 C CA . VAL B 1 464 ? -34.188 -8.406 5.898 1 98.69 464 VAL B CA 1
ATOM 7653 C C . VAL B 1 464 ? -35.375 -7.523 6.305 1 98.69 464 VAL B C 1
ATOM 7655 O O . VAL B 1 464 ? -35.281 -6.758 7.27 1 98.69 464 VAL B O 1
ATOM 7658 N N . ALA B 1 465 ? -36.438 -7.613 5.574 1 98.69 465 ALA B N 1
ATOM 7659 C CA . ALA B 1 465 ? -37.625 -6.855 5.914 1 98.69 465 ALA B CA 1
ATOM 7660 C C . ALA B 1 465 ? -38.812 -7.785 6.145 1 98.69 465 ALA B C 1
ATOM 7662 O O . ALA B 1 465 ? -39.062 -8.719 5.375 1 98.69 465 ALA B O 1
ATOM 7663 N N . VAL B 1 466 ? -39.594 -7.566 7.223 1 98.31 466 VAL B N 1
ATOM 7664 C CA . VAL B 1 466 ? -40.812 -8.289 7.496 1 98.31 466 VAL B CA 1
ATOM 7665 C C . VAL B 1 466 ? -41.938 -7.309 7.891 1 98.31 466 VAL B C 1
ATOM 7667 O O . VAL B 1 466 ? -41.656 -6.246 8.453 1 98.31 466 VAL B O 1
ATOM 7670 N N . ALA B 1 467 ? -43.062 -7.59 7.504 1 97.69 467 ALA B N 1
ATOM 7671 C CA . ALA B 1 467 ? -44.25 -6.895 8 1 97.69 467 ALA B CA 1
ATOM 7672 C C . ALA B 1 467 ? -45.062 -7.789 8.938 1 97.69 467 ALA B C 1
ATOM 7674 O O . ALA B 1 467 ? -45.281 -8.969 8.641 1 97.69 467 ALA B O 1
ATOM 7675 N N . ILE B 1 468 ? -45.375 -7.199 10.039 1 96.25 468 ILE B N 1
ATOM 7676 C CA . ILE B 1 468 ? -46.062 -8.023 11.031 1 96.25 468 ILE B CA 1
ATOM 7677 C C . ILE B 1 468 ? -47.375 -7.352 11.445 1 96.25 468 ILE B C 1
ATOM 7679 O O . ILE B 1 468 ? -47.438 -6.129 11.57 1 96.25 468 ILE B O 1
ATOM 7683 N N . ARG B 1 469 ? -48.438 -8.195 11.57 1 93 469 ARG B N 1
ATOM 7684 C CA . ARG B 1 469 ? -49.75 -7.832 12.125 1 93 469 ARG B CA 1
ATOM 7685 C C . ARG B 1 469 ? -50.188 -8.82 13.195 1 93 469 ARG B C 1
ATOM 7687 O O . ARG B 1 469 ? -50.312 -10.016 12.922 1 93 469 ARG B O 1
ATOM 7694 N N . ASN B 1 470 ? -50.406 -8.367 14.328 1 91.88 470 ASN B N 1
ATOM 7695 C CA . ASN B 1 470 ? -50.781 -9.195 15.469 1 91.88 470 ASN B CA 1
ATOM 7696 C C . ASN B 1 470 ? -49.844 -10.383 15.641 1 91.88 470 ASN B C 1
ATOM 7698 O O . ASN B 1 470 ? -50.281 -11.516 15.805 1 91.88 470 ASN B O 1
ATOM 7702 N N . GLY B 1 471 ? -48.531 -10.094 15.414 1 92.19 471 GLY B N 1
ATOM 7703 C CA . GLY B 1 471 ? -47.5 -11.078 15.68 1 92.19 471 GLY B CA 1
ATOM 7704 C C . GLY B 1 471 ? -47.312 -12.07 14.547 1 92.19 471 GLY B C 1
ATOM 7705 O O . GLY B 1 471 ? -46.469 -12.984 14.641 1 92.19 471 GLY B O 1
ATOM 7706 N N . LYS B 1 472 ? -48.062 -11.852 13.508 1 94.62 472 LYS B N 1
ATOM 7707 C CA . LYS B 1 472 ? -47.969 -12.758 12.367 1 94.62 472 LYS B CA 1
ATOM 7708 C C . LYS B 1 472 ? -47.438 -12.031 11.125 1 94.62 472 LYS B C 1
ATOM 7710 O O . LYS B 1 472 ? -47.625 -10.82 10.992 1 94.62 472 LYS B O 1
ATOM 7715 N N . LEU B 1 473 ? -46.906 -12.812 10.227 1 96.19 473 LEU B N 1
ATOM 7716 C CA . LEU B 1 473 ? -46.375 -12.258 9 1 96.19 473 LEU B CA 1
ATOM 7717 C C . LEU B 1 473 ? -47.469 -11.75 8.086 1 96.19 473 LEU B C 1
ATOM 7719 O O . LEU B 1 473 ? -48.5 -12.422 7.914 1 96.19 473 LEU B O 1
ATOM 7723 N N . SER B 1 474 ? -47.312 -10.633 7.715 1 94.88 474 SER B N 1
ATOM 7724 C CA . SER B 1 474 ? -48.156 -10.062 6.668 1 94.88 474 SER B CA 1
ATOM 7725 C C . SER B 1 474 ? -47.375 -9.914 5.359 1 94.88 474 SER B C 1
ATOM 7727 O O . SER B 1 474 ? -46.812 -8.859 5.094 1 94.88 474 SER B O 1
ATOM 7729 N N . GLY B 1 475 ? -47.469 -10.852 4.449 1 94.75 475 GLY B N 1
ATOM 7730 C CA . GLY B 1 475 ? -46.656 -10.883 3.24 1 94.75 475 GLY B CA 1
ATOM 7731 C C . GLY B 1 475 ? -45.375 -11.695 3.396 1 94.75 475 GLY B C 1
ATOM 7732 O O . GLY B 1 475 ? -45.062 -12.148 4.496 1 94.75 475 GLY B O 1
ATOM 7733 N N . GLU B 1 476 ? -44.656 -11.812 2.381 1 96.44 476 GLU B N 1
ATOM 7734 C CA . GLU B 1 476 ? -43.438 -12.602 2.389 1 96.44 476 GLU B CA 1
ATOM 7735 C C . GLU B 1 476 ? -42.219 -11.766 2.809 1 96.44 476 GLU B C 1
ATOM 7737 O O . GLU B 1 476 ? -42.094 -10.617 2.375 1 96.44 476 GLU B O 1
ATOM 7742 N N . PRO B 1 477 ? -41.469 -12.328 3.736 1 98.25 477 PRO B N 1
ATOM 7743 C CA . PRO B 1 477 ? -40.219 -11.617 4.043 1 98.25 477 PRO B CA 1
ATOM 7744 C C . PRO B 1 477 ? -39.406 -11.297 2.797 1 98.25 477 PRO B C 1
ATOM 7746 O O . PRO B 1 477 ? -39.375 -12.078 1.842 1 98.25 477 PRO B O 1
ATOM 7749 N N . GLN B 1 478 ? -38.75 -10.188 2.768 1 98.31 478 GLN B N 1
ATOM 7750 C CA . GLN B 1 478 ? -37.875 -9.789 1.663 1 98.31 478 GLN B CA 1
ATOM 7751 C C . GLN B 1 478 ? -36.438 -9.773 2.084 1 98.31 478 GLN B C 1
ATOM 7753 O O . GLN B 1 478 ? -36.094 -9.352 3.193 1 98.31 478 GLN B O 1
ATOM 7758 N N . ILE B 1 479 ? -35.562 -10.328 1.213 1 98.44 479 ILE B N 1
ATOM 7759 C CA . ILE B 1 479 ? -34.125 -10.406 1.466 1 98.44 479 ILE B CA 1
ATOM 7760 C C . ILE B 1 479 ? -33.344 -9.719 0.336 1 98.44 479 ILE B C 1
ATOM 7762 O O . ILE B 1 479 ? -33.625 -9.953 -0.842 1 98.44 479 ILE B O 1
ATOM 7766 N N . ARG B 1 480 ? -32.469 -8.844 0.603 1 97.94 480 ARG B N 1
ATOM 7767 C CA . ARG B 1 480 ? -31.547 -8.25 -0.363 1 97.94 480 ARG B CA 1
ATOM 7768 C C . ARG B 1 480 ? -30.094 -8.414 0.084 1 97.94 480 ARG B C 1
ATOM 7770 O O . ARG B 1 480 ? -29.797 -8.383 1.281 1 97.94 480 ARG B O 1
ATOM 7777 N N . LEU B 1 481 ? -29.234 -8.648 -0.867 1 97.88 481 LEU B N 1
ATOM 7778 C CA . LEU B 1 481 ? -27.844 -8.945 -0.576 1 97.88 481 LEU B CA 1
ATOM 7779 C C . LEU B 1 481 ? -26.922 -7.906 -1.21 1 97.88 481 LEU B C 1
ATOM 7781 O O . LEU B 1 481 ? -27.188 -7.422 -2.311 1 97.88 481 LEU B O 1
ATOM 7785 N N . GLN B 1 482 ? -25.844 -7.52 -0.512 1 97.94 482 GLN B N 1
ATOM 7786 C CA . GLN B 1 482 ? -24.719 -6.758 -1.038 1 97.94 482 GLN B CA 1
ATOM 7787 C C . GLN B 1 482 ? -23.391 -7.414 -0.675 1 97.94 482 GLN B C 1
ATOM 7789 O O . GLN B 1 482 ? -22.984 -7.426 0.493 1 97.94 482 GLN B O 1
ATOM 7794 N N . GLY B 1 483 ? -22.656 -7.957 -1.656 1 97.19 483 GLY B N 1
ATOM 7795 C CA . GLY B 1 483 ? -21.297 -8.445 -1.471 1 97.19 483 GLY B CA 1
ATOM 7796 C C . GLY B 1 483 ? -21.234 -9.781 -0.752 1 97.19 483 GLY B C 1
ATOM 7797 O O . GLY B 1 483 ? -20.281 -10.047 -0.012 1 97.19 483 GLY B O 1
ATOM 7798 N N . ILE B 1 484 ? -22.281 -10.625 -0.813 1 97.81 484 ILE B N 1
ATOM 7799 C CA . ILE B 1 484 ? -22.297 -11.961 -0.216 1 97.81 484 ILE B CA 1
ATOM 7800 C C . ILE B 1 484 ? -21.875 -12.992 -1.254 1 97.81 484 ILE B C 1
ATOM 7802 O O . ILE B 1 484 ? -22.406 -13.016 -2.369 1 97.81 484 ILE B O 1
ATOM 7806 N N . PRO B 1 485 ? -20.922 -13.828 -0.892 1 96.5 485 PRO B N 1
ATOM 7807 C CA . PRO B 1 485 ? -20.375 -14.758 -1.889 1 96.5 485 PRO B CA 1
ATOM 7808 C C . PRO B 1 485 ? -21.281 -15.961 -2.131 1 96.5 485 PRO B C 1
ATOM 7810 O O . PRO B 1 485 ? -20.891 -17.094 -1.855 1 96.5 485 PRO B O 1
ATOM 7813 N N . VAL B 1 486 ? -22.469 -15.75 -2.705 1 96.56 486 VAL B N 1
ATOM 7814 C CA . VAL B 1 486 ? -23.422 -16.797 -3.035 1 96.56 486 VAL B CA 1
ATOM 7815 C C . VAL B 1 486 ? -23.859 -16.656 -4.496 1 96.56 486 VAL B C 1
ATOM 7817 O O . VAL B 1 486 ? -25.016 -16.875 -4.832 1 96.56 486 VAL B O 1
ATOM 7820 N N . GLU B 1 487 ? -23.016 -16.297 -5.375 1 91.38 487 GLU B N 1
ATOM 7821 C CA . GLU B 1 487 ? -23.344 -16.031 -6.773 1 91.38 487 GLU B CA 1
ATOM 7822 C C . GLU B 1 487 ? -24.016 -17.219 -7.434 1 91.38 487 GLU B C 1
ATOM 7824 O O . GLU B 1 487 ? -25.094 -17.094 -8.031 1 91.38 487 GLU B O 1
ATOM 7829 N N . GLU B 1 488 ? -23.516 -18.422 -7.293 1 90.44 488 GLU B N 1
ATOM 7830 C CA . GLU B 1 488 ? -24.062 -19.625 -7.914 1 90.44 488 GLU B CA 1
ATOM 7831 C C . GLU B 1 488 ? -25.281 -20.125 -7.148 1 90.44 488 GLU B C 1
ATOM 7833 O O . GLU B 1 488 ? -26.219 -20.672 -7.742 1 90.44 488 GLU B O 1
ATOM 7838 N N . ASP B 1 489 ? -25.359 -19.828 -5.848 1 93.19 489 ASP B N 1
ATOM 7839 C CA . ASP B 1 489 ? -26.406 -20.359 -4.98 1 93.19 489 ASP B CA 1
ATOM 7840 C C . ASP B 1 489 ? -27.312 -19.25 -4.445 1 93.19 489 ASP B C 1
ATOM 7842 O O . ASP B 1 489 ? -27.875 -19.375 -3.357 1 93.19 489 ASP B O 1
ATOM 7846 N N . ARG B 1 490 ? -27.391 -18.203 -5.152 1 95.56 490 ARG B N 1
ATOM 7847 C CA . ARG B 1 490 ? -28.062 -17 -4.641 1 95.56 490 ARG B CA 1
ATOM 7848 C C . ARG B 1 490 ? -29.531 -17.297 -4.316 1 95.56 490 ARG B C 1
ATOM 7850 O O . ARG B 1 490 ? -30 -16.969 -3.23 1 95.56 490 ARG B O 1
ATOM 7857 N N . GLU B 1 491 ? -30.25 -17.922 -5.234 1 96.75 491 GLU B N 1
ATOM 7858 C CA . GLU B 1 491 ? -31.672 -18.203 -5.039 1 96.75 491 GLU B CA 1
ATOM 7859 C C . GLU B 1 491 ? -31.891 -19.156 -3.871 1 96.75 491 GLU B C 1
ATOM 7861 O O . GLU B 1 491 ? -32.812 -18.969 -3.064 1 96.75 491 GLU B O 1
ATOM 7866 N N . ASP B 1 492 ? -31.031 -20.172 -3.779 1 97.56 492 ASP B N 1
ATOM 7867 C CA . ASP B 1 492 ? -31.125 -21.125 -2.67 1 97.56 492 ASP B CA 1
ATOM 7868 C C . ASP B 1 492 ? -30.875 -20.422 -1.335 1 97.56 492 ASP B C 1
ATOM 7870 O O . ASP B 1 492 ? -31.547 -20.703 -0.345 1 97.56 492 ASP B O 1
ATOM 7874 N N . PHE B 1 493 ? -29.953 -19.641 -1.374 1 97.56 493 PHE B N 1
ATOM 7875 C CA . PHE B 1 493 ? -29.641 -18.906 -0.157 1 97.56 493 PHE B CA 1
ATOM 7876 C C . PHE B 1 493 ? -30.797 -18.016 0.254 1 97.56 493 PHE B C 1
ATOM 7878 O O . PHE B 1 493 ? -31.188 -17.984 1.426 1 97.56 493 PHE B O 1
ATOM 7885 N N . ILE B 1 494 ? -31.328 -17.219 -0.705 1 98.25 494 ILE B N 1
ATOM 7886 C CA . ILE B 1 494 ? -32.438 -16.312 -0.413 1 98.25 494 ILE B CA 1
ATOM 7887 C C . ILE B 1 494 ? -33.625 -17.094 0.154 1 98.25 494 ILE B C 1
ATOM 7889 O O . ILE B 1 494 ? -34.219 -16.688 1.137 1 98.25 494 ILE B O 1
ATOM 7893 N N . ASP B 1 495 ? -33.875 -18.266 -0.432 1 98.12 495 ASP B N 1
ATOM 7894 C CA . ASP B 1 495 ? -34.969 -19.109 0.051 1 98.12 495 ASP B CA 1
ATOM 7895 C C . ASP B 1 495 ? -34.75 -19.516 1.502 1 98.12 495 ASP B C 1
ATOM 7897 O O . ASP B 1 495 ? -35.656 -19.438 2.326 1 98.12 495 ASP B O 1
ATOM 7901 N N . GLU B 1 496 ? -33.594 -19.859 1.756 1 98.06 496 GLU B N 1
ATOM 7902 C CA . GLU B 1 496 ? -33.281 -20.281 3.119 1 98.06 496 GLU B CA 1
ATOM 7903 C C . GLU B 1 496 ? -33.344 -19.109 4.09 1 98.06 496 GLU B C 1
ATOM 7905 O O . GLU B 1 496 ? -33.781 -19.266 5.23 1 98.06 496 GLU B O 1
ATOM 7910 N N . ALA B 1 497 ? -32.844 -17.984 3.668 1 98.5 497 ALA B N 1
ATOM 7911 C CA . ALA B 1 497 ? -32.906 -16.797 4.508 1 98.5 497 ALA B CA 1
ATOM 7912 C C . ALA B 1 497 ? -34.375 -16.391 4.785 1 98.5 497 ALA B C 1
ATOM 7914 O O . ALA B 1 497 ? -34.688 -15.977 5.898 1 98.5 497 ALA B O 1
ATOM 7915 N N . VAL B 1 498 ? -35.219 -16.516 3.77 1 98.5 498 VAL B N 1
ATOM 7916 C CA . VAL B 1 498 ? -36.625 -16.219 3.918 1 98.5 498 VAL B CA 1
ATOM 7917 C C . VAL B 1 498 ? -37.25 -17.188 4.922 1 98.5 498 VAL B C 1
ATOM 7919 O O . VAL B 1 498 ? -38.031 -16.781 5.793 1 98.5 498 VAL B O 1
ATOM 7922 N N . ASP B 1 499 ? -36.906 -18.422 4.816 1 98.38 499 ASP B N 1
ATOM 7923 C CA . ASP B 1 499 ? -37.406 -19.422 5.75 1 98.38 499 ASP B CA 1
ATOM 7924 C C . ASP B 1 499 ? -36.969 -19.125 7.176 1 98.38 499 ASP B C 1
ATOM 7926 O O . ASP B 1 499 ? -37.75 -19.281 8.125 1 98.38 499 ASP B O 1
ATOM 7930 N N . ALA B 1 500 ? -35.75 -18.766 7.285 1 98.31 500 ALA B N 1
ATOM 7931 C CA . ALA B 1 500 ? -35.219 -18.391 8.602 1 98.31 500 ALA B CA 1
ATOM 7932 C C . ALA B 1 500 ? -36.031 -17.219 9.188 1 98.31 500 ALA B C 1
ATOM 7934 O O . ALA B 1 500 ? -36.312 -17.203 10.391 1 98.31 500 ALA B O 1
ATOM 7935 N N . ALA B 1 501 ? -36.312 -16.266 8.352 1 98.31 501 ALA B N 1
ATOM 7936 C CA . ALA B 1 501 ? -37.094 -15.109 8.789 1 98.31 501 ALA B CA 1
ATOM 7937 C C . ALA B 1 501 ? -38.5 -15.523 9.219 1 98.31 501 ALA B C 1
ATOM 7939 O O . ALA B 1 501 ? -39 -15.047 10.234 1 98.31 501 ALA B O 1
ATOM 7940 N N . ARG B 1 502 ? -39.125 -16.422 8.477 1 97.94 502 ARG B N 1
ATOM 7941 C CA . ARG B 1 502 ? -40.469 -16.938 8.82 1 97.94 502 ARG B CA 1
ATOM 7942 C C . ARG B 1 502 ? -40.438 -17.609 10.195 1 97.94 502 ARG B C 1
ATOM 7944 O O . ARG B 1 502 ? -41.344 -17.375 11.008 1 97.94 502 ARG B O 1
ATOM 7951 N N . GLU B 1 503 ? -39.5 -18.328 10.367 1 97.69 503 GLU B N 1
ATOM 7952 C CA . GLU B 1 503 ? -39.375 -19.062 11.625 1 97.69 503 GLU B CA 1
ATOM 7953 C C . GLU B 1 503 ? -39.188 -18.109 12.805 1 97.69 503 GLU B C 1
ATOM 7955 O O . GLU B 1 503 ? -39.719 -18.328 13.883 1 97.69 503 GLU B O 1
ATOM 7960 N N . ALA B 1 504 ? -38.344 -17.141 12.586 1 97.62 504 ALA B N 1
ATOM 7961 C CA . ALA B 1 504 ? -38.094 -16.172 13.641 1 97.62 504 ALA B CA 1
ATOM 7962 C C . ALA B 1 504 ? -39.406 -15.469 14.039 1 97.62 504 ALA B C 1
ATOM 7964 O O . ALA B 1 504 ? -39.656 -15.242 15.227 1 97.62 504 ALA B O 1
ATOM 7965 N N . VAL B 1 505 ? -40.25 -15.07 13.062 1 96.88 505 VAL B N 1
ATOM 7966 C CA . VAL B 1 505 ? -41.5 -14.383 13.344 1 96.88 505 VAL B CA 1
ATOM 7967 C C . VAL B 1 505 ? -42.469 -15.336 14.047 1 96.88 505 VAL B C 1
ATOM 7969 O O . VAL B 1 505 ? -43.188 -14.93 14.953 1 96.88 505 VAL B O 1
ATOM 7972 N N . LYS B 1 506 ? -42.5 -16.547 13.586 1 95.94 506 LYS B N 1
ATOM 7973 C CA . LYS B 1 506 ? -43.344 -17.547 14.234 1 95.94 506 LYS B CA 1
ATOM 7974 C C . LYS B 1 506 ? -43 -17.688 15.711 1 95.94 506 LYS B C 1
ATOM 7976 O O . LYS B 1 506 ? -43.906 -17.812 16.562 1 95.94 506 LYS B O 1
ATOM 7981 N N . LYS B 1 507 ? -41.812 -17.641 15.984 1 95.31 507 LYS B N 1
ATOM 7982 C CA . LYS B 1 507 ? -41.312 -17.859 17.344 1 95.31 507 LYS B CA 1
ATOM 7983 C C . LYS B 1 507 ? -41.469 -16.609 18.203 1 95.31 507 LYS B C 1
ATOM 7985 O O . LYS B 1 507 ? -41.969 -16.688 19.344 1 95.31 507 LYS B O 1
ATOM 7990 N N . ASP B 1 508 ? -41.156 -15.422 17.656 1 93.81 508 ASP B N 1
ATOM 7991 C CA . ASP B 1 508 ? -41.031 -14.242 18.5 1 93.81 508 ASP B CA 1
ATOM 7992 C C . ASP B 1 508 ? -41.938 -13.109 18.031 1 93.81 508 ASP B C 1
ATOM 7994 O O . ASP B 1 508 ? -41.812 -11.977 18.5 1 93.81 508 ASP B O 1
ATOM 7998 N N . GLY B 1 509 ? -42.781 -13.328 17.141 1 91.69 509 GLY B N 1
ATOM 7999 C CA . GLY B 1 509 ? -43.594 -12.305 16.516 1 91.69 509 GLY B CA 1
ATOM 8000 C C . GLY B 1 509 ? -44.531 -11.617 17.469 1 91.69 509 GLY B C 1
ATOM 8001 O O . GLY B 1 509 ? -44.969 -10.484 17.234 1 91.69 509 GLY B O 1
ATOM 8002 N N . LYS B 1 510 ? -44.938 -12.328 18.547 1 89.56 510 LYS B N 1
ATOM 8003 C CA . LYS B 1 510 ? -45.906 -11.773 19.5 1 89.56 510 LYS B CA 1
ATOM 8004 C C . LYS B 1 510 ? -45.188 -11.117 20.672 1 89.56 510 LYS B C 1
ATOM 8006 O O . LYS B 1 510 ? -45.844 -10.5 21.531 1 89.56 510 LYS B O 1
ATOM 8011 N N . GLY B 1 511 ? -43.938 -11.195 20.594 1 85.81 511 GLY B N 1
ATOM 8012 C CA . GLY B 1 511 ? -43.188 -10.711 21.75 1 85.81 511 GLY B CA 1
ATOM 8013 C C . GLY B 1 511 ? -42.562 -9.336 21.516 1 85.81 511 GLY B C 1
ATOM 8014 O O . GLY B 1 511 ? -43.156 -8.492 20.859 1 85.81 511 GLY B O 1
ATOM 8015 N N . ASP B 1 512 ? -41.562 -9.086 22.219 1 93.06 512 ASP B N 1
ATOM 8016 C CA . ASP B 1 512 ? -40.812 -7.844 22.172 1 93.06 512 ASP B CA 1
ATOM 8017 C C . ASP B 1 512 ? -40.125 -7.652 20.812 1 93.06 512 ASP B C 1
ATOM 8019 O O . ASP B 1 512 ? -39.531 -8.586 20.266 1 93.06 512 ASP B O 1
ATOM 8023 N N . ILE B 1 513 ? -40.281 -6.461 20.266 1 94.31 513 ILE B N 1
ATOM 8024 C CA . ILE B 1 513 ? -39.844 -6.16 18.906 1 94.31 513 ILE B CA 1
ATOM 8025 C C . ILE B 1 513 ? -38.312 -6.316 18.828 1 94.31 513 ILE B C 1
ATOM 8027 O O . ILE B 1 513 ? -37.781 -6.734 17.797 1 94.31 513 ILE B O 1
ATOM 8031 N N . GLU B 1 514 ? -37.656 -6.016 19.875 1 95.81 514 GLU B N 1
ATOM 8032 C CA . GLU B 1 514 ? -36.188 -6.125 19.859 1 95.81 514 GLU B CA 1
ATOM 8033 C C . GLU B 1 514 ? -35.75 -7.582 19.891 1 95.81 514 GLU B C 1
ATOM 8035 O O . GLU B 1 514 ? -34.719 -7.934 19.297 1 95.81 514 GLU B O 1
ATOM 8040 N N . LYS B 1 515 ? -36.469 -8.312 20.609 1 96.44 515 LYS B N 1
ATOM 8041 C CA . LYS B 1 515 ? -36.188 -9.742 20.594 1 96.44 515 LYS B CA 1
ATOM 8042 C C . LYS B 1 515 ? -36.406 -10.336 19.203 1 96.44 515 LYS B C 1
ATOM 8044 O O . LYS B 1 515 ? -35.594 -11.164 18.75 1 96.44 515 LYS B O 1
ATOM 8049 N N . LEU B 1 516 ? -37.531 -9.938 18.625 1 97.19 516 LEU B N 1
ATOM 8050 C CA . LEU B 1 516 ? -37.812 -10.383 17.266 1 97.19 516 LEU B CA 1
ATOM 8051 C C . LEU B 1 516 ? -36.688 -9.945 16.312 1 97.19 516 LEU B C 1
ATOM 8053 O O . LEU B 1 516 ? -36.25 -10.734 15.484 1 97.19 516 LEU B O 1
ATOM 8057 N N . ARG B 1 517 ? -36.25 -8.727 16.438 1 97.81 517 ARG B N 1
ATOM 8058 C CA . ARG B 1 517 ? -35.156 -8.203 15.609 1 97.81 517 ARG B CA 1
ATOM 8059 C C . ARG B 1 517 ? -33.906 -9.062 15.727 1 97.81 517 ARG B C 1
ATOM 8061 O O . ARG B 1 517 ? -33.281 -9.383 14.727 1 97.81 517 ARG B O 1
ATOM 8068 N N . GLU B 1 518 ? -33.562 -9.422 16.891 1 97.75 518 GLU B N 1
ATOM 8069 C CA . GLU B 1 518 ? -32.375 -10.227 17.141 1 97.75 518 GLU B CA 1
ATOM 8070 C C . GLU B 1 518 ? -32.531 -11.633 16.578 1 97.75 518 GLU B C 1
ATOM 8072 O O . GLU B 1 518 ? -31.594 -12.195 16.016 1 97.75 518 GLU B O 1
ATOM 8077 N N . SER B 1 519 ? -33.719 -12.141 16.75 1 97.94 519 SER B N 1
ATOM 8078 C CA . SER B 1 519 ? -34 -13.469 16.219 1 97.94 519 SER B CA 1
ATOM 8079 C C . SER B 1 519 ? -33.875 -13.477 14.695 1 97.94 519 SER B C 1
ATOM 8081 O O . SER B 1 519 ? -33.312 -14.422 14.117 1 97.94 519 SER B O 1
ATOM 8083 N N . LEU B 1 520 ? -34.406 -12.445 14.078 1 98.5 520 LEU B N 1
ATOM 8084 C CA . LEU B 1 520 ? -34.312 -12.305 12.633 1 98.5 520 LEU B CA 1
ATOM 8085 C C . LEU B 1 520 ? -32.844 -12.188 12.195 1 98.5 520 LEU B C 1
ATOM 8087 O O . LEU B 1 520 ? -32.406 -12.891 11.273 1 98.5 520 LEU B O 1
ATOM 8091 N N . ARG B 1 521 ? -32.094 -11.336 12.844 1 98.5 521 ARG B N 1
ATOM 8092 C CA . ARG B 1 521 ? -30.688 -11.102 12.523 1 98.5 521 ARG B CA 1
ATOM 8093 C C . ARG B 1 521 ? -29.875 -12.391 12.617 1 98.5 521 ARG B C 1
ATOM 8095 O O . ARG B 1 521 ? -29.172 -12.758 11.68 1 98.5 521 ARG B O 1
ATOM 8102 N N . LEU B 1 522 ? -30.031 -13.117 13.695 1 98.25 522 LEU B N 1
ATOM 8103 C CA . LEU B 1 522 ? -29.266 -14.328 13.961 1 98.25 522 LEU B CA 1
ATOM 8104 C C . LEU B 1 522 ? -29.641 -15.438 12.984 1 98.25 522 LEU B C 1
ATOM 8106 O O . LEU B 1 522 ? -28.781 -16.172 12.5 1 98.25 522 LEU B O 1
ATOM 8110 N N . GLY B 1 523 ? -30.984 -15.547 12.789 1 98.25 523 GLY B N 1
ATOM 8111 C CA . GLY B 1 523 ? -31.438 -16.578 11.875 1 98.25 523 GLY B CA 1
ATOM 8112 C C . GLY B 1 523 ? -30.891 -16.422 10.477 1 98.25 523 GLY B C 1
ATOM 8113 O O . GLY B 1 523 ? -30.375 -17.391 9.898 1 98.25 523 GLY B O 1
ATOM 8114 N N . VAL B 1 524 ? -30.953 -15.242 9.961 1 98.5 524 VAL B N 1
ATOM 8115 C CA . VAL B 1 524 ? -30.469 -14.977 8.609 1 98.5 524 VAL B CA 1
ATOM 8116 C C . VAL B 1 524 ? -28.953 -15.102 8.562 1 98.5 524 VAL B C 1
ATOM 8118 O O . VAL B 1 524 ? -28.391 -15.648 7.609 1 98.5 524 VAL B O 1
ATOM 8121 N N . ARG B 1 525 ? -28.234 -14.625 9.547 1 98.38 525 ARG B N 1
ATOM 8122 C CA . ARG B 1 525 ? -26.781 -14.711 9.594 1 98.38 525 ARG B CA 1
ATOM 8123 C C . ARG B 1 525 ? -26.328 -16.172 9.641 1 98.38 525 ARG B C 1
ATOM 8125 O O . ARG B 1 525 ? -25.312 -16.531 9.031 1 98.38 525 ARG B O 1
ATOM 8132 N N . ARG B 1 526 ? -27.062 -16.953 10.391 1 98.19 526 ARG B N 1
ATOM 8133 C CA . ARG B 1 526 ? -26.734 -18.375 10.461 1 98.19 526 ARG B CA 1
ATOM 8134 C C . ARG B 1 526 ? -26.812 -19.016 9.078 1 98.19 526 ARG B C 1
ATOM 8136 O O . ARG B 1 526 ? -25.969 -19.844 8.727 1 98.19 526 ARG B O 1
ATOM 8143 N N . ALA B 1 527 ? -27.844 -18.656 8.391 1 98.06 527 ALA B N 1
ATOM 8144 C CA . ALA B 1 527 ? -27.953 -19.156 7.016 1 98.06 527 ALA B CA 1
ATOM 8145 C C . ALA B 1 527 ? -26.75 -18.734 6.184 1 98.06 527 ALA B C 1
ATOM 8147 O O . ALA B 1 527 ? -26.188 -19.547 5.438 1 98.06 527 ALA B O 1
ATOM 8148 N N . ALA B 1 528 ? -26.344 -17.5 6.305 1 98.12 528 ALA B N 1
ATOM 8149 C CA . ALA B 1 528 ? -25.188 -17 5.555 1 98.12 528 ALA B CA 1
ATOM 8150 C C . ALA B 1 528 ? -23.922 -17.766 5.918 1 98.12 528 ALA B C 1
ATOM 8152 O O . ALA B 1 528 ? -23.141 -18.125 5.043 1 98.12 528 ALA B O 1
ATOM 8153 N N . VAL B 1 529 ? -23.719 -18.031 7.188 1 97.75 529 VAL B N 1
ATOM 8154 C CA . VAL B 1 529 ? -22.547 -18.75 7.664 1 97.75 529 VAL B CA 1
ATOM 8155 C C . VAL B 1 529 ? -22.531 -20.156 7.062 1 97.75 529 VAL B C 1
ATOM 8157 O O . VAL B 1 529 ? -21.484 -20.641 6.633 1 97.75 529 VAL B O 1
ATOM 8160 N N . ARG B 1 530 ? -23.672 -20.766 6.992 1 97.12 530 ARG B N 1
ATOM 8161 C CA . ARG B 1 530 ? -23.766 -22.125 6.449 1 97.12 530 ARG B CA 1
ATOM 8162 C C . ARG B 1 530 ? -23.375 -22.141 4.977 1 97.12 530 ARG B C 1
ATOM 8164 O O . ARG B 1 530 ? -22.719 -23.078 4.52 1 97.12 530 ARG B O 1
ATOM 8171 N N . PHE B 1 531 ? -23.812 -21.141 4.277 1 97.06 531 PHE B N 1
ATOM 8172 C CA . PHE B 1 531 ? -23.594 -21.141 2.838 1 97.06 531 PHE B CA 1
ATOM 8173 C C . PHE B 1 531 ? -22.172 -20.688 2.508 1 97.06 531 PHE B C 1
ATOM 8175 O O . PHE B 1 531 ? -21.594 -21.125 1.508 1 97.06 531 PHE B O 1
ATOM 8182 N N . THR B 1 532 ? -21.594 -19.812 3.318 1 96.62 532 THR B N 1
ATOM 8183 C CA . THR B 1 532 ? -20.422 -19.078 2.828 1 96.62 532 THR B CA 1
ATOM 8184 C C . THR B 1 532 ? -19.266 -19.172 3.828 1 96.62 532 THR B C 1
ATOM 8186 O O . THR B 1 532 ? -18.125 -18.875 3.49 1 96.62 532 THR B O 1
ATOM 8189 N N . GLY B 1 533 ? -19.547 -19.469 5.105 1 95.75 533 GLY B N 1
ATOM 8190 C CA . GLY B 1 533 ? -18.562 -19.422 6.168 1 95.75 533 GLY B CA 1
ATOM 8191 C C . GLY B 1 533 ? -18.297 -18.016 6.668 1 95.75 533 GLY B C 1
ATOM 8192 O O . GLY B 1 533 ? -17.469 -17.812 7.562 1 95.75 533 GLY B O 1
ATOM 8193 N N . LYS B 1 534 ? -19.047 -17.016 6.164 1 95.88 534 LYS B N 1
ATOM 8194 C CA . LYS B 1 534 ? -18.844 -15.625 6.547 1 95.88 534 LYS B CA 1
ATOM 8195 C C . LYS B 1 534 ? -19.969 -15.141 7.465 1 95.88 534 LYS B C 1
ATOM 8197 O O . LYS B 1 534 ? -21.047 -15.734 7.492 1 95.88 534 LYS B O 1
ATOM 8202 N N . LYS B 1 535 ? -19.688 -14.133 8.172 1 97.12 535 LYS B N 1
ATOM 8203 C CA . LYS B 1 535 ? -20.656 -13.5 9.062 1 97.12 535 LYS B CA 1
ATOM 8204 C C . LYS B 1 535 ? -20.969 -12.07 8.617 1 97.12 535 LYS B C 1
ATOM 8206 O O . LYS B 1 535 ? -20.484 -11.109 9.219 1 97.12 535 LYS B O 1
ATOM 8211 N N . PRO B 1 536 ? -21.828 -11.891 7.66 1 97.94 536 PRO B N 1
ATOM 8212 C CA . PRO B 1 536 ? -22.141 -10.555 7.141 1 97.94 536 PRO B CA 1
ATOM 8213 C C . PRO B 1 536 ? -22.922 -9.703 8.141 1 97.94 536 PRO B C 1
ATOM 8215 O O . PRO B 1 536 ? -23.422 -10.227 9.141 1 97.94 536 PRO B O 1
ATOM 8218 N N . VAL B 1 537 ? -22.891 -8.43 7.891 1 98.19 537 VAL B N 1
ATOM 8219 C CA . VAL B 1 537 ? -23.766 -7.527 8.633 1 98.19 537 VAL B CA 1
ATOM 8220 C C . VAL B 1 537 ? -25.219 -7.734 8.188 1 98.19 537 VAL B C 1
ATOM 8222 O O . VAL B 1 537 ? -25.5 -7.848 6.992 1 98.19 537 VAL B O 1
ATOM 8225 N N . VAL B 1 538 ? -26.125 -7.871 9.148 1 98.62 538 VAL B N 1
ATOM 8226 C CA . VAL B 1 538 ? -27.531 -8.086 8.82 1 98.62 538 VAL B CA 1
ATOM 8227 C C . VAL B 1 538 ? -28.375 -6.941 9.375 1 98.62 538 VAL B C 1
ATOM 8229 O O . VAL B 1 538 ? -28.469 -6.766 10.594 1 98.62 538 VAL B O 1
ATOM 8232 N N . ASP B 1 539 ? -28.969 -6.188 8.492 1 98.12 539 ASP B N 1
ATOM 8233 C CA . ASP B 1 539 ? -29.922 -5.152 8.875 1 98.12 539 ASP B CA 1
ATOM 8234 C C . ASP B 1 539 ? -31.359 -5.688 8.852 1 98.12 539 ASP B C 1
ATOM 8236 O O . ASP B 1 539 ? -31.781 -6.297 7.867 1 98.12 539 ASP B O 1
ATOM 8240 N N . VAL B 1 540 ? -32.062 -5.453 9.93 1 98.62 540 VAL B N 1
ATOM 8241 C CA . VAL B 1 540 ? -33.438 -5.965 10.055 1 98.62 540 VAL B CA 1
ATOM 8242 C C . VAL B 1 540 ? -34.406 -4.801 10.062 1 98.62 540 VAL B C 1
ATOM 8244 O O . VAL B 1 540 ? -34.281 -3.877 10.867 1 98.62 540 VAL B O 1
ATOM 8247 N N . LEU B 1 541 ? -35.344 -4.812 9.164 1 98.56 541 LEU B N 1
ATOM 8248 C CA . LEU B 1 541 ? -36.406 -3.814 9.062 1 98.56 541 LEU B CA 1
ATOM 8249 C C . LEU B 1 541 ? -37.75 -4.438 9.352 1 98.56 541 LEU B C 1
ATOM 8251 O O . LEU B 1 541 ? -38.219 -5.293 8.594 1 98.56 541 LEU B O 1
ATOM 8255 N N . ILE B 1 542 ? -38.406 -4.016 10.445 1 98.19 542 ILE B N 1
ATOM 8256 C CA . ILE B 1 542 ? -39.688 -4.566 10.852 1 98.19 542 ILE B CA 1
ATOM 8257 C C . ILE B 1 542 ? -40.781 -3.504 10.695 1 98.19 542 ILE B C 1
ATOM 8259 O O . ILE B 1 542 ? -40.688 -2.426 11.289 1 98.19 542 ILE B O 1
ATOM 8263 N N . ILE B 1 543 ? -41.688 -3.818 9.891 1 97.25 543 ILE B N 1
ATOM 8264 C CA . ILE B 1 543 ? -42.844 -2.938 9.703 1 97.25 543 ILE B CA 1
ATOM 8265 C C . ILE B 1 543 ? -44.031 -3.459 10.516 1 97.25 543 ILE B C 1
ATOM 8267 O O . ILE B 1 543 ? -44.562 -4.535 10.227 1 97.25 543 ILE B O 1
ATOM 8271 N N . GLU B 1 544 ? -44.344 -2.723 11.43 1 93.88 544 GLU B N 1
ATOM 8272 C CA . GLU B 1 544 ? -45.5 -3.07 12.234 1 93.88 544 GLU B CA 1
ATOM 8273 C C . GLU B 1 544 ? -46.781 -2.414 11.688 1 93.88 544 GLU B C 1
ATOM 8275 O O . GLU B 1 544 ? -46.781 -1.23 11.344 1 93.88 544 GLU B O 1
ATOM 8280 N N . GLN B 1 545 ? -47.75 -3.291 11.625 1 89.69 545 GLN B N 1
ATOM 8281 C CA . GLN B 1 545 ? -49 -2.818 11.07 1 89.69 545 GLN B CA 1
ATOM 8282 C C . GLN B 1 545 ? -50.094 -2.82 12.133 1 89.69 545 GLN B C 1
ATOM 8284 O O . GLN B 1 545 ? -50.062 -3.621 13.07 1 89.69 545 GLN B O 1
#

Organism: NCBI:txid68569

Nearest PDB structures (foldseek):
  4xww-assembly1_B  TM=9.393E-01  e=1.492E-60  Deinococcus radiodurans
  3zq4-assembly1_C  TM=9.359E-01  e=9.991E-61  Bacillus subtilis subsp. subtilis str. 168
  3t3o-assembly1_A  TM=9.180E-01  e=4.263E-57  Thermus thermophilus HB27
  3bk1-assembly1_A  TM=8.726E-01  e=1.465E-54  Thermus thermophilus HB27
  5a0v-assembly2_B  TM=9.618E-01  e=7.474E-47  Streptomyces coelicolor A3(2)

Secondary structure (DSSP, 8-state):
----SSEEEEEEESEEBSS--EEEEEETTEEEEE----EE--TTSTT--EEEE--HHHHTTGGGEEEEE-----HHHHTTHHHHHHHHT--EEE-HHHHHHHHHHHHHHT-TTTS-EEE--TT--EEETTEEEEEEE-B-SSTT-EEEEEEETTEEEEE--S-B--SS-SSS----HHHHHHHHHT--SEEEEE-TTTT--S----HHHHHHHHHHHHHH-SS-EEEE--TT-HHHHHHHHHHHHHHT-EEEEE-HHHHHHHHHHHHTT-STTPPPBPPHHHHHHS-GGGEEEEES-TT--TTSHHHHHHHT-SSS---TT-EEEE-SPPPTT-HHHHHHHHHHHHHTT-EEE-TTTS-----SS--HHHHHHHHHHH--SEEEEESEEHHHHHHHHHHHHHTT-SEE----TTEEEEEETT--EEEEE----EEEEETTEEEETTSHHHHHHHHHHHH-EEEEEEEEETTEE-S--EEEEES-S-STTHHHHHHHHHHHHHHHHHHHTTS-HHHHHHHHHHHHHHHHHHHHS---EEEEEEEE-/----SSEEEEEEESEEBSS--EEEEEETTEEEEE----EE--TTSTT--EEEE--HHHHTTGGGEEEEE-----HHHHTTHHHHHHHHT--EEE-HHHHHHHHHHHHHHT-TTTS-EEE--TT--EEETTEEEEEEE-B-SSTT-EEEEEEETTEEEEE--S-B--SS-SSS----HHHHHHHHHT--SEEEEE-TTTT--S----HHHHHHHHHHHHHH-SS-EEEE--TT-HHHHHHHHHHHHHHT-EEEEE-HHHHHHHHHHHHTT-STTPPPBPPHHHHHHS-GGGEEEEES-TT--TTSHHHHHHHT-SSS---TT-EEEE-SPPPTT-HHHHHHHHHHHHHTT-EEE-TTTS-----SS--HHHHHHHHHHH--SEEEEESEEHHHHHHHHHHHHHTT-SEE----TTEEEEEETT--EEEEE----EEEEETTEEEETTSHHHHHHHHHHHH-EEEEEEEEETTEE-S--EEEEES-S-STTHHHHHHHHHHHHHHHHHHHTTS-HHHHHHHHHHHHHHHHHHHHS---EEEEEEEE-

Sequence (1090 aa):
MTPENELLFLALGGSGEIGMNVNLYGCQGKWLMVDCGITFGSPDYPGIDVILPDLQFIEERIDDLLGIVLTHGHEDHIGALPYLAADLGVPLYATPFTAGLIRGKLEEEGIEEKVELNIVDEEGPFNLGPFRITYTPLAHSIPEGNAVLIETPYGRVFHTGDWKLDDAPALGGASTAAELTAIGDKGVLALVCDSTNVFNPEASGSEGAVREGLDQVIGAAKGRVLVTTFASNAARLQTLGEVARDTGRELCVAGRSLDRILRVAKQTGYLRDFPDTVDFETAMDLPANEVLIVATGGQGEPRAALNRIAEGSHVLKVHEGDTVVFSSRQIPGNEIAIGRIMNTLAAKGVELITDRQAFIHVSGHPGRPELAEMYKWIRPEIVVPVHGEVRHMYEQARFALEQGVPKAIRQVNGDIVRLAPDGPEKIGEAPVGRLVLDGDIILPADGTTINERRRIALYGQISVAVAIRNGKLSGEPQIRLQGIPVEEDREDFIDEAVDAAREAVKKDGKGDIEKLRESLRLGVRRAAVRFTGKKPVVDVLIIEQMTPENELLFLALGGSGEIGMNVNLYGCQGKWLMVDCGITFGSPDYPGIDVILPDLQFIEERIDDLLGIVLTHGHEDHIGALPYLAADLGVPLYATPFTAGLIRGKLEEEGIEEKVELNIVDEEGPFNLGPFRITYTPLAHSIPEGNAVLIETPYGRVFHTGDWKLDDAPALGGASTAAELTAIGDKGVLALVCDSTNVFNPEASGSEGAVREGLDQVIGAAKGRVLVTTFASNAARLQTLGEVARDTGRELCVAGRSLDRILRVAKQTGYLRDFPDTVDFETAMDLPANEVLIVATGGQGEPRAALNRIAEGSHVLKVHEGDTVVFSSRQIPGNEIAIGRIMNTLAAKGVELITDRQAFIHVSGHPGRPELAEMYKWIRPEIVVPVHGEVRHMYEQARFALEQGVPKAIRQVNGDIVRLAPDGPEKIGEAPVGRLVLDGDIILPADGTTINERRRIALYGQISVAVAIRNGKLSGEPQIRLQGIPVEEDREDFIDEAVDAAREAVKKDGKGDIEKLRESLRLGVRRAAVRFTGKKPVVDVLIIEQ

InterPro domains:
  IPR001279 Metallo-beta-lactamase [PF00753] (28-162)
  IPR001279 Metallo-beta-lactamase [SM00849] (19-214)
  IPR011108 Zn-dependent metallo-hydrolase, RNA specificity domain [PF07521] (356-399)
  IPR036866 Ribonuclease Z/Hydroxyacylglutathione hydrolase-like [G3DSA:3.60.15.10] (10-439)
  IPR036866 Ribonuclease Z/Hydroxyacylglutathione hydrolase-like [SSF56281] (9-419)
  IPR041636 Ribonuclease J, C-terminal [PF17770] (449-544)
  IPR042173 Ribonuclease J, domain 2 [G3DSA:3.40.50.10710] (207-355)
  IPR055132 Ribonuclease J, beta-CASP domain [PF22505] (222-345)

Foldseek 3Di:
DFAAQFWKKFWQDFFQAFFQTWIWIHHHRAIEIEFGAWAADAPLFPQFGIKGKDPVQCLVVLVRYAEYEYQAQDRSGHVCCLPPVLSSQHAYEDAQLNLLNNLVSVVVSPCSVSYHYHHDYLPAWDDGVQWIWHWAAAFFLAERGTWIWIDGPFFIETERGFHFDEPDQQHYDHDDLVRLLVLLVVAGAEYAFELAAAVPQDWQDYVVQLLVFLLVVLLVAPFAEEEEDDLRRVSLQLSVQVSLVSNQAAEAEFFPSNVSSCVSQVVNPHCVVRDDHDYLVVQVVDGGSRHYYYWYQLLLDCPTDLNCQLVVNDSHHDAARYEYEYLYDHDPNSVVSNVVSVVSCVVRNYHYHYVVRTPNYGHRHTYLVRLLSSCVSNVYLEYEYGNYRQVSRVSSQVSSVVSPRNYYDRDGHFFIAGSDDVDGDGDGGHDIAMWTDNPPDIDGSPDPVSVVVVQCVVFWEKEWEFEDEQLATDDFIDIDTGPQPCVVPVVVLRVQLSVQLRVLSVVDSNHDPVSSQVSSQVSSQVSSCVRHVGRHHYHYHYHYD/DFAAQFWKKFWQDFFQAFFQTWIWIHHHRAIEIEFGAWAADAPLFPQFGIKGKDPVQCLVVLVRYAEYEYQAQDRSGHVCCLPCVLSSQHAYEDAQLNLLNNLVSVVVSPCSVSYHYHHDYLPAWDDGVQWIWHWAAAFFLAERRTWIWIDGPFFIETERGFHFDEPDQQHYDHDDLVRLLVLLVVAGAEYAFALAAAVPQDWQDYVVQLLVFLLVVLLVAPFAEEEEDDLRRVSLQLSVQVSLVSNQAAEAEFFPSNVSSVVSQVVNPHCVVRDDHDYLVVQVVDGGSRHYYYWYQLLLDCPTDLNCQLVVNDSHHDAARYEYEYLYDHDPNSVVSNVVSVVSCVVRNYHYHYVVRTPNYGHRHTYLVRLLSSCVSNVYLEYEYGSYRQVSRVSSQVSSVVSPRNYYDRDGHFFIAGSDDVDGDGDGGHDIAMWTDNPPDIDGSPDPVSVVVVQCVVFWEKEWEFEAEQLATDDFIDIDTGPQPCVVPVVVLRVQLSVQLRVLSVVDSNHDPVSSQVSSQVSSQVSSCVRHVGRHHYHYHYHYD

Radius of gyration: 31.9 Å; Cα contacts (8 Å, |Δi|>4): 2705; chains: 2; bounding box: 83×82×70 Å